Protein 3KL8 (pdb70)

Structure (mmCIF, N/CA/C/O backbone):
data_3KL8
#
_entry.id   3KL8
#
_cell.length_a   72.410
_cell.length_b   83.080
_cell.length_c   145.130
_cell.angle_alpha   90.00
_cell.angle_beta   101.93
_cell.angle_gamma   90.00
#
_symmetry.space_group_name_H-M   'P 1 21 1'
#
loop_
_entity.id
_entity.type
_entity.pdbx_description
1 polymer 'Calcium/calmodulin dependent protein kinase II'
2 polymer 'Calcium/calmodulin-dependent protein kinase II inhibitor 1'
3 water water
#
loop_
_atom_site.group_PDB
_atom_site.id
_atom_site.type_symbol
_atom_site.label_atom_id
_atom_site.label_alt_id
_atom_site.label_comp_id
_atom_site.label_asym_id
_atom_site.label_entity_id
_atom_site.label_seq_id
_atom_site.pdbx_PDB_ins_code
_atom_site.Cartn_x
_atom_site.Cartn_y
_atom_site.Cartn_z
_atom_site.occupancy
_atom_site.B_iso_or_equiv
_atom_site.auth_seq_id
_atom_site.auth_comp_id
_atom_site.auth_asym_id
_atom_site.auth_atom_id
_atom_site.pdbx_PDB_model_num
ATOM 1 N N . ASP A 1 6 ? 12.353 -21.162 49.466 1.00 148.54 11 ASP A N 1
ATOM 2 C CA . ASP A 1 6 ? 12.211 -21.099 50.916 1.00 142.55 11 ASP A CA 1
ATOM 3 C C . ASP A 1 6 ? 13.566 -20.945 51.597 1.00 133.55 11 ASP A C 1
ATOM 4 O O . ASP A 1 6 ? 13.656 -20.935 52.825 1.00 130.52 11 ASP A O 1
ATOM 9 N N . ASN A 1 7 ? 14.617 -20.825 50.793 1.00 129.29 12 ASN A N 1
ATOM 10 C CA . ASN A 1 7 ? 15.970 -20.671 51.317 1.00 129.67 12 ASN A CA 1
ATOM 11 C C . ASN A 1 7 ? 16.438 -19.220 51.349 1.00 129.80 12 ASN A C 1
ATOM 12 O O . ASN A 1 7 ? 17.119 -18.792 52.278 1.00 120.85 12 ASN A O 1
ATOM 17 N N . TYR A 1 8 ? 16.062 -18.463 50.325 1.00 145.58 13 TYR A N 1
ATOM 18 C CA . TYR A 1 8 ? 16.583 -17.107 50.142 1.00 147.56 13 TYR A CA 1
ATOM 19 C C . TYR A 1 8 ? 15.806 -16.043 50.925 1.00 129.34 13 TYR A C 1
ATOM 20 O O . TYR A 1 8 ? 14.583 -16.108 51.064 1.00 128.73 13 TYR A O 1
ATOM 29 N N . ASP A 1 9 ? 16.544 -15.064 51.431 1.00 112.41 14 ASP A N 1
ATOM 30 C CA . ASP A 1 9 ? 15.978 -14.007 52.237 1.00 109.73 14 ASP A CA 1
ATOM 31 C C . ASP A 1 9 ? 16.202 -12.663 51.556 1.00 105.22 14 ASP A C 1
ATOM 32 O O . ASP A 1 9 ? 17.342 -12.251 51.369 1.00 112.20 14 ASP A O 1
ATOM 37 N N . VAL A 1 10 ? 15.116 -11.981 51.194 1.00 100.90 15 VAL A N 1
ATOM 38 C CA . VAL A 1 10 ? 15.197 -10.727 50.426 1.00 114.82 15 VAL A CA 1
ATOM 39 C C . VAL A 1 10 ? 15.774 -9.544 51.218 1.00 116.32 15 VAL A C 1
ATOM 40 O O . VAL A 1 10 ? 15.508 -9.387 52.407 1.00 111.41 15 VAL A O 1
ATOM 50 N N . LYS A 1 11 ? 16.568 -8.717 50.541 1.00 119.12 16 LYS A N 1
ATOM 51 C CA . LYS A 1 11 ? 17.065 -7.470 51.108 1.00 104.94 16 LYS A CA 1
ATOM 52 C C . LYS A 1 11 ? 16.662 -6.308 50.197 1.00 108.20 16 LYS A C 1
ATOM 53 O O . LYS A 1 11 ? 15.603 -6.335 49.578 1.00 107.37 16 LYS A O 1
ATOM 59 N N . GLU A 1 12 ? 17.512 -5.291 50.109 1.00 117.83 17 GLU A N 1
ATOM 60 C CA . GLU A 1 12 ? 17.217 -4.110 49.296 1.00 119.60 17 GLU A CA 1
ATOM 61 C C . GLU A 1 12 ? 17.241 -4.440 47.811 1.00 114.44 17 GLU A C 1
ATOM 62 O O . GLU A 1 12 ? 17.347 -5.601 47.438 1.00 121.70 17 GLU A O 1
ATOM 68 N N . GLU A 1 13 ? 17.167 -3.417 46.964 1.00 112.54 18 GLU A N 1
ATOM 69 C CA . GLU A 1 13 ? 17.113 -3.637 45.520 1.00 123.00 18 GLU A CA 1
ATOM 70 C C . GLU A 1 13 ? 18.150 -2.851 44.731 1.00 114.75 18 GLU A C 1
ATOM 71 O O . GLU A 1 13 ? 18.771 -1.935 45.255 1.00 119.58 18 GLU A O 1
ATOM 77 N N . VAL A 1 22 ? 15.094 -6.275 40.116 1.00 124.11 27 VAL A N 1
ATOM 78 C CA . VAL A 1 22 ? 16.079 -7.119 40.791 1.00 118.93 27 VAL A CA 1
ATOM 79 C C . VAL A 1 22 ? 16.408 -6.607 42.189 1.00 104.85 27 VAL A C 1
ATOM 80 O O . VAL A 1 22 ? 16.156 -5.448 42.518 1.00 106.87 27 VAL A O 1
ATOM 90 N N . ARG A 1 23 ? 16.987 -7.475 43.004 1.00 94.35 28 ARG A N 1
ATOM 91 C CA . ARG A 1 23 ? 17.326 -7.112 44.370 1.00 98.94 28 ARG A CA 1
ATOM 92 C C . ARG A 1 23 ? 18.122 -8.199 45.081 1.00 101.65 28 ARG A C 1
ATOM 93 O O . ARG A 1 23 ? 18.040 -9.375 44.728 1.00 102.09 28 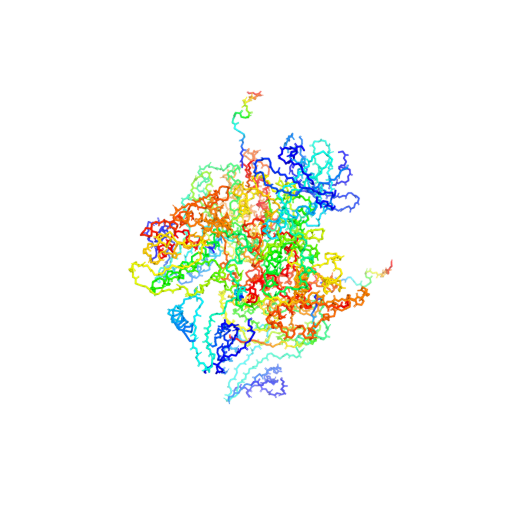ARG A O 1
ATOM 101 N N . ARG A 1 24 ? 18.889 -7.801 46.092 1.00 102.37 29 ARG A N 1
ATOM 102 C CA . ARG A 1 24 ? 19.784 -8.728 46.779 1.00 101.38 29 ARG A CA 1
ATOM 103 C C . ARG A 1 24 ? 19.024 -9.785 47.574 1.00 89.53 29 ARG A C 1
ATOM 104 O O . ARG A 1 24 ? 17.799 -9.782 47.608 1.00 83.14 29 ARG A O 1
ATOM 112 N N . CYS A 1 25 ? 19.776 -10.685 48.197 1.00 80.39 30 CYS A N 1
ATOM 113 C CA . CYS A 1 25 ? 19.226 -11.785 48.959 1.00 93.09 30 CYS A CA 1
ATOM 114 C C . CYS A 1 25 ? 20.361 -12.679 49.422 1.00 105.21 30 CYS A C 1
ATOM 115 O O . CYS A 1 25 ? 21.481 -12.566 48.931 1.00 105.65 30 CYS A O 1
ATOM 118 N N . VAL A 1 26 ? 20.070 -13.573 50.363 1.00 110.67 31 VAL A N 1
ATOM 119 C CA . VAL A 1 26 ? 21.100 -14.427 50.951 1.00 105.83 31 VAL A CA 1
ATOM 120 C C . VAL A 1 26 ? 20.588 -15.828 51.212 1.00 111.34 31 VAL A C 1
ATOM 121 O O . VAL A 1 26 ? 19.505 -16.006 51.777 1.00 118.33 31 VAL A O 1
ATOM 131 N N . HIS A 1 27 ? 21.379 -16.819 50.812 1.00 113.03 32 HIS A N 1
ATOM 132 C CA . HIS A 1 27 ? 21.017 -18.215 51.013 1.00 117.96 32 HIS A CA 1
ATOM 133 C C . HIS A 1 27 ? 20.868 -18.462 52.501 1.00 129.31 32 HIS A C 1
ATOM 134 O O . HIS A 1 27 ? 21.608 -17.886 53.301 1.00 127.99 32 HIS A O 1
ATOM 141 N N . LYS A 1 28 ? 19.905 -19.303 52.874 1.00 137.65 33 LYS A N 1
ATOM 142 C CA . LYS A 1 28 ? 19.668 -19.612 54.284 1.00 136.24 33 LYS A CA 1
ATOM 143 C C . LYS A 1 28 ? 20.752 -20.537 54.846 1.00 128.49 33 LYS A C 1
ATOM 144 O O . LYS A 1 28 ? 21.293 -20.287 55.929 1.00 113.05 33 LYS A O 1
ATOM 150 N N . THR A 1 29 ? 21.068 -21.593 54.096 1.00 127.32 34 THR A N 1
ATOM 151 C CA . THR A 1 29 ? 22.103 -22.558 54.478 1.00 128.81 34 THR A CA 1
ATOM 152 C C . THR A 1 29 ? 23.504 -21.944 54.483 1.00 130.82 34 THR A C 1
ATOM 153 O O . THR A 1 29 ? 24.092 -21.726 55.541 1.00 118.95 34 THR A O 1
ATOM 160 N N . THR A 1 30 ? 24.025 -21.664 53.291 1.00 139.41 35 THR A N 1
ATOM 161 C CA . THR A 1 30 ? 25.409 -21.215 53.121 1.00 131.32 35 THR A CA 1
ATOM 162 C C . THR A 1 30 ? 25.616 -19.704 53.307 1.00 127.93 35 THR A C 1
ATOM 163 O O . THR A 1 30 ? 26.757 -19.239 53.401 1.00 114.87 35 THR A O 1
ATOM 170 N N . GLY A 1 31 ? 24.517 -18.950 53.348 1.00 134.52 36 GLY A N 1
ATOM 171 C CA . GLY A 1 31 ? 24.550 -17.529 53.665 1.00 135.33 36 GLY A CA 1
ATOM 172 C C . GLY A 1 31 ? 25.344 -16.649 52.713 1.00 132.83 36 GLY A C 1
ATOM 173 O O . GLY A 1 31 ? 25.801 -15.570 53.098 1.00 117.27 36 GLY A O 1
ATOM 174 N N . LEU A 1 32 ? 25.502 -17.107 51.472 1.00 134.18 37 LEU A N 1
ATOM 175 C CA . LEU A 1 32 ? 26.246 -16.367 50.451 1.00 114.03 37 LEU A CA 1
ATOM 176 C C . LEU A 1 32 ? 25.362 -15.336 49.760 1.00 112.58 37 LEU A C 1
ATOM 177 O O . LEU A 1 32 ? 24.325 -15.680 49.184 1.00 116.75 37 LEU A O 1
ATOM 182 N N . GLU A 1 33 ? 25.767 -14.073 49.814 1.00 101.92 38 GLU A N 1
ATOM 183 C CA . GLU A 1 33 ? 24.992 -13.017 49.173 1.00 112.31 38 GLU A CA 1
ATOM 184 C C . GLU A 1 33 ? 24.775 -13.321 47.682 1.00 116.85 38 GLU A C 1
ATOM 185 O O . GLU A 1 33 ? 25.665 -13.855 47.014 1.00 114.07 38 GLU A O 1
ATOM 191 N N . PHE A 1 34 ? 23.592 -12.989 47.168 1.00 107.22 39 PHE A N 1
ATOM 192 C CA . PHE A 1 34 ? 23.311 -13.127 45.744 1.00 83.44 39 PHE A CA 1
ATOM 193 C C . PHE A 1 34 ? 22.479 -11.978 45.215 1.00 92.02 39 PHE A C 1
ATOM 194 O O . PHE A 1 34 ? 22.146 -11.050 45.946 1.00 107.20 39 PHE A O 1
ATOM 202 N N . ALA A 1 35 ? 22.151 -12.050 43.931 1.00 93.73 40 ALA A N 1
ATOM 203 C CA . ALA A 1 35 ? 21.269 -11.080 43.301 1.00 94.45 40 ALA A CA 1
ATOM 204 C C . ALA A 1 35 ? 20.134 -11.863 42.680 1.00 93.77 40 ALA A C 1
ATOM 205 O O . ALA A 1 35 ? 20.359 -12.751 41.863 1.00 93.34 40 ALA A O 1
ATOM 207 N N . ALA A 1 36 ? 18.910 -11.548 43.077 1.00 92.73 41 ALA A N 1
ATOM 208 C CA . ALA A 1 36 ? 17.760 -12.265 42.556 1.00 94.88 41 ALA A CA 1
ATOM 209 C C . ALA A 1 36 ? 16.881 -11.399 41.648 1.00 95.45 41 ALA A C 1
ATOM 210 O O . ALA A 1 36 ? 16.192 -10.487 42.113 1.00 88.20 41 ALA A O 1
ATOM 212 N N . LYS A 1 37 ? 16.919 -11.683 40.349 1.00 93.88 42 LYS A N 1
ATOM 213 C CA . LYS A 1 37 ? 16.015 -11.020 39.422 1.00 103.62 42 LYS A CA 1
ATOM 214 C C . LYS A 1 37 ? 14.631 -11.600 39.652 1.00 116.61 42 LYS A C 1
ATOM 215 O O . LYS A 1 37 ? 14.471 -12.823 39.739 1.00 106.02 42 LYS A O 1
ATOM 221 N N . ILE A 1 38 ? 13.639 -10.720 39.778 1.00 126.09 43 ILE A N 1
ATOM 222 C CA . ILE A 1 38 ? 12.272 -11.141 40.059 1.00 120.71 43 ILE A CA 1
ATOM 223 C C . ILE A 1 38 ? 11.289 -10.617 39.015 1.00 123.18 43 ILE A C 1
ATOM 224 O O . ILE A 1 38 ? 10.982 -9.423 38.981 1.00 116.37 43 ILE A O 1
ATOM 234 N N . ILE A 1 39 ? 10.807 -11.520 38.164 1.00 120.68 44 ILE A N 1
ATOM 235 C CA . ILE A 1 39 ? 9.892 -11.142 37.099 1.00 123.36 44 ILE A CA 1
ATOM 236 C C . ILE A 1 39 ? 8.448 -11.449 37.494 1.00 132.58 44 ILE A C 1
ATOM 237 O O . ILE A 1 39 ? 8.193 -12.079 38.529 1.00 110.94 44 ILE A O 1
ATOM 247 N N . ASN A 1 40 ? 7.509 -11.012 36.656 1.00 151.91 45 ASN A N 1
ATOM 248 C CA . ASN A 1 40 ? 6.094 -11.016 37.026 1.00 147.32 45 ASN A CA 1
ATOM 249 C C . ASN A 1 40 ? 5.102 -11.708 36.057 1.00 134.37 45 ASN A C 1
ATOM 250 O O . ASN A 1 40 ? 5.420 -11.993 34.891 1.00 108.08 45 ASN A O 1
ATOM 255 N N . THR A 1 41 ? 3.889 -11.934 36.566 1.00 139.13 46 THR A N 1
ATOM 256 C CA . THR A 1 41 ? 2.781 -12.530 35.826 1.00 127.84 46 THR A CA 1
ATOM 257 C C . THR A 1 41 ? 1.502 -11.676 35.919 1.00 112.89 46 THR A C 1
ATOM 258 O O . THR A 1 41 ? 1.127 -11.277 37.001 1.00 103.22 46 THR A O 1
ATOM 265 N N . LYS A 1 42 ? 0.754 -11.469 34.835 1.00 117.45 47 LYS A N 1
ATOM 266 C CA . LYS A 1 42 ? 1.047 -11.986 33.505 1.00 137.95 47 LYS A CA 1
ATOM 267 C C . LYS A 1 42 ? 1.952 -10.973 32.809 1.00 130.82 47 LYS A C 1
ATOM 268 O O . LYS A 1 42 ? 2.388 -11.193 31.671 1.00 89.64 47 LYS A O 1
ATOM 274 N N . LYS A 1 43 ? 2.156 -9.837 33.486 1.00 138.06 48 LYS A N 1
ATOM 275 C CA . LYS A 1 43 ? 3.215 -8.889 33.167 1.00 132.20 48 LYS A CA 1
ATOM 276 C C . LYS A 1 43 ? 4.409 -9.552 33.798 1.00 131.45 48 LYS A C 1
ATOM 277 O O . LYS A 1 43 ? 4.391 -9.729 35.000 1.00 134.46 48 LYS A O 1
ATOM 283 N N . LEU A 1 44 ? 5.431 -9.922 33.028 1.00 125.10 49 LEU A N 1
ATOM 284 C CA . LEU A 1 44 ? 5.474 -9.649 31.599 1.00 126.75 49 LEU A CA 1
ATOM 285 C C . LEU A 1 44 ? 4.592 -10.597 30.814 1.00 105.48 49 LEU A C 1
ATOM 286 O O . LEU A 1 44 ? 4.401 -11.755 31.175 1.00 94.60 49 LEU A O 1
ATOM 291 N N . SER A 1 45 ? 4.054 -10.084 29.725 1.00 104.18 50 SER A N 1
ATOM 292 C CA . SER A 1 45 ? 3.151 -10.856 28.911 1.00 112.82 50 SER A CA 1
ATOM 293 C C . SER A 1 45 ? 3.722 -12.221 28.544 1.00 112.97 50 SER A C 1
ATOM 294 O O . SER A 1 45 ? 4.867 -12.347 28.120 1.00 122.61 50 SER A O 1
ATOM 297 N N . ALA A 1 46 ? 2.917 -13.243 28.770 1.00 95.97 51 ALA A N 1
ATOM 298 C CA . ALA A 1 46 ? 2.908 -14.407 27.905 1.00 93.50 51 ALA A CA 1
ATOM 299 C C . ALA A 1 46 ? 4.210 -14.657 27.154 1.00 95.33 51 ALA A C 1
ATOM 300 O O . ALA A 1 46 ? 5.156 -15.168 27.716 1.00 94.12 51 ALA A O 1
ATOM 302 N N . ARG A 1 47 ? 4.252 -14.306 25.874 1.00 109.37 52 ARG A N 1
ATOM 303 C CA . ARG A 1 47 ? 5.399 -14.651 25.034 1.00 115.94 52 ARG A CA 1
ATOM 304 C C . ARG A 1 47 ? 6.559 -13.669 25.194 1.00 116.79 52 ARG A C 1
ATOM 305 O O . ARG A 1 47 ? 7.659 -13.919 24.709 1.00 127.09 52 ARG A O 1
ATOM 313 N N . ASP A 1 48 ? 6.308 -12.552 25.869 1.00 115.98 53 ASP A N 1
ATOM 314 C CA . ASP A 1 48 ? 7.387 -11.725 26.402 1.00 121.16 53 ASP A CA 1
ATOM 315 C C . ASP A 1 48 ? 8.171 -12.604 27.368 1.00 119.44 53 ASP A C 1
ATOM 316 O O . ASP A 1 48 ? 9.399 -12.578 27.416 1.00 119.11 53 ASP A O 1
ATOM 321 N N . PHE A 1 49 ? 7.433 -13.387 28.142 1.00 117.96 54 PHE A N 1
ATOM 322 C CA . PHE A 1 49 ? 8.005 -14.366 29.055 1.00 116.62 54 PHE A CA 1
ATOM 323 C C . PHE A 1 49 ? 8.749 -15.457 28.277 1.00 123.66 54 PHE A C 1
ATOM 324 O O . PHE A 1 49 ? 9.794 -15.940 28.717 1.00 117.11 54 PHE A O 1
ATOM 332 N N . GLN A 1 50 ? 8.211 -15.829 27.115 1.00 119.92 55 GLN A N 1
ATOM 333 C CA . GLN A 1 50 ? 8.799 -16.886 26.296 1.00 113.61 55 GLN A CA 1
ATOM 334 C C . GLN A 1 50 ? 10.078 -16.426 25.594 1.00 118.47 55 GLN A C 1
ATOM 335 O O . GLN A 1 50 ? 10.757 -17.219 24.939 1.00 112.11 55 GLN A O 1
ATOM 341 N N . LYS A 1 51 ? 10.392 -15.140 25.726 1.00 121.23 56 LYS A N 1
ATOM 342 C CA . LYS A 1 51 ? 11.660 -14.606 25.246 1.00 121.63 56 LYS A CA 1
ATOM 343 C C . LYS A 1 51 ? 12.705 -14.779 26.340 1.00 118.31 56 LYS A C 1
ATOM 344 O O . LYS A 1 51 ? 13.903 -14.867 26.064 1.00 121.91 56 LYS A O 1
ATOM 350 N N . LEU A 1 52 ? 12.237 -14.836 27.584 1.00 112.47 57 LEU A N 1
ATOM 351 C CA . LEU A 1 52 ? 13.110 -15.055 28.732 1.00 110.22 57 LEU A CA 1
ATOM 352 C C . LEU A 1 52 ? 13.330 -16.542 28.968 1.00 100.11 57 LEU A C 1
ATOM 353 O O . LEU A 1 52 ? 14.328 -16.952 29.549 1.00 82.38 57 LEU A O 1
ATOM 358 N N . GLU A 1 53 ? 12.370 -17.344 28.531 1.00 116.43 58 GLU A N 1
ATOM 359 C CA . GLU A 1 53 ? 12.576 -18.778 28.428 1.00 120.58 58 GLU A CA 1
ATOM 360 C C . GLU A 1 53 ? 13.928 -18.993 27.751 1.00 114.66 58 GLU A C 1
ATOM 361 O O . GLU A 1 53 ? 14.890 -19.432 28.381 1.00 100.53 58 GLU A O 1
ATOM 367 N N . ARG A 1 54 ? 13.993 -18.655 26.466 1.00 118.61 59 ARG A N 1
ATOM 368 C CA . ARG A 1 54 ? 15.200 -18.846 25.681 1.00 112.36 59 ARG A CA 1
ATOM 369 C C . ARG A 1 54 ? 16.379 -18.245 26.426 1.00 101.49 59 ARG A C 1
ATOM 370 O O . ARG A 1 54 ? 17.347 -18.936 26.731 1.00 102.14 59 ARG A O 1
ATOM 378 N N . GLU A 1 55 ? 16.284 -16.964 26.746 1.00 100.54 60 GLU A N 1
ATOM 379 C CA . GLU A 1 55 ? 17.415 -16.254 27.327 1.00 99.66 60 GLU A CA 1
ATOM 380 C C . GLU A 1 55 ? 17.954 -16.922 28.567 1.00 92.11 60 GLU A C 1
ATOM 381 O O . GLU A 1 55 ? 19.159 -17.034 28.734 1.00 100.29 60 GLU A O 1
ATOM 387 N N . ALA A 1 56 ? 17.063 -17.363 29.441 1.00 94.12 61 ALA A N 1
ATOM 388 C CA . ALA A 1 56 ? 17.487 -17.959 30.704 1.00 84.35 61 ALA A CA 1
ATOM 389 C C . ALA A 1 56 ? 18.193 -19.300 30.527 1.00 88.26 61 ALA A C 1
ATOM 390 O O . ALA A 1 56 ? 19.189 -19.557 31.195 1.00 82.08 61 ALA A O 1
ATOM 392 N N . ARG A 1 57 ? 17.665 -20.152 29.646 1.00 88.96 62 ARG A N 1
ATOM 393 C CA . ARG A 1 57 ? 18.310 -21.420 29.314 1.00 94.09 62 ARG A CA 1
ATOM 394 C C . ARG A 1 57 ? 19.802 -21.212 29.056 1.00 98.38 62 ARG A C 1
ATOM 395 O O . ARG A 1 57 ? 20.636 -21.994 29.514 1.00 97.92 62 ARG A O 1
ATOM 403 N N . ILE A 1 58 ? 20.122 -20.149 28.324 1.00 88.73 63 ILE A N 1
ATOM 404 C CA . ILE A 1 58 ? 21.489 -19.840 27.925 1.00 75.97 63 ILE A CA 1
ATOM 405 C C . ILE A 1 58 ? 22.436 -19.642 29.107 1.00 86.09 63 ILE A C 1
ATOM 406 O O . ILE A 1 58 ? 23.446 -20.328 29.214 1.00 95.92 63 ILE A O 1
ATOM 416 N N . CYS A 1 59 ? 22.109 -18.708 29.994 1.00 92.16 64 CYS A N 1
ATOM 417 C CA . CYS A 1 59 ? 22.950 -18.406 31.155 1.00 90.57 64 CYS A CA 1
ATOM 418 C C . CYS A 1 59 ? 23.175 -19.626 32.042 1.00 85.09 64 CYS A C 1
ATOM 419 O O . CYS A 1 59 ? 24.091 -19.658 32.854 1.00 77.44 64 CYS A O 1
ATOM 422 N N . ARG A 1 60 ? 22.317 -20.621 31.883 1.00 85.26 65 ARG A N 1
ATOM 423 C CA . ARG A 1 60 ? 22.388 -21.837 32.665 1.00 87.00 65 ARG A CA 1
ATOM 424 C C . ARG A 1 60 ? 23.387 -22.801 32.028 1.00 80.01 65 ARG A C 1
ATOM 425 O O . ARG A 1 60 ? 23.841 -23.749 32.660 1.00 88.19 65 ARG A O 1
ATOM 433 N N . LYS A 1 61 ? 23.733 -22.553 30.773 1.00 69.67 66 LYS A N 1
ATOM 434 C CA . LYS A 1 61 ? 24.770 -23.329 30.115 1.00 72.42 66 LYS A CA 1
ATOM 435 C C . LYS A 1 61 ? 26.117 -22.715 30.437 1.00 74.08 66 LYS A C 1
ATOM 436 O O . LYS A 1 61 ? 27.154 -23.355 30.320 1.00 76.29 66 LYS A O 1
ATOM 442 N N . LEU A 1 62 ? 26.095 -21.462 30.856 1.00 72.29 67 LEU A N 1
ATOM 443 C CA . LEU A 1 62 ? 27.321 -20.708 31.026 1.00 72.34 67 LEU A CA 1
ATOM 444 C C . LEU A 1 62 ? 27.743 -20.559 32.481 1.00 77.69 67 LEU A C 1
ATOM 445 O O . LEU A 1 62 ? 27.338 -19.628 33.170 1.00 81.22 67 LEU A O 1
ATOM 450 N N . GLN A 1 63 ? 28.577 -21.482 32.939 1.00 76.95 68 GLN A N 1
ATOM 451 C CA . GLN A 1 63 ? 29.098 -21.427 34.293 1.00 84.43 68 GLN A CA 1
ATOM 452 C C . GLN A 1 63 ? 30.609 -21.177 34.270 1.00 76.37 68 GLN A C 1
ATOM 453 O O . GLN A 1 63 ? 31.401 -22.108 34.222 1.00 63.58 68 GLN A O 1
ATOM 459 N N . HIS A 1 64 ? 31.000 -19.911 34.304 1.00 68.01 69 HIS A N 1
ATOM 460 C CA . HIS A 1 64 ? 32.402 -19.562 34.239 1.00 54.27 69 HIS A CA 1
ATOM 461 C C . HIS A 1 64 ? 32.689 -18.345 35.102 1.00 64.13 69 HIS A C 1
ATOM 462 O O . HIS A 1 64 ? 31.888 -17.423 35.169 1.00 68.04 69 HIS A O 1
ATOM 469 N N . PRO A 1 65 ? 33.872 -18.300 35.690 1.00 60.48 70 PRO A N 1
ATOM 470 C CA . PRO A 1 65 ? 34.176 -17.280 36.689 1.00 49.38 70 PRO A CA 1
ATOM 471 C C . PRO A 1 65 ? 33.940 -15.882 36.153 1.00 60.95 70 PRO A C 1
ATOM 472 O O . PRO A 1 65 ? 33.517 -15.017 36.919 1.00 78.34 70 PRO A O 1
ATOM 476 N N . ASN A 1 66 ? 34.211 -15.644 34.878 1.00 56.08 71 ASN A N 1
ATOM 477 C CA . ASN A 1 66 ? 34.030 -14.295 34.359 1.00 56.94 71 ASN A CA 1
ATOM 478 C C . ASN A 1 66 ? 32.679 -14.058 33.712 1.00 59.84 71 ASN A C 1
ATOM 479 O O . ASN A 1 66 ? 32.502 -13.112 32.957 1.00 62.71 71 ASN A O 1
ATOM 484 N N . ILE A 1 67 ? 31.728 -14.927 34.001 1.00 57.98 72 ILE A N 1
ATOM 485 C CA . ILE A 1 67 ? 30.389 -14.762 33.480 1.00 60.37 72 ILE A CA 1
ATOM 486 C C . ILE A 1 67 ? 29.448 -14.719 34.649 1.00 69.75 72 ILE A C 1
ATOM 487 O O . ILE A 1 67 ? 29.414 -15.649 35.452 1.00 84.35 72 ILE A O 1
ATOM 497 N N . VAL A 1 68 ? 28.697 -13.632 34.752 1.00 65.44 73 VAL A N 1
ATOM 498 C CA . VAL A 1 68 ? 27.719 -13.477 35.817 1.00 69.81 73 VAL A CA 1
ATOM 499 C C . VAL A 1 68 ? 26.840 -14.714 35.845 1.00 69.79 73 VAL A C 1
ATOM 500 O O . VAL A 1 68 ? 25.795 -14.748 35.209 1.00 63.73 73 VAL A O 1
ATOM 510 N N . ARG A 1 69 ? 27.282 -15.727 36.588 1.00 73.45 74 ARG A N 1
ATOM 511 C CA . ARG A 1 69 ? 26.680 -17.054 36.551 1.00 76.12 74 ARG A CA 1
ATOM 512 C C . ARG A 1 69 ? 25.248 -17.042 37.075 1.00 79.03 74 ARG A C 1
ATOM 513 O O . ARG A 1 69 ? 24.941 -16.395 38.076 1.00 73.84 74 ARG A O 1
ATOM 521 N N . LEU A 1 70 ? 24.370 -17.764 36.393 1.00 80.85 75 LEU A N 1
ATOM 522 C CA . LEU A 1 70 ? 23.038 -18.009 36.919 1.00 76.00 75 LEU A CA 1
ATOM 523 C C . LEU A 1 70 ? 23.103 -19.289 37.739 1.00 87.72 75 LEU A C 1
ATOM 524 O O . LEU A 1 70 ? 23.577 -20.314 37.258 1.00 93.69 75 LEU A O 1
ATOM 529 N N . HIS A 1 71 ? 22.643 -19.230 38.982 1.00 92.10 76 HIS A N 1
ATOM 530 C CA . HIS A 1 71 ? 22.776 -20.365 39.891 1.00 81.45 76 HIS A CA 1
ATOM 531 C C . HIS A 1 71 ? 21.499 -21.170 40.056 1.00 87.36 76 HIS A C 1
ATOM 532 O O . HIS A 1 71 ? 21.535 -22.397 40.020 1.00 86.92 76 HIS A O 1
ATOM 539 N N . ASP A 1 72 ? 20.373 -20.486 40.245 1.00 95.21 77 ASP A N 1
ATOM 540 C CA . ASP A 1 72 ? 19.090 -21.177 40.297 1.00 100.78 77 ASP A CA 1
ATOM 541 C C . ASP A 1 72 ? 17.927 -20.418 39.646 1.00 103.08 77 ASP A C 1
ATOM 542 O O . ASP A 1 72 ? 17.889 -19.187 39.629 1.00 98.14 77 ASP A O 1
ATOM 547 N N . SER A 1 73 ? 16.986 -21.182 39.100 1.00 106.13 78 SER A N 1
ATOM 548 C CA . SER A 1 73 ? 15.781 -20.636 38.494 1.00 108.70 78 SER A CA 1
ATOM 549 C C . SER A 1 73 ? 14.580 -21.242 39.201 1.00 116.38 78 SER A C 1
ATOM 550 O O . SER A 1 73 ? 14.458 -22.466 39.298 1.00 116.52 78 SER A O 1
ATOM 553 N N . ILE A 1 74 ? 13.700 -20.382 39.700 1.00 120.91 79 ILE A N 1
ATOM 554 C CA . ILE A 1 74 ? 12.567 -20.833 40.498 1.00 118.38 79 ILE A CA 1
ATOM 555 C C . ILE A 1 74 ? 11.253 -20.131 40.151 1.00 124.46 79 ILE A C 1
ATOM 556 O O . ILE A 1 74 ? 11.176 -18.898 40.094 1.00 115.48 79 ILE A O 1
ATOM 566 N N . GLN A 1 75 ? 10.224 -20.944 39.921 1.00 134.76 80 GLN A N 1
ATOM 567 C CA . GLN A 1 75 ? 8.876 -20.450 39.670 1.00 141.59 80 GLN A CA 1
ATOM 568 C C . GLN A 1 75 ? 8.029 -20.529 40.946 1.00 139.85 80 GLN A C 1
ATOM 569 O O . GLN A 1 75 ? 7.838 -21.612 41.520 1.00 117.25 80 GLN A O 1
ATOM 575 N N . GLU A 1 76 ? 7.541 -19.371 41.390 1.00 144.82 81 GLU A N 1
ATOM 576 C CA . GLU A 1 76 ? 6.665 -19.294 42.554 1.00 145.87 81 GLU A CA 1
ATOM 577 C C . GLU A 1 76 ? 5.207 -19.275 42.116 1.00 146.58 81 GLU A C 1
ATOM 578 O O . GLU A 1 76 ? 4.721 -20.220 41.494 1.00 146.55 81 GLU A O 1
ATOM 584 N N . GLU A 1 77 ? 4.508 -18.195 42.441 1.00 142.00 82 GLU A N 1
ATOM 585 C CA . GLU A 1 77 ? 3.112 -18.061 42.058 1.00 131.81 82 GLU A CA 1
ATOM 586 C C . GLU A 1 77 ? 3.012 -17.276 40.762 1.00 128.55 82 GLU A C 1
ATOM 587 O O . GLU A 1 77 ? 2.838 -17.861 39.691 1.00 118.21 82 GLU A O 1
ATOM 593 N N . SER A 1 78 ? 3.135 -15.954 40.863 1.00 139.60 83 SER A N 1
ATOM 594 C CA . SER A 1 78 ? 3.105 -15.072 39.688 1.00 149.39 83 SER A CA 1
ATOM 595 C C . SER A 1 78 ? 4.489 -14.494 39.384 1.00 143.42 83 SER A C 1
ATOM 596 O O . SER A 1 78 ? 4.736 -13.950 38.297 1.00 115.85 83 SER A O 1
ATOM 599 N N . PHE A 1 79 ? 5.387 -14.622 40.357 1.00 148.13 84 PHE A N 1
ATOM 600 C CA . PHE A 1 79 ? 6.745 -14.122 40.217 1.00 139.32 84 PHE A CA 1
ATOM 601 C C . PHE A 1 79 ? 7.721 -15.235 39.861 1.00 137.32 84 PHE A C 1
ATOM 602 O O . PHE A 1 79 ? 7.575 -16.387 40.296 1.00 120.52 84 PHE A O 1
ATOM 610 N N . HIS A 1 80 ? 8.724 -14.871 39.073 1.00 131.59 85 HIS A N 1
ATOM 611 C CA . HIS A 1 80 ? 9.792 -15.793 38.721 1.00 130.74 85 HIS A CA 1
ATOM 612 C C . HIS A 1 80 ? 11.089 -15.287 39.348 1.00 126.66 85 HIS A C 1
ATOM 613 O O . HIS A 1 80 ? 11.340 -14.078 39.372 1.00 120.80 85 HIS A O 1
ATOM 620 N N . TYR A 1 81 ? 11.902 -16.212 39.861 1.00 121.16 86 TYR A N 1
ATOM 621 C CA . TYR A 1 81 ? 13.151 -15.860 40.532 1.00 110.67 86 TYR A CA 1
ATOM 622 C C . TYR A 1 81 ? 14.389 -16.399 39.827 1.00 107.75 86 TYR A C 1
ATOM 623 O O . TYR A 1 81 ? 14.463 -17.575 39.486 1.00 111.14 86 TYR A O 1
ATOM 632 N N . LEU A 1 82 ? 15.368 -15.531 39.619 1.00 98.83 87 LEU A N 1
ATOM 633 C CA . LEU A 1 82 ? 16.604 -15.928 38.967 1.00 92.15 87 LEU A CA 1
ATOM 634 C C . LEU A 1 82 ? 17.767 -15.501 39.843 1.00 89.72 87 LEU A C 1
ATOM 635 O O . LEU A 1 82 ? 18.054 -14.313 39.976 1.00 91.62 87 LEU A O 1
ATOM 640 N N . VAL A 1 83 ? 18.431 -16.474 40.449 1.00 85.99 88 VAL A N 1
ATOM 641 C CA . VAL A 1 83 ? 19.501 -16.187 41.394 1.00 88.10 88 VAL A CA 1
ATOM 642 C C . VAL A 1 83 ? 20.859 -16.076 40.718 1.00 93.75 88 VAL A C 1
ATOM 643 O O . VAL A 1 83 ? 21.418 -17.075 40.268 1.00 95.78 88 VAL A O 1
ATOM 653 N N . PHE A 1 84 ? 21.399 -14.862 40.679 1.00 88.48 89 PHE A N 1
ATOM 654 C CA . PHE A 1 84 ? 22.635 -14.594 39.954 1.00 77.82 89 PHE A CA 1
ATOM 655 C C . PHE A 1 84 ? 23.797 -14.276 40.878 1.00 75.04 89 PHE A C 1
ATOM 656 O O . PHE A 1 84 ? 23.595 -13.863 42.012 1.00 82.79 89 PHE A O 1
ATOM 664 N N . ASP A 1 85 ? 25.013 -14.472 40.383 1.00 74.81 90 ASP A N 1
ATOM 665 C CA . ASP A 1 85 ? 26.186 -13.921 41.035 1.00 76.35 90 ASP A CA 1
ATOM 666 C C . ASP A 1 85 ? 25.897 -12.472 41.392 1.00 83.76 90 ASP A C 1
ATOM 667 O O . ASP A 1 85 ? 25.174 -11.778 40.674 1.00 75.30 90 ASP A O 1
ATOM 672 N N . LEU A 1 86 ? 26.454 -12.021 42.510 1.00 90.70 91 LEU A N 1
ATOM 673 C CA . LEU A 1 86 ? 26.296 -10.640 42.937 1.00 83.11 91 LEU A CA 1
ATOM 674 C C . LEU A 1 86 ? 27.568 -9.868 42.607 1.00 81.47 91 LEU A C 1
ATOM 675 O O . LEU A 1 86 ? 28.660 -10.249 43.029 1.00 87.12 91 LEU A O 1
ATOM 680 N N . VAL A 1 87 ? 27.434 -8.796 41.834 1.00 79.29 92 VAL A N 1
ATOM 681 C CA . VAL A 1 87 ? 28.596 -8.014 41.434 1.00 82.69 92 VAL A CA 1
ATOM 682 C C . VAL A 1 87 ? 28.347 -6.562 41.785 1.00 82.02 92 VAL A C 1
ATOM 683 O O . VAL A 1 87 ? 27.252 -6.058 41.562 1.00 80.79 92 VAL A O 1
ATOM 693 N N . THR A 1 88 ? 29.363 -5.894 42.328 1.00 84.31 93 THR A N 1
ATOM 694 C CA . THR A 1 88 ? 29.176 -4.577 42.934 1.00 81.00 93 THR A CA 1
ATOM 695 C C . THR A 1 88 ? 30.077 -3.477 42.379 1.00 74.59 93 THR A C 1
ATOM 696 O O . THR A 1 88 ? 29.741 -2.303 42.460 1.00 72.30 93 THR A O 1
ATOM 703 N N . GLY A 1 89 ? 31.220 -3.857 41.826 1.00 80.96 94 GLY A N 1
ATOM 704 C CA . GLY A 1 89 ? 32.176 -2.893 41.307 1.00 83.92 94 GLY A CA 1
ATOM 705 C C . GLY A 1 89 ? 31.645 -2.009 40.192 1.00 86.58 94 GLY A C 1
ATOM 706 O O . GLY A 1 89 ? 32.383 -1.193 39.621 1.00 80.03 94 GLY A O 1
ATOM 707 N N . GLY A 1 90 ? 30.361 -2.169 39.878 1.00 86.01 95 GLY A N 1
ATOM 708 C CA . GLY A 1 90 ? 29.726 -1.366 38.849 1.00 82.28 95 GLY A CA 1
ATOM 709 C C . GLY A 1 90 ? 30.181 -1.774 37.465 1.00 76.34 95 GLY A C 1
ATOM 710 O O . GLY A 1 90 ? 30.840 -2.803 37.308 1.00 72.60 95 GLY A O 1
ATOM 711 N N . GLU A 1 91 ? 29.832 -0.967 36.467 1.00 72.52 96 GLU A N 1
ATOM 712 C CA . GLU A 1 91 ? 30.156 -1.269 35.080 1.00 61.71 96 GLU A CA 1
ATOM 713 C C . GLU A 1 91 ? 31.594 -0.936 34.731 1.00 64.99 96 GLU A C 1
ATOM 714 O O . GLU A 1 91 ? 32.209 -0.067 35.348 1.00 64.68 96 GLU A O 1
ATOM 720 N N . LEU A 1 92 ? 32.130 -1.629 33.732 1.00 58.99 97 LEU A N 1
ATOM 721 C CA . LEU A 1 92 ? 33.487 -1.359 33.294 1.00 57.52 97 LEU A CA 1
ATOM 722 C C . LEU A 1 92 ? 33.490 -0.018 32.625 1.00 54.13 97 LEU A C 1
ATOM 723 O O . LEU A 1 92 ? 34.473 0.699 32.672 1.00 57.75 97 LEU A O 1
ATOM 728 N N . PHE A 1 93 ? 32.370 0.322 32.005 1.00 55.78 98 PHE A N 1
ATOM 729 C CA . PHE A 1 93 ? 32.205 1.635 31.384 1.00 60.77 98 PHE A CA 1
ATOM 730 C C . PHE A 1 93 ? 32.588 2.746 32.355 1.00 59.05 98 PHE A C 1
ATOM 731 O O . PHE A 1 93 ? 33.426 3.611 32.046 1.00 43.43 98 PHE A O 1
ATOM 739 N N . GLU A 1 94 ? 31.955 2.706 33.528 1.00 66.36 99 GLU A N 1
ATOM 740 C CA . GLU A 1 94 ? 32.203 3.681 34.584 1.00 61.55 99 GLU A CA 1
ATOM 741 C C . GLU A 1 94 ? 33.668 3.699 34.976 1.00 64.76 99 GLU A C 1
ATOM 742 O O . GLU A 1 94 ? 34.266 4.769 35.074 1.00 66.47 99 GLU A O 1
ATOM 748 N N . ASP A 1 95 ? 34.260 2.525 35.186 1.00 59.93 100 ASP A N 1
ATOM 749 C CA . ASP A 1 95 ? 35.662 2.484 35.587 1.00 64.10 100 ASP A CA 1
ATOM 750 C C . ASP A 1 95 ? 36.575 3.110 34.528 1.00 58.12 100 ASP A C 1
ATOM 751 O O . ASP A 1 95 ? 37.701 3.497 34.827 1.00 60.72 100 ASP A O 1
ATOM 756 N N . ILE A 1 96 ? 36.082 3.230 33.301 1.00 54.56 101 ILE A N 1
ATOM 757 C CA . ILE A 1 96 ? 36.903 3.751 32.217 1.00 55.33 101 ILE A CA 1
ATOM 758 C C . ILE A 1 96 ? 36.798 5.261 32.131 1.00 56.81 101 ILE A C 1
ATOM 759 O O . ILE A 1 96 ? 37.793 5.953 31.862 1.00 51.17 101 ILE A O 1
ATOM 769 N N . VAL A 1 97 ? 35.595 5.781 32.349 1.00 51.07 102 VAL A N 1
ATOM 770 C CA . VAL A 1 97 ? 35.449 7.230 32.409 1.00 59.06 102 VAL A CA 1
ATOM 771 C C . VAL A 1 97 ? 36.147 7.677 33.674 1.00 58.23 102 VAL A C 1
ATOM 772 O O . VAL A 1 97 ? 36.699 8.777 33.754 1.00 59.00 102 VAL A O 1
ATOM 782 N N . ALA A 1 98 ? 36.136 6.789 34.660 1.00 57.15 103 ALA A N 1
ATOM 783 C CA . ALA A 1 98 ? 36.774 7.052 35.940 1.00 54.17 103 ALA A CA 1
ATOM 784 C C . ALA A 1 98 ? 38.255 7.376 35.774 1.00 50.30 103 ALA A C 1
ATOM 785 O O . ALA A 1 98 ? 38.712 8.461 36.136 1.00 43.01 103 ALA A O 1
ATOM 787 N N . ARG A 1 99 ? 38.996 6.424 35.218 1.00 49.22 104 ARG A N 1
ATOM 788 C CA . ARG A 1 99 ? 40.448 6.505 35.167 1.00 51.66 104 ARG A CA 1
ATOM 789 C C . ARG A 1 99 ? 40.949 7.171 33.899 1.00 64.73 104 ARG A C 1
ATOM 790 O O . ARG A 1 99 ? 42.161 7.396 33.760 1.00 63.32 104 ARG A O 1
ATOM 798 N N . GLU A 1 100 ? 40.009 7.479 32.994 1.00 67.03 105 GLU A N 1
ATOM 799 C CA . GLU A 1 100 ? 40.284 8.054 31.662 1.00 62.70 105 GLU A CA 1
ATOM 800 C C . GLU A 1 100 ? 40.730 7.033 30.622 1.00 52.08 105 GLU A C 1
ATOM 801 O O . GLU A 1 100 ? 40.354 7.130 29.469 1.00 53.08 105 GLU A O 1
ATOM 807 N N . PHE A 1 101 ? 41.535 6.065 31.041 1.00 53.58 106 PHE A N 1
ATOM 808 C CA . PHE A 1 101 ? 42.087 5.076 30.132 1.00 47.75 106 PHE A CA 1
ATOM 809 C C . PHE A 1 101 ? 43.102 4.194 30.853 1.00 42.39 106 PHE A C 1
ATOM 810 O O . PHE A 1 101 ? 43.922 4.689 31.604 1.00 45.77 106 PHE A O 1
ATOM 818 N N . TYR A 1 102 ? 43.069 2.897 30.591 1.00 33.87 107 TYR A N 1
ATOM 819 C CA . TYR A 1 102 ? 43.978 1.957 31.224 1.00 32.30 107 TYR A CA 1
ATOM 820 C C . TYR A 1 102 ? 45.442 2.041 30.799 1.00 43.82 107 TYR A C 1
ATOM 821 O O . TYR A 1 102 ? 45.776 2.570 29.719 1.00 44.99 107 TYR A O 1
ATOM 830 N N . SER A 1 103 ? 46.316 1.514 31.657 1.00 36.57 108 SER A N 1
ATOM 831 C CA . SER A 1 103 ? 47.691 1.278 31.254 1.00 41.85 108 SER A CA 1
ATOM 832 C C . SER A 1 103 ? 47.662 0.005 30.455 1.00 47.37 108 SER A C 1
ATOM 833 O O . SER A 1 103 ? 46.702 -0.748 30.522 1.00 47.28 108 SER A O 1
ATOM 836 N N . GLU A 1 104 ? 48.706 -0.254 29.693 1.00 48.65 109 GLU A N 1
ATOM 837 C CA . GLU A 1 104 ? 48.708 -1.454 28.873 1.00 50.74 109 GLU A CA 1
ATOM 838 C C . GLU A 1 104 ? 48.590 -2.691 29.741 1.00 47.17 109 GLU A C 1
ATOM 839 O O . GLU A 1 104 ? 47.926 -3.655 29.390 1.00 46.60 109 GLU A O 1
ATOM 845 N N . ALA A 1 105 ? 49.251 -2.657 30.884 1.00 45.83 110 ALA A N 1
ATOM 846 C CA . ALA A 1 105 ? 49.205 -3.781 31.790 1.00 45.09 110 ALA A CA 1
ATOM 847 C C . ALA A 1 105 ? 47.762 -4.054 32.244 1.00 47.96 110 ALA A C 1
ATOM 848 O O . ALA A 1 105 ? 47.225 -5.152 32.049 1.00 43.31 110 ALA A O 1
ATOM 850 N N . ASP A 1 106 ? 47.132 -3.046 32.838 1.00 47.50 111 ASP A N 1
ATOM 851 C CA . ASP A 1 106 ? 45.773 -3.195 33.341 1.00 52.31 111 ASP A CA 1
ATOM 852 C C . ASP A 1 106 ? 44.845 -3.490 32.175 1.00 48.03 111 ASP A C 1
ATOM 853 O O . ASP A 1 106 ? 43.857 -4.201 32.311 1.00 46.08 111 ASP A O 1
ATOM 858 N N . ALA A 1 107 ? 45.182 -2.935 31.020 1.00 53.86 112 ALA A N 1
ATOM 859 C CA . ALA A 1 107 ? 44.428 -3.180 29.804 1.00 49.61 112 ALA A CA 1
ATOM 860 C C . ALA A 1 107 ? 44.594 -4.635 29.386 1.00 47.32 112 ALA A C 1
ATOM 861 O O . ALA A 1 107 ? 43.608 -5.326 29.133 1.00 47.49 112 ALA A O 1
ATOM 863 N N . SER A 1 108 ? 45.843 -5.092 29.315 1.00 43.62 113 SER A N 1
ATOM 864 C CA . SER A 1 108 ? 46.121 -6.465 28.943 1.00 46.50 113 SER A CA 1
ATOM 865 C C . SER A 1 108 ? 45.332 -7.372 29.847 1.00 52.25 113 SER A C 1
ATOM 866 O O . SER A 1 108 ? 44.716 -8.342 29.401 1.00 48.26 113 SER A O 1
ATOM 869 N N . HIS A 1 109 ? 45.364 -7.058 31.134 1.00 53.84 114 HIS A N 1
ATOM 870 C CA . HIS A 1 109 ? 44.657 -7.881 32.090 1.00 58.90 114 HIS A CA 1
ATOM 871 C C . HIS A 1 109 ? 43.162 -7.827 31.818 1.00 54.21 114 HIS A C 1
ATOM 872 O O . HIS A 1 109 ? 42.480 -8.843 31.802 1.00 56.55 114 HIS A O 1
ATOM 879 N N . CYS A 1 110 ? 42.652 -6.631 31.587 1.00 53.59 115 CYS A N 1
ATOM 880 C CA . CYS A 1 110 ? 41.219 -6.477 31.450 1.00 51.95 115 CYS A CA 1
ATOM 881 C C . CYS A 1 110 ? 40.674 -7.207 30.250 1.00 51.27 115 CYS A C 1
ATOM 882 O O . CYS A 1 110 ? 39.589 -7.771 30.310 1.00 52.05 115 CYS A O 1
ATOM 885 N N . ILE A 1 111 ? 41.424 -7.178 29.153 1.00 54.76 116 ILE A N 1
ATOM 886 C CA . ILE A 1 111 ? 40.963 -7.762 27.895 1.00 57.51 116 ILE A CA 1
ATOM 887 C C . ILE A 1 111 ? 41.118 -9.286 27.934 1.00 55.41 116 ILE A C 1
ATOM 888 O O . ILE A 1 111 ? 40.303 -10.022 27.367 1.00 48.98 116 ILE A O 1
ATOM 898 N N . GLN A 1 112 ? 42.159 -9.750 28.624 1.00 51.92 117 GLN A N 1
ATOM 899 C CA . GLN A 1 112 ? 42.435 -11.174 28.739 1.00 46.73 117 GLN A CA 1
ATOM 900 C C . GLN A 1 112 ? 41.304 -11.848 29.467 1.00 47.96 117 GLN A C 1
ATOM 901 O O . GLN A 1 112 ? 41.031 -13.019 29.250 1.00 50.54 117 GLN A O 1
ATOM 907 N N . GLN A 1 113 ? 40.650 -11.095 30.343 1.00 52.22 118 GLN A N 1
ATOM 908 C CA . GLN A 1 113 ? 39.533 -11.612 31.117 1.00 53.33 118 GLN A CA 1
ATOM 909 C C . GLN A 1 113 ? 38.308 -11.751 30.244 1.00 45.20 118 GLN A C 1
ATOM 910 O O . GLN A 1 113 ? 37.654 -12.788 30.237 1.00 46.06 118 GLN A O 1
ATOM 916 N N . ILE A 1 114 ? 38.001 -10.689 29.517 1.00 37.50 119 ILE A N 1
ATOM 917 C CA . ILE A 1 114 ? 36.919 -10.723 28.565 1.00 41.35 119 ILE A CA 1
ATOM 918 C C . ILE A 1 114 ? 37.142 -11.807 27.506 1.00 49.80 119 ILE A C 1
ATOM 919 O O . ILE A 1 114 ? 36.230 -12.551 27.180 1.00 49.50 119 ILE A O 1
ATOM 929 N N . LEU A 1 115 ? 38.353 -11.900 26.975 1.00 44.94 120 LEU A N 1
ATOM 930 C CA . LEU A 1 115 ? 38.690 -12.966 26.040 1.00 43.52 120 LEU A CA 1
ATOM 931 C C . LEU A 1 115 ? 38.394 -14.376 26.583 1.00 50.88 120 LEU A C 1
ATOM 932 O O . LEU A 1 115 ? 37.736 -15.182 25.938 1.00 55.99 120 LEU A O 1
ATOM 937 N N . GLU A 1 116 ? 38.886 -14.684 27.769 1.00 57.07 121 GLU A N 1
ATOM 938 C CA . GLU A 1 116 ? 38.609 -15.984 28.348 1.00 54.75 121 GLU A CA 1
ATOM 939 C C . GLU A 1 116 ? 37.117 -16.226 28.449 1.00 46.58 121 GLU A C 1
ATOM 940 O O . GLU A 1 116 ? 36.656 -17.326 28.248 1.00 46.33 121 GLU A O 1
ATOM 946 N N . SER A 1 117 ? 36.346 -15.198 28.752 1.00 50.05 122 SER A N 1
ATOM 947 C CA . SER A 1 117 ? 34.912 -15.407 28.906 1.00 55.80 122 SER A CA 1
ATOM 948 C C . SER A 1 117 ? 34.311 -15.676 27.540 1.00 60.24 122 SER A C 1
ATOM 949 O O . SER A 1 117 ? 33.590 -16.658 27.356 1.00 64.28 122 SER A O 1
ATOM 952 N N . ILE A 1 118 ? 34.619 -14.801 26.582 1.00 64.22 123 ILE A N 1
ATOM 953 C CA . ILE A 1 118 ? 34.205 -14.981 25.186 1.00 58.91 123 ILE A CA 1
ATOM 954 C C . ILE A 1 118 ? 34.577 -16.385 24.701 1.00 46.16 123 ILE A C 1
ATOM 955 O O . ILE A 1 118 ? 33.717 -17.153 24.300 1.00 43.87 123 ILE A O 1
ATOM 965 N N . ALA A 1 119 ? 35.861 -16.714 24.768 1.00 41.96 124 ALA A N 1
ATOM 966 C CA . ALA A 1 119 ? 36.338 -18.031 24.397 1.00 43.77 124 ALA A CA 1
ATOM 967 C C . ALA A 1 119 ? 35.400 -19.124 24.898 1.00 52.15 124 ALA A C 1
ATOM 968 O O . ALA A 1 119 ? 34.948 -19.963 24.130 1.00 57.07 124 ALA A O 1
ATOM 970 N N . TYR A 1 120 ? 35.110 -19.104 26.196 1.00 63.32 125 TYR A N 1
ATOM 971 C CA . TYR A 1 120 ? 34.244 -20.099 26.828 1.00 59.02 125 TYR A CA 1
ATOM 972 C C . TYR A 1 120 ? 32.871 -20.073 26.178 1.00 56.14 125 TYR A C 1
ATOM 973 O O . TYR A 1 120 ? 32.320 -21.113 25.825 1.00 60.36 125 TYR A O 1
ATOM 982 N N . CYS A 1 121 ? 32.322 -18.879 26.010 1.00 53.08 126 CYS A N 1
ATOM 983 C CA . CYS A 1 121 ? 31.033 -18.732 25.350 1.00 57.98 126 CYS A CA 1
ATOM 984 C C . CYS A 1 121 ? 31.006 -19.417 23.990 1.00 53.92 126 CYS A C 1
ATOM 985 O O . CYS A 1 121 ? 30.079 -20.153 23.660 1.00 52.39 126 CYS A O 1
ATOM 988 N N . HIS A 1 122 ? 32.032 -19.156 23.197 1.00 49.48 127 HIS A N 1
ATOM 989 C CA . HIS A 1 122 ? 32.096 -19.695 21.859 1.00 43.15 127 HIS A CA 1
ATOM 990 C C . HIS A 1 122 ? 32.294 -21.194 21.869 1.00 51.93 127 HIS A C 1
ATOM 991 O O . HIS A 1 122 ? 31.585 -21.917 21.180 1.00 57.60 127 HIS A O 1
ATOM 998 N N . SER A 1 123 ? 33.250 -21.668 22.655 1.00 54.82 128 SER A N 1
ATOM 999 C CA . SER A 1 123 ? 33.504 -23.099 22.732 1.00 51.20 128 SER A CA 1
ATOM 1000 C C . SER A 1 123 ? 32.275 -23.817 23.269 1.00 45.47 128 SER A C 1
ATOM 1001 O O . SER A 1 123 ? 32.290 -25.024 23.475 1.00 40.43 128 SER A O 1
ATOM 1004 N N . ASN A 1 124 ? 31.208 -23.056 23.485 1.00 53.80 129 ASN A N 1
ATOM 1005 C CA . ASN A 1 124 ? 29.942 -23.598 23.964 1.00 57.49 129 ASN A CA 1
ATOM 1006 C C . ASN A 1 124 ? 28.765 -23.201 23.087 1.00 58.84 129 ASN A C 1
ATOM 1007 O O . ASN A 1 124 ? 27.609 -23.287 23.502 1.00 54.31 129 ASN A O 1
ATOM 1012 N N . GLY A 1 125 ? 29.073 -22.753 21.874 1.00 66.01 130 GLY A N 1
ATOM 1013 C CA . GLY A 1 125 ? 28.061 -22.442 20.879 1.00 63.56 130 GLY A CA 1
ATOM 1014 C C . GLY A 1 125 ? 27.285 -21.157 21.109 1.00 64.95 130 GLY A C 1
ATOM 1015 O O . GLY A 1 125 ? 26.271 -20.940 20.459 1.00 70.67 130 GLY A O 1
ATOM 1016 N N . ILE A 1 126 ? 27.753 -20.300 22.013 1.00 59.98 131 ILE A N 1
ATOM 1017 C CA . ILE A 1 126 ? 27.060 -19.045 22.278 1.00 52.21 131 ILE A CA 1
ATOM 1018 C C . ILE A 1 126 ? 27.786 -17.831 21.736 1.00 48.02 131 ILE A C 1
ATOM 1019 O O . ILE A 1 126 ? 28.979 -17.676 21.934 1.00 46.97 131 ILE A O 1
ATOM 1029 N N . VAL A 1 127 ? 27.042 -16.972 21.056 1.00 52.39 132 VAL A N 1
ATOM 1030 C CA . VAL A 1 127 ? 27.564 -15.719 20.535 1.00 53.46 132 VAL A CA 1
ATOM 1031 C C . VAL A 1 127 ? 26.816 -14.611 21.232 1.00 54.45 132 VAL A C 1
ATOM 1032 O O . VAL A 1 127 ? 25.592 -14.635 21.300 1.00 58.13 132 VAL A O 1
ATOM 1042 N N . HIS A 1 128 ? 27.547 -13.642 21.761 1.00 44.13 133 HIS A N 1
ATOM 1043 C CA . HIS A 1 128 ? 26.932 -12.601 22.576 1.00 52.88 133 HIS A CA 1
ATOM 1044 C C . HIS A 1 128 ? 26.256 -11.516 21.751 1.00 63.00 133 HIS A C 1
ATOM 1045 O O . HIS A 1 128 ? 25.095 -11.187 21.986 1.00 64.86 133 HIS A O 1
ATOM 1052 N N . ARG A 1 129 ? 27.000 -10.958 20.795 1.00 64.77 134 ARG A N 1
ATOM 1053 C CA . ARG A 1 129 ? 26.519 -9.897 19.903 1.00 65.66 134 ARG A CA 1
ATOM 1054 C C . ARG A 1 129 ? 26.530 -8.518 20.566 1.00 68.37 134 ARG A C 1
ATOM 1055 O O . ARG A 1 129 ? 27.150 -7.582 20.061 1.00 71.35 134 ARG A O 1
ATOM 1063 N N . ASN A 1 130 ? 25.855 -8.399 21.701 1.00 66.28 135 ASN A N 1
ATOM 1064 C CA . ASN A 1 130 ? 25.792 -7.123 22.402 1.00 69.59 135 ASN A CA 1
ATOM 1065 C C . ASN A 1 130 ? 26.956 -6.905 23.358 1.00 66.13 135 ASN A C 1
ATOM 1066 O O . ASN A 1 130 ? 26.770 -6.456 24.488 1.00 58.55 135 ASN A O 1
ATOM 1071 N N . LEU A 1 131 ? 28.159 -7.223 22.898 1.00 62.53 136 LEU A N 1
ATOM 1072 C CA . LEU A 1 131 ? 29.343 -7.086 23.730 1.00 54.93 136 LEU A CA 1
ATOM 1073 C C . LEU A 1 131 ? 29.887 -5.651 23.718 1.00 55.55 136 LEU A C 1
ATOM 1074 O O . LEU A 1 131 ? 30.349 -5.158 22.693 1.00 62.81 136 LEU A O 1
ATOM 1079 N N . LYS A 1 132 ? 29.822 -4.991 24.870 1.00 51.20 137 LYS A N 1
ATOM 1080 C CA . LYS A 1 132 ? 30.308 -3.631 25.025 1.00 47.90 137 LYS A CA 1
ATOM 1081 C C . LYS A 1 132 ? 30.767 -3.379 26.465 1.00 58.59 137 LYS A C 1
ATOM 1082 O O . LYS A 1 132 ? 30.517 -4.198 27.356 1.00 61.38 137 LYS A O 1
ATOM 1088 N N . PRO A 1 133 ? 31.454 -2.253 26.709 1.00 55.99 138 PRO A N 1
ATOM 1089 C CA . PRO A 1 133 ? 31.854 -1.915 28.079 1.00 58.18 138 PRO A CA 1
ATOM 1090 C C . PRO A 1 133 ? 30.684 -1.824 29.044 1.00 61.80 138 PRO A C 1
ATOM 1091 O O . PRO A 1 133 ? 30.786 -2.324 30.162 1.00 64.89 138 PRO A O 1
ATOM 1095 N N . GLU A 1 134 ? 29.587 -1.211 28.624 1.00 52.33 139 GLU A N 1
ATOM 1096 C CA . GLU A 1 134 ? 28.437 -1.081 29.505 1.00 52.86 139 GLU A CA 1
ATOM 1097 C C . GLU A 1 134 ? 27.806 -2.427 29.886 1.00 53.10 139 GLU A C 1
ATOM 1098 O O . GLU A 1 134 ? 26.789 -2.459 30.573 1.00 56.09 139 GLU A O 1
ATOM 1104 N N . ASN A 1 135 ? 28.408 -3.529 29.439 1.00 55.84 140 ASN A N 1
ATOM 1105 C CA . ASN A 1 135 ? 27.911 -4.875 29.744 1.00 58.10 140 ASN A CA 1
ATOM 1106 C C . ASN A 1 135 ? 28.955 -5.757 30.430 1.00 64.30 140 ASN A C 1
ATOM 1107 O O . ASN A 1 135 ? 28.764 -6.961 30.611 1.00 58.26 140 ASN A O 1
ATOM 1112 N N . LEU A 1 136 ? 30.067 -5.146 30.803 1.00 60.69 141 LEU A N 1
ATOM 1113 C CA . LEU A 1 136 ? 31.075 -5.833 31.573 1.00 55.24 141 LEU A CA 1
ATOM 1114 C C . LEU A 1 136 ? 31.082 -5.283 32.987 1.00 65.46 141 LEU A C 1
ATOM 1115 O O . LEU A 1 136 ? 31.257 -4.081 33.183 1.00 70.54 141 LEU A O 1
ATOM 1120 N N . LEU A 1 137 ? 30.901 -6.161 33.970 1.00 63.86 142 LEU A N 1
ATOM 1121 C CA . LEU A 1 137 ? 30.851 -5.752 35.372 1.00 61.40 142 LEU A CA 1
ATOM 1122 C C . LEU A 1 137 ? 32.123 -6.111 36.119 1.00 67.49 142 LEU A C 1
ATOM 1123 O O . LEU A 1 137 ? 32.740 -7.132 35.827 1.00 69.50 142 LEU A O 1
ATOM 1128 N N . LEU A 1 138 ? 32.502 -5.278 37.088 1.00 68.01 143 LEU A N 1
ATOM 1129 C CA . LEU A 1 138 ? 33.694 -5.518 37.899 1.00 74.50 143 LEU A CA 1
ATOM 1130 C C . LEU A 1 138 ? 33.336 -6.101 39.265 1.00 82.57 143 LEU A C 1
ATOM 1131 O O . LEU A 1 138 ? 32.332 -5.719 39.857 1.00 87.87 143 LEU A O 1
ATOM 1136 N N . ALA A 1 139 ? 34.157 -7.028 39.758 1.00 85.92 144 ALA A N 1
ATOM 1137 C CA . ALA A 1 139 ? 33.947 -7.642 41.073 1.00 90.84 144 ALA A CA 1
ATOM 1138 C C . ALA A 1 139 ? 33.985 -6.596 42.193 1.00 95.70 144 ALA A C 1
ATOM 1139 O O . ALA A 1 139 ? 33.100 -6.552 43.061 1.00 87.60 144 ALA A O 1
ATOM 1141 N N . SER A 1 140 ? 35.041 -5.785 42.171 1.00 95.34 145 SER A N 1
ATOM 1142 C CA . SER A 1 140 ? 35.136 -4.557 42.954 1.00 98.70 145 SER A CA 1
ATOM 1143 C C . SER A 1 140 ? 35.934 -3.595 42.095 1.00 91.55 145 SER A C 1
ATOM 1144 O O . SER A 1 140 ? 36.252 -3.906 40.952 1.00 86.67 145 SER A O 1
ATOM 1147 N N . LYS A 1 141 ? 36.263 -2.428 42.627 1.00 87.25 146 LYS A N 1
ATOM 1148 C CA . LYS A 1 141 ? 37.118 -1.523 41.882 1.00 91.03 146 LYS A CA 1
ATOM 1149 C C . LYS A 1 141 ? 38.559 -1.735 42.344 1.00 85.14 146 LYS A C 1
ATOM 1150 O O . LYS A 1 141 ? 39.396 -0.833 42.278 1.00 87.56 146 LYS A O 1
ATOM 1156 N N . ALA A 1 142 ? 38.837 -2.951 42.806 1.00 71.63 147 ALA A N 1
ATOM 1157 C CA . ALA A 1 142 ? 40.185 -3.337 43.229 1.00 74.17 147 ALA A CA 1
ATOM 1158 C C . ALA A 1 142 ? 41.186 -3.120 42.111 1.00 82.42 147 ALA A C 1
ATOM 1159 O O . ALA A 1 142 ? 40.802 -2.926 40.964 1.00 97.93 147 ALA A O 1
ATOM 1161 N N . LYS A 1 143 ? 42.471 -3.160 42.438 1.00 81.60 148 LYS A N 1
ATOM 1162 C CA . LYS A 1 143 ? 43.485 -3.123 41.396 1.00 91.62 148 LYS A CA 1
ATOM 1163 C C . LYS A 1 143 ? 43.833 -4.559 41.009 1.00 85.58 148 LYS A C 1
ATOM 1164 O O . LYS A 1 143 ? 44.965 -5.018 41.181 1.00 76.40 148 LYS A O 1
ATOM 1170 N N . GLY A 1 144 ? 42.834 -5.264 40.489 1.00 73.73 149 GLY A N 1
ATOM 1171 C CA . GLY A 1 144 ? 43.010 -6.620 40.018 1.00 64.11 149 GLY A CA 1
ATOM 1172 C C . GLY A 1 144 ? 41.669 -7.315 39.922 1.00 74.22 149 GLY A C 1
ATOM 1173 O O . GLY A 1 144 ? 41.566 -8.425 39.397 1.00 73.83 149 GLY A O 1
ATOM 1174 N N . ALA A 1 145 ? 40.633 -6.657 40.436 1.00 73.68 150 ALA A N 1
ATOM 1175 C CA . ALA A 1 145 ? 39.305 -7.254 40.483 1.00 74.37 150 ALA A CA 1
ATOM 1176 C C . ALA A 1 145 ? 38.954 -7.948 39.168 1.00 77.39 150 ALA A C 1
ATOM 1177 O O . ALA A 1 145 ? 39.401 -7.548 38.092 1.00 73.91 150 ALA A O 1
ATOM 1179 N N . ALA A 1 146 ? 38.161 -9.005 39.265 1.00 76.86 151 ALA A N 1
ATOM 1180 C CA . ALA A 1 146 ? 37.764 -9.761 38.093 1.00 69.30 151 ALA A CA 1
ATOM 1181 C C . ALA A 1 146 ? 36.652 -9.050 37.324 1.00 70.71 151 ALA A C 1
ATOM 1182 O O . ALA A 1 146 ? 35.952 -8.204 37.880 1.00 69.52 151 ALA A O 1
ATOM 1184 N N . VAL A 1 147 ? 36.505 -9.397 36.045 1.00 63.68 152 VAL A N 1
ATOM 1185 C CA . VAL A 1 147 ? 35.479 -8.818 35.188 1.00 49.13 152 VAL A CA 1
ATOM 1186 C C . VAL A 1 147 ? 34.466 -9.866 34.773 1.00 54.63 152 VAL A C 1
ATOM 1187 O O . VAL A 1 147 ? 34.834 -10.988 34.449 1.00 60.87 152 VAL A O 1
ATOM 1197 N N . LYS A 1 148 ? 33.188 -9.498 34.775 1.00 51.29 153 LYS A N 1
ATOM 1198 C CA . LYS A 1 148 ? 32.126 -10.456 34.504 1.00 57.61 153 LYS A CA 1
ATOM 1199 C C . LYS A 1 148 ? 31.268 -10.025 33.319 1.00 66.71 153 LYS A C 1
ATOM 1200 O O . LYS A 1 148 ? 31.010 -8.841 33.121 1.00 70.08 153 LYS A O 1
ATOM 1206 N N . LEU A 1 149 ? 30.825 -11.002 32.537 1.00 66.74 154 LEU A N 1
ATOM 1207 C CA . LEU A 1 149 ? 30.079 -10.764 31.309 1.00 50.88 154 LEU A CA 1
ATOM 1208 C C . LEU A 1 149 ? 28.591 -10.800 31.606 1.00 60.14 154 LEU A C 1
ATOM 1209 O O . LEU A 1 149 ? 28.133 -11.679 32.327 1.00 74.53 154 LEU A O 1
ATOM 1214 N N . ALA A 1 150 ? 27.824 -9.862 31.060 1.00 64.34 155 ALA A N 1
ATOM 1215 C CA . ALA A 1 150 ? 26.388 -9.823 31.354 1.00 66.71 155 ALA A CA 1
ATOM 1216 C C . ALA A 1 150 ? 25.507 -9.386 30.179 1.00 73.31 155 ALA A C 1
ATOM 1217 O O . ALA A 1 150 ? 26.005 -8.964 29.144 1.00 69.74 155 ALA A O 1
ATOM 1219 N N . ASP A 1 151 ? 24.193 -9.501 30.367 1.00 83.26 156 ASP A N 1
ATOM 1220 C CA . ASP A 1 151 ? 23.180 -9.168 29.356 1.00 82.45 156 ASP A CA 1
ATOM 1221 C C . ASP A 1 151 ? 23.221 -10.067 28.118 1.00 78.33 156 ASP A C 1
ATOM 1222 O O . ASP A 1 151 ? 23.864 -9.756 27.120 1.00 73.45 156 ASP A O 1
ATOM 1227 N N . PHE A 1 152 ? 22.510 -11.179 28.176 1.00 70.85 157 PHE A N 1
ATOM 1228 C CA . PHE A 1 152 ? 22.481 -12.078 27.040 1.00 83.44 157 PHE A CA 1
ATOM 1229 C C . PHE A 1 152 ? 21.181 -11.956 26.253 1.00 93.63 157 PHE A C 1
ATOM 1230 O O . PHE A 1 152 ? 20.748 -12.898 25.579 1.00 86.13 157 PHE A O 1
ATOM 1238 N N . GLY A 1 153 ? 20.564 -10.783 26.339 1.00 95.74 158 GLY A N 1
ATOM 1239 C CA . GLY A 1 153 ? 19.326 -10.537 25.628 1.00 95.43 158 GLY A CA 1
ATOM 1240 C C . GLY A 1 153 ? 19.459 -10.890 24.163 1.00 88.94 158 GLY A C 1
ATOM 1241 O O . GLY A 1 153 ? 18.538 -11.438 23.558 1.00 93.50 158 GLY A O 1
ATOM 1242 N N . LEU A 1 154 ? 20.620 -10.583 23.598 1.00 80.63 159 LEU A N 1
ATOM 1243 C CA . LEU A 1 154 ? 20.861 -10.810 22.183 1.00 76.15 159 LEU A CA 1
ATOM 1244 C C . LEU A 1 154 ? 21.673 -12.078 21.927 1.00 76.27 159 LEU A C 1
ATOM 1245 O O . LEU A 1 154 ? 21.953 -12.416 20.783 1.00 78.32 159 LEU A O 1
ATOM 1250 N N . ALA A 1 155 ? 22.049 -12.781 22.986 1.00 73.29 160 ALA A N 1
ATOM 1251 C CA . ALA A 1 155 ? 22.786 -14.024 22.823 1.00 74.02 160 ALA A CA 1
ATOM 1252 C C . ALA A 1 155 ? 22.007 -15.013 21.956 1.00 74.02 160 ALA A C 1
ATOM 1253 O O . ALA A 1 155 ? 20.777 -15.040 21.986 1.00 76.56 160 ALA A O 1
ATOM 1255 N N . ILE A 1 156 ? 22.725 -15.830 21.189 1.00 65.10 161 ILE A N 1
ATOM 1256 C CA . ILE A 1 156 ? 22.095 -16.851 20.370 1.00 59.21 161 ILE A CA 1
ATOM 1257 C C . ILE A 1 156 ? 22.974 -18.076 20.352 1.00 63.81 161 ILE A C 1
ATOM 1258 O O . ILE A 1 156 ? 24.187 -17.965 20.489 1.00 60.73 161 ILE A O 1
ATOM 1268 N N . GLU A 1 157 ? 22.362 -19.245 20.195 1.00 75.03 162 GLU A N 1
ATOM 1269 C CA . GLU A 1 157 ? 23.104 -20.503 20.129 1.00 74.02 162 GLU A CA 1
ATOM 1270 C C . GLU A 1 157 ? 23.326 -20.874 18.669 1.00 72.50 162 GLU A C 1
ATOM 1271 O O . GLU A 1 157 ? 22.408 -20.788 17.860 1.00 84.62 162 GLU A O 1
ATOM 1277 N N . VAL A 1 158 ? 24.548 -21.267 18.327 1.00 69.13 163 VAL A N 1
ATOM 1278 C CA . VAL A 1 158 ? 24.899 -21.497 16.933 1.00 63.49 163 VAL A CA 1
ATOM 1279 C C . VAL A 1 158 ? 25.889 -22.647 16.735 1.00 74.36 163 VAL A C 1
ATOM 1280 O O . VAL A 1 158 ? 26.629 -23.034 17.649 1.00 65.20 163 VAL A O 1
ATOM 1290 N N . ASN A 1 159 ? 25.883 -23.185 15.520 1.00 101.82 164 ASN A N 1
ATOM 1291 C CA . ASN A 1 159 ? 26.910 -24.116 15.059 1.00 100.81 164 ASN A CA 1
ATOM 1292 C C . ASN A 1 159 ? 28.090 -23.365 14.445 1.00 104.48 164 ASN A C 1
ATOM 1293 O O . ASN A 1 159 ? 28.121 -22.128 14.439 1.00 96.23 164 ASN A O 1
ATOM 1298 N N . ASP A 1 160 ? 29.058 -24.111 13.924 1.00 113.58 165 ASP A N 1
ATOM 1299 C CA . ASP A 1 160 ? 30.221 -23.505 13.277 1.00 124.39 165 ASP A CA 1
ATOM 1300 C C . ASP A 1 160 ? 29.870 -22.861 11.930 1.00 112.04 165 ASP A C 1
ATOM 1301 O O . ASP A 1 160 ? 30.715 -22.244 11.287 1.00 96.61 165 ASP A O 1
ATOM 1306 N N . SER A 1 161 ? 28.608 -22.991 11.533 1.00 117.82 166 SER A N 1
ATOM 1307 C CA . SER A 1 161 ? 28.150 -22.587 10.208 1.00 104.06 166 SER A CA 1
ATOM 1308 C C . SER A 1 161 ? 27.588 -21.177 10.195 1.00 104.47 166 SER A C 1
ATOM 1309 O O . SER A 1 161 ? 26.663 -20.867 10.944 1.00 104.17 166 SER A O 1
ATOM 1312 N N . GLU A 1 162 ? 28.136 -20.329 9.332 1.00 93.65 167 GLU A N 1
ATOM 1313 C CA . GLU A 1 162 ? 27.697 -18.940 9.249 1.00 85.52 167 GLU A CA 1
ATOM 1314 C C . GLU A 1 162 ? 26.314 -18.817 8.615 1.00 80.01 167 GLU A C 1
ATOM 1315 O O . GLU A 1 162 ? 26.004 -19.509 7.652 1.00 77.01 167 GLU A O 1
ATOM 1321 N N . ALA A 1 163 ? 25.484 -17.946 9.186 1.00 79.15 168 ALA A N 1
ATOM 1322 C CA . ALA A 1 163 ? 24.137 -17.666 8.682 1.00 65.21 168 ALA A CA 1
ATOM 1323 C C . ALA A 1 163 ? 23.835 -16.183 8.852 1.00 70.05 168 ALA A C 1
ATOM 1324 O O . ALA A 1 163 ? 24.728 -15.398 9.127 1.00 83.57 168 ALA A O 1
ATOM 1326 N N . TRP A 1 164 ? 22.580 -15.792 8.696 1.00 57.38 169 TRP A N 1
ATOM 1327 C CA . TRP A 1 164 ? 22.202 -14.418 8.976 1.00 63.42 169 TRP A CA 1
ATOM 1328 C C . TRP A 1 164 ? 21.264 -14.361 10.178 1.00 76.96 169 TRP A C 1
ATOM 1329 O O . TRP A 1 164 ? 20.051 -14.223 10.031 1.00 74.19 169 TRP A O 1
ATOM 1340 N N . HIS A 1 165 ? 21.836 -14.466 11.373 1.00 81.62 170 HIS A N 1
ATOM 1341 C CA . HIS A 1 165 ? 21.041 -14.592 12.592 1.00 84.21 170 HIS A CA 1
ATOM 1342 C C . HIS A 1 165 ? 20.454 -13.254 13.054 1.00 91.21 170 HIS A C 1
ATOM 1343 O O . HIS A 1 165 ? 20.710 -12.801 14.173 1.00 97.08 170 HIS A O 1
ATOM 1350 N N . GLY A 1 166 ? 19.655 -12.628 12.198 1.00 79.52 171 GLY A N 1
ATOM 1351 C CA . GLY A 1 166 ? 19.030 -11.370 12.554 1.00 78.60 171 GLY A CA 1
ATOM 1352 C C . GLY A 1 166 ? 20.028 -10.231 12.543 1.00 79.64 171 GLY A C 1
ATOM 1353 O O . GLY A 1 166 ? 21.201 -10.415 12.208 1.00 74.33 171 GLY A O 1
ATOM 1354 N N . PHE A 1 167 ? 19.560 -9.044 12.908 1.00 80.64 172 PHE A N 1
ATOM 1355 C CA . PHE A 1 167 ? 20.404 -7.857 12.913 1.00 70.31 172 PHE A CA 1
ATOM 1356 C C . PHE A 1 167 ? 20.181 -7.085 14.206 1.00 76.66 172 PHE A C 1
ATOM 1357 O O . PHE A 1 167 ? 19.144 -6.448 14.400 1.00 72.52 172 PHE A O 1
ATOM 1365 N N . ALA A 1 168 ? 21.164 -7.158 15.094 1.00 78.38 173 ALA A N 1
ATOM 1366 C CA . ALA A 1 168 ? 21.070 -6.511 16.390 1.00 75.83 173 ALA A CA 1
ATOM 1367 C C . ALA A 1 168 ? 22.443 -6.329 17.025 1.00 75.73 173 ALA A C 1
ATOM 1368 O O . ALA A 1 168 ? 23.420 -6.962 16.619 1.00 69.43 173 ALA A O 1
ATOM 1370 N N . GLY A 1 169 ? 22.503 -5.465 18.034 1.00 81.01 174 GLY A N 1
ATOM 1371 C CA . GLY A 1 169 ? 23.747 -5.150 18.707 1.00 77.95 174 GLY A CA 1
ATOM 1372 C C . GLY A 1 169 ? 23.810 -3.655 18.883 1.00 72.33 174 GLY A C 1
ATOM 1373 O O . GLY A 1 169 ? 22.924 -2.940 18.426 1.00 69.84 174 GLY A O 1
ATOM 1374 N N . THR A 1 170 ? 24.851 -3.173 19.543 1.00 72.16 175 THR A N 1
ATOM 1375 C CA . THR A 1 170 ? 24.975 -1.739 19.752 1.00 73.62 175 THR A CA 1
ATOM 1376 C C . THR A 1 170 ? 25.753 -1.055 18.633 1.00 72.14 175 THR A C 1
ATOM 1377 O O . THR A 1 170 ? 26.872 -1.467 18.290 1.00 64.84 175 THR A O 1
ATOM 1384 N N . PRO A 1 171 ? 25.158 0.004 18.065 1.00 73.12 176 PRO A N 1
ATOM 1385 C CA . PRO A 1 171 ? 25.768 0.777 16.983 1.00 63.87 176 PRO A CA 1
ATOM 1386 C C . PRO A 1 171 ? 27.024 1.458 17.497 1.00 71.37 176 PRO A C 1
ATOM 1387 O O . PRO A 1 171 ? 26.930 2.365 18.334 1.00 80.79 176 PRO A O 1
ATOM 1391 N N . GLY A 1 172 ? 28.180 1.020 17.010 1.00 58.19 177 GLY A N 1
ATOM 1392 C CA . GLY A 1 172 ? 29.455 1.523 17.478 1.00 54.69 177 GLY A CA 1
ATOM 1393 C C . GLY A 1 172 ? 30.384 0.356 17.658 1.00 50.30 177 GLY A C 1
ATOM 1394 O O . GLY A 1 172 ? 31.577 0.460 17.419 1.00 45.23 177 GLY A O 1
ATOM 1395 N N . TYR A 1 173 ? 29.815 -0.768 18.072 1.00 49.24 178 TYR A N 1
ATOM 1396 C CA . TYR A 1 173 ? 30.584 -1.979 18.262 1.00 50.64 178 TYR A CA 1
ATOM 1397 C C . TYR A 1 173 ? 30.253 -2.987 17.181 1.00 62.46 178 TYR A C 1
ATOM 1398 O O . TYR A 1 173 ? 30.923 -4.006 17.038 1.00 70.57 178 TYR A O 1
ATOM 1407 N N . LEU A 1 174 ? 29.211 -2.706 16.411 1.00 72.59 179 LEU A N 1
ATOM 1408 C CA . LEU A 1 174 ? 28.760 -3.638 15.373 1.00 66.98 179 LEU A CA 1
ATOM 1409 C C . LEU A 1 174 ? 29.855 -4.017 14.386 1.00 62.99 179 LEU A C 1
ATOM 1410 O O . LEU A 1 174 ? 30.743 -3.212 14.089 1.00 62.11 179 LEU A O 1
ATOM 1415 N N . SER A 1 175 ? 29.782 -5.245 13.881 1.00 56.75 180 SER A N 1
ATOM 1416 C CA . SER A 1 175 ? 30.802 -5.761 12.968 1.00 57.95 180 SER A CA 1
ATOM 1417 C C . SER A 1 175 ? 30.465 -5.455 11.517 1.00 60.89 180 SER A C 1
ATOM 1418 O O . SER A 1 175 ? 29.289 -5.331 11.170 1.00 68.88 180 SER A O 1
ATOM 1421 N N . PRO A 1 176 ? 31.498 -5.326 10.654 1.00 64.84 181 PRO A N 1
ATOM 1422 C CA . PRO A 1 176 ? 31.268 -5.100 9.219 1.00 64.59 181 PRO A CA 1
ATOM 1423 C C . PRO A 1 176 ? 30.327 -6.145 8.621 1.00 61.87 181 PRO A C 1
ATOM 1424 O O . PRO A 1 176 ? 29.339 -5.776 7.994 1.00 59.81 181 PRO A O 1
ATOM 1428 N N . GLU A 1 177 ? 30.617 -7.424 8.839 1.00 57.81 182 GLU A N 1
ATOM 1429 C CA . GLU A 1 177 ? 29.811 -8.502 8.289 1.00 52.58 182 GLU A CA 1
ATOM 1430 C C . GLU A 1 177 ? 28.322 -8.388 8.616 1.00 59.57 182 GLU A C 1
ATOM 1431 O O . GLU A 1 177 ? 27.486 -8.865 7.863 1.00 70.55 182 GLU A O 1
ATOM 1437 N N . VAL A 1 178 ? 27.982 -7.757 9.726 1.00 54.75 183 VAL A N 1
ATOM 1438 C CA . VAL A 1 178 ? 26.581 -7.593 10.081 1.00 58.24 183 VAL A CA 1
ATOM 1439 C C . VAL A 1 178 ? 25.955 -6.371 9.395 1.00 61.75 183 VAL A C 1
ATOM 1440 O O . VAL A 1 178 ? 24.754 -6.346 9.123 1.00 63.91 183 VAL A O 1
ATOM 1450 N N . LEU A 1 179 ? 26.763 -5.357 9.111 1.00 51.01 184 LEU A N 1
ATOM 1451 C CA . LEU A 1 179 ? 26.243 -4.185 8.436 1.00 61.79 184 LEU A CA 1
ATOM 1452 C C . LEU A 1 179 ? 26.087 -4.458 6.942 1.00 63.98 184 LEU A C 1
ATOM 1453 O O . LEU A 1 179 ? 25.288 -3.828 6.257 1.00 68.46 184 LEU A O 1
ATOM 1458 N N . LYS A 1 180 ? 26.865 -5.402 6.442 1.00 58.88 185 LYS A N 1
ATOM 1459 C CA . LYS A 1 180 ? 26.788 -5.786 5.047 1.00 56.58 185 LYS A CA 1
ATOM 1460 C C . LYS A 1 180 ? 25.715 -6.837 4.877 1.00 56.06 185 LYS A C 1
ATOM 1461 O O . LYS A 1 180 ? 25.633 -7.489 3.856 1.00 64.19 185 LYS A O 1
ATOM 1467 N N . LYS A 1 181 ? 24.890 -7.004 5.897 1.00 65.36 186 LYS A N 1
ATOM 1468 C CA . LYS A 1 181 ? 23.872 -8.051 5.890 1.00 71.97 186 LYS A CA 1
ATOM 1469 C C . LYS A 1 181 ? 24.440 -9.391 5.416 1.00 64.78 186 LYS A C 1
ATOM 1470 O O . LYS A 1 181 ? 23.706 -10.203 4.853 1.00 61.85 186 LYS A O 1
ATOM 1476 N N . ASP A 1 182 ? 25.737 -9.614 5.641 1.00 60.63 187 ASP A N 1
ATOM 1477 C CA . ASP A 1 182 ? 26.382 -10.893 5.329 1.00 54.92 187 ASP A CA 1
ATOM 1478 C C . ASP A 1 182 ? 26.058 -11.959 6.349 1.00 64.28 187 ASP A C 1
ATOM 1479 O O . ASP A 1 182 ? 25.449 -11.678 7.376 1.00 71.81 187 ASP A O 1
ATOM 1484 N N . PRO A 1 183 ? 26.449 -13.204 6.071 1.00 66.70 188 PRO A N 1
ATOM 1485 C CA . PRO A 1 183 ? 26.254 -14.191 7.126 1.00 70.11 188 PRO A CA 1
ATOM 1486 C C . PRO A 1 183 ? 27.388 -14.006 8.108 1.00 76.18 188 PRO A C 1
ATOM 1487 O O . PRO A 1 183 ? 28.509 -13.723 7.679 1.00 71.53 188 PRO A O 1
ATOM 1491 N N . TYR A 1 184 ? 27.099 -14.130 9.399 1.00 77.06 189 TYR A N 1
ATOM 1492 C CA . TYR A 1 184 ? 28.124 -13.991 10.418 1.00 76.17 189 TYR A CA 1
ATOM 1493 C C . TYR A 1 184 ? 28.049 -15.123 11.438 1.00 76.72 189 TYR A C 1
ATOM 1494 O O . TYR A 1 184 ? 27.085 -15.896 11.465 1.00 66.21 189 TYR A O 1
ATOM 1503 N N . SER A 1 185 ? 29.084 -15.211 12.268 1.00 80.06 190 SER A N 1
ATOM 1504 C CA . SER A 1 185 ? 29.139 -16.193 13.343 1.00 73.48 190 SER A CA 1
ATOM 1505 C C . SER A 1 185 ? 29.909 -15.618 14.527 1.00 64.06 190 SER A C 1
ATOM 1506 O O . SER A 1 185 ? 29.885 -14.415 14.784 1.00 54.81 190 SER A O 1
ATOM 1509 N N . LYS A 1 186 ? 30.613 -16.495 15.230 1.00 68.36 191 LYS A N 1
ATOM 1510 C CA . LYS A 1 186 ? 31.366 -16.119 16.411 1.00 53.52 191 LYS A CA 1
ATOM 1511 C C . LYS A 1 186 ? 32.178 -14.828 16.279 1.00 51.98 191 LYS A C 1
ATOM 1512 O O . LYS A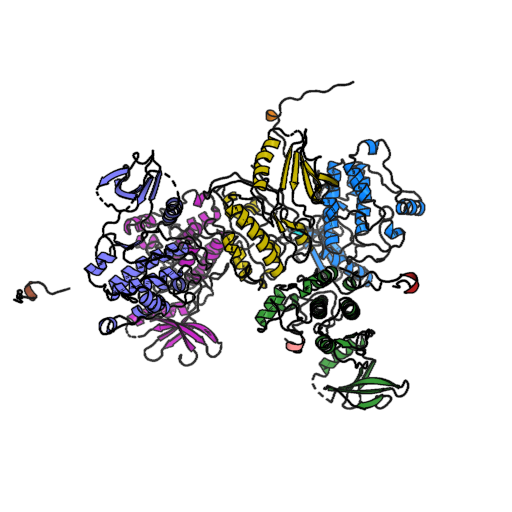 1 186 ? 32.134 -13.992 17.164 1.00 66.07 191 LYS A O 1
ATOM 1518 N N . PRO A 1 187 ? 32.914 -14.644 15.181 1.00 46.97 192 PRO A N 1
ATOM 1519 C CA . PRO A 1 187 ? 33.857 -13.522 15.197 1.00 50.57 192 PRO A CA 1
ATOM 1520 C C . PRO A 1 187 ? 33.246 -12.126 15.333 1.00 45.64 192 PRO A C 1
ATOM 1521 O O . PRO A 1 187 ? 33.996 -11.170 15.492 1.00 41.31 192 PRO A O 1
ATOM 1525 N N . VAL A 1 188 ? 31.929 -11.996 15.294 1.00 46.93 193 VAL A N 1
ATOM 1526 C CA . VAL A 1 188 ? 31.332 -10.690 15.545 1.00 48.12 193 VAL A CA 1
ATOM 1527 C C . VAL A 1 188 ? 31.729 -10.173 16.915 1.00 49.16 193 VAL A C 1
ATOM 1528 O O . VAL A 1 188 ? 31.754 -8.969 17.156 1.00 57.13 193 VAL A O 1
ATOM 1538 N N . ASP A 1 189 ? 32.033 -11.090 17.818 1.00 48.12 194 ASP A N 1
ATOM 1539 C CA . ASP A 1 189 ? 32.387 -10.731 19.183 1.00 49.80 194 ASP A CA 1
ATOM 1540 C C . ASP A 1 189 ? 33.834 -10.272 19.301 1.00 47.84 194 ASP A C 1
ATOM 1541 O O . ASP A 1 189 ? 34.134 -9.269 19.952 1.00 45.52 194 ASP A O 1
ATOM 1546 N N . ILE A 1 190 ? 34.735 -11.004 18.666 1.00 40.79 195 ILE A N 1
ATOM 1547 C CA . ILE A 1 190 ? 36.110 -10.557 18.611 1.00 38.73 195 ILE A CA 1
ATOM 1548 C C . ILE A 1 190 ? 36.184 -9.158 18.025 1.00 43.70 195 ILE A C 1
ATOM 1549 O O . ILE A 1 190 ? 37.080 -8.398 18.357 1.00 47.89 195 ILE A O 1
ATOM 1559 N N . TRP A 1 191 ? 35.246 -8.801 17.155 1.00 44.23 196 TRP A N 1
ATOM 1560 C CA . TRP A 1 191 ? 35.266 -7.445 16.616 1.00 51.47 196 TRP A CA 1
ATOM 1561 C C . TRP A 1 191 ? 35.000 -6.479 17.753 1.00 43.01 196 TRP A C 1
ATOM 1562 O O . TRP A 1 191 ? 35.726 -5.519 17.960 1.00 36.15 196 TRP A O 1
ATOM 1573 N N . ALA A 1 192 ? 33.957 -6.757 18.511 1.00 42.15 197 ALA A N 1
ATOM 1574 C CA . ALA A 1 192 ? 33.643 -5.902 19.631 1.00 48.82 197 ALA A CA 1
ATOM 1575 C C . ALA A 1 192 ? 34.864 -5.760 20.530 1.00 50.10 197 ALA A C 1
ATOM 1576 O O . ALA A 1 192 ? 35.177 -4.664 20.977 1.00 51.47 197 ALA A O 1
ATOM 1578 N N . CYS A 1 193 ? 35.572 -6.850 20.782 1.00 43.69 198 CYS A N 1
ATOM 1579 C CA . CYS A 1 193 ? 36.721 -6.746 21.658 1.00 46.80 198 CYS A CA 1
ATOM 1580 C C . CYS A 1 193 ? 37.627 -5.650 21.165 1.00 43.93 198 CYS A C 1
ATOM 1581 O O . CYS A 1 193 ? 37.944 -4.721 21.891 1.00 45.77 198 CYS A O 1
ATOM 1584 N N . GLY A 1 194 ? 38.037 -5.754 19.919 1.00 37.97 199 GLY A N 1
ATOM 1585 C CA . GLY A 1 194 ? 38.970 -4.787 19.387 1.00 46.13 199 GLY A CA 1
ATOM 1586 C C . GLY A 1 194 ? 38.517 -3.362 19.651 1.00 44.63 199 GLY A C 1
ATOM 1587 O O . GLY A 1 194 ? 39.329 -2.468 19.881 1.00 41.45 199 GLY A O 1
ATOM 1588 N N . VAL A 1 195 ? 37.213 -3.137 19.606 1.00 41.94 200 VAL A N 1
ATOM 1589 C CA . VAL A 1 195 ? 36.690 -1.811 19.868 1.00 41.49 200 VAL A CA 1
ATOM 1590 C C . VAL A 1 195 ? 37.005 -1.461 21.316 1.00 49.34 200 VAL A C 1
ATOM 1591 O O . VAL A 1 195 ? 37.516 -0.379 21.631 1.00 46.04 200 VAL A O 1
ATOM 1601 N N . ILE A 1 196 ? 36.696 -2.404 22.201 1.00 49.59 201 ILE A N 1
ATOM 1602 C CA . ILE A 1 196 ? 36.890 -2.216 23.630 1.00 43.37 201 ILE A CA 1
ATOM 1603 C C . ILE A 1 196 ? 38.359 -2.058 23.943 1.00 35.48 201 ILE A C 1
ATOM 1604 O O . ILE A 1 196 ? 38.781 -1.005 24.384 1.00 35.67 201 ILE A O 1
ATOM 1614 N N . LEU A 1 197 ? 39.138 -3.100 23.697 1.00 31.47 202 LEU A N 1
ATOM 1615 C CA . LEU A 1 197 ? 40.577 -3.007 23.866 1.00 35.64 202 LEU A CA 1
ATOM 1616 C C . LEU A 1 197 ? 41.140 -1.713 23.277 1.00 37.12 202 LEU A C 1
ATOM 1617 O O . LEU A 1 197 ? 42.121 -1.168 23.774 1.00 40.30 202 LEU A O 1
ATOM 1622 N N . TYR A 1 198 ? 40.527 -1.223 22.211 1.00 39.21 203 TYR A N 1
ATOM 1623 C CA . TYR A 1 198 ? 40.966 0.031 21.616 1.00 46.15 203 TYR A CA 1
ATOM 1624 C C . TYR A 1 198 ? 40.657 1.180 22.586 1.00 42.29 203 TYR A C 1
ATOM 1625 O O . TYR A 1 198 ? 41.481 2.060 22.840 1.00 34.73 203 TYR A O 1
ATOM 1634 N N . ILE A 1 199 ? 39.454 1.161 23.132 1.00 39.19 204 ILE A N 1
ATOM 1635 C CA . ILE A 1 199 ? 39.046 2.213 24.035 1.00 42.54 204 ILE A CA 1
ATOM 1636 C C . ILE A 1 199 ? 39.919 2.247 25.290 1.00 43.79 204 ILE A C 1
ATOM 1637 O O . ILE A 1 199 ? 40.413 3.312 25.680 1.00 37.16 204 ILE A O 1
ATOM 1647 N N . LEU A 1 200 ? 40.103 1.079 25.914 1.00 44.48 205 LEU A N 1
ATOM 1648 C CA . LEU A 1 200 ? 40.908 0.957 27.125 1.00 34.20 205 LEU A CA 1
ATOM 1649 C C . LEU A 1 200 ? 42.201 1.716 26.995 1.00 40.36 205 LEU A C 1
ATOM 1650 O O . LEU A 1 200 ? 42.550 2.510 27.858 1.00 51.68 205 LEU A O 1
ATOM 1655 N N . LEU A 1 201 ? 42.929 1.473 25.919 1.00 35.30 206 LEU A N 1
ATOM 1656 C CA . LEU A 1 201 ? 44.221 2.128 25.769 1.00 42.80 206 LEU A CA 1
ATOM 1657 C C . LEU A 1 201 ? 44.172 3.669 25.633 1.00 43.00 206 LEU A C 1
ATOM 1658 O O . LEU A 1 201 ? 45.139 4.336 25.990 1.00 52.66 206 LEU A O 1
ATOM 1663 N N . VAL A 1 202 ? 43.066 4.241 25.155 1.00 37.72 207 VAL A N 1
ATOM 1664 C CA . VAL A 1 202 ? 43.030 5.692 24.924 1.00 43.21 207 VAL A CA 1
ATOM 1665 C C . VAL A 1 202 ? 41.763 6.413 25.344 1.00 42.50 207 VAL A C 1
ATOM 1666 O O . VAL A 1 202 ? 41.724 7.634 25.317 1.00 46.13 207 VAL A O 1
ATOM 1676 N N . GLY A 1 203 ? 40.723 5.671 25.694 1.00 34.44 208 GLY A N 1
ATOM 1677 C CA . GLY A 1 203 ? 39.543 6.276 26.273 1.00 36.75 208 GLY A CA 1
ATOM 1678 C C . GLY A 1 203 ? 38.565 6.947 25.336 1.00 49.31 208 GLY A C 1
ATOM 1679 O O . GLY A 1 203 ? 37.560 7.496 25.811 1.00 36.97 208 GLY A O 1
ATOM 1680 N N . TYR A 1 204 ? 38.878 6.929 24.030 1.00 63.43 209 TYR A N 1
ATOM 1681 C CA . TYR A 1 204 ? 37.918 7.243 22.942 1.00 54.45 209 TYR A CA 1
ATOM 1682 C C . TYR A 1 204 ? 37.703 6.030 22.025 1.00 53.34 209 TYR A C 1
ATOM 1683 O O . TYR A 1 204 ? 38.521 5.101 22.012 1.00 49.71 209 TYR A O 1
ATOM 1692 N N . PRO A 1 205 ? 36.593 6.027 21.261 1.00 61.30 210 PRO A N 1
ATOM 1693 C CA . PRO A 1 205 ? 36.281 4.891 20.375 1.00 52.43 210 PRO A CA 1
ATOM 1694 C C . PRO A 1 205 ? 37.094 4.906 19.076 1.00 54.56 210 PRO A C 1
ATOM 1695 O O . PRO A 1 205 ? 37.638 5.944 18.705 1.00 55.53 210 PRO A O 1
ATOM 1699 N N . PRO A 1 206 ? 37.165 3.760 18.382 1.00 56.33 211 PRO A N 1
ATOM 1700 C CA . PRO A 1 206 ? 37.831 3.678 17.074 1.00 51.95 211 PRO A CA 1
ATOM 1701 C C . PRO A 1 206 ? 36.959 4.216 15.932 1.00 55.93 211 PRO A C 1
ATOM 1702 O O . PRO A 1 206 ? 37.414 5.006 15.102 1.00 53.18 211 PRO A O 1
ATOM 1706 N N . PHE A 1 207 ? 35.703 3.779 15.909 1.00 56.66 212 PHE A N 1
ATOM 1707 C CA . PHE A 1 207 ? 34.717 4.240 14.936 1.00 52.27 212 PHE A CA 1
ATOM 1708 C C . PHE A 1 207 ? 33.665 5.059 15.631 1.00 59.52 212 PHE A C 1
ATOM 1709 O O . PHE A 1 207 ? 33.025 4.589 16.572 1.00 56.86 212 PHE A O 1
ATOM 1717 N N . TRP A 1 208 ? 33.455 6.271 15.141 1.00 61.45 213 TRP A N 1
ATOM 1718 C CA . TRP A 1 208 ? 32.416 7.124 15.699 1.00 70.25 213 TRP A CA 1
ATOM 1719 C C . TRP A 1 208 ? 32.105 8.339 14.819 1.00 70.79 213 TRP A C 1
ATOM 1720 O O . TRP A 1 208 ? 33.010 9.058 14.355 1.00 51.90 213 TRP A O 1
ATOM 1731 N N . ASP A 1 209 ? 30.812 8.542 14.578 1.00 71.69 214 ASP A N 1
ATOM 1732 C CA . ASP A 1 209 ? 30.319 9.818 14.085 1.00 70.17 214 ASP A CA 1
ATOM 1733 C C . ASP A 1 209 ? 28.933 10.177 14.627 1.00 69.75 214 ASP A C 1
ATOM 1734 O O . ASP A 1 209 ? 28.199 9.323 15.141 1.00 54.47 214 ASP A O 1
ATOM 1739 N N . GLU A 1 210 ? 28.605 11.462 14.493 1.00 79.12 215 GLU A N 1
ATOM 1740 C CA . GLU A 1 210 ? 27.330 12.036 14.909 1.00 85.36 215 GLU A CA 1
ATOM 1741 C C . GLU A 1 210 ? 26.148 11.400 14.180 1.00 75.00 215 GLU A C 1
ATOM 1742 O O . GLU A 1 210 ? 25.081 11.148 14.768 1.00 57.18 215 GLU A O 1
ATOM 1748 N N . ASP A 1 211 ? 26.348 11.166 12.887 1.00 72.58 216 ASP A N 1
ATOM 1749 C CA . ASP A 1 211 ? 25.334 10.555 12.034 1.00 78.39 216 ASP A CA 1
ATOM 1750 C C . ASP A 1 211 ? 25.500 9.042 11.978 1.00 71.73 216 ASP A C 1
ATOM 1751 O O . ASP A 1 211 ? 26.546 8.530 11.565 1.00 62.98 216 ASP A O 1
ATOM 1756 N N . GLN A 1 212 ? 24.453 8.337 12.393 1.00 76.81 217 GLN A N 1
ATOM 1757 C CA . GLN A 1 212 ? 24.468 6.879 12.456 1.00 76.93 217 GLN A CA 1
ATOM 1758 C C . GLN A 1 212 ? 25.057 6.257 11.187 1.00 76.18 217 GLN A C 1
ATOM 1759 O O . GLN A 1 212 ? 25.897 5.362 11.260 1.00 71.50 217 GLN A O 1
ATOM 1765 N N . HIS A 1 213 ? 24.628 6.749 10.028 1.00 82.18 218 HIS A N 1
ATOM 1766 C CA . HIS A 1 213 ? 25.046 6.180 8.743 1.00 77.56 218 HIS A CA 1
ATOM 1767 C C . HIS A 1 213 ? 26.480 6.544 8.358 1.00 68.90 218 HIS A C 1
ATOM 1768 O O . HIS A 1 213 ? 27.239 5.724 7.846 1.00 59.57 218 HIS A O 1
ATOM 1775 N N . ARG A 1 214 ? 26.857 7.781 8.620 1.00 74.58 219 ARG A N 1
ATOM 1776 C CA . ARG A 1 214 ? 28.257 8.158 8.533 1.00 76.72 219 ARG A CA 1
ATOM 1777 C C . ARG A 1 214 ? 29.100 7.126 9.285 1.00 75.71 219 ARG A C 1
ATOM 1778 O O . ARG A 1 214 ? 30.205 6.782 8.858 1.00 73.59 219 ARG A O 1
ATOM 1786 N N . LEU A 1 215 ? 28.562 6.644 10.408 1.00 69.56 220 LEU A N 1
ATOM 1787 C CA . LEU A 1 215 ? 29.250 5.670 11.262 1.00 69.16 220 LEU A CA 1
ATOM 1788 C C . LEU A 1 215 ? 29.373 4.287 10.610 1.00 61.06 220 LEU A C 1
ATOM 1789 O O . LEU A 1 215 ? 30.475 3.850 10.267 1.00 48.47 220 LEU A O 1
ATOM 1794 N N . TYR A 1 216 ? 28.243 3.602 10.452 1.00 56.57 221 TYR A N 1
ATOM 1795 C CA . TYR A 1 216 ? 28.239 2.283 9.840 1.00 57.74 221 TYR A CA 1
ATOM 1796 C C . TYR A 1 216 ? 29.148 2.268 8.621 1.00 57.23 221 TYR A C 1
ATOM 1797 O O . TYR A 1 216 ? 29.767 1.263 8.299 1.00 55.77 221 TYR A O 1
ATOM 1806 N N . ALA A 1 217 ? 29.200 3.388 7.923 1.00 57.28 222 ALA A N 1
ATOM 1807 C CA . ALA A 1 217 ? 30.068 3.523 6.761 1.00 61.68 222 ALA A CA 1
ATOM 1808 C C . ALA A 1 217 ? 31.525 3.326 7.156 1.00 62.79 222 ALA A C 1
ATOM 1809 O O . ALA A 1 217 ? 32.258 2.536 6.555 1.00 54.72 222 ALA A O 1
ATOM 1811 N N . GLN A 1 218 ? 31.926 4.089 8.166 1.00 64.19 223 GLN A N 1
ATOM 1812 C CA . GLN A 1 218 ? 33.283 4.093 8.669 1.00 52.83 223 GLN A CA 1
ATOM 1813 C C . GLN A 1 218 ? 33.669 2.689 9.133 1.00 57.24 223 GLN A C 1
ATOM 1814 O O . GLN A 1 218 ? 34.771 2.204 8.834 1.00 47.51 223 GLN A O 1
ATOM 1820 N N . ILE A 1 219 ? 32.746 2.048 9.857 1.00 52.94 224 ILE A N 1
ATOM 1821 C CA . ILE A 1 219 ? 32.896 0.666 10.314 1.00 45.16 224 ILE A CA 1
ATOM 1822 C C . ILE A 1 219 ? 33.106 -0.295 9.150 1.00 58.96 224 ILE A C 1
ATOM 1823 O O . ILE A 1 219 ? 34.169 -0.896 9.041 1.00 55.28 224 ILE A O 1
ATOM 1833 N N . LYS A 1 220 ? 32.081 -0.438 8.297 1.00 65.39 225 LYS A N 1
ATOM 1834 C CA . LYS A 1 220 ? 32.125 -1.288 7.095 1.00 55.44 225 LYS A CA 1
ATOM 1835 C C . LYS A 1 220 ? 33.430 -1.104 6.337 1.00 49.25 225 LYS A C 1
ATOM 1836 O O . LYS A 1 220 ? 34.014 -2.053 5.818 1.00 39.95 225 LYS A O 1
ATOM 1842 N N . ALA A 1 221 ? 33.877 0.142 6.289 1.00 52.41 226 ALA A N 1
ATOM 1843 C CA . ALA A 1 221 ? 35.081 0.508 5.570 1.00 57.64 226 ALA A CA 1
ATOM 1844 C C . ALA A 1 221 ? 36.337 -0.047 6.223 1.00 62.65 226 ALA A C 1
ATOM 1845 O O . ALA A 1 221 ? 37.314 -0.368 5.534 1.00 66.05 226 ALA A O 1
ATOM 1847 N N . GLY A 1 222 ? 36.310 -0.157 7.549 1.00 50.97 227 GLY A N 1
ATOM 1848 C CA . GLY A 1 222 ? 37.483 -0.564 8.301 1.00 45.12 227 GLY A CA 1
ATOM 1849 C C . GLY A 1 222 ? 38.326 0.653 8.627 1.00 51.57 227 GLY A C 1
ATOM 1850 O O . GLY A 1 222 ? 39.544 0.560 8.789 1.00 43.88 227 GLY A O 1
ATOM 1851 N N . ALA A 1 223 ? 37.650 1.797 8.735 1.00 54.35 228 ALA A N 1
ATOM 1852 C CA . ALA A 1 223 ? 38.290 3.112 8.855 1.00 50.55 228 ALA A CA 1
ATOM 1853 C C . ALA A 1 223 ? 38.661 3.535 10.280 1.00 61.18 228 ALA A C 1
ATOM 1854 O O . ALA A 1 223 ? 37.905 4.260 10.940 1.00 59.53 228 ALA A O 1
ATOM 1856 N N . TYR A 1 224 ? 39.827 3.110 10.745 1.00 54.30 229 TYR A N 1
ATOM 1857 C CA . TYR A 1 224 ? 40.311 3.582 12.025 1.00 59.11 229 TYR A CA 1
ATOM 1858 C C . TYR A 1 224 ? 41.799 3.817 11.958 1.00 60.79 229 TYR A C 1
ATOM 1859 O O . TYR A 1 224 ? 42.481 3.264 11.103 1.00 66.18 229 TYR A O 1
ATOM 1868 N N . ASP A 1 225 ? 42.310 4.631 12.871 1.00 59.35 230 ASP A N 1
ATOM 1869 C CA . ASP A 1 225 ? 43.738 4.914 12.881 1.00 61.14 230 ASP A CA 1
ATOM 1870 C C . ASP A 1 225 ? 44.269 5.108 14.301 1.00 64.66 230 ASP A C 1
ATOM 1871 O O . ASP A 1 225 ? 43.518 5.068 15.292 1.00 51.91 230 ASP A O 1
ATOM 1876 N N . TYR A 1 226 ? 45.577 5.322 14.372 1.00 58.47 231 TYR A N 1
ATOM 1877 C CA . TYR A 1 226 ? 46.272 5.520 15.626 1.00 43.88 231 TYR A CA 1
ATOM 1878 C C . TYR A 1 226 ? 46.851 6.937 15.726 1.00 42.79 231 TYR A C 1
ATOM 1879 O O . TYR A 1 226 ? 48.046 7.149 15.535 1.00 42.99 231 TYR A O 1
ATOM 1888 N N . PRO A 1 227 ? 45.986 7.911 16.032 1.00 49.68 232 PRO A N 1
ATOM 1889 C CA . PRO A 1 227 ? 46.335 9.338 16.124 1.00 64.09 232 PRO A CA 1
ATOM 1890 C C . PRO A 1 227 ? 47.502 9.625 17.071 1.00 63.75 232 PRO A C 1
ATOM 1891 O O . PRO A 1 227 ? 47.570 9.081 18.171 1.00 54.24 232 PRO A O 1
ATOM 1895 N N . SER A 1 228 ? 48.416 10.482 16.638 1.00 59.71 233 SER A N 1
ATOM 1896 C CA . SER A 1 228 ? 49.482 10.924 17.508 1.00 55.70 233 SER A CA 1
ATOM 1897 C C . SER A 1 228 ? 48.989 12.101 18.344 1.00 68.87 233 SER A C 1
ATOM 1898 O O . SER A 1 228 ? 48.070 12.819 17.938 1.00 70.88 233 SER A O 1
ATOM 1901 N N . PRO A 1 229 ? 49.604 12.312 19.517 1.00 70.19 234 PRO A N 1
ATOM 1902 C CA . PRO A 1 229 ? 50.755 11.550 20.016 1.00 59.56 234 PRO A CA 1
ATOM 1903 C C . PRO A 1 229 ? 50.368 10.365 20.889 1.00 58.22 234 PRO A C 1
ATOM 1904 O O . PRO A 1 229 ? 51.223 9.522 21.187 1.00 50.77 234 PRO A O 1
ATOM 1908 N N . GLU A 1 230 ? 49.106 10.310 21.308 1.00 61.15 235 GLU A N 1
ATOM 1909 C CA . GLU A 1 230 ? 48.664 9.261 22.226 1.00 56.10 235 GLU A CA 1
ATOM 1910 C C . GLU A 1 230 ? 49.192 7.897 21.805 1.00 51.58 235 GLU A C 1
ATOM 1911 O O . GLU A 1 230 ? 49.854 7.219 22.581 1.00 55.22 235 GLU A O 1
ATOM 1917 N N . TRP A 1 231 ? 48.926 7.502 20.568 1.00 50.15 236 TRP A N 1
ATOM 1918 C CA . TRP A 1 231 ? 49.290 6.160 20.152 1.00 47.98 236 TRP A CA 1
ATOM 1919 C C . TRP A 1 231 ? 50.777 6.002 19.925 1.00 54.07 236 TRP A C 1
ATOM 1920 O O . TRP A 1 231 ? 51.265 4.886 19.774 1.00 54.90 236 TRP A O 1
ATOM 1931 N N . ASP A 1 232 ? 51.498 7.116 19.929 1.00 54.89 237 ASP A N 1
ATOM 1932 C CA . ASP A 1 232 ? 52.920 7.095 19.601 1.00 56.69 237 ASP A CA 1
ATOM 1933 C C . ASP A 1 232 ? 53.685 6.239 20.575 1.00 58.08 237 ASP A C 1
ATOM 1934 O O . ASP A 1 232 ? 54.791 5.787 20.285 1.00 57.08 237 ASP A O 1
ATOM 1939 N N . THR A 1 233 ? 53.084 6.011 21.734 1.00 62.60 238 THR A N 1
ATOM 1940 C CA . THR A 1 233 ? 53.788 5.362 22.833 1.00 68.63 238 THR A CA 1
ATOM 1941 C C . THR A 1 233 ? 53.056 4.135 23.383 1.00 64.26 238 THR A C 1
ATOM 1942 O O . THR A 1 233 ? 53.177 3.803 24.569 1.00 64.78 238 THR A O 1
ATOM 1949 N N . VAL A 1 234 ? 52.297 3.476 22.516 1.00 53.57 239 VAL A N 1
ATOM 1950 C CA . VAL A 1 234 ? 51.668 2.212 22.852 1.00 46.05 239 VAL A CA 1
ATOM 1951 C C . VAL A 1 234 ? 52.431 1.126 22.146 1.00 47.71 239 VAL A C 1
ATOM 1952 O O . VAL A 1 234 ? 52.656 1.207 20.946 1.00 64.17 239 VAL A O 1
ATOM 1962 N N . THR A 1 235 ? 52.827 0.100 22.875 1.00 43.13 240 THR A N 1
ATOM 1963 C CA . THR A 1 235 ? 53.640 -0.948 22.271 1.00 60.61 240 THR A CA 1
ATOM 1964 C C . THR A 1 235 ? 52.949 -1.483 21.028 1.00 64.47 240 THR A C 1
ATOM 1965 O O . THR A 1 235 ? 51.758 -1.777 21.056 1.00 66.48 240 THR A O 1
ATOM 1972 N N . PRO A 1 236 ? 53.694 -1.576 19.918 1.00 65.22 241 PRO A N 1
ATOM 1973 C CA . PRO A 1 236 ? 53.186 -2.124 18.659 1.00 62.06 241 PRO A CA 1
ATOM 1974 C C . PRO A 1 236 ? 52.492 -3.470 18.855 1.00 57.94 241 PRO A C 1
ATOM 1975 O O . PRO A 1 236 ? 51.475 -3.732 18.214 1.00 55.50 241 PRO A O 1
ATOM 1979 N N . GLU A 1 237 ? 53.037 -4.303 19.737 1.00 58.99 242 GLU A N 1
ATOM 1980 C CA . GLU A 1 237 ? 52.462 -5.614 20.040 1.00 56.56 242 GLU A CA 1
ATOM 1981 C C . GLU A 1 237 ? 51.000 -5.476 20.440 1.00 50.96 242 GLU A C 1
ATOM 1982 O O . GLU A 1 237 ? 50.198 -6.387 20.247 1.00 45.07 242 GLU A O 1
ATOM 1988 N N . ALA A 1 238 ? 50.665 -4.326 21.009 1.00 46.27 243 ALA A N 1
ATOM 1989 C CA . ALA A 1 238 ? 49.314 -4.061 21.461 1.00 41.72 243 ALA A CA 1
ATOM 1990 C C . ALA A 1 238 ? 48.442 -3.627 20.307 1.00 51.52 243 ALA A C 1
ATOM 1991 O O . ALA A 1 238 ? 47.294 -4.043 20.199 1.00 59.63 243 ALA A O 1
ATOM 1993 N N . LYS A 1 239 ? 48.988 -2.765 19.455 1.00 58.74 244 LYS A N 1
ATOM 1994 C CA . LYS A 1 239 ? 48.286 -2.334 18.258 1.00 56.50 244 LYS A CA 1
ATOM 1995 C C . LYS A 1 239 ? 48.002 -3.561 17.402 1.00 43.37 244 LYS A C 1
ATOM 1996 O O . LYS A 1 239 ? 46.862 -3.844 17.080 1.00 38.48 244 LYS A O 1
ATOM 2002 N N . SER A 1 240 ? 49.052 -4.304 17.083 1.00 39.83 245 SER A N 1
ATOM 2003 C CA . SER A 1 240 ? 48.932 -5.540 16.325 1.00 47.24 245 SER A CA 1
ATOM 2004 C C . SER A 1 240 ? 47.796 -6.450 16.796 1.00 51.00 245 SER A C 1
ATOM 2005 O O . SER A 1 240 ? 47.091 -7.057 15.990 1.00 53.88 245 SER A O 1
ATOM 2008 N N . LEU A 1 241 ? 47.617 -6.559 18.101 1.00 50.75 246 LEU A N 1
ATOM 2009 C CA . LEU A 1 241 ? 46.534 -7.376 18.616 1.00 48.02 246 LEU A CA 1
ATOM 2010 C C . LEU A 1 241 ? 45.171 -6.746 18.299 1.00 48.87 246 LEU A C 1
ATOM 2011 O O . LEU A 1 241 ? 44.210 -7.453 18.017 1.00 50.32 246 LEU A O 1
ATOM 2016 N N . ILE A 1 242 ? 45.086 -5.419 18.339 1.00 50.66 247 ILE A N 1
ATOM 2017 C CA . ILE A 1 242 ? 43.861 -4.728 17.937 1.00 53.22 247 ILE A CA 1
ATOM 2018 C C . ILE A 1 242 ? 43.637 -4.942 16.439 1.00 58.20 247 ILE A C 1
ATOM 2019 O O . ILE A 1 242 ? 42.568 -5.381 16.004 1.00 49.33 247 ILE A O 1
ATOM 2029 N N . ASP A 1 243 ? 44.672 -4.627 15.661 1.00 57.28 248 ASP A N 1
ATOM 2030 C CA . ASP A 1 243 ? 44.647 -4.772 14.214 1.00 52.94 248 ASP A CA 1
ATOM 2031 C C . ASP A 1 243 ? 44.027 -6.101 13.824 1.00 52.26 248 ASP A C 1
ATOM 2032 O O . ASP A 1 243 ? 43.279 -6.181 12.854 1.00 56.44 248 ASP A O 1
ATOM 2037 N N . SER A 1 244 ? 44.317 -7.138 14.599 1.00 42.19 249 SER A N 1
ATOM 2038 C CA . SER A 1 244 ? 43.891 -8.479 14.244 1.00 43.59 249 SER A CA 1
ATOM 2039 C C . SER A 1 244 ? 42.484 -8.786 14.739 1.00 46.76 249 SER A C 1
ATOM 2040 O O . SER A 1 244 ? 41.880 -9.789 14.347 1.00 47.26 249 SER A O 1
ATOM 2043 N N . MET A 1 245 ? 41.965 -7.931 15.610 1.00 44.04 250 MET A N 1
ATOM 2044 C CA . MET A 1 245 ? 40.582 -8.066 16.043 1.00 50.57 250 MET A CA 1
ATOM 2045 C C . MET A 1 245 ? 39.716 -7.226 15.151 1.00 46.70 250 MET A C 1
ATOM 2046 O O . MET A 1 245 ? 38.574 -7.570 14.887 1.00 43.26 250 MET A O 1
ATOM 2051 N N . LEU A 1 246 ? 40.276 -6.105 14.711 1.00 46.45 251 LEU A N 1
ATOM 2052 C CA . LEU A 1 246 ? 39.587 -5.196 13.817 1.00 45.33 251 LEU A CA 1
ATOM 2053 C C . LEU A 1 246 ? 39.955 -5.526 12.378 1.00 52.52 251 LEU A C 1
ATOM 2054 O O . LEU A 1 246 ? 39.995 -4.652 11.513 1.00 54.97 251 LEU A O 1
ATOM 2059 N N . THR A 1 247 ? 40.245 -6.804 12.147 1.00 54.22 252 THR A N 1
ATOM 2060 C CA . THR A 1 247 ? 40.358 -7.376 10.809 1.00 49.32 252 THR A CA 1
ATOM 2061 C C . THR A 1 247 ? 38.960 -7.425 10.202 1.00 49.84 252 THR A C 1
ATOM 2062 O O . THR A 1 247 ? 38.044 -8.004 10.794 1.00 40.83 252 THR A O 1
ATOM 2069 N N . VAL A 1 248 ? 38.790 -6.804 9.032 1.00 60.41 253 VAL A N 1
ATOM 2070 C CA . VAL A 1 248 ? 37.461 -6.637 8.452 1.00 51.86 253 VAL A CA 1
ATOM 2071 C C . VAL A 1 248 ? 36.926 -7.935 7.873 1.00 45.94 253 VAL A C 1
ATOM 2072 O O . VAL A 1 248 ? 35.730 -8.204 7.928 1.00 45.31 253 VAL A O 1
ATOM 2082 N N . ASN A 1 249 ? 37.821 -8.749 7.340 1.00 39.95 254 ASN A N 1
ATOM 2083 C CA . ASN A 1 249 ? 37.447 -10.054 6.832 1.00 41.89 254 ASN A CA 1
ATOM 2084 C C . ASN A 1 249 ? 37.272 -11.094 7.928 1.00 46.16 254 ASN A C 1
ATOM 2085 O O . ASN A 1 249 ? 38.251 -11.599 8.469 1.00 50.73 254 ASN A O 1
ATOM 2090 N N . PRO A 1 250 ? 36.024 -11.442 8.247 1.00 44.35 255 PRO A N 1
ATOM 2091 C CA . PRO A 1 250 ? 35.736 -12.420 9.306 1.00 54.13 255 PRO A CA 1
ATOM 2092 C C . PRO A 1 250 ? 36.616 -13.681 9.265 1.00 50.98 255 PRO A C 1
ATOM 2093 O O . PRO A 1 250 ? 37.220 -14.076 10.264 1.00 52.11 255 PRO A O 1
ATOM 2097 N N . LYS A 1 251 ? 36.679 -14.314 8.107 1.00 50.41 256 LYS A N 1
ATOM 2098 C CA . LYS A 1 251 ? 37.447 -15.535 7.964 1.00 52.28 256 LYS A CA 1
ATOM 2099 C C . LYS A 1 251 ? 38.868 -15.428 8.521 1.00 50.29 256 LYS A C 1
ATOM 2100 O O . LYS A 1 251 ? 39.447 -16.423 8.913 1.00 61.68 256 LYS A O 1
ATOM 2106 N N . LYS A 1 252 ? 39.448 -14.240 8.560 1.00 48.08 257 LYS A N 1
ATOM 2107 C CA . LYS A 1 252 ? 40.845 -14.144 8.987 1.00 57.06 257 LYS A CA 1
ATOM 2108 C C . LYS A 1 252 ? 41.025 -13.312 10.248 1.00 58.57 257 LYS A C 1
ATOM 2109 O O . LYS A 1 252 ? 42.143 -13.011 10.657 1.00 52.61 257 LYS A O 1
ATOM 2115 N N . ARG A 1 253 ? 39.916 -12.935 10.861 1.00 63.54 258 ARG A N 1
ATOM 2116 C CA . ARG A 1 253 ? 39.974 -12.163 12.088 1.00 56.83 258 ARG A CA 1
ATOM 2117 C C . ARG A 1 253 ? 40.223 -13.132 13.214 1.00 56.91 258 ARG A C 1
ATOM 2118 O O . ARG A 1 253 ? 39.485 -14.105 13.373 1.00 60.67 258 ARG A O 1
ATOM 2126 N N . ILE A 1 254 ? 41.270 -12.855 13.984 1.00 57.87 259 ILE A N 1
ATOM 2127 C CA . ILE A 1 254 ? 41.687 -13.680 15.121 1.00 56.00 259 ILE A CA 1
ATOM 2128 C C . ILE A 1 254 ? 40.538 -14.190 16.010 1.00 56.55 259 ILE A C 1
ATOM 2129 O O . ILE A 1 254 ? 39.559 -13.489 16.265 1.00 56.50 259 ILE A O 1
ATOM 2139 N N . THR A 1 255 ? 40.662 -15.427 16.476 1.00 57.15 260 THR A N 1
ATOM 2140 C CA . THR A 1 255 ? 39.636 -16.013 17.320 1.00 58.63 260 THR A CA 1
ATOM 2141 C C . THR A 1 255 ? 40.011 -15.770 18.768 1.00 62.00 260 THR A C 1
ATOM 2142 O O . THR A 1 255 ? 41.119 -15.302 19.055 1.00 55.50 260 THR A O 1
ATOM 2149 N N . ALA A 1 256 ? 39.095 -16.095 19.678 1.00 62.77 261 ALA A N 1
ATOM 2150 C CA . ALA A 1 256 ? 39.346 -15.913 21.108 1.00 66.81 261 ALA A CA 1
ATOM 2151 C C . ALA A 1 256 ? 40.536 -16.746 21.611 1.00 59.31 261 ALA A C 1
ATOM 2152 O O . ALA A 1 256 ? 41.508 -16.214 22.137 1.00 52.29 261 ALA A O 1
ATOM 2154 N N . ASP A 1 257 ? 40.452 -18.054 21.429 1.00 53.51 262 ASP A N 1
ATOM 2155 C CA . ASP A 1 257 ? 41.489 -18.954 21.882 1.00 54.86 262 ASP A CA 1
ATOM 2156 C C . ASP A 1 257 ? 42.847 -18.627 21.286 1.00 60.82 262 ASP A C 1
ATOM 2157 O O . ASP A 1 257 ? 43.869 -19.132 21.747 1.00 70.70 262 ASP A O 1
ATOM 2162 N N . GLN A 1 258 ? 42.862 -17.794 20.253 1.00 56.38 263 GLN A N 1
ATOM 2163 C CA . GLN A 1 258 ? 44.107 -17.455 19.592 1.00 55.42 263 GLN A CA 1
ATOM 2164 C C . GLN A 1 258 ? 44.645 -16.213 20.237 1.00 58.56 263 GLN A C 1
ATOM 2165 O O . GLN A 1 258 ? 45.846 -16.098 20.466 1.00 66.39 263 GLN A O 1
ATOM 2171 N N . ALA A 1 259 ? 43.745 -15.288 20.550 1.00 53.79 264 ALA A N 1
ATOM 2172 C CA . ALA A 1 259 ? 44.140 -14.030 21.178 1.00 56.11 264 ALA A CA 1
ATOM 2173 C C . ALA A 1 259 ? 44.759 -14.269 22.551 1.00 65.48 264 ALA A C 1
ATOM 2174 O O . ALA A 1 259 ? 45.628 -13.516 22.994 1.00 64.00 264 ALA A O 1
ATOM 2176 N N . LEU A 1 260 ? 44.305 -15.328 23.217 1.00 70.18 265 LEU A N 1
ATOM 2177 C CA . LEU A 1 260 ? 44.758 -15.646 24.568 1.00 54.40 265 LEU A CA 1
ATOM 2178 C C . LEU A 1 260 ? 46.161 -16.185 24.553 1.00 54.04 265 LEU A C 1
ATOM 2179 O O . LEU A 1 260 ? 46.770 -16.327 25.593 1.00 77.24 265 LEU A O 1
ATOM 2184 N N . LYS A 1 261 ? 46.684 -16.486 23.378 1.00 51.01 266 LYS A N 1
ATOM 2185 C CA . LYS A 1 261 ? 48.027 -17.033 23.295 1.00 53.48 266 LYS A CA 1
ATOM 2186 C C . LYS A 1 261 ? 49.068 -16.017 22.831 1.00 59.60 266 LYS A C 1
ATOM 2187 O O . LYS A 1 261 ? 50.194 -16.388 22.504 1.00 71.46 266 LYS A O 1
ATOM 2193 N N . VAL A 1 262 ? 48.703 -14.741 22.801 1.00 57.39 267 VAL A N 1
ATOM 2194 C CA . VAL A 1 262 ? 49.642 -13.713 22.374 1.00 54.48 267 VAL A CA 1
ATOM 2195 C C . VAL A 1 262 ? 50.492 -13.232 23.529 1.00 55.40 267 VAL A C 1
ATOM 2196 O O . VAL A 1 262 ? 49.991 -13.066 24.625 1.00 57.50 267 VAL A O 1
ATOM 2206 N N . PRO A 1 263 ? 51.788 -13.014 23.278 1.00 58.53 268 PRO A N 1
ATOM 2207 C CA . PRO A 1 263 ? 52.736 -12.411 24.218 1.00 67.33 268 PRO A CA 1
ATOM 2208 C C . PRO A 1 263 ? 52.126 -11.302 25.062 1.00 66.40 268 PRO A C 1
ATOM 2209 O O . PRO A 1 263 ? 52.117 -11.389 26.282 1.00 68.10 268 PRO A O 1
ATOM 2213 N N . TRP A 1 264 ? 51.623 -10.265 24.413 1.00 55.17 269 TRP A N 1
ATOM 2214 C CA . TRP A 1 264 ? 51.082 -9.119 25.122 1.00 43.72 269 TRP A CA 1
ATOM 2215 C C . TRP A 1 264 ? 49.922 -9.495 26.047 1.00 44.67 269 TRP A C 1
ATOM 2216 O O . TRP A 1 264 ? 49.388 -8.651 26.743 1.00 55.88 269 TRP A O 1
ATOM 2227 N N . ILE A 1 265 ? 49.522 -10.757 26.056 1.00 46.88 270 ILE A N 1
ATOM 2228 C CA . ILE A 1 265 ? 48.493 -11.218 26.988 1.00 52.83 270 ILE A CA 1
ATOM 2229 C C . ILE A 1 265 ? 49.064 -12.316 27.875 1.00 69.61 270 ILE A C 1
ATOM 2230 O O . ILE A 1 265 ? 48.655 -12.473 29.025 1.00 77.72 270 ILE A O 1
ATOM 2240 N N . CYS A 1 266 ? 50.006 -13.078 27.314 1.00 73.26 271 CYS A N 1
ATOM 2241 C CA . CYS A 1 266 ? 50.664 -14.198 27.989 1.00 67.72 271 CYS A CA 1
ATOM 2242 C C . CYS A 1 266 ? 51.829 -13.738 28.853 1.00 67.04 271 CYS A C 1
ATOM 2243 O O . CYS A 1 266 ? 52.790 -14.489 29.079 1.00 64.07 271 CYS A O 1
ATOM 2246 N N . ASN A 1 267 ? 51.739 -12.485 29.296 1.00 54.29 272 ASN A N 1
ATOM 2247 C CA . ASN A 1 267 ? 52.716 -11.920 30.202 1.00 51.52 272 ASN A CA 1
ATOM 2248 C C . ASN A 1 267 ? 52.139 -11.465 31.552 1.00 72.15 272 ASN A C 1
ATOM 2249 O O . ASN A 1 267 ? 51.827 -10.279 31.821 1.00 25.43 272 ASN A O 1
ATOM 2254 N N . ARG A 1 268 ? 51.928 -12.520 32.342 1.00 104.05 273 ARG A N 1
ATOM 2255 C CA . ARG A 1 268 ? 51.922 -12.517 33.792 1.00 76.51 273 ARG A CA 1
ATOM 2256 C C . ARG A 1 268 ? 53.379 -12.718 34.227 1.00 76.58 273 ARG A C 1
ATOM 2257 O O . ARG A 1 268 ? 54.033 -13.721 33.880 1.00 40.74 273 ARG A O 1
ATOM 2259 N N . GLU A 1 269 ? 53.882 -11.724 34.951 1.00 91.47 274 GLU A N 1
ATOM 2260 C CA . GLU A 1 269 ? 55.235 -11.717 35.482 1.00 85.13 274 GLU A CA 1
ATOM 2261 C C . GLU A 1 269 ? 55.218 -10.815 36.709 1.00 65.44 274 GLU A C 1
ATOM 2262 O O . GLU A 1 269 ? 54.203 -10.741 37.410 1.00 50.55 274 GLU A O 1
ATOM 2264 N N . LYS B 2 1 ? 55.563 -14.099 39.160 1.00 43.79 281 LYS B N 1
ATOM 2265 C CA . LYS B 2 1 ? 56.583 -13.054 39.297 1.00 82.45 281 LYS B CA 1
ATOM 2266 C C . LYS B 2 1 ? 57.507 -13.251 40.512 1.00 106.77 281 LYS B C 1
ATOM 2267 O O . LYS B 2 1 ? 57.211 -14.060 41.406 1.00 91.58 281 LYS B O 1
ATOM 2273 N N . ARG B 2 2 ? 58.639 -12.533 40.503 1.00 94.95 282 ARG B N 1
ATOM 2274 C CA . ARG B 2 2 ? 59.250 -11.995 41.737 1.00 75.05 282 ARG B CA 1
ATOM 2275 C C . ARG B 2 2 ? 60.457 -11.212 41.175 1.00 67.03 282 ARG B C 1
ATOM 2276 O O . ARG B 2 2 ? 60.743 -11.276 39.971 1.00 61.62 282 ARG B O 1
ATOM 2284 N N . PRO B 2 3 ? 61.072 -10.446 42.068 1.00 57.38 283 PRO B N 1
ATOM 2285 C CA . PRO B 2 3 ? 62.251 -9.629 41.794 1.00 47.68 283 PRO B CA 1
ATOM 2286 C C . PRO B 2 3 ? 63.149 -9.793 43.004 1.00 58.90 283 PRO B C 1
ATOM 2287 O O . PRO B 2 3 ? 62.645 -10.112 44.081 1.00 64.69 283 PRO B O 1
ATOM 2291 N N . PRO B 2 4 ? 64.449 -9.598 42.847 1.00 64.80 284 PRO B N 1
ATOM 2292 C CA . PRO B 2 4 ? 65.364 -9.802 43.979 1.00 62.50 284 PRO B CA 1
ATOM 2293 C C . PRO B 2 4 ? 65.163 -8.749 45.068 1.00 66.50 284 PRO B C 1
ATOM 2294 O O . PRO B 2 4 ? 64.771 -7.615 44.762 1.00 66.88 284 PRO B O 1
ATOM 2298 N N . LYS B 2 5 ? 65.437 -9.096 46.321 1.00 63.43 285 LYS B N 1
ATOM 2299 C CA . LYS B 2 5 ? 65.281 -8.114 47.394 1.00 57.28 285 LYS B CA 1
ATOM 2300 C C . LYS B 2 5 ? 66.290 -6.982 47.245 1.00 52.26 285 LYS B C 1
ATOM 2301 O O . LYS B 2 5 ? 67.388 -7.174 46.719 1.00 51.57 285 LYS B O 1
ATOM 2307 N N . LEU B 2 6 ? 65.896 -5.801 47.700 1.00 47.29 286 LEU B N 1
ATOM 2308 C CA . LEU B 2 6 ? 66.661 -4.585 47.457 1.00 48.32 286 LEU B CA 1
ATOM 2309 C C . LEU B 2 6 ? 68.122 -4.703 47.860 1.00 49.38 286 LEU B C 1
ATOM 2310 O O . LEU B 2 6 ? 68.985 -4.027 47.303 1.00 50.29 286 LEU B O 1
ATOM 2315 N N . GLY B 2 7 ? 68.396 -5.561 48.833 1.00 61.05 287 GLY B N 1
ATOM 2316 C CA . GLY B 2 7 ? 69.764 -5.814 49.249 1.00 60.04 287 GLY B CA 1
ATOM 2317 C C . GLY B 2 7 ? 70.543 -6.515 48.149 1.00 57.00 287 GLY B C 1
ATOM 2318 O O . GLY B 2 7 ? 71.647 -6.106 47.781 1.00 56.03 287 GLY B O 1
ATOM 2319 N N . GLN B 2 8 ? 69.955 -7.575 47.613 1.00 50.32 288 GLN B N 1
ATOM 2320 C CA . GLN B 2 8 ? 70.596 -8.330 46.560 1.00 55.73 288 GLN B CA 1
ATOM 2321 C C . GLN B 2 8 ? 70.891 -7.465 45.331 1.00 59.14 288 GLN B C 1
ATOM 2322 O O . GLN B 2 8 ? 71.942 -7.611 44.703 1.00 63.14 288 GLN B O 1
ATOM 2328 N N . ILE B 2 9 ? 69.983 -6.560 44.983 1.00 49.85 289 ILE B N 1
ATOM 2329 C CA . ILE B 2 9 ? 70.091 -5.913 43.684 1.00 47.12 289 ILE B CA 1
ATOM 2330 C C . ILE B 2 9 ? 71.175 -4.845 43.632 1.00 55.90 289 ILE B C 1
ATOM 2331 O O . ILE B 2 9 ? 71.785 -4.636 42.583 1.00 62.00 289 ILE B O 1
ATOM 2341 N N . GLY B 2 10 ? 71.430 -4.184 44.759 1.00 61.30 290 GLY B N 1
ATOM 2342 C CA . GLY B 2 10 ? 72.426 -3.124 44.798 1.00 71.16 290 GLY B CA 1
ATOM 2343 C C . GLY B 2 10 ? 71.807 -1.740 44.809 1.00 73.58 290 GLY B C 1
ATOM 2344 O O . GLY B 2 10 ? 70.617 -1.599 45.097 1.00 71.71 290 GLY B O 1
ATOM 2345 N N . ARG B 2 11 ? 72.596 -0.719 44.472 1.00 74.26 291 ARG B N 1
ATOM 2346 C CA . ARG B 2 11 ? 72.153 0.665 44.669 1.00 81.04 291 ARG B CA 1
ATOM 2347 C C . ARG B 2 11 ? 72.186 1.555 43.427 1.00 83.62 291 ARG B C 1
ATOM 2348 O O . ARG B 2 11 ? 73.228 2.117 43.077 1.00 84.71 291 ARG B O 1
ATOM 2356 N N . SER B 2 12 ? 71.028 1.680 42.782 1.00 90.47 292 SER B N 1
ATOM 2357 C CA . SER B 2 12 ? 70.786 2.675 41.724 1.00 107.50 292 SER B CA 1
ATOM 2358 C C . SER B 2 12 ? 71.918 2.902 40.700 1.00 116.08 292 SER B C 1
ATOM 2359 O O . SER B 2 12 ? 72.803 2.060 40.519 1.00 121.06 292 SER B O 1
ATOM 2362 N N . LYS B 2 13 ? 71.864 4.047 40.027 1.00 100.34 293 LYS B N 1
ATOM 2363 C CA . LYS B 2 13 ? 72.832 4.377 39.000 1.00 100.16 293 LYS B CA 1
ATOM 2364 C C . LYS B 2 13 ? 72.719 5.848 38.621 1.00 94.88 293 LYS B C 1
ATOM 2365 O O . LYS B 2 13 ? 73.680 6.594 38.772 1.00 103.85 293 LYS B O 1
ATOM 2371 N N . ARG B 2 14 ? 71.545 6.249 38.132 1.00 88.20 294 ARG B N 1
ATOM 2372 C CA . ARG B 2 14 ? 71.277 7.631 37.714 1.00 85.36 294 ARG B CA 1
ATOM 2373 C C . ARG B 2 14 ? 71.496 7.693 36.205 1.00 81.58 294 ARG B C 1
ATOM 2374 O O . ARG B 2 14 ? 72.134 6.818 35.634 1.00 85.52 294 ARG B O 1
ATOM 2382 N N . VAL B 2 15 ? 70.960 8.733 35.573 1.00 88.82 295 VAL B N 1
ATOM 2383 C CA . VAL B 2 15 ? 70.872 8.817 34.105 1.00 94.48 295 VAL B CA 1
ATOM 2384 C C . VAL B 2 15 ? 70.719 10.291 33.668 1.00 95.87 295 VAL B C 1
ATOM 2385 O O . VAL B 2 15 ? 69.946 11.029 34.280 1.00 92.42 295 VAL B O 1
ATOM 2395 N N . VAL B 2 16 ? 71.429 10.741 32.625 1.00 98.11 296 VAL B N 1
ATOM 2396 C CA . VAL B 2 16 ? 71.232 12.133 32.152 1.00 106.47 296 VAL B CA 1
ATOM 2397 C C . VAL B 2 16 ? 71.431 12.429 30.628 1.00 101.69 296 VAL B C 1
ATOM 2398 O O . VAL B 2 16 ? 72.213 11.769 29.937 1.00 92.43 296 VAL B O 1
ATOM 2408 N N . ILE B 2 17 ? 70.692 13.423 30.128 1.00 97.96 297 ILE B N 1
ATOM 2409 C CA . ILE B 2 17 ? 70.878 13.982 28.782 1.00 103.54 297 ILE B CA 1
ATOM 2410 C C . ILE B 2 17 ? 70.612 15.504 28.766 1.00 127.45 297 ILE B C 1
ATOM 2411 O O . ILE B 2 17 ? 71.355 16.270 28.134 1.00 111.62 297 ILE B O 1
ATOM 2421 N N . ALA B 2 18 ? 69.552 15.923 29.465 1.00 124.76 298 ALA B N 1
ATOM 2422 C CA . ALA B 2 18 ? 69.207 17.337 29.650 1.00 105.62 298 ALA B CA 1
ATOM 2423 C C . ALA B 2 18 ? 68.264 17.522 30.850 1.00 86.78 298 ALA B C 1
ATOM 2424 O O . ALA B 2 18 ? 68.649 17.339 32.012 1.00 54.54 298 ALA B O 1
ATOM 2426 N N . LYS C 1 3 ? -14.622 -44.928 2.781 1.00 109.54 8 LYS C N 1
ATOM 2427 C CA . LYS C 1 3 ? -14.179 -43.801 1.963 1.00 128.88 8 LYS C CA 1
ATOM 2428 C C . LYS C 1 3 ? -12.935 -44.155 1.135 1.00 132.04 8 LYS C C 1
ATOM 2429 O O . LYS C 1 3 ? -12.345 -43.302 0.461 1.00 120.99 8 LYS C O 1
ATOM 2435 N N . PHE C 1 4 ? -12.551 -45.426 1.179 1.00 129.57 9 PHE C N 1
ATOM 2436 C CA . PHE C 1 4 ? -11.363 -45.902 0.473 1.00 138.35 9 PHE C CA 1
ATOM 2437 C C . PHE C 1 4 ? -11.740 -46.601 -0.807 1.00 140.61 9 PHE C C 1
ATOM 2438 O O . PHE C 1 4 ? -11.264 -46.277 -1.902 1.00 131.78 9 PHE C O 1
ATOM 2446 N N . SER C 1 5 ? -12.538 -47.646 -0.619 1.00 140.16 10 SER C N 1
ATOM 2447 C CA . SER C 1 5 ? -13.188 -48.321 -1.710 1.00 130.29 10 SER C CA 1
ATOM 2448 C C . SER C 1 5 ? -13.612 -47.194 -2.618 1.00 133.96 10 SER C C 1
ATOM 2449 O O . SER C 1 5 ? -13.834 -47.390 -3.807 1.00 132.32 10 SER C O 1
ATOM 2452 N N . ASP C 1 6 ? -13.706 -45.998 -2.037 1.00 147.91 11 ASP C N 1
ATOM 2453 C CA . ASP C 1 6 ? -14.083 -44.820 -2.807 1.00 143.07 11 ASP C CA 1
ATOM 2454 C C . ASP C 1 6 ? -13.138 -44.467 -3.958 1.00 132.18 11 ASP C C 1
ATOM 2455 O O . ASP C 1 6 ? -13.571 -44.417 -5.108 1.00 128.90 11 ASP C O 1
ATOM 2460 N N . ASN C 1 7 ? -11.863 -44.219 -3.669 1.00 128.20 12 ASN C N 1
ATOM 2461 C CA . ASN C 1 7 ? -10.943 -43.784 -4.722 1.00 130.90 12 ASN C CA 1
ATOM 2462 C C . ASN C 1 7 ? -9.896 -44.819 -5.132 1.00 134.90 12 ASN C C 1
ATOM 2463 O O . ASN C 1 7 ? -9.577 -44.959 -6.318 1.00 129.79 12 ASN C O 1
ATOM 2468 N N . TYR C 1 8 ? -9.364 -45.542 -4.150 1.00 138.33 13 TYR C N 1
ATOM 2469 C CA . TYR C 1 8 ? -8.227 -46.431 -4.390 1.00 139.09 13 TYR C CA 1
ATOM 2470 C C . TYR C 1 8 ? -8.630 -47.829 -4.846 1.00 126.49 13 TYR C C 1
ATOM 2471 O O . TYR C 1 8 ? -9.626 -48.394 -4.386 1.00 123.15 13 TYR C O 1
ATOM 2480 N N . ASP C 1 9 ? -7.828 -48.377 -5.752 1.00 116.47 14 ASP C N 1
ATOM 2481 C CA . ASP C 1 9 ? -8.099 -49.663 -6.370 1.00 115.45 14 ASP C CA 1
ATOM 2482 C C . ASP C 1 9 ? -6.973 -50.621 -6.016 1.00 105.85 14 ASP C C 1
ATOM 2483 O O . ASP C 1 9 ? -5.826 -50.387 -6.382 1.00 110.51 14 ASP C O 1
ATOM 2488 N N . VAL C 1 10 ? -7.299 -51.692 -5.300 1.00 99.32 15 VAL C N 1
ATOM 2489 C CA . VAL C 1 10 ? -6.285 -52.620 -4.801 1.00 108.71 15 VAL C CA 1
ATOM 2490 C C . VAL C 1 10 ? -5.638 -53.466 -5.897 1.00 120.36 15 VAL C C 1
ATOM 2491 O O . VAL C 1 10 ? -6.305 -53.881 -6.846 1.00 123.96 15 VAL C O 1
ATOM 2501 N N . LYS C 1 11 ? -4.337 -53.718 -5.756 1.00 121.30 16 LYS C N 1
ATOM 2502 C CA . LYS C 1 11 ? -3.610 -54.627 -6.649 1.00 114.51 16 LYS C CA 1
ATOM 2503 C C . LYS C 1 11 ? -2.956 -55.731 -5.815 1.00 114.88 16 LYS C C 1
ATOM 2504 O O . LYS C 1 11 ? -3.507 -56.153 -4.796 1.00 112.16 16 LYS C O 1
ATOM 2510 N N . GLU C 1 12 ? -1.780 -56.186 -6.245 1.00 122.46 17 GLU C N 1
ATOM 2511 C CA . GLU C 1 12 ? -1.043 -57.234 -5.534 1.00 125.65 17 GLU C CA 1
ATOM 2512 C C . GLU C 1 12 ? -0.526 -56.756 -4.176 1.00 120.41 17 GLU C C 1
ATOM 2513 O O . GLU C 1 12 ? -0.857 -55.659 -3.734 1.00 120.87 17 GLU C O 1
ATOM 2519 N N . GLU C 1 13 ? 0.303 -57.570 -3.527 1.00 115.58 18 GLU C N 1
ATOM 2520 C CA . GLU C 1 13 ? 0.786 -57.249 -2.186 1.00 123.72 18 GLU C CA 1
ATOM 2521 C C . GLU C 1 13 ? 2.287 -57.444 -2.011 1.00 115.26 18 GLU C C 1
ATOM 2522 O O . GLU C 1 13 ? 2.978 -57.825 -2.945 1.00 115.01 18 GLU C O 1
ATOM 2528 N N . LEU C 1 14 ? 2.764 -57.244 -0.780 1.00 111.40 19 LEU C N 1
ATOM 2529 C CA . LEU C 1 14 ? 4.138 -57.579 -0.377 1.00 98.23 19 LEU C CA 1
ATOM 2530 C C . LEU C 1 14 ? 4.460 -57.071 1.041 1.00 93.66 19 LEU C C 1
ATOM 2531 O O . LEU C 1 14 ? 5.535 -57.331 1.604 1.00 56.51 19 LEU C O 1
ATOM 2536 N N . SER C 1 20 ? -2.091 -55.858 9.489 1.00 124.00 25 SER C N 1
ATOM 2537 C CA . SER C 1 20 ? -0.644 -55.661 9.487 1.00 111.60 25 SER C CA 1
ATOM 2538 C C . SER C 1 20 ? -0.024 -55.817 8.088 1.00 112.81 25 SER C C 1
ATOM 2539 O O . SER C 1 20 ? 1.134 -55.469 7.876 1.00 109.78 25 SER C O 1
ATOM 2542 N N . VAL C 1 21 ? -0.807 -56.332 7.141 1.00 123.70 26 VAL C N 1
ATOM 2543 C CA . VAL C 1 21 ? -0.359 -56.565 5.763 1.00 116.84 26 VAL C CA 1
ATOM 2544 C C . VAL C 1 21 ? -0.423 -55.314 4.877 1.00 120.27 26 VAL C C 1
ATOM 2545 O O . VAL C 1 21 ? -1.215 -54.401 5.126 1.00 118.08 26 VAL C O 1
ATOM 2555 N N . VAL C 1 22 ? 0.407 -55.285 3.835 1.00 120.74 27 VAL C N 1
ATOM 2556 C CA . VAL C 1 22 ? 0.426 -54.167 2.894 1.00 117.67 27 VAL C CA 1
ATOM 2557 C C . VAL C 1 22 ? 0.304 -54.629 1.438 1.00 102.05 27 VAL C C 1
ATOM 2558 O O . VAL C 1 22 ? 0.514 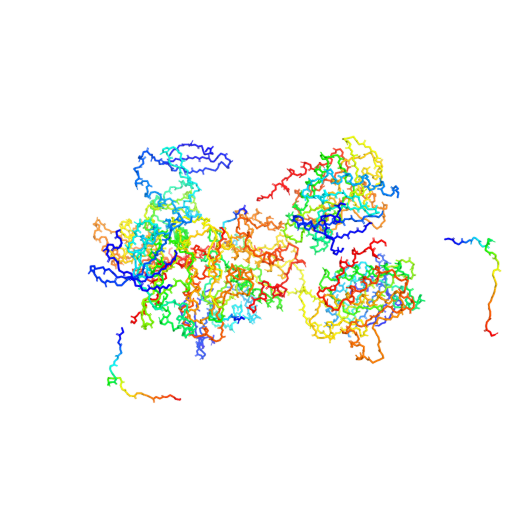-55.799 1.128 1.00 100.84 27 VAL C O 1
ATOM 2568 N N . ARG C 1 23 ? -0.028 -53.697 0.552 1.00 91.80 28 ARG C N 1
ATOM 2569 C CA . ARG C 1 23 ? -0.216 -54.016 -0.856 1.00 99.49 28 ARG C CA 1
ATOM 2570 C C . ARG C 1 23 ? -0.435 -52.764 -1.698 1.00 96.04 28 ARG C C 1
ATOM 2571 O O . ARG C 1 23 ? -0.874 -51.740 -1.189 1.00 100.40 28 ARG C O 1
ATOM 2579 N N . ARG C 1 24 ? -0.127 -52.849 -2.986 1.00 88.57 29 ARG C N 1
ATOM 2580 C CA . ARG C 1 24 ? -0.214 -51.687 -3.859 1.00 90.80 29 ARG C CA 1
ATOM 2581 C C . ARG C 1 24 ? -1.657 -51.246 -4.106 1.00 96.83 29 ARG C C 1
ATOM 2582 O O . ARG C 1 24 ? -2.607 -51.879 -3.639 1.00 95.03 29 ARG C O 1
ATOM 2590 N N . CYS C 1 25 ? -1.805 -50.149 -4.843 1.00 95.83 30 CYS C N 1
ATOM 2591 C CA . CYS C 1 25 ? -3.105 -49.583 -5.177 1.00 104.34 30 CYS C CA 1
ATOM 2592 C C . CYS C 1 25 ? -2.905 -48.322 -6.011 1.00 109.50 30 CYS C C 1
ATOM 2593 O O . CYS C 1 25 ? -1.789 -47.802 -6.108 1.00 103.89 30 CYS C O 1
ATOM 2596 N N . VAL C 1 26 ? -3.985 -47.831 -6.610 1.00 112.94 31 VAL C N 1
ATOM 2597 C CA . VAL C 1 26 ? -3.901 -46.662 -7.472 1.00 110.34 31 VAL C CA 1
ATOM 2598 C C . VAL C 1 26 ? -5.081 -45.725 -7.284 1.00 113.18 31 VAL C C 1
ATOM 2599 O O . VAL C 1 26 ? -6.231 -46.153 -7.280 1.00 114.34 31 VAL C O 1
ATOM 2609 N N . HIS C 1 27 ? -4.786 -44.440 -7.133 1.00 120.84 32 HIS C N 1
ATOM 2610 C CA . HIS C 1 27 ? -5.828 -43.431 -7.009 1.00 126.42 32 HIS C CA 1
ATOM 2611 C C . HIS C 1 27 ? -6.717 -43.481 -8.251 1.00 126.66 32 HIS C C 1
ATOM 2612 O O . HIS C 1 27 ? -6.238 -43.720 -9.359 1.00 119.31 32 HIS C O 1
ATOM 2619 N N . LYS C 1 28 ? -8.014 -43.272 -8.060 1.00 131.82 33 LYS C N 1
ATOM 2620 C CA . LYS C 1 28 ? -8.955 -43.286 -9.173 1.00 127.66 33 LYS C CA 1
ATOM 2621 C C . LYS C 1 28 ? -8.838 -42.022 -10.028 1.00 124.48 33 LYS C C 1
ATOM 2622 O O . LYS C 1 28 ? -8.778 -42.094 -11.254 1.00 109.77 33 LYS C O 1
ATOM 2628 N N . THR C 1 29 ? -8.799 -40.867 -9.370 1.00 131.95 34 THR C N 1
ATOM 2629 C CA . THR C 1 29 ? -8.653 -39.573 -10.046 1.00 136.90 34 THR C CA 1
ATOM 2630 C C . THR C 1 29 ? -7.290 -39.440 -10.749 1.00 137.90 34 THR C C 1
ATOM 2631 O O . THR C 1 29 ? -7.200 -39.497 -11.984 1.00 121.18 34 THR C O 1
ATOM 2638 N N . THR C 1 30 ? -6.236 -39.279 -9.950 1.00 141.96 35 THR C N 1
ATOM 2639 C CA . THR C 1 30 ? -4.905 -38.963 -10.460 1.00 132.80 35 THR C CA 1
ATOM 2640 C C . THR C 1 30 ? -4.110 -40.194 -10.910 1.00 127.37 35 THR C C 1
ATOM 2641 O O . THR C 1 30 ? -3.083 -40.062 -11.575 1.00 121.38 35 THR C O 1
ATOM 2648 N N . GLY C 1 31 ? -4.584 -41.381 -10.540 1.00 127.32 36 GLY C N 1
ATOM 2649 C CA . GLY C 1 31 ? -3.999 -42.627 -11.010 1.00 129.48 36 GLY C CA 1
ATOM 2650 C C . GLY C 1 31 ? -2.555 -42.879 -10.612 1.00 126.65 36 GLY C C 1
ATOM 2651 O O . GLY C 1 31 ? -1.834 -43.624 -11.283 1.00 114.76 36 GLY C O 1
ATOM 2652 N N . LEU C 1 32 ? -2.135 -42.265 -9.511 1.00 125.86 37 LEU C N 1
ATOM 2653 C CA . LEU C 1 32 ? -0.771 -42.413 -9.021 1.00 114.62 37 LEU C CA 1
ATOM 2654 C C . LEU C 1 32 ? -0.646 -43.658 -8.153 1.00 105.61 37 LEU C C 1
ATOM 2655 O O . LEU C 1 32 ? -1.356 -43.797 -7.160 1.00 101.70 37 LEU C O 1
ATOM 2660 N N . GLU C 1 33 ? 0.254 -44.562 -8.533 1.00 102.73 38 GLU C N 1
ATOM 2661 C CA . GLU C 1 33 ? 0.503 -45.772 -7.751 1.00 107.61 38 GLU C CA 1
ATOM 2662 C C . GLU C 1 33 ? 0.863 -45.431 -6.306 1.00 113.64 38 GLU C C 1
ATOM 2663 O O . GLU C 1 33 ? 1.591 -44.467 -6.052 1.00 117.66 38 GLU C O 1
ATOM 2669 N N . PHE C 1 34 ? 0.352 -46.220 -5.363 1.00 101.91 39 PHE C N 1
ATOM 2670 C CA . PHE C 1 34 ? 0.720 -46.065 -3.957 1.00 80.91 39 PHE C CA 1
ATOM 2671 C C . PHE C 1 34 ? 0.901 -47.404 -3.275 1.00 89.96 39 PHE C C 1
ATOM 2672 O O . PHE C 1 34 ? 0.768 -48.458 -3.892 1.00 100.34 39 PHE C O 1
ATOM 2680 N N . ALA C 1 35 ? 1.212 -47.345 -1.988 1.00 98.75 40 ALA C N 1
ATOM 2681 C CA . ALA C 1 35 ? 1.300 -48.528 -1.140 1.00 97.25 40 ALA C CA 1
ATOM 2682 C C . ALA C 1 35 ? 0.355 -48.338 0.034 1.00 96.38 40 ALA C C 1
ATOM 2683 O O . ALA C 1 35 ? 0.471 -47.365 0.784 1.00 96.97 40 ALA C O 1
ATOM 2685 N N . ALA C 1 36 ? -0.586 -49.257 0.193 1.00 95.09 41 ALA C N 1
ATOM 2686 C CA . ALA C 1 36 ? -1.579 -49.113 1.243 1.00 95.55 41 ALA C CA 1
ATOM 2687 C C . ALA C 1 36 ? -1.411 -50.181 2.309 1.00 89.43 41 ALA C C 1
ATOM 2688 O O . ALA C 1 36 ? -1.676 -51.353 2.074 1.00 84.14 41 ALA C O 1
ATOM 2690 N N . LYS C 1 37 ? -0.955 -49.767 3.483 1.00 89.63 42 LYS C N 1
ATOM 2691 C CA . LYS C 1 37 ? -0.933 -50.661 4.621 1.00 95.70 42 LYS C CA 1
ATOM 2692 C C . LYS C 1 37 ? -2.356 -50.854 5.140 1.00 111.53 42 LYS C C 1
ATOM 2693 O O . LYS C 1 37 ? -3.092 -49.884 5.354 1.00 105.77 42 LYS C O 1
ATOM 2699 N N . ILE C 1 38 ? -2.740 -52.112 5.338 1.00 117.96 43 ILE C N 1
ATOM 2700 C CA . ILE C 1 38 ? -4.107 -52.448 5.734 1.00 121.02 43 ILE C CA 1
ATOM 2701 C C . ILE C 1 38 ? -4.132 -53.256 7.033 1.00 121.06 43 ILE C C 1
ATOM 2702 O O . ILE C 1 38 ? -3.786 -54.431 7.047 1.00 119.31 43 ILE C O 1
ATOM 2712 N N . ILE C 1 39 ? -4.546 -52.617 8.123 1.00 125.35 44 ILE C N 1
ATOM 2713 C CA . ILE C 1 39 ? -4.579 -53.273 9.428 1.00 120.71 44 ILE C CA 1
ATOM 2714 C C . ILE C 1 39 ? -5.986 -53.756 9.769 1.00 134.26 44 ILE C C 1
ATOM 2715 O O . ILE C 1 39 ? -6.950 -53.455 9.057 1.00 128.25 44 ILE C O 1
ATOM 2725 N N . ASN C 1 40 ? -6.104 -54.491 10.871 1.00 141.68 45 ASN C N 1
ATOM 2726 C CA . ASN C 1 40 ? -7.335 -55.220 11.152 1.00 139.43 45 ASN C CA 1
ATOM 2727 C C . ASN C 1 40 ? -7.991 -54.985 12.522 1.00 130.99 45 ASN C C 1
ATOM 2728 O O . ASN C 1 40 ? -7.375 -54.457 13.454 1.00 105.67 45 ASN C O 1
ATOM 2733 N N . THR C 1 41 ? -9.254 -55.400 12.612 1.00 143.37 46 THR C N 1
ATOM 2734 C CA . THR C 1 41 ? -10.052 -55.333 13.833 1.00 133.13 46 THR C CA 1
ATOM 2735 C C . THR C 1 41 ? -10.517 -56.730 14.248 1.00 117.49 46 THR C C 1
ATOM 2736 O O . THR C 1 41 ? -11.267 -57.389 13.525 1.00 112.93 46 THR C O 1
ATOM 2743 N N . ASP C 1 48 ? -2.859 -52.386 21.250 1.00 121.85 53 ASP C N 1
ATOM 2744 C CA . ASP C 1 48 ? -2.022 -52.660 20.094 1.00 122.88 53 ASP C CA 1
ATOM 2745 C C . ASP C 1 48 ? -2.309 -51.614 19.030 1.00 128.41 53 ASP C C 1
ATOM 2746 O O . ASP C 1 48 ? -1.390 -51.018 18.460 1.00 125.19 53 ASP C O 1
ATOM 2751 N N . PHE C 1 49 ? -3.599 -51.396 18.782 1.00 128.59 54 PHE C N 1
ATOM 2752 C CA . PHE C 1 49 ? -4.072 -50.390 17.836 1.00 130.42 54 PHE C CA 1
ATOM 2753 C C . PHE C 1 49 ? -3.687 -48.989 18.321 1.00 127.64 54 PHE C C 1
ATOM 2754 O O . PHE C 1 49 ? -3.339 -48.108 17.524 1.00 126.11 54 PHE C O 1
ATOM 2762 N N . GLN C 1 50 ? -3.731 -48.796 19.637 1.00 115.28 55 GLN C N 1
ATOM 2763 C CA . GLN C 1 50 ? -3.433 -47.493 20.222 1.00 117.80 55 GLN C CA 1
ATOM 2764 C C . GLN C 1 50 ? -1.935 -47.173 20.227 1.00 121.08 55 GLN C C 1
ATOM 2765 O O . GLN C 1 50 ? -1.528 -46.068 20.593 1.00 104.29 55 GLN C O 1
ATOM 2771 N N . LYS C 1 51 ? -1.123 -48.150 19.832 1.00 124.13 56 LYS C N 1
ATOM 2772 C CA . LYS C 1 51 ? 0.300 -47.924 19.617 1.00 117.61 56 LYS C CA 1
ATOM 2773 C C . LYS C 1 51 ? 0.514 -47.388 18.203 1.00 117.30 56 LYS C C 1
ATOM 2774 O O . LYS C 1 51 ? 1.488 -46.679 17.936 1.00 108.48 56 LYS C O 1
ATOM 2780 N N . LEU C 1 52 ? -0.415 -47.731 17.310 1.00 121.48 57 LEU C N 1
ATOM 2781 C CA . LEU C 1 52 ? -0.397 -47.277 15.921 1.00 112.13 57 LEU C CA 1
ATOM 2782 C C . LEU C 1 52 ? -1.056 -45.913 15.806 1.00 102.07 57 LEU C C 1
ATOM 2783 O O . LEU C 1 52 ? -0.769 -45.151 14.889 1.00 87.51 57 LEU C O 1
ATOM 2788 N N . GLU C 1 53 ? -1.962 -45.625 16.734 1.00 116.21 58 GLU C N 1
ATOM 2789 C CA . GLU C 1 53 ? -2.468 -44.276 16.908 1.00 115.68 58 GLU C CA 1
ATOM 2790 C C . GLU C 1 53 ? -1.269 -43.335 16.944 1.00 114.55 58 GLU C C 1
ATOM 2791 O O . GLU C 1 53 ? -1.047 -42.557 16.016 1.00 106.83 58 GLU C O 1
ATOM 2797 N N . ARG C 1 54 ? -0.481 -43.427 18.011 1.00 117.25 59 ARG C N 1
ATOM 2798 C CA . ARG C 1 54 ? 0.693 -42.573 18.175 1.00 113.42 59 ARG C CA 1
ATOM 2799 C C . ARG C 1 54 ? 1.576 -42.595 16.925 1.00 107.43 59 ARG C C 1
ATOM 2800 O O . ARG C 1 54 ? 1.840 -41.552 16.318 1.00 94.49 59 ARG C O 1
ATOM 2808 N N . GLU C 1 55 ? 2.018 -43.789 16.540 1.00 110.81 60 GLU C N 1
ATOM 2809 C CA . GLU C 1 55 ? 2.933 -43.936 15.412 1.00 105.93 60 GLU C CA 1
ATOM 2810 C C . GLU C 1 55 ? 2.445 -43.229 14.145 1.00 96.50 60 GLU C C 1
ATOM 2811 O O . GLU C 1 55 ? 3.211 -42.533 13.486 1.00 93.98 60 GLU C O 1
ATOM 2817 N N . ALA C 1 56 ? 1.175 -43.411 13.806 1.00 93.47 61 ALA C N 1
ATOM 2818 C CA . ALA C 1 56 ? 0.633 -42.841 12.579 1.00 84.20 61 ALA C CA 1
ATOM 2819 C C . ALA C 1 56 ? 0.602 -41.311 12.610 1.00 92.57 61 ALA C C 1
ATOM 2820 O O . ALA C 1 56 ? 0.942 -40.655 11.620 1.00 88.65 61 ALA C O 1
ATOM 2822 N N . ARG C 1 57 ? 0.186 -40.745 13.739 1.00 89.76 62 ARG C N 1
ATOM 2823 C CA . ARG C 1 57 ? 0.188 -39.299 13.896 1.00 93.94 62 ARG C CA 1
ATOM 2824 C C . ARG C 1 57 ? 1.522 -38.728 13.423 1.00 99.98 62 ARG C C 1
ATOM 2825 O O . ARG C 1 57 ? 1.572 -37.718 12.721 1.00 97.24 62 ARG C O 1
ATOM 2833 N N . ILE C 1 58 ? 2.603 -39.397 13.808 1.00 93.80 63 ILE C N 1
ATOM 2834 C CA . ILE C 1 58 ? 3.952 -38.931 13.519 1.00 78.60 63 ILE C CA 1
ATOM 2835 C C . ILE C 1 58 ? 4.233 -38.786 12.022 1.00 90.64 63 ILE C C 1
ATOM 2836 O O . ILE C 1 58 ? 4.643 -37.723 11.568 1.00 91.99 63 ILE C O 1
ATOM 2846 N N . CYS C 1 59 ? 4.019 -39.858 11.260 1.00 99.60 64 CYS C N 1
ATOM 2847 C CA . CYS C 1 59 ? 4.328 -39.870 9.824 1.00 96.34 64 CYS C CA 1
ATOM 2848 C C . CYS C 1 59 ? 3.519 -38.815 9.087 1.00 90.13 64 CYS C C 1
ATOM 2849 O O . CYS C 1 59 ? 3.853 -38.426 7.961 1.00 80.38 64 CYS C O 1
ATOM 2852 N N . ARG C 1 60 ? 2.446 -38.370 9.733 1.00 87.22 65 ARG C N 1
ATOM 2853 C CA . ARG C 1 60 ? 1.558 -37.375 9.159 1.00 96.22 65 ARG C CA 1
ATOM 2854 C C . ARG C 1 60 ? 2.111 -35.961 9.393 1.00 88.18 65 ARG C C 1
ATOM 2855 O O . ARG C 1 60 ? 1.697 -35.000 8.740 1.00 88.09 65 ARG C O 1
ATOM 2863 N N . LYS C 1 61 ? 3.054 -35.841 10.320 1.00 75.28 66 LYS C N 1
ATOM 2864 C CA . LYS C 1 61 ? 3.739 -34.578 10.532 1.00 72.07 66 LYS C CA 1
ATOM 2865 C C . LYS C 1 61 ? 4.906 -34.483 9.573 1.00 73.19 66 LYS C C 1
ATOM 2866 O O . LYS C 1 61 ? 5.398 -33.396 9.282 1.00 68.29 66 LYS C O 1
ATOM 2872 N N . LEU C 1 62 ? 5.341 -35.638 9.084 1.00 78.10 67 LEU C N 1
ATOM 2873 C CA . LEU C 1 62 ? 6.551 -35.733 8.276 1.00 80.52 67 LEU C CA 1
ATOM 2874 C C . LEU C 1 62 ? 6.281 -35.836 6.768 1.00 82.40 67 LEU C C 1
ATOM 2875 O O . LEU C 1 62 ? 6.094 -36.930 6.226 1.00 82.35 67 LEU C O 1
ATOM 2880 N N . GLN C 1 63 ? 6.268 -34.686 6.101 1.00 73.47 68 GLN C N 1
ATOM 2881 C CA . GLN C 1 63 ? 6.089 -34.624 4.655 1.00 80.03 68 GLN C CA 1
ATOM 2882 C C . GLN C 1 63 ? 7.345 -34.082 3.963 1.00 80.49 68 GLN C C 1
ATOM 2883 O O . GLN C 1 63 ? 7.512 -32.871 3.794 1.00 69.03 68 GLN C O 1
ATOM 2889 N N . HIS C 1 64 ? 8.225 -34.991 3.562 1.00 78.87 69 HIS C N 1
ATOM 2890 C CA . HIS C 1 64 ? 9.511 -34.610 3.002 1.00 63.27 69 HIS C CA 1
ATOM 2891 C C . HIS C 1 64 ? 9.946 -35.640 1.978 1.00 69.18 69 HIS C C 1
ATOM 2892 O O . HIS C 1 64 ? 9.791 -36.845 2.192 1.00 72.09 69 HIS C O 1
ATOM 2899 N N . PRO C 1 65 ? 10.581 -35.189 0.913 1.00 64.22 70 PRO C N 1
ATOM 2900 C CA . PRO C 1 65 ? 10.869 -36.070 -0.214 1.00 54.73 70 PRO C CA 1
ATOM 2901 C C . PRO C 1 65 ? 11.626 -37.315 0.210 1.00 68.41 70 PRO C C 1
ATOM 2902 O O . PRO C 1 65 ? 11.448 -38.354 -0.425 1.00 80.78 70 PRO C O 1
ATOM 2906 N N . ASN C 1 66 ? 12.463 -37.231 1.234 1.00 57.21 71 ASN C N 1
ATOM 2907 C CA . ASN C 1 66 ? 13.249 -38.400 1.589 1.00 57.06 71 ASN C CA 1
ATOM 2908 C C . ASN C 1 66 ? 12.638 -39.163 2.719 1.00 58.91 71 ASN C C 1
ATOM 2909 O O . ASN C 1 66 ? 13.298 -39.965 3.371 1.00 68.25 71 ASN C O 1
ATOM 2914 N N . ILE C 1 67 ? 11.368 -38.904 2.962 1.00 58.72 72 ILE C N 1
ATOM 2915 C CA . ILE C 1 67 ? 10.647 -39.651 3.976 1.00 70.01 72 ILE C CA 1
ATOM 2916 C C . ILE C 1 67 ? 9.446 -40.308 3.333 1.00 76.28 72 ILE C C 1
ATOM 2917 O O . ILE C 1 67 ? 8.594 -39.618 2.781 1.00 81.32 72 ILE C O 1
ATOM 2927 N N . VAL C 1 68 ? 9.392 -41.636 3.388 1.00 73.76 73 VAL C N 1
ATOM 2928 C CA . VAL C 1 68 ? 8.244 -42.380 2.894 1.00 68.79 73 VAL C CA 1
ATOM 2929 C C . VAL C 1 68 ? 6.965 -41.745 3.435 1.00 72.09 73 VAL C C 1
ATOM 2930 O O . VAL C 1 68 ? 6.433 -42.150 4.471 1.00 69.23 73 VAL C O 1
ATOM 2940 N N . ARG C 1 69 ? 6.486 -40.736 2.716 1.00 76.08 74 ARG C N 1
ATOM 2941 C CA . ARG C 1 69 ? 5.408 -39.878 3.188 1.00 80.12 74 ARG C CA 1
ATOM 2942 C C . ARG C 1 69 ? 4.116 -40.661 3.365 1.00 83.00 74 ARG C C 1
ATOM 2943 O O . ARG C 1 69 ? 3.772 -41.498 2.537 1.00 81.28 74 ARG C O 1
ATOM 2951 N N . LEU C 1 70 ? 3.405 -40.390 4.452 1.00 84.74 75 LEU C N 1
ATOM 2952 C CA . LEU C 1 70 ? 2.048 -40.887 4.599 1.00 78.66 75 LEU C CA 1
ATOM 2953 C C . LEU C 1 70 ? 1.102 -39.851 3.999 1.00 90.46 75 LEU C C 1
ATOM 2954 O O . LEU C 1 70 ? 1.168 -38.668 4.340 1.00 95.64 75 LEU C O 1
ATOM 2959 N N . HIS C 1 71 ? 0.233 -40.292 3.096 1.00 89.51 76 HIS C N 1
ATOM 2960 C CA . HIS C 1 71 ? -0.624 -39.368 2.360 1.00 85.37 76 HIS C CA 1
ATOM 2961 C C . HIS C 1 71 ? -2.045 -39.313 2.879 1.00 90.92 76 HIS C C 1
ATOM 2962 O O . HIS C 1 71 ? -2.594 -38.227 3.052 1.00 98.39 76 HIS C O 1
ATOM 2969 N N . ASP C 1 72 ? -2.648 -40.473 3.118 1.00 91.84 77 ASP C N 1
ATOM 2970 C CA . ASP C 1 72 ? -3.977 -40.493 3.722 1.00 103.30 77 ASP C CA 1
ATOM 2971 C C . ASP C 1 72 ? -4.191 -41.625 4.727 1.00 105.25 77 ASP C C 1
ATOM 2972 O O . ASP C 1 72 ? -3.597 -42.695 4.616 1.00 100.93 77 ASP C O 1
ATOM 2977 N N . SER C 1 73 ? -5.035 -41.358 5.720 1.00 109.81 78 SER C N 1
ATOM 2978 C CA . SER C 1 73 ? -5.408 -42.342 6.730 1.00 113.40 78 SER C CA 1
ATOM 2979 C C . SER C 1 73 ? -6.922 -42.499 6.695 1.00 120.43 78 SER C C 1
ATOM 2980 O O . SER C 1 73 ? -7.661 -41.513 6.801 1.00 120.09 78 SER C O 1
ATOM 2983 N N . ILE C 1 74 ? -7.382 -43.737 6.544 1.00 119.90 79 ILE C N 1
ATOM 2984 C CA . ILE C 1 74 ? -8.806 -43.998 6.396 1.00 115.06 79 ILE C CA 1
ATOM 2985 C C . ILE C 1 74 ? -9.298 -45.198 7.204 1.00 113.19 79 ILE C C 1
ATOM 2986 O O . ILE C 1 74 ? -8.725 -46.285 7.151 1.00 99.71 79 ILE C O 1
ATOM 2996 N N . GLN C 1 75 ? -10.370 -44.974 7.956 1.00 125.31 80 GLN C N 1
ATOM 2997 C CA . GLN C 1 75 ? -11.031 -46.029 8.715 1.00 134.04 80 GLN C CA 1
ATOM 2998 C C . GLN C 1 75 ? -12.276 -46.529 7.972 1.00 141.54 80 GLN C C 1
ATOM 2999 O O . GLN C 1 75 ? -13.212 -45.764 7.702 1.00 134.50 80 GLN C O 1
ATOM 3005 N N . GLU C 1 76 ? -12.276 -47.815 7.631 1.00 142.21 81 GLU C N 1
ATOM 3006 C CA . GLU C 1 76 ? -13.417 -48.431 6.965 1.00 141.79 81 GLU C CA 1
ATOM 3007 C C . GLU C 1 76 ? -14.311 -49.104 7.998 1.00 142.99 81 GLU C C 1
ATOM 3008 O O . GLU C 1 76 ? -14.844 -48.447 8.889 1.00 144.09 81 GLU C O 1
ATOM 3014 N N . GLU C 1 77 ? -14.467 -50.417 7.877 1.00 144.48 82 GLU C N 1
ATOM 3015 C CA . GLU C 1 77 ? -15.268 -51.180 8.826 1.00 139.50 82 GLU C CA 1
ATOM 3016 C C . GLU C 1 77 ? -14.380 -51.746 9.931 1.00 130.70 82 GLU C C 1
ATOM 3017 O O . GLU C 1 77 ? -14.297 -51.183 11.023 1.00 113.70 82 GLU C O 1
ATOM 3023 N N . SER C 1 78 ? -13.707 -52.853 9.633 1.00 133.71 83 SER C N 1
ATOM 3024 C CA . SER C 1 78 ? -12.788 -53.470 10.581 1.00 138.87 83 SER C CA 1
ATOM 3025 C C . SER C 1 78 ? -11.337 -53.246 10.163 1.00 138.55 83 SER C C 1
ATOM 3026 O O . SER C 1 78 ? -10.408 -53.446 10.947 1.00 121.74 83 SER C O 1
ATOM 3029 N N . PHE C 1 79 ? -11.152 -52.825 8.918 1.00 145.71 84 PHE C N 1
ATOM 3030 C CA . PHE C 1 79 ? -9.819 -52.586 8.383 1.00 139.34 84 PHE C CA 1
ATOM 3031 C C . PHE C 1 79 ? -9.448 -51.107 8.425 1.00 135.72 84 PHE C C 1
ATOM 3032 O O . PHE C 1 79 ? -10.301 -50.233 8.253 1.00 127.86 84 PHE C O 1
ATOM 3040 N N . HIS C 1 80 ? -8.165 -50.840 8.649 1.00 127.96 85 HIS C N 1
ATOM 3041 C CA . HIS C 1 80 ? -7.636 -49.484 8.597 1.00 127.83 85 HIS C CA 1
ATOM 3042 C C . HIS C 1 80 ? -6.688 -49.341 7.406 1.00 122.10 85 HIS C C 1
ATOM 3043 O O . HIS C 1 80 ? -5.896 -50.234 7.122 1.00 115.80 85 HIS C O 1
ATOM 3050 N N . TYR C 1 81 ? -6.773 -48.217 6.707 1.00 119.13 86 TYR C N 1
ATOM 3051 C CA . TYR C 1 81 ? -5.958 -48.014 5.516 1.00 116.44 86 TYR C CA 1
ATOM 3052 C C . TYR C 1 81 ? -4.966 -46.862 5.686 1.00 116.38 86 TYR C C 1
ATOM 3053 O O . TYR C 1 81 ? -5.333 -45.770 6.126 1.00 118.40 86 TYR C O 1
ATOM 3062 N N . LEU C 1 82 ? -3.708 -47.115 5.332 1.00 103.31 87 LEU C N 1
ATOM 3063 C CA . LEU C 1 82 ? -2.668 -46.093 5.381 1.00 94.86 87 LEU C CA 1
ATOM 3064 C C . LEU C 1 82 ? -1.965 -45.989 4.031 1.00 91.08 87 LEU C C 1
ATOM 3065 O O . LEU C 1 82 ? -1.200 -46.871 3.656 1.00 89.43 87 LEU C O 1
ATOM 3070 N N . VAL C 1 83 ? -2.221 -44.908 3.306 1.00 86.83 88 VAL C N 1
ATOM 3071 C CA . VAL C 1 83 ? -1.694 -44.763 1.962 1.00 82.83 88 VAL C CA 1
ATOM 3072 C C . VAL C 1 83 ? -0.327 -44.114 1.974 1.00 89.98 88 VAL C C 1
ATOM 3073 O O . VAL C 1 83 ? -0.196 -42.932 2.291 1.00 96.33 88 VAL C O 1
ATOM 3083 N N . PHE C 1 84 ? 0.685 -44.891 1.607 1.00 81.97 89 PHE C N 1
ATOM 3084 C CA . PHE C 1 84 ? 2.067 -44.436 1.663 1.00 76.31 89 PHE C CA 1
ATOM 3085 C C . PHE C 1 84 ? 2.693 -44.259 0.295 1.00 77.61 89 PHE C C 1
ATOM 3086 O O . PHE C 1 84 ? 2.238 -44.852 -0.674 1.00 85.66 89 PHE C O 1
ATOM 3094 N N . ASP C 1 85 ? 3.740 -43.439 0.224 1.00 80.82 90 ASP C N 1
ATOM 3095 C CA . ASP C 1 85 ? 4.588 -43.385 -0.959 1.00 78.29 90 ASP C CA 1
ATOM 3096 C C . ASP C 1 85 ? 4.919 -44.813 -1.335 1.00 88.60 90 ASP C C 1
ATOM 3097 O O . ASP C 1 85 ? 5.042 -45.678 -0.464 1.00 90.51 90 ASP C O 1
ATOM 3102 N N . LEU C 1 86 ? 5.056 -45.071 -2.628 1.00 90.09 91 LEU C N 1
ATOM 3103 C CA . LEU C 1 86 ? 5.423 -46.403 -3.082 1.00 86.37 91 LEU C CA 1
ATOM 3104 C C . LEU C 1 86 ? 6.898 -46.403 -3.443 1.00 83.77 91 LEU C C 1
ATOM 3105 O O . LEU C 1 86 ? 7.344 -45.601 -4.259 1.00 86.27 91 LEU C O 1
ATOM 3110 N N . VAL C 1 87 ? 7.664 -47.286 -2.820 1.00 81.03 92 VAL C N 1
ATOM 3111 C CA . VAL C 1 87 ? 9.090 -47.344 -3.101 1.00 81.42 92 VAL C CA 1
ATOM 3112 C C . VAL C 1 87 ? 9.466 -48.769 -3.486 1.00 85.27 92 VAL C C 1
ATOM 3113 O O . VAL C 1 87 ? 9.008 -49.725 -2.852 1.00 85.21 92 VAL C O 1
ATOM 3123 N N . THR C 1 88 ? 10.306 -48.909 -4.510 1.00 80.52 93 THR C N 1
ATOM 3124 C CA . THR C 1 88 ? 10.551 -50.214 -5.124 1.00 82.37 93 THR C CA 1
ATOM 3125 C C . THR C 1 88 ? 12.014 -50.678 -5.155 1.00 81.48 93 THR C C 1
ATOM 3126 O O . THR C 1 88 ? 12.287 -51.883 -5.196 1.00 73.98 93 THR C O 1
ATOM 3133 N N . GLY C 1 89 ? 12.945 -49.727 -5.142 1.00 85.15 94 GLY C N 1
ATOM 3134 C CA . GLY C 1 89 ? 14.366 -50.032 -5.202 1.00 82.69 94 GLY C CA 1
ATOM 3135 C C . GLY C 1 89 ? 14.878 -50.914 -4.071 1.00 87.77 94 GLY C C 1
ATOM 3136 O O . GLY C 1 89 ? 16.081 -51.165 -3.957 1.00 80.35 94 GLY C O 1
ATOM 3137 N N . GLY C 1 90 ? 13.966 -51.393 -3.231 1.00 85.97 95 GLY C N 1
ATOM 3138 C CA . GLY C 1 90 ? 14.339 -52.260 -2.134 1.00 77.95 95 GLY C CA 1
ATOM 3139 C C . GLY C 1 90 ? 15.097 -51.499 -1.072 1.00 73.14 95 GLY C C 1
ATOM 3140 O O . GLY C 1 90 ? 15.185 -50.271 -1.105 1.00 64.15 95 GLY C O 1
ATOM 3141 N N . GLU C 1 91 ? 15.648 -52.242 -0.123 1.00 75.93 96 GLU C N 1
ATOM 3142 C CA . GLU C 1 91 ? 16.369 -51.644 0.988 1.00 72.71 96 GLU C CA 1
ATOM 3143 C C . GLU C 1 91 ? 17.766 -51.160 0.570 1.00 74.84 96 GLU C C 1
ATOM 3144 O O . GLU C 1 91 ? 18.368 -51.667 -0.392 1.00 58.57 96 GLU C O 1
ATOM 3150 N N . LEU C 1 92 ? 18.274 -50.170 1.301 1.00 73.05 97 LEU C N 1
ATOM 3151 C CA . LEU C 1 92 ? 19.642 -49.721 1.108 1.00 61.35 97 LEU C CA 1
ATOM 3152 C C . LEU C 1 92 ? 20.584 -50.821 1.571 1.00 55.54 97 LEU C C 1
ATOM 3153 O O . LEU C 1 92 ? 21.648 -50.999 1.003 1.00 55.71 97 LEU C O 1
ATOM 3158 N N . PHE C 1 93 ? 20.174 -51.566 2.596 1.00 53.55 98 PHE C N 1
ATOM 3159 C CA . PHE C 1 93 ? 20.940 -52.721 3.048 1.00 55.08 98 PHE C CA 1
ATOM 3160 C C . PHE C 1 93 ? 21.325 -53.609 1.866 1.00 59.90 98 PHE C C 1
ATOM 3161 O O . PHE C 1 93 ? 22.499 -53.921 1.648 1.00 52.35 98 PHE C O 1
ATOM 3169 N N . GLU C 1 94 ? 20.318 -54.015 1.103 1.00 69.22 99 GLU C N 1
ATOM 3170 C CA . GLU C 1 94 ? 20.528 -54.870 -0.056 1.00 64.72 99 GLU C CA 1
ATOM 3171 C C . GLU C 1 94 ? 21.478 -54.230 -1.058 1.00 61.95 99 GLU C C 1
ATOM 3172 O O . GLU C 1 94 ? 22.392 -54.891 -1.559 1.00 59.07 99 GLU C O 1
ATOM 3178 N N . ASP C 1 95 ? 21.280 -52.948 -1.343 1.00 54.10 100 ASP C N 1
ATOM 3179 C CA . ASP C 1 95 ? 22.131 -52.301 -2.329 1.00 57.72 100 ASP C CA 1
ATOM 3180 C C . ASP C 1 95 ? 23.575 -52.258 -1.874 1.00 51.33 100 ASP C C 1
ATOM 3181 O O . ASP C 1 95 ? 24.469 -52.098 -2.683 1.00 52.39 100 ASP C O 1
ATOM 3186 N N . ILE C 1 96 ? 23.803 -52.412 -0.579 1.00 53.01 101 ILE C N 1
ATOM 3187 C CA . ILE C 1 96 ? 25.156 -52.356 -0.048 1.00 50.60 101 ILE C CA 1
ATOM 3188 C C . ILE C 1 96 ? 25.852 -53.714 -0.061 1.00 53.22 101 ILE C C 1
ATOM 3189 O O . ILE C 1 96 ? 27.045 -53.802 -0.343 1.00 50.57 101 ILE C O 1
ATOM 3199 N N . VAL C 1 97 ? 25.124 -54.776 0.253 1.00 50.27 102 VAL C N 1
ATOM 3200 C CA . VAL C 1 97 ? 25.680 -56.111 0.041 1.00 57.35 102 VAL C CA 1
ATOM 3201 C C . VAL C 1 97 ? 25.835 -56.330 -1.460 1.00 53.27 102 VAL C C 1
ATOM 3202 O O . VAL C 1 97 ? 26.738 -57.032 -1.908 1.00 49.06 102 VAL C O 1
ATOM 3212 N N . ALA C 1 98 ? 24.942 -55.705 -2.222 1.00 52.12 103 ALA C N 1
ATOM 3213 C CA . ALA C 1 98 ? 24.982 -55.739 -3.676 1.00 50.19 103 ALA C CA 1
ATOM 3214 C C . ALA C 1 98 ? 26.301 -55.250 -4.257 1.00 50.83 103 ALA C C 1
ATOM 3215 O O . ALA C 1 98 ? 26.945 -55.966 -5.007 1.00 46.19 103 ALA C O 1
ATOM 3217 N N . ARG C 1 99 ? 26.682 -54.018 -3.927 1.00 52.35 104 ARG C N 1
ATOM 3218 C CA . ARG C 1 99 ? 27.853 -53.383 -4.519 1.00 52.07 104 ARG C CA 1
ATOM 3219 C C . ARG C 1 99 ? 29.118 -53.571 -3.687 1.00 55.10 104 ARG C C 1
ATOM 3220 O O . ARG C 1 99 ? 30.202 -53.180 -4.102 1.00 54.65 104 ARG C O 1
ATOM 3228 N N . GLU C 1 100 ? 28.961 -54.194 -2.523 1.00 57.49 105 GLU C N 1
ATOM 3229 C CA . GLU C 1 100 ? 30.036 -54.387 -1.547 1.00 60.33 105 GLU C CA 1
ATOM 3230 C C . GLU C 1 100 ? 30.334 -53.140 -0.708 1.00 52.40 105 GLU C C 1
ATOM 3231 O O . GLU C 1 100 ? 30.565 -53.243 0.488 1.00 50.82 105 GLU C O 1
ATOM 3237 N N . PHE C 1 101 ? 30.320 -51.972 -1.338 1.00 45.79 106 PHE C N 1
ATOM 3238 C CA . PHE C 1 101 ? 30.633 -50.746 -0.650 1.00 37.70 106 PHE C CA 1
ATOM 3239 C C . PHE C 1 101 ? 30.683 -49.586 -1.628 1.00 39.81 106 PHE C C 1
ATOM 3240 O O . PHE C 1 101 ? 31.221 -49.725 -2.708 1.00 35.19 106 PHE C O 1
ATOM 3248 N N . TYR C 1 102 ? 30.169 -48.430 -1.214 1.00 39.71 107 TYR C N 1
ATOM 3249 C CA . TYR C 1 102 ? 30.080 -47.243 -2.053 1.00 32.04 107 TYR C CA 1
ATOM 3250 C C . TYR C 1 102 ? 31.396 -46.546 -2.332 1.00 38.57 107 TYR C C 1
ATOM 3251 O O . TYR C 1 102 ? 32.376 -46.709 -1.615 1.00 40.83 107 TYR C O 1
ATOM 3260 N N . SER C 1 103 ? 31.416 -45.771 -3.407 1.00 38.24 108 SER C N 1
ATOM 3261 C CA . SER C 1 103 ? 32.523 -44.864 -3.643 1.00 44.02 108 SER C CA 1
ATOM 3262 C C . SER C 1 103 ? 32.232 -43.677 -2.765 1.00 52.74 108 SER C C 1
ATOM 3263 O O . SER C 1 103 ? 31.102 -43.529 -2.291 1.00 48.33 108 SER C O 1
ATOM 3266 N N . GLU C 1 104 ? 33.229 -42.828 -2.535 1.00 54.04 109 GLU C N 1
ATOM 3267 C CA . GLU C 1 104 ? 33.016 -41.703 -1.636 1.00 51.96 109 GLU C CA 1
ATOM 3268 C C . GLU C 1 104 ? 31.949 -40.790 -2.213 1.00 54.00 109 GLU C C 1
ATOM 3269 O O . GLU C 1 104 ? 31.141 -40.233 -1.469 1.00 56.47 109 GLU C O 1
ATOM 3275 N N . ALA C 1 105 ? 31.943 -40.645 -3.537 1.00 43.17 110 ALA C N 1
ATOM 3276 C CA . ALA C 1 105 ? 30.952 -39.807 -4.188 1.00 38.61 110 ALA C CA 1
ATOM 3277 C C . ALA C 1 105 ? 29.539 -40.309 -3.909 1.00 47.72 110 ALA C C 1
ATOM 3278 O O . ALA C 1 105 ? 28.706 -39.596 -3.341 1.00 46.61 110 ALA C O 1
ATOM 3280 N N . ASP C 1 106 ? 29.273 -41.543 -4.312 1.00 51.49 111 ASP C N 1
ATOM 3281 C CA . ASP C 1 106 ? 27.973 -42.158 -4.084 1.00 54.93 111 ASP C CA 1
ATOM 3282 C C . ASP C 1 106 ? 27.660 -42.189 -2.592 1.00 47.43 111 ASP C C 1
ATOM 3283 O O . ASP C 1 106 ? 26.511 -42.018 -2.191 1.00 46.58 111 ASP C O 1
ATOM 3288 N N . ALA C 1 107 ? 28.693 -42.391 -1.777 1.00 49.06 112 ALA C N 1
ATOM 3289 C CA . ALA C 1 107 ? 28.550 -42.371 -0.317 1.00 50.08 112 ALA C CA 1
ATOM 3290 C C . ALA C 1 107 ? 28.171 -40.986 0.182 1.00 48.67 112 ALA C C 1
ATOM 3291 O O . ALA C 1 107 ? 27.215 -40.831 0.945 1.00 53.10 112 ALA C O 1
ATOM 3293 N N . SER C 1 108 ? 28.930 -39.980 -0.240 1.00 47.63 113 SER C N 1
ATOM 3294 C CA . SER C 1 108 ? 28.591 -38.592 0.062 1.00 50.69 113 SER C CA 1
ATOM 3295 C C . SER C 1 108 ? 27.146 -38.318 -0.279 1.00 56.01 113 SER C C 1
ATOM 3296 O O . SER C 1 108 ? 26.401 -37.745 0.521 1.00 53.19 113 SER C O 1
ATOM 3299 N N . HIS C 1 109 ? 26.754 -38.718 -1.481 1.00 54.12 114 HIS C N 1
ATOM 3300 C CA . HIS C 1 109 ? 25.393 -38.495 -1.901 1.00 55.31 114 HIS C CA 1
ATOM 3301 C C . HIS C 1 109 ? 24.421 -39.242 -1.007 1.00 54.11 114 HIS C C 1
ATOM 3302 O O . HIS C 1 109 ? 23.410 -38.691 -0.584 1.00 56.97 114 HIS C O 1
ATOM 3309 N N . CYS C 1 110 ? 24.733 -40.497 -0.717 1.00 49.02 115 CYS C N 1
ATOM 3310 C CA . CYS C 1 110 ? 23.807 -41.344 0.017 1.00 49.35 115 CYS C CA 1
ATOM 3311 C C . CYS C 1 110 ? 23.567 -40.855 1.418 1.00 51.51 115 CYS C C 1
ATOM 3312 O O . CYS C 1 110 ? 22.447 -40.940 1.916 1.00 55.69 115 CYS C O 1
ATOM 3315 N N . ILE C 1 111 ? 24.625 -40.360 2.057 1.00 56.31 116 ILE C N 1
ATOM 3316 C CA . ILE C 1 111 ? 24.550 -39.905 3.450 1.00 60.35 116 ILE C CA 1
ATOM 3317 C C . ILE C 1 111 ? 23.880 -38.521 3.547 1.00 57.06 116 ILE C C 1
ATOM 3318 O O . ILE C 1 111 ? 23.123 -38.254 4.494 1.00 43.61 116 ILE C O 1
ATOM 3328 N N . GLN C 1 112 ? 24.142 -37.677 2.541 1.00 51.90 117 GLN C N 1
ATOM 3329 C CA . GLN C 1 112 ? 23.573 -36.343 2.453 1.00 43.86 117 GLN C CA 1
ATOM 3330 C C . GLN C 1 112 ? 22.065 -36.409 2.388 1.00 44.03 117 GLN C C 1
ATOM 3331 O O . GLN C 1 112 ? 21.368 -35.544 2.885 1.00 52.99 117 GLN C O 1
ATOM 3337 N N . GLN C 1 113 ? 21.558 -37.448 1.762 1.00 47.07 118 GLN C N 1
ATOM 3338 C CA . GLN C 1 113 ? 20.128 -37.635 1.666 1.00 49.24 118 GLN C CA 1
ATOM 3339 C C . GLN C 1 113 ? 19.564 -37.976 3.030 1.00 48.50 118 GLN C C 1
ATOM 3340 O O . GLN C 1 113 ? 18.570 -37.401 3.470 1.00 50.46 118 GLN C O 1
ATOM 3346 N N . ILE C 1 114 ? 20.204 -38.932 3.693 1.00 45.86 119 ILE C N 1
ATOM 3347 C CA . ILE C 1 114 ? 19.769 -39.364 5.005 1.00 48.42 119 ILE C CA 1
ATOM 3348 C C . ILE C 1 114 ? 19.854 -38.191 5.972 1.00 59.20 119 ILE C C 1
ATOM 3349 O O . ILE C 1 114 ? 18.933 -37.960 6.766 1.00 60.69 119 ILE C O 1
ATOM 3359 N N . LEU C 1 115 ? 20.951 -37.438 5.893 1.00 56.72 120 LEU C N 1
ATOM 3360 C CA . LEU C 1 115 ? 21.122 -36.243 6.727 1.00 48.21 120 LEU C CA 1
ATOM 3361 C C . LEU C 1 115 ? 19.983 -35.246 6.565 1.00 54.39 120 LEU C C 1
ATOM 3362 O O . LEU C 1 115 ? 19.376 -34.839 7.556 1.00 63.70 120 LEU C O 1
ATOM 3367 N N . GLU C 1 116 ? 19.691 -34.852 5.329 1.00 52.98 121 GLU C N 1
ATOM 3368 C CA . GLU C 1 116 ? 18.550 -33.978 5.085 1.00 57.35 121 GLU C CA 1
ATOM 3369 C C . GLU C 1 116 ? 17.240 -34.520 5.676 1.00 54.57 121 GLU C C 1
ATOM 3370 O O . GLU C 1 116 ? 16.439 -33.759 6.225 1.00 53.12 121 GLU C O 1
ATOM 3376 N N . SER C 1 117 ? 17.019 -35.825 5.587 1.00 50.26 122 SER C N 1
ATOM 3377 C CA . SER C 1 117 ? 15.798 -36.385 6.148 1.00 59.58 122 SER C CA 1
ATOM 3378 C C . SER C 1 117 ? 15.827 -36.276 7.675 1.00 60.52 122 SER C C 1
ATOM 3379 O O . SER C 1 117 ? 14.885 -35.767 8.282 1.00 65.75 122 SER C O 1
ATOM 3382 N N . ILE C 1 118 ? 16.913 -36.749 8.285 1.00 56.78 123 ILE C N 1
ATOM 3383 C CA . ILE C 1 118 ? 17.116 -36.628 9.722 1.00 53.53 123 ILE C CA 1
ATOM 3384 C C . ILE C 1 118 ? 16.932 -35.187 10.172 1.00 50.84 123 ILE C C 1
ATOM 3385 O O . ILE C 1 118 ? 16.104 -34.912 11.034 1.00 50.29 123 ILE C O 1
ATOM 3395 N N . ALA C 1 119 ? 17.703 -34.275 9.583 1.00 48.65 124 ALA C N 1
ATOM 3396 C CA . ALA C 1 119 ? 17.577 -32.844 9.857 1.00 49.14 124 ALA C CA 1
ATOM 3397 C C . ALA C 1 119 ? 16.112 -32.406 9.940 1.00 53.55 124 ALA C C 1
ATOM 3398 O O . ALA C 1 119 ? 15.677 -31.835 10.936 1.00 57.38 124 ALA C O 1
ATOM 3400 N N . TYR C 1 120 ? 15.354 -32.674 8.884 1.00 58.78 125 TYR C N 1
ATOM 3401 C CA . TYR C 1 120 ? 13.930 -32.361 8.864 1.00 60.01 125 TYR C CA 1
ATOM 3402 C C . TYR C 1 120 ? 13.192 -32.973 10.054 1.00 57.17 125 TYR C C 1
ATOM 3403 O O . TYR C 1 120 ? 12.444 -32.291 10.741 1.00 60.00 125 TYR C O 1
ATOM 3412 N N . CYS C 1 121 ? 13.402 -34.263 10.287 1.00 59.99 126 CYS C N 1
ATOM 3413 C CA . CYS C 1 121 ? 12.804 -34.950 11.431 1.00 61.74 126 CYS C CA 1
ATOM 3414 C C . CYS C 1 121 ? 13.051 -34.206 12.745 1.00 56.59 126 CYS C C 1
ATOM 3415 O O . CYS C 1 121 ? 12.132 -33.987 13.541 1.00 53.90 126 CYS C O 1
ATOM 3418 N N . HIS C 1 122 ? 14.303 -33.821 12.962 1.00 52.58 127 HIS C N 1
ATOM 3419 C CA . HIS C 1 122 ? 14.699 -33.176 14.201 1.00 45.93 127 HIS C CA 1
ATOM 3420 C C . HIS C 1 122 ? 14.131 -31.777 14.290 1.00 55.92 127 HIS C C 1
ATOM 3421 O O . HIS C 1 122 ? 13.558 -31.407 15.307 1.00 65.38 127 HIS C O 1
ATOM 3428 N N . SER C 1 123 ? 14.283 -30.998 13.226 1.00 56.76 128 SER C N 1
ATOM 3429 C CA . SER C 1 123 ? 13.724 -29.655 13.207 1.00 56.45 128 SER C CA 1
ATOM 3430 C C . SER C 1 123 ? 12.199 -29.703 13.364 1.00 51.65 128 SER C C 1
ATOM 3431 O O . SER C 1 123 ? 11.523 -28.680 13.313 1.00 48.87 128 SER C O 1
ATOM 3434 N N . ASN C 1 124 ? 11.664 -30.901 13.562 1.00 55.44 129 ASN C N 1
ATOM 3435 C CA . ASN C 1 124 ? 10.237 -31.077 13.780 1.00 56.87 129 ASN C CA 1
ATOM 3436 C C . ASN C 1 124 ? 9.942 -31.870 15.040 1.00 56.16 129 ASN C C 1
ATOM 3437 O O . ASN C 1 124 ? 8.847 -32.382 15.215 1.00 61.51 129 ASN C O 1
ATOM 3442 N N . GLY C 1 125 ? 10.934 -31.981 15.911 1.00 59.56 130 GLY C N 1
ATOM 3443 C CA . GLY C 1 125 ? 10.763 -32.649 17.191 1.00 65.11 130 GLY C CA 1
ATOM 3444 C C . GLY C 1 125 ? 10.726 -34.172 17.176 1.00 66.35 130 GLY C C 1
ATOM 3445 O O . GLY C 1 125 ? 10.375 -34.795 18.181 1.00 69.22 130 GLY C O 1
ATOM 3446 N N . ILE C 1 126 ? 11.084 -34.783 16.049 1.00 60.62 131 ILE C N 1
ATOM 3447 C CA . ILE C 1 126 ? 11.048 -36.235 15.956 1.00 57.61 131 ILE C CA 1
ATOM 3448 C C . ILE C 1 126 ? 12.430 -36.860 15.999 1.00 51.22 131 ILE C C 1
ATOM 3449 O O . ILE C 1 126 ? 13.338 -36.443 15.301 1.00 49.11 131 ILE C O 1
ATOM 3459 N N . VAL C 1 127 ? 12.570 -37.869 16.839 1.00 54.68 132 VAL C N 1
ATOM 3460 C CA . VAL C 1 127 ? 13.792 -38.651 16.907 1.00 60.86 132 VAL C CA 1
ATOM 3461 C C . VAL C 1 127 ? 13.479 -40.074 16.449 1.00 66.19 132 VAL C C 1
ATOM 3462 O O . VAL C 1 127 ? 12.503 -40.679 16.903 1.00 70.41 132 VAL C O 1
ATOM 3472 N N . HIS C 1 128 ? 14.291 -40.610 15.545 1.00 50.73 133 HIS C N 1
ATOM 3473 C CA . HIS C 1 128 ? 13.957 -41.889 14.957 1.00 58.34 133 HIS C CA 1
ATOM 3474 C C . HIS C 1 128 ? 14.323 -43.050 15.876 1.00 62.45 133 HIS C C 1
ATOM 3475 O O . HIS C 1 128 ? 13.491 -43.907 16.172 1.00 64.33 133 HIS C O 1
ATOM 3482 N N . ARG C 1 129 ? 15.576 -43.065 16.313 1.00 58.29 134 ARG C N 1
ATOM 3483 C CA . ARG C 1 129 ? 16.108 -44.109 17.183 1.00 61.76 134 ARG C CA 1
ATOM 3484 C C . ARG C 1 129 ? 16.474 -45.372 16.418 1.00 65.03 134 ARG C C 1
ATOM 3485 O O . ARG C 1 129 ? 17.608 -45.830 16.489 1.00 76.32 134 ARG C O 1
ATOM 3493 N N . ASN C 1 130 ? 15.524 -45.930 15.679 1.00 64.79 135 ASN C N 1
ATOM 3494 C CA . ASN C 1 130 ? 15.792 -47.155 14.927 1.00 73.57 135 ASN C CA 1
ATOM 3495 C C . ASN C 1 130 ? 16.369 -46.891 13.535 1.00 68.77 135 ASN C C 1
ATOM 3496 O O . ASN C 1 130 ? 15.956 -47.507 12.554 1.00 64.30 135 ASN C O 1
ATOM 3501 N N . LEU C 1 131 ? 17.331 -45.980 13.454 1.00 61.42 136 LEU C N 1
ATOM 3502 C CA . LEU C 1 131 ? 17.935 -45.626 12.174 1.00 56.74 136 LEU C CA 1
ATOM 3503 C C . LEU C 1 131 ? 19.075 -46.565 11.752 1.00 58.03 136 LEU C C 1
ATOM 3504 O O . LEU C 1 131 ? 20.133 -46.602 12.384 1.00 63.25 136 LEU C O 1
ATOM 3509 N N . LYS C 1 132 ? 18.848 -47.306 10.670 1.00 53.83 137 LYS C N 1
ATOM 3510 C CA . LYS C 1 132 ? 19.798 -48.301 10.171 1.00 54.51 137 LYS C CA 1
ATOM 3511 C C . LYS C 1 132 ? 19.611 -48.485 8.669 1.00 63.24 137 LYS C C 1
ATOM 3512 O O . LYS C 1 132 ? 18.636 -47.996 8.105 1.00 68.87 137 LYS C O 1
ATOM 3518 N N . PRO C 1 133 ? 20.554 -49.172 8.005 1.00 58.54 138 PRO C N 1
ATOM 3519 C CA . PRO C 1 133 ? 20.409 -49.395 6.564 1.00 48.94 138 PRO C CA 1
ATOM 3520 C C . PRO C 1 133 ? 19.149 -50.188 6.201 1.00 57.39 138 PRO C C 1
ATOM 3521 O O . PRO C 1 133 ? 18.505 -49.907 5.194 1.00 57.34 138 PRO C O 1
ATOM 3525 N N . GLU C 1 134 ? 18.786 -51.165 7.017 1.00 53.15 139 GLU C N 1
ATOM 3526 C CA . GLU C 1 134 ? 17.620 -51.979 6.706 1.00 57.21 139 GLU C CA 1
ATOM 3527 C C . GLU C 1 134 ? 16.321 -51.181 6.810 1.00 55.98 139 GLU C C 1
ATOM 3528 O O . GLU C 1 134 ? 15.242 -51.736 6.649 1.00 61.04 139 GLU C O 1
ATOM 3534 N N . ASN C 1 135 ? 16.428 -49.883 7.083 1.00 56.72 140 ASN C N 1
ATOM 3535 C CA . ASN C 1 135 ? 15.256 -49.000 7.210 1.00 60.33 140 ASN C CA 1
ATOM 3536 C C . ASN C 1 135 ? 15.300 -47.820 6.253 1.00 68.72 140 ASN C C 1
ATOM 3537 O O . ASN C 1 135 ? 14.491 -46.887 6.355 1.00 64.54 140 ASN C O 1
ATOM 3542 N N . LEU C 1 136 ? 16.269 -47.852 5.344 1.00 67.35 141 LEU C N 1
ATOM 3543 C CA . LEU C 1 136 ? 16.371 -46.845 4.302 1.00 64.03 141 LEU C CA 1
ATOM 3544 C C . LEU C 1 136 ? 16.023 -47.480 2.959 1.00 73.19 141 LEU C C 1
ATOM 3545 O O . LEU C 1 136 ? 16.631 -48.479 2.554 1.00 77.01 141 LEU C O 1
ATOM 3550 N N . LEU C 1 137 ? 15.043 -46.902 2.274 1.00 65.01 142 LEU C N 1
ATOM 3551 C CA . LEU C 1 137 ? 14.590 -47.457 1.016 1.00 64.79 142 LEU C CA 1
ATOM 3552 C C . LEU C 1 137 ? 15.072 -46.622 -0.165 1.00 66.27 142 LEU C C 1
ATOM 3553 O O . LEU C 1 137 ? 15.219 -45.412 -0.054 1.00 62.78 142 LEU C O 1
ATOM 3558 N N . LEU C 1 138 ? 15.317 -47.275 -1.293 1.00 67.34 143 LEU C N 1
ATOM 3559 C CA . LEU C 1 138 ? 15.726 -46.573 -2.504 1.00 75.36 143 LEU C CA 1
ATOM 3560 C C . LEU C 1 138 ? 14.567 -46.425 -3.498 1.00 87.69 143 LEU C C 1
ATOM 3561 O O . LEU C 1 138 ? 13.731 -47.327 -3.627 1.00 90.48 143 LEU C O 1
ATOM 3566 N N . ALA C 1 139 ? 14.528 -45.295 -4.207 1.00 86.11 144 ALA C N 1
ATOM 3567 C CA . ALA C 1 139 ? 13.482 -45.031 -5.204 1.00 92.70 144 ALA C CA 1
ATOM 3568 C C . ALA C 1 139 ? 13.521 -46.049 -6.332 1.00 91.09 144 ALA C C 1
ATOM 3569 O O . ALA C 1 139 ? 12.499 -46.631 -6.716 1.00 85.83 144 ALA C O 1
ATOM 3571 N N . SER C 1 140 ? 14.719 -46.221 -6.873 1.00 91.84 145 SER C N 1
ATOM 3572 C CA . SER C 1 140 ? 15.040 -47.326 -7.764 1.00 103.60 145 SER C CA 1
ATOM 3573 C C . SER C 1 140 ? 16.489 -47.682 -7.462 1.00 98.53 145 SER C C 1
ATOM 3574 O O . SER C 1 140 ? 17.085 -47.097 -6.560 1.00 96.50 145 SER C O 1
ATOM 3577 N N . LYS C 1 141 ? 17.067 -48.625 -8.198 1.00 94.41 146 LYS C N 1
ATOM 3578 C CA . LYS C 1 141 ? 18.492 -48.887 -8.045 1.00 94.74 146 LYS C CA 1
ATOM 3579 C C . LYS C 1 141 ? 19.270 -48.054 -9.064 1.00 79.66 146 LYS C C 1
ATOM 3580 O O . LYS C 1 141 ? 20.363 -48.418 -9.487 1.00 79.03 146 LYS C O 1
ATOM 3586 N N . ALA C 1 142 ? 18.689 -46.916 -9.431 1.00 63.39 147 ALA C N 1
ATOM 3587 C CA . ALA C 1 142 ? 19.317 -45.981 -10.356 1.00 71.10 147 ALA C CA 1
ATOM 3588 C C . ALA C 1 142 ? 20.668 -45.550 -9.837 1.00 78.25 147 ALA C C 1
ATOM 3589 O O . ALA C 1 142 ? 20.996 -45.797 -8.683 1.00 92.96 147 ALA C O 1
ATOM 3591 N N . LYS C 1 143 ? 21.455 -44.897 -10.682 1.00 76.08 148 LYS C N 1
ATOM 3592 C CA . LYS C 1 143 ? 22.708 -44.330 -10.211 1.00 90.97 148 LYS C CA 1
ATOM 3593 C C . LYS C 1 143 ? 22.467 -42.872 -9.847 1.00 81.49 148 LYS C C 1
ATOM 3594 O O . LYS C 1 143 ? 23.039 -41.955 -10.433 1.00 73.11 148 LYS C O 1
ATOM 3600 N N . GLY C 1 144 ? 21.598 -42.679 -8.864 1.00 78.04 149 GLY C N 1
ATOM 3601 C CA . GLY C 1 144 ? 21.290 -41.366 -8.337 1.00 67.51 149 GLY C CA 1
ATOM 3602 C C . GLY C 1 144 ? 19.965 -41.398 -7.608 1.00 70.80 149 GLY C C 1
ATOM 3603 O O . GLY C 1 144 ? 19.574 -40.423 -6.977 1.00 67.50 149 GLY C O 1
ATOM 3604 N N . ALA C 1 145 ? 19.270 -42.529 -7.701 1.00 78.08 150 ALA C N 1
ATOM 3605 C CA . ALA C 1 145 ? 17.948 -42.677 -7.088 1.00 81.24 150 ALA C CA 1
ATOM 3606 C C . ALA C 1 145 ? 17.922 -42.080 -5.686 1.00 82.98 150 ALA C C 1
ATOM 3607 O O . ALA C 1 145 ? 18.933 -42.083 -4.979 1.00 86.40 150 ALA C O 1
ATOM 3609 N N . ALA C 1 146 ? 16.768 -41.556 -5.291 1.00 77.25 151 ALA C N 1
ATOM 3610 C CA . ALA C 1 146 ? 16.623 -40.968 -3.968 1.00 72.40 151 ALA C CA 1
ATOM 3611 C C . ALA C 1 146 ? 16.491 -42.035 -2.870 1.00 77.65 151 ALA C C 1
ATOM 3612 O O . ALA C 1 146 ? 16.148 -43.200 -3.147 1.00 77.79 151 ALA C O 1
ATOM 3614 N N . VAL C 1 147 ? 16.770 -41.627 -1.629 1.00 71.79 152 VAL C N 1
ATOM 3615 C CA . VAL C 1 147 ? 16.654 -42.512 -0.464 1.00 66.55 152 VAL C CA 1
ATOM 3616 C C . VAL C 1 147 ? 15.553 -42.054 0.489 1.00 57.66 152 VAL C C 1
ATOM 3617 O O . VAL C 1 147 ? 15.405 -40.866 0.744 1.00 53.04 152 VAL C O 1
ATOM 3627 N N . LYS C 1 148 ? 14.789 -43.005 1.011 1.00 52.27 153 LYS C N 1
ATOM 3628 C CA . LYS C 1 148 ? 13.626 -42.671 1.813 1.00 63.18 153 LYS C CA 1
ATOM 3629 C C . LYS C 1 148 ? 13.724 -43.320 3.188 1.00 71.85 153 LYS C C 1
ATOM 3630 O O . LYS C 1 148 ? 14.238 -44.435 3.326 1.00 70.96 153 LYS C O 1
ATOM 3636 N N . LEU C 1 149 ? 13.221 -42.604 4.193 1.00 66.78 154 LEU C N 1
ATOM 3637 C CA . LEU C 1 149 ? 13.302 -43.008 5.587 1.00 53.73 154 LEU C CA 1
ATOM 3638 C C . LEU C 1 149 ? 12.023 -43.736 5.998 1.00 59.77 154 LEU C C 1
ATOM 3639 O O . LEU C 1 149 ? 10.928 -43.305 5.669 1.00 65.21 154 LEU C O 1
ATOM 3644 N N . ALA C 1 150 ? 12.147 -44.842 6.716 1.00 63.77 155 ALA C N 1
ATOM 3645 C CA . ALA C 1 150 ? 10.956 -45.610 7.063 1.00 68.82 155 ALA C CA 1
ATOM 3646 C C . ALA C 1 150 ? 11.039 -46.284 8.436 1.00 80.86 155 ALA C C 1
ATOM 3647 O O . ALA C 1 150 ? 12.098 -46.295 9.065 1.00 81.37 155 ALA C O 1
ATOM 3649 N N . ASP C 1 151 ? 9.909 -46.843 8.880 1.00 83.05 156 ASP C N 1
ATOM 3650 C CA . ASP C 1 151 ? 9.767 -47.521 10.180 1.00 80.22 156 ASP C CA 1
ATOM 3651 C C . ASP C 1 151 ? 9.933 -46.595 11.376 1.00 78.87 156 ASP C C 1
ATOM 3652 O O . ASP C 1 151 ? 11.015 -46.470 11.955 1.00 70.83 156 ASP C O 1
ATOM 3657 N N . PHE C 1 152 ? 8.839 -45.966 11.764 1.00 80.00 157 PHE C N 1
ATOM 3658 C CA . PHE C 1 152 ? 8.866 -45.070 12.902 1.00 86.07 157 PHE C CA 1
ATOM 3659 C C . PHE C 1 152 ? 8.262 -45.724 14.140 1.00 91.16 157 PHE C C 1
ATOM 3660 O O . PHE C 1 152 ? 7.736 -45.046 15.024 1.00 89.97 157 PHE C O 1
ATOM 3668 N N . GLY C 1 153 ? 8.346 -47.046 14.199 1.00 91.85 158 GLY C N 1
ATOM 3669 C CA . GLY C 1 153 ? 7.866 -47.775 15.356 1.00 97.06 158 GLY C CA 1
ATOM 3670 C C . GLY C 1 153 ? 8.451 -47.230 16.642 1.00 89.57 158 GLY C C 1
ATOM 3671 O O . GLY C 1 153 ? 7.766 -47.135 17.664 1.00 96.50 158 GLY C O 1
ATOM 3672 N N . LEU C 1 154 ? 9.722 -46.854 16.585 1.00 72.71 159 LEU C N 1
ATOM 3673 C CA . LEU C 1 154 ? 10.407 -46.362 17.763 1.00 72.63 159 LEU C CA 1
ATOM 3674 C C . LEU C 1 154 ? 10.511 -44.837 17.803 1.00 75.61 159 LEU C C 1
ATOM 3675 O O . LEU C 1 154 ? 11.025 -44.271 18.766 1.00 78.69 159 LEU C O 1
ATOM 3680 N N . ALA C 1 155 ? 10.018 -44.171 16.766 1.00 73.05 160 ALA C N 1
ATOM 3681 C CA . ALA C 1 155 ? 10.007 -42.714 16.745 1.00 71.83 160 ALA C CA 1
ATOM 3682 C C . ALA C 1 155 ? 9.315 -42.159 17.986 1.00 77.76 160 ALA C C 1
ATOM 3683 O O . ALA C 1 155 ? 8.388 -42.771 18.533 1.00 75.18 160 ALA C O 1
ATOM 3685 N N . ILE C 1 156 ? 9.779 -40.993 18.428 1.00 77.73 161 ILE C N 1
ATOM 3686 C CA . ILE C 1 156 ? 9.207 -40.304 19.579 1.00 69.81 161 ILE C CA 1
ATOM 3687 C C . ILE C 1 156 ? 9.293 -38.800 19.363 1.00 69.60 161 ILE C C 1
ATOM 3688 O O . ILE C 1 156 ? 10.219 -38.312 18.719 1.00 63.64 161 ILE C O 1
ATOM 3698 N N . GLU C 1 157 ? 8.317 -38.073 19.896 1.00 77.67 162 GLU C N 1
ATOM 3699 C CA . GLU C 1 157 ? 8.285 -36.620 19.773 1.00 75.65 162 GLU C CA 1
ATOM 3700 C C . GLU C 1 157 ? 8.895 -36.000 21.028 1.00 77.78 162 GLU C C 1
ATOM 3701 O O . GLU C 1 157 ? 8.572 -36.412 22.143 1.00 87.52 162 GLU C O 1
ATOM 3707 N N . VAL C 1 158 ? 9.784 -35.023 20.850 1.00 71.35 163 VAL C N 1
ATOM 3708 C CA . VAL C 1 158 ? 10.549 -34.488 21.971 1.00 63.30 163 VAL C CA 1
ATOM 3709 C C . VAL C 1 158 ? 10.841 -33.003 21.858 1.00 70.09 163 VAL C C 1
ATOM 3710 O O . VAL C 1 158 ? 10.844 -32.431 20.773 1.00 60.78 163 VAL C O 1
ATOM 3720 N N . ASN C 1 159 ? 11.098 -32.392 23.007 1.00 96.38 164 ASN C N 1
ATOM 3721 C CA . ASN C 1 159 ? 11.614 -31.033 23.072 1.00 101.43 164 ASN C CA 1
ATOM 3722 C C . ASN C 1 159 ? 13.135 -31.035 23.041 1.00 103.32 164 ASN C C 1
ATOM 3723 O O . ASN C 1 159 ? 13.764 -32.086 22.908 1.00 97.01 164 ASN C O 1
ATOM 3728 N N . ASP C 1 160 ? 13.727 -29.854 23.169 1.00 112.43 165 ASP C N 1
ATOM 3729 C CA . ASP C 1 160 ? 15.183 -29.734 23.143 1.00 130.82 165 ASP C CA 1
ATOM 3730 C C . ASP C 1 160 ? 15.815 -30.278 24.424 1.00 118.27 165 ASP C C 1
ATOM 3731 O O . ASP C 1 160 ? 17.040 -30.291 24.570 1.00 111.82 165 ASP C O 1
ATOM 3736 N N . SER C 1 161 ? 14.967 -30.746 25.335 1.00 115.55 166 SER C N 1
ATOM 3737 C CA . SER C 1 161 ? 15.409 -31.184 26.657 1.00 113.58 166 SER C CA 1
ATOM 3738 C C . SER C 1 161 ? 15.685 -32.688 26.731 1.00 113.73 166 SER C C 1
ATOM 3739 O O . SER C 1 161 ? 14.814 -33.511 26.422 1.00 104.81 166 SER C O 1
ATOM 3742 N N . GLU C 1 162 ? 16.899 -33.039 27.152 1.00 106.14 167 GLU C N 1
ATOM 3743 C CA . GLU C 1 162 ? 17.294 -34.439 27.260 1.00 92.77 167 GLU C CA 1
ATOM 3744 C C . GLU C 1 162 ? 16.580 -35.123 28.433 1.00 88.22 167 GLU C C 1
ATOM 3745 O O . GLU C 1 162 ? 16.421 -34.541 29.510 1.00 81.27 167 GLU C O 1
ATOM 3751 N N . ALA C 1 163 ? 16.131 -36.354 28.198 1.00 86.73 168 ALA C N 1
ATOM 3752 C CA . ALA C 1 163 ? 15.491 -37.185 29.217 1.00 68.49 168 ALA C CA 1
ATOM 3753 C C . ALA C 1 163 ? 15.900 -38.636 28.996 1.00 74.91 168 ALA C C 1
ATOM 3754 O O . ALA C 1 163 ? 16.839 -38.919 28.253 1.00 84.37 168 ALA C O 1
ATOM 3756 N N . TRP C 1 164 ? 15.194 -39.563 29.630 1.00 67.17 169 TRP C N 1
ATOM 3757 C CA . TRP C 1 164 ? 15.454 -40.974 29.380 1.00 75.23 169 TRP C CA 1
ATOM 3758 C C . TRP C 1 164 ? 14.256 -41.629 28.708 1.00 82.03 169 TRP C C 1
ATOM 3759 O O . TRP C 1 164 ? 13.490 -42.341 29.358 1.00 80.49 169 TRP C O 1
ATOM 3770 N N . HIS C 1 165 ? 14.102 -41.391 27.405 1.00 79.68 170 HIS C N 1
ATOM 3771 C CA . HIS C 1 165 ? 12.910 -41.830 26.676 1.00 78.88 170 HIS C CA 1
ATOM 3772 C C . HIS C 1 165 ? 12.945 -43.321 26.358 1.00 88.80 170 HIS C C 1
ATOM 3773 O O . HIS C 1 165 ? 12.884 -43.710 25.190 1.00 92.95 170 HIS C O 1
ATOM 3780 N N . GLY C 1 166 ? 13.039 -44.149 27.401 1.00 84.13 171 GLY C N 1
ATOM 3781 C CA . GLY C 1 166 ? 13.029 -45.595 27.247 1.00 81.35 171 GLY C CA 1
ATOM 3782 C C . GLY C 1 166 ? 14.333 -46.107 26.678 1.00 77.59 171 GLY C C 1
ATOM 3783 O O . GLY C 1 166 ? 15.272 -45.342 26.479 1.00 72.81 171 GLY C O 1
ATOM 3784 N N . PHE C 1 167 ? 14.388 -47.406 26.416 1.00 77.59 172 PHE C N 1
ATOM 3785 C CA . PHE C 1 167 ? 15.584 -48.017 25.858 1.00 68.08 172 PHE C CA 1
ATOM 3786 C C . PHE C 1 167 ? 15.227 -48.948 24.707 1.00 79.17 172 PHE C C 1
ATOM 3787 O O . PHE C 1 167 ? 14.710 -50.048 24.915 1.00 73.63 172 PHE C O 1
ATOM 3795 N N . ALA C 1 168 ? 15.509 -48.499 23.489 1.00 81.44 173 ALA C N 1
ATOM 3796 C CA . ALA C 1 168 ? 15.181 -49.271 22.302 1.00 72.33 173 ALA C CA 1
ATOM 3797 C C . ALA C 1 168 ? 16.012 -48.834 21.102 1.00 68.19 173 ALA C C 1
ATOM 3798 O O . ALA C 1 168 ? 16.606 -47.763 21.109 1.00 72.71 173 ALA C O 1
ATOM 3800 N N . GLY C 1 169 ? 16.040 -49.665 20.067 1.00 74.14 174 GLY C N 1
ATOM 3801 C CA . GLY C 1 169 ? 16.865 -49.415 18.896 1.00 78.87 174 GLY C CA 1
ATOM 3802 C C . GLY C 1 169 ? 17.597 -50.690 18.521 1.00 79.38 174 GLY C C 1
ATOM 3803 O O . GLY C 1 169 ? 17.491 -51.693 19.233 1.00 81.52 174 GLY C O 1
ATOM 3804 N N . THR C 1 170 ? 18.340 -50.673 17.419 1.00 72.89 175 THR C N 1
ATOM 3805 C CA . THR C 1 170 ? 19.019 -51.888 16.993 1.00 71.29 175 THR C CA 1
ATOM 3806 C C . THR C 1 170 ? 20.428 -51.984 17.549 1.00 63.47 175 THR C C 1
ATOM 3807 O O . THR C 1 170 ? 21.219 -51.058 17.405 1.00 54.33 175 THR C O 1
ATOM 3814 N N . PRO C 1 171 ? 20.737 -53.121 18.187 1.00 71.32 176 PRO C N 1
ATOM 3815 C CA . PRO C 1 171 ? 22.047 -53.356 18.793 1.00 65.01 176 PRO C CA 1
ATOM 3816 C C . PRO C 1 171 ? 23.087 -53.412 17.696 1.00 73.05 176 PRO C C 1
ATOM 3817 O O . PRO C 1 171 ? 23.089 -54.350 16.890 1.00 80.69 176 PRO C O 1
ATOM 3821 N N . GLY C 1 172 ? 23.957 -52.410 17.667 1.00 65.33 177 GLY C N 1
ATOM 3822 C CA . GLY C 1 172 ? 24.959 -52.282 16.624 1.00 61.05 177 GLY C CA 1
ATOM 3823 C C . GLY C 1 172 ? 25.010 -50.842 16.166 1.00 58.16 177 GLY C C 1
ATOM 3824 O O . GLY C 1 172 ? 26.071 -50.321 15.818 1.00 55.49 177 GLY C O 1
ATOM 3825 N N . TYR C 1 173 ? 23.848 -50.197 16.183 1.00 52.78 178 TYR C N 1
ATOM 3826 C CA . TYR C 1 173 ? 23.751 -48.787 15.855 1.00 52.40 178 TYR C CA 1
ATOM 3827 C C . TYR C 1 173 ? 23.479 -47.943 17.106 1.00 67.13 178 TYR C C 1
ATOM 3828 O O . TYR C 1 173 ? 23.532 -46.712 17.057 1.00 71.23 178 TYR C O 1
ATOM 3837 N N . LEU C 1 174 ? 23.188 -48.604 18.224 1.00 73.78 179 LEU C N 1
ATOM 3838 C CA . LEU C 1 174 ? 22.849 -47.906 19.462 1.00 62.22 179 LEU C CA 1
ATOM 3839 C C . LEU C 1 174 ? 23.932 -46.954 19.917 1.00 60.54 179 LEU C C 1
ATOM 3840 O O . LEU C 1 174 ? 25.120 -47.210 19.717 1.00 62.67 179 LEU C O 1
ATOM 3845 N N . SER C 1 175 ? 23.506 -45.859 20.539 1.00 59.48 180 SER C N 1
ATOM 3846 C CA . SER C 1 175 ? 24.412 -44.793 20.966 1.00 61.19 180 SER C CA 1
ATOM 3847 C C . SER C 1 175 ? 24.948 -45.042 22.362 1.00 58.38 180 SER C C 1
ATOM 3848 O O . SER C 1 175 ? 24.276 -45.660 23.178 1.00 68.59 180 SER C O 1
ATOM 3851 N N . PRO C 1 176 ? 26.170 -44.568 22.642 1.00 59.08 181 PRO C N 1
ATOM 3852 C CA . PRO C 1 176 ? 26.737 -44.703 23.986 1.00 61.19 181 PRO C CA 1
ATOM 3853 C C . PRO C 1 176 ? 25.783 -44.169 25.050 1.00 60.01 181 PRO C C 1
ATOM 3854 O O . PRO C 1 176 ? 25.519 -44.864 26.026 1.00 58.63 181 PRO C O 1
ATOM 3858 N N . GLU C 1 177 ? 25.264 -42.962 24.857 1.00 57.57 182 GLU C N 1
ATOM 3859 C CA . GLU C 1 177 ? 24.395 -42.344 25.856 1.00 63.10 182 GLU C CA 1
ATOM 3860 C C . GLU C 1 177 ? 23.194 -43.215 26.237 1.00 62.57 182 GLU C C 1
ATOM 3861 O O . GLU C 1 177 ? 22.685 -43.121 27.348 1.00 70.16 182 GLU C O 1
ATOM 3867 N N . VAL C 1 178 ? 22.753 -44.069 25.326 1.00 56.68 183 VAL C N 1
ATOM 3868 C CA . VAL C 1 178 ? 21.610 -44.930 25.600 1.00 57.08 183 VAL C CA 1
ATOM 3869 C C . VAL C 1 178 ? 22.016 -46.218 26.332 1.00 59.90 183 VAL C C 1
ATOM 3870 O O . VAL C 1 178 ? 21.241 -46.793 27.092 1.00 56.99 183 VAL C O 1
ATOM 3880 N N . LEU C 1 179 ? 23.238 -46.672 26.109 1.00 58.37 184 LEU C N 1
ATOM 3881 C CA . LEU C 1 179 ? 23.724 -47.849 26.815 1.00 64.77 184 LEU C CA 1
ATOM 3882 C C . LEU C 1 179 ? 24.132 -47.487 28.238 1.00 66.67 184 LEU C C 1
ATOM 3883 O O . LEU C 1 179 ? 24.172 -48.340 29.126 1.00 70.19 184 LEU C O 1
ATOM 3888 N N . LYS C 1 180 ? 24.445 -46.215 28.447 1.00 59.50 185 LYS C N 1
ATOM 3889 C CA . LYS C 1 180 ? 24.853 -45.744 29.757 1.00 60.42 185 LYS C CA 1
ATOM 3890 C C . LYS C 1 180 ? 23.619 -45.350 30.526 1.00 59.45 185 LYS C C 1
ATOM 3891 O O . LYS C 1 180 ? 23.694 -44.723 31.582 1.00 72.77 185 LYS C O 1
ATOM 3897 N N . LYS C 1 181 ? 22.475 -45.719 29.980 1.00 60.86 186 LYS C N 1
ATOM 3898 C CA . LYS C 1 181 ? 21.198 -45.322 30.549 1.00 67.06 186 LYS C CA 1
ATOM 3899 C C . LYS C 1 181 ? 21.159 -43.835 30.863 1.00 56.31 186 LYS C C 1
ATOM 3900 O O . LYS C 1 181 ? 20.430 -43.428 31.737 1.00 59.50 186 LYS C O 1
ATOM 3906 N N . ASP C 1 182 ? 21.946 -43.033 30.150 1.00 58.04 187 ASP C N 1
ATOM 3907 C CA . ASP C 1 182 ? 21.948 -41.577 30.320 1.00 57.01 187 ASP C CA 1
ATOM 3908 C C . ASP C 1 182 ? 20.714 -40.929 29.702 1.00 62.63 187 ASP C C 1
ATOM 3909 O O . ASP C 1 182 ? 19.919 -41.588 29.042 1.00 62.95 187 ASP C O 1
ATOM 3914 N N . PRO C 1 183 ? 20.538 -39.626 29.923 1.00 65.15 188 PRO C N 1
ATOM 3915 C CA . PRO C 1 183 ? 19.439 -39.009 29.194 1.00 67.40 188 PRO C CA 1
ATOM 3916 C C . PRO C 1 183 ? 19.950 -38.729 27.801 1.00 75.03 188 PRO C C 1
ATOM 3917 O O . PRO C 1 183 ? 21.111 -38.346 27.660 1.00 77.92 188 PRO C O 1
ATOM 3921 N N . TYR C 1 184 ? 19.116 -38.934 26.790 1.00 75.31 189 TYR C N 1
ATOM 3922 C CA . TYR C 1 184 ? 19.514 -38.660 25.413 1.00 78.23 189 TYR C CA 1
ATOM 3923 C C . TYR C 1 184 ? 18.464 -37.845 24.656 1.00 75.99 189 TYR C C 1
ATOM 3924 O O . TYR C 1 184 ? 17.345 -37.656 25.126 1.00 72.32 189 TYR C O 1
ATOM 3933 N N . SER C 1 185 ? 18.841 -37.364 23.479 1.00 75.15 190 SER C N 1
ATOM 3934 C CA . SER C 1 185 ? 17.935 -36.589 22.645 1.00 75.85 190 SER C CA 1
ATOM 3935 C C . SER C 1 185 ? 18.249 -36.862 21.182 1.00 65.17 190 SER C C 1
ATOM 3936 O O . SER C 1 185 ? 18.689 -37.950 20.829 1.00 62.14 190 SER C O 1
ATOM 3939 N N . LYS C 1 186 ? 18.036 -35.856 20.341 1.00 70.02 191 LYS C N 1
ATOM 3940 C CA . LYS C 1 186 ? 18.284 -35.949 18.899 1.00 59.40 191 LYS C CA 1
ATOM 3941 C C . LYS C 1 186 ? 19.580 -36.657 18.489 1.00 58.31 191 LYS C C 1
ATOM 3942 O O . LYS C 1 186 ? 19.547 -37.524 17.621 1.00 66.18 191 LYS C O 1
ATOM 3948 N N . PRO C 1 187 ? 20.726 -36.295 19.097 1.00 55.34 192 PRO C N 1
ATOM 3949 C CA . PRO C 1 187 ? 21.982 -36.825 18.556 1.00 50.57 192 PRO C CA 1
ATOM 3950 C C . PRO C 1 187 ? 22.126 -38.345 18.544 1.00 49.30 192 PRO C C 1
ATOM 3951 O O . PRO C 1 187 ? 23.092 -38.798 17.940 1.00 52.31 192 PRO C O 1
ATOM 3955 N N . VAL C 1 188 ? 21.219 -39.115 19.149 1.00 54.32 193 VAL C N 1
ATOM 3956 C CA . VAL C 1 188 ? 21.288 -40.586 19.025 1.00 54.49 193 VAL C CA 1
ATOM 3957 C C . VAL C 1 188 ? 21.224 -41.021 17.575 1.00 52.69 193 VAL C C 1
ATOM 3958 O O . VAL C 1 188 ? 21.725 -42.077 17.220 1.00 59.78 193 VAL C O 1
ATOM 3968 N N . ASP C 1 189 ? 20.598 -40.196 16.745 1.00 48.78 194 ASP C N 1
ATOM 3969 C CA . ASP C 1 189 ? 20.433 -40.491 15.336 1.00 46.31 194 ASP C CA 1
ATOM 3970 C C . ASP C 1 189 ? 21.703 -40.197 14.565 1.00 45.20 194 ASP C C 1
ATOM 3971 O O . ASP C 1 189 ? 22.137 -40.998 13.756 1.00 45.36 194 ASP C O 1
ATOM 3976 N N . ILE C 1 190 ? 22.307 -39.048 14.824 1.00 39.28 195 ILE C N 1
ATOM 3977 C CA . ILE C 1 190 ? 23.584 -38.735 14.216 1.00 41.81 195 ILE C CA 1
ATOM 3978 C C . ILE C 1 190 ? 24.587 -39.845 14.532 1.00 43.92 195 ILE C C 1
ATOM 3979 O O . ILE C 1 190 ? 25.485 -40.136 13.742 1.00 46.50 195 ILE C O 1
ATOM 3989 N N . TRP C 1 191 ? 24.442 -40.479 15.685 1.00 42.21 196 TRP C N 1
ATOM 3990 C CA . TRP C 1 191 ? 25.344 -41.581 15.990 1.00 53.32 196 TRP C CA 1
ATOM 3991 C C . TRP C 1 191 ? 25.124 -42.689 14.954 1.00 49.24 196 TRP C C 1
ATOM 3992 O O . TRP C 1 191 ? 26.066 -43.185 14.321 1.00 41.61 196 TRP C O 1
ATOM 4003 N N . ALA C 1 192 ? 23.863 -43.058 14.769 1.00 48.99 197 ALA C N 1
ATOM 4004 C CA . ALA C 1 192 ? 23.514 -44.068 13.782 1.00 54.70 197 ALA C CA 1
ATOM 4005 C C . ALA C 1 192 ? 24.100 -43.732 12.394 1.00 53.61 197 ALA C C 1
ATOM 4006 O O . ALA C 1 192 ? 24.655 -44.610 11.732 1.00 49.05 197 ALA C O 1
ATOM 4008 N N . CYS C 1 193 ? 24.006 -42.472 11.968 1.00 44.11 198 CYS C N 1
ATOM 4009 C CA . CYS C 1 193 ? 24.575 -42.080 10.679 1.00 46.26 198 CYS C CA 1
ATOM 4010 C C . CYS C 1 193 ? 26.027 -42.487 10.582 1.00 51.73 198 CYS C C 1
ATOM 4011 O O . CYS C 1 193 ? 26.420 -43.187 9.653 1.00 50.70 198 CYS C O 1
ATOM 4014 N N . GLY C 1 194 ? 26.833 -42.038 11.538 1.00 50.65 199 GLY C N 1
ATOM 4015 C CA . GLY C 1 194 ? 28.240 -42.387 11.545 1.00 49.96 199 GLY C CA 1
ATOM 4016 C C . GLY C 1 194 ? 28.444 -43.876 11.316 1.00 45.71 199 GLY C C 1
ATOM 4017 O O . GLY C 1 194 ? 29.368 -44.274 10.612 1.00 44.25 199 GLY C O 1
ATOM 4018 N N . VAL C 1 195 ? 27.585 -44.700 11.909 1.00 39.61 200 VAL C N 1
ATOM 4019 C CA . VAL C 1 195 ? 27.696 -46.137 11.728 1.00 42.78 200 VAL C CA 1
ATOM 4020 C C . VAL C 1 195 ? 27.499 -46.434 10.256 1.00 45.99 200 VAL C C 1
ATOM 4021 O O . VAL C 1 195 ? 28.310 -47.107 9.619 1.00 48.09 200 VAL C O 1
ATOM 4031 N N . ILE C 1 196 ? 26.412 -45.902 9.717 1.00 46.60 201 ILE C N 1
ATOM 4032 C CA . ILE C 1 196 ? 26.033 -46.150 8.334 1.00 40.74 201 ILE C CA 1
ATOM 4033 C C . ILE C 1 196 ? 27.086 -45.609 7.394 1.00 33.84 201 ILE C C 1
ATOM 4034 O O . ILE C 1 196 ? 27.708 -46.357 6.661 1.00 35.45 201 ILE C O 1
ATOM 4044 N N . LEU C 1 197 ? 27.303 -44.307 7.425 1.00 32.46 202 LEU C N 1
ATOM 4045 C CA . LEU C 1 197 ? 28.334 -43.715 6.596 1.00 35.38 202 LEU C CA 1
ATOM 4046 C C . LEU C 1 197 ? 29.637 -44.491 6.709 1.00 36.42 202 LEU C C 1
ATOM 4047 O O . LEU C 1 197 ? 30.413 -44.542 5.768 1.00 37.14 202 LEU C O 1
ATOM 4052 N N . TYR C 1 198 ? 29.881 -45.092 7.867 1.00 40.47 203 TYR C N 1
ATOM 4053 C CA . TYR C 1 198 ? 31.097 -45.872 8.059 1.00 43.15 203 TYR C CA 1
ATOM 4054 C C . TYR C 1 198 ? 31.001 -47.121 7.194 1.00 48.43 203 TYR C C 1
ATOM 4055 O O . TYR C 1 198 ? 31.946 -47.476 6.475 1.00 48.11 203 TYR C O 1
ATOM 4064 N N . ILE C 1 199 ? 29.847 -47.780 7.255 1.00 46.13 204 ILE C N 1
ATOM 4065 C CA . ILE C 1 199 ? 29.613 -48.991 6.471 1.00 44.33 204 ILE C CA 1
ATOM 4066 C C . ILE C 1 199 ? 29.739 -48.724 4.982 1.00 41.06 204 ILE C C 1
ATOM 4067 O O . ILE C 1 199 ? 30.500 -49.400 4.297 1.00 38.54 204 ILE C O 1
ATOM 4077 N N . LEU C 1 200 ? 29.013 -47.724 4.490 1.00 39.07 205 LEU C N 1
ATOM 4078 C CA . LEU C 1 200 ? 29.063 -47.372 3.076 1.00 34.46 205 LEU C CA 1
ATOM 4079 C C . LEU C 1 200 ? 30.472 -47.402 2.536 1.00 37.69 205 LEU C C 1
ATOM 4080 O O . LEU C 1 200 ? 30.741 -47.984 1.508 1.00 44.88 205 LEU C O 1
ATOM 4085 N N . LEU C 1 201 ? 31.384 -46.758 3.230 1.00 37.27 206 LEU C N 1
ATOM 4086 C CA . LEU C 1 201 ? 32.724 -46.635 2.696 1.00 41.50 206 LEU C CA 1
ATOM 4087 C C . LEU C 1 201 ? 33.481 -47.961 2.648 1.00 41.31 206 LEU C C 1
ATOM 4088 O O . LEU C 1 201 ? 34.378 -48.112 1.827 1.00 52.17 206 LEU C O 1
ATOM 4093 N N . VAL C 1 202 ? 33.138 -48.925 3.501 1.00 36.43 207 VAL C N 1
ATOM 4094 C CA . VAL C 1 202 ? 33.936 -50.165 3.551 1.00 45.64 207 VAL C CA 1
ATOM 4095 C C . VAL C 1 202 ? 33.155 -51.486 3.587 1.00 47.18 207 VAL C C 1
ATOM 4096 O O . VAL C 1 202 ? 33.733 -52.568 3.397 1.00 45.77 207 VAL C O 1
ATOM 4106 N N . GLY C 1 203 ? 31.856 -51.404 3.856 1.00 40.77 208 GLY C N 1
ATOM 4107 C CA . GLY C 1 203 ? 30.995 -52.572 3.782 1.00 38.37 208 GLY C CA 1
ATOM 4108 C C . GLY C 1 203 ? 30.992 -53.498 4.978 1.00 50.21 208 GLY C C 1
ATOM 4109 O O . GLY C 1 203 ? 30.272 -54.497 4.941 1.00 41.57 208 GLY C O 1
ATOM 4110 N N . TYR C 1 204 ? 31.813 -53.188 5.998 1.00 61.85 209 TYR C N 1
ATOM 4111 C CA . TYR C 1 204 ? 31.727 -53.789 7.351 1.00 49.52 209 TYR C CA 1
ATOM 4112 C C . TYR C 1 204 ? 31.373 -52.724 8.402 1.00 54.10 209 TYR C C 1
ATOM 4113 O O . TYR C 1 204 ? 31.535 -51.519 8.158 1.00 52.29 209 TYR C O 1
ATOM 4122 N N . PRO C 1 205 ? 30.865 -53.160 9.570 1.00 59.61 210 PRO C N 1
ATOM 4123 C CA . PRO C 1 205 ? 30.455 -52.217 10.623 1.00 48.85 210 PRO C CA 1
ATOM 4124 C C . PRO C 1 205 ? 31.645 -51.676 11.425 1.00 56.32 210 PRO C C 1
ATOM 4125 O O . PRO C 1 205 ? 32.721 -52.285 11.381 1.00 61.08 210 PRO C O 1
ATOM 4129 N N . PRO C 1 206 ? 31.455 -50.557 12.159 1.00 58.60 211 PRO C N 1
ATOM 4130 C CA . PRO C 1 206 ? 32.494 -49.995 13.033 1.00 52.16 211 PRO C CA 1
ATOM 4131 C C . PRO C 1 206 ? 32.618 -50.797 14.326 1.00 56.71 211 PRO C C 1
ATOM 4132 O O . PRO C 1 206 ? 33.714 -51.245 14.703 1.00 50.01 211 PRO C O 1
ATOM 4136 N N . PHE C 1 207 ? 31.476 -50.963 14.993 1.00 57.83 212 PHE C N 1
ATOM 4137 C CA . PHE C 1 207 ? 31.383 -51.745 16.221 1.00 59.88 212 PHE C CA 1
ATOM 4138 C C . PHE C 1 207 ? 30.689 -53.060 15.940 1.00 63.45 212 PHE C C 1
ATOM 4139 O O . PHE C 1 207 ? 29.578 -53.073 15.411 1.00 57.69 212 PHE C O 1
ATOM 4147 N N . TRP C 1 208 ? 31.324 -54.160 16.329 1.00 59.95 213 TRP C N 1
ATOM 4148 C CA . TRP C 1 208 ? 30.690 -55.453 16.210 1.00 63.66 213 TRP C CA 1
ATOM 4149 C C . TRP C 1 208 ? 31.411 -56.542 16.993 1.00 68.76 213 TRP C C 1
ATOM 4150 O O . TRP C 1 208 ? 32.633 -56.679 16.905 1.00 62.52 213 TRP C O 1
ATOM 4161 N N . ASP C 1 209 ? 30.647 -57.309 17.767 1.00 68.04 214 ASP C N 1
ATOM 4162 C CA . ASP C 1 209 ? 31.133 -58.594 18.257 1.00 73.41 214 ASP C CA 1
ATOM 4163 C C . ASP C 1 209 ? 30.038 -59.656 18.322 1.00 72.06 214 ASP C C 1
ATOM 4164 O O . ASP C 1 209 ? 28.848 -59.337 18.284 1.00 58.39 214 ASP C O 1
ATOM 4169 N N . GLU C 1 210 ? 30.477 -60.914 18.412 1.00 78.47 215 GLU C N 1
ATOM 4170 C CA . GLU C 1 210 ? 29.616 -62.080 18.539 1.00 76.34 215 GLU C CA 1
ATOM 4171 C C . GLU C 1 210 ? 28.739 -62.007 19.781 1.00 70.41 215 GLU C C 1
ATOM 4172 O O . GLU C 1 210 ? 27.555 -62.373 19.740 1.00 56.74 215 GLU C O 1
ATOM 4178 N N . ASP C 1 211 ? 29.338 -61.549 20.881 1.00 66.25 216 ASP C N 1
ATOM 4179 C CA . ASP C 1 211 ? 28.653 -61.427 22.168 1.00 75.21 216 ASP C CA 1
ATOM 4180 C C . ASP C 1 211 ? 28.065 -60.031 22.356 1.00 69.43 216 ASP C C 1
ATOM 4181 O O . ASP C 1 211 ? 28.779 -59.040 22.332 1.00 66.25 216 ASP C O 1
ATOM 4186 N N . GLN C 1 212 ? 26.754 -59.973 22.554 1.00 72.28 217 GLN C N 1
ATOM 4187 C CA . GLN C 1 212 ? 26.030 -58.715 22.639 1.00 66.30 217 GLN C CA 1
ATOM 4188 C C . GLN C 1 212 ? 26.711 -57.748 23.585 1.00 71.31 217 GLN C C 1
ATOM 4189 O O . GLN C 1 21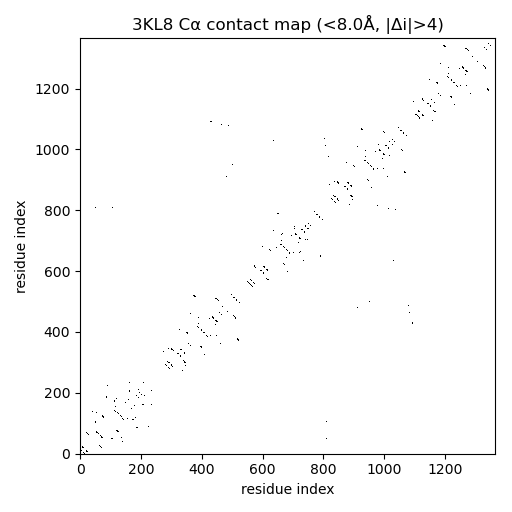2 ? 26.868 -56.573 23.278 1.00 73.46 217 GLN C O 1
ATOM 4195 N N . HIS C 1 213 ? 27.135 -58.250 24.734 1.00 76.72 218 HIS C N 1
ATOM 4196 C CA . HIS C 1 213 ? 27.735 -57.393 25.744 1.00 75.28 218 HIS C CA 1
ATOM 4197 C C . HIS C 1 213 ? 29.149 -56.961 25.376 1.00 67.05 218 HIS C C 1
ATOM 4198 O O . HIS C 1 213 ? 29.513 -55.801 25.535 1.00 66.26 218 HIS C O 1
ATOM 4205 N N . ARG C 1 214 ? 29.942 -57.884 24.862 1.00 61.94 219 ARG C N 1
ATOM 4206 C CA . ARG C 1 214 ? 31.225 -57.505 24.306 1.00 69.53 219 ARG C CA 1
ATOM 4207 C C . ARG C 1 214 ? 31.035 -56.284 23.394 1.00 76.10 219 ARG C C 1
ATOM 4208 O O . ARG C 1 214 ? 31.902 -55.403 23.314 1.00 76.57 219 ARG C O 1
ATOM 4216 N N . LEU C 1 215 ? 29.886 -56.247 22.717 1.00 73.34 220 LEU C N 1
ATOM 4217 C CA . LEU C 1 215 ? 29.559 -55.205 21.742 1.00 65.17 220 LEU C CA 1
ATOM 4218 C C . LEU C 1 215 ? 29.259 -53.885 22.415 1.00 59.78 220 LEU C C 1
ATOM 4219 O O . LEU C 1 215 ? 30.018 -52.932 22.261 1.00 58.65 220 LEU C O 1
ATOM 4224 N N . TYR C 1 216 ? 28.151 -53.824 23.150 1.00 53.63 221 TYR C N 1
ATOM 4225 C CA . TYR C 1 216 ? 27.794 -52.606 23.868 1.00 55.00 221 TYR C CA 1
ATOM 4226 C C . TYR C 1 216 ? 29.020 -51.995 24.532 1.00 56.89 221 TYR C C 1
ATOM 4227 O O . TYR C 1 216 ? 29.156 -50.780 24.589 1.00 52.31 221 TYR C O 1
ATOM 4236 N N . ALA C 1 217 ? 29.901 -52.849 25.046 1.00 51.55 222 ALA C N 1
ATOM 4237 C CA . ALA C 1 217 ? 31.150 -52.415 25.655 1.00 49.14 222 ALA C CA 1
ATOM 4238 C C . ALA C 1 217 ? 31.950 -51.586 24.681 1.00 61.89 222 ALA C C 1
ATOM 4239 O O . ALA C 1 217 ? 32.341 -50.452 24.969 1.00 64.98 222 ALA C O 1
ATOM 4241 N N . GLN C 1 218 ? 32.207 -52.187 23.528 1.00 63.49 223 GLN C N 1
ATOM 4242 C CA . GLN C 1 218 ? 32.976 -51.567 22.467 1.00 51.88 223 GLN C CA 1
ATOM 4243 C C . GLN C 1 218 ? 32.359 -50.232 22.066 1.00 48.62 223 GLN C C 1
ATOM 4244 O O . GLN C 1 218 ? 33.060 -49.246 21.849 1.00 42.87 223 GLN C O 1
ATOM 4250 N N . ILE C 1 219 ? 31.036 -50.213 21.979 1.00 44.03 224 ILE C N 1
ATOM 4251 C CA . ILE C 1 219 ? 30.307 -49.004 21.643 1.00 47.20 224 ILE C CA 1
ATOM 4252 C C . ILE C 1 219 ? 30.525 -47.919 22.683 1.00 60.51 224 ILE C C 1
ATOM 4253 O O . ILE C 1 219 ? 31.058 -46.846 22.373 1.00 54.15 224 ILE C O 1
ATOM 4263 N N . LYS C 1 220 ? 30.094 -48.212 23.913 1.00 65.61 225 LYS C N 1
ATOM 4264 C CA . LYS C 1 220 ? 30.201 -47.289 25.041 1.00 51.59 225 LYS C CA 1
ATOM 4265 C C . LYS C 1 220 ? 31.598 -46.746 25.116 1.00 46.38 225 LYS C C 1
ATOM 4266 O O . LYS C 1 220 ? 31.788 -45.583 25.430 1.00 48.53 225 LYS C O 1
ATOM 4272 N N . ALA C 1 221 ? 32.578 -47.590 24.821 1.00 45.71 226 ALA C N 1
ATOM 4273 C CA . ALA C 1 221 ? 33.980 -47.191 24.907 1.00 52.41 226 ALA C CA 1
ATOM 4274 C C . ALA C 1 221 ? 34.376 -46.203 23.818 1.00 57.43 226 ALA C C 1
ATOM 4275 O O . ALA C 1 221 ? 35.291 -45.407 24.010 1.00 58.54 226 ALA C O 1
ATOM 4277 N N . GLY C 1 222 ? 33.674 -46.252 22.686 1.00 51.75 227 GLY C N 1
ATOM 4278 C CA . GLY C 1 222 ? 34.028 -45.457 21.522 1.00 48.72 227 GLY C CA 1
ATOM 4279 C C . GLY C 1 222 ? 35.094 -46.160 20.679 1.00 57.04 227 GLY C C 1
ATOM 4280 O O . GLY C 1 222 ? 35.895 -45.509 19.994 1.00 56.90 227 GLY C O 1
ATOM 4281 N N . ALA C 1 223 ? 35.079 -47.493 20.706 1.00 47.33 228 ALA C N 1
ATOM 4282 C CA . ALA C 1 223 ? 36.172 -48.291 20.181 1.00 42.72 228 ALA C CA 1
ATOM 4283 C C . ALA C 1 223 ? 35.986 -48.625 18.725 1.00 56.23 228 ALA C C 1
ATOM 4284 O O . ALA C 1 223 ? 35.428 -49.660 18.399 1.00 66.82 228 ALA C O 1
ATOM 4286 N N . TYR C 1 224 ? 36.461 -47.759 17.843 1.00 60.85 229 TYR C N 1
ATOM 4287 C CA . TYR C 1 224 ? 36.524 -48.090 16.419 1.00 62.59 229 TYR C CA 1
ATOM 4288 C C . TYR C 1 224 ? 37.823 -47.560 15.807 1.00 60.97 229 TYR C C 1
ATOM 4289 O O . TYR C 1 224 ? 38.464 -46.659 16.347 1.00 64.93 229 TYR C O 1
ATOM 4298 N N . ASP C 1 225 ? 38.211 -48.123 14.676 1.00 60.11 230 ASP C N 1
ATOM 4299 C CA . ASP C 1 225 ? 39.424 -47.680 14.003 1.00 58.12 230 ASP C CA 1
ATOM 4300 C C . ASP C 1 225 ? 39.296 -47.790 12.485 1.00 62.15 230 ASP C C 1
ATOM 4301 O O . ASP C 1 225 ? 38.279 -48.243 11.947 1.00 50.22 230 ASP C O 1
ATOM 4306 N N . TYR C 1 226 ? 40.355 -47.372 11.808 1.00 56.79 231 TYR C N 1
ATOM 4307 C CA . TYR C 1 226 ? 40.391 -47.326 10.367 1.00 38.73 231 TYR C CA 1
ATOM 4308 C C . TYR C 1 226 ? 41.474 -48.266 9.848 1.00 42.94 231 TYR C C 1
ATOM 4309 O O . TYR C 1 226 ? 42.555 -47.824 9.461 1.00 45.50 231 TYR C O 1
ATOM 4318 N N . PRO C 1 227 ? 41.180 -49.561 9.872 1.00 49.43 232 PRO C N 1
ATOM 4319 C CA . PRO C 1 227 ? 42.165 -50.587 9.519 1.00 58.20 232 PRO C CA 1
ATOM 4320 C C . PRO C 1 227 ? 42.681 -50.498 8.092 1.00 61.53 232 PRO C C 1
ATOM 4321 O O . PRO C 1 227 ? 41.925 -50.247 7.153 1.00 52.61 232 PRO C O 1
ATOM 4325 N N . SER C 1 228 ? 43.984 -50.712 7.950 1.00 59.44 233 SER C N 1
ATOM 4326 C CA . SER C 1 228 ? 44.640 -50.690 6.655 1.00 55.36 233 SER C CA 1
ATOM 4327 C C . SER C 1 228 ? 44.456 -52.028 5.959 1.00 61.85 233 SER C C 1
ATOM 4328 O O . SER C 1 228 ? 44.292 -53.049 6.619 1.00 63.44 233 SER C O 1
ATOM 4331 N N . PRO C 1 229 ? 44.493 -52.030 4.616 1.00 67.81 234 PRO C N 1
ATOM 4332 C CA . PRO C 1 229 ? 44.774 -50.869 3.770 1.00 57.66 234 PRO C CA 1
ATOM 4333 C C . PRO C 1 229 ? 43.513 -50.173 3.308 1.00 55.44 234 PRO C C 1
ATOM 4334 O O . PRO C 1 229 ? 43.606 -49.063 2.794 1.00 52.60 234 PRO C O 1
ATOM 4338 N N . GLU C 1 230 ? 42.358 -50.808 3.487 1.00 52.02 235 GLU C N 1
ATOM 4339 C CA . GLU C 1 230 ? 41.117 -50.221 3.013 1.00 48.20 235 GLU C CA 1
ATOM 4340 C C . GLU C 1 230 ? 41.024 -48.732 3.307 1.00 49.01 235 GLU C C 1
ATOM 4341 O O . GLU C 1 230 ? 40.840 -47.938 2.394 1.00 57.00 235 GLU C O 1
ATOM 4347 N N . TRP C 1 231 ? 41.175 -48.340 4.564 1.00 48.92 236 TRP C N 1
ATOM 4348 C CA . TRP C 1 231 ? 40.972 -46.939 4.926 1.00 46.75 236 TRP C CA 1
ATOM 4349 C C . TRP C 1 231 ? 42.126 -46.050 4.519 1.00 51.52 236 TRP C C 1
ATOM 4350 O O . TRP C 1 231 ? 42.001 -44.831 4.542 1.00 47.99 236 TRP C O 1
ATOM 4361 N N . ASP C 1 232 ? 43.239 -46.662 4.126 1.00 50.84 237 ASP C N 1
ATOM 4362 C CA . ASP C 1 232 ? 44.429 -45.912 3.748 1.00 53.09 237 ASP C CA 1
ATOM 4363 C C . ASP C 1 232 ? 44.173 -44.918 2.630 1.00 51.88 237 ASP C C 1
ATOM 4364 O O . ASP C 1 232 ? 44.924 -43.970 2.452 1.00 46.21 237 ASP C O 1
ATOM 4369 N N . THR C 1 233 ? 43.108 -45.146 1.873 1.00 66.83 238 THR C N 1
ATOM 4370 C CA . THR C 1 233 ? 42.831 -44.364 0.672 1.00 65.59 238 THR C CA 1
ATOM 4371 C C . THR C 1 233 ? 41.425 -43.774 0.669 1.00 57.13 238 THR C C 1
ATOM 4372 O O . THR C 1 233 ? 40.821 -43.617 -0.379 1.00 56.24 238 THR C O 1
ATOM 4379 N N . VAL C 1 234 ? 40.915 -43.468 1.857 1.00 52.83 239 VAL C N 1
ATOM 4380 C CA . VAL C 1 234 ? 39.684 -42.715 2.014 1.00 46.88 239 VAL C CA 1
ATOM 4381 C C . VAL C 1 234 ? 40.048 -41.300 2.426 1.00 51.58 239 VAL C C 1
ATOM 4382 O O . VAL C 1 234 ? 40.820 -41.091 3.353 1.00 58.93 239 VAL C O 1
ATOM 4392 N N . THR C 1 235 ? 39.496 -40.313 1.740 1.00 52.35 240 THR C N 1
ATOM 4393 C CA . THR C 1 235 ? 39.872 -38.939 2.027 1.00 60.62 240 THR C CA 1
ATOM 4394 C C . THR C 1 235 ? 39.649 -38.670 3.499 1.00 60.21 240 THR C C 1
ATOM 4395 O O . THR C 1 235 ? 38.601 -39.011 4.047 1.00 57.51 240 THR C O 1
ATOM 4402 N N . PRO C 1 236 ? 40.658 -38.092 4.152 1.00 61.56 241 PRO C N 1
ATOM 4403 C CA . PRO C 1 236 ? 40.567 -37.710 5.559 1.00 61.55 241 PRO C CA 1
ATOM 4404 C C . PRO C 1 236 ? 39.301 -36.908 5.836 1.00 61.53 241 PRO C C 1
ATOM 4405 O O . PRO C 1 236 ? 38.665 -37.123 6.872 1.00 67.31 241 PRO C O 1
ATOM 4409 N N . GLU C 1 237 ? 38.937 -36.011 4.925 1.00 52.80 242 GLU C N 1
ATOM 4410 C CA . GLU C 1 237 ? 37.723 -35.212 5.077 1.00 55.10 242 GLU C CA 1
ATOM 4411 C C . GLU C 1 237 ? 36.520 -36.096 5.403 1.00 48.44 242 GLU C C 1
ATOM 4412 O O . GLU C 1 237 ? 35.560 -35.664 6.047 1.00 41.31 242 GLU C O 1
ATOM 4418 N N . ALA C 1 238 ? 36.589 -37.340 4.944 1.00 45.64 243 ALA C N 1
ATOM 4419 C CA . ALA C 1 238 ? 35.477 -38.259 5.063 1.00 45.36 243 ALA C CA 1
ATOM 4420 C C . ALA C 1 238 ? 35.530 -38.913 6.417 1.00 50.01 243 ALA C C 1
ATOM 4421 O O . ALA C 1 238 ? 34.513 -39.085 7.082 1.00 53.93 243 ALA C O 1
ATOM 4423 N N . LYS C 1 239 ? 36.734 -39.290 6.818 1.00 55.48 244 LYS C N 1
ATOM 4424 C CA . LYS C 1 239 ? 36.939 -39.865 8.131 1.00 54.89 244 LYS C CA 1
ATOM 4425 C C . LYS C 1 239 ? 36.516 -38.838 9.179 1.00 48.85 244 LYS C C 1
ATOM 4426 O O . LYS C 1 239 ? 35.665 -39.115 10.020 1.00 45.12 244 LYS C O 1
ATOM 4432 N N . SER C 1 240 ? 37.101 -37.646 9.108 1.00 44.14 245 SER C N 1
ATOM 4433 C CA . SER C 1 240 ? 36.738 -36.547 9.993 1.00 44.96 245 SER C CA 1
ATOM 4434 C C . SER C 1 240 ? 35.224 -36.384 10.172 1.00 52.21 245 SER C C 1
ATOM 4435 O O . SER C 1 240 ? 34.753 -36.115 11.271 1.00 55.00 245 SER C O 1
ATOM 4438 N N . LEU C 1 241 ? 34.457 -36.538 9.100 1.00 56.80 246 LEU C N 1
ATOM 4439 C CA . LEU C 1 241 ? 33.006 -36.411 9.205 1.00 53.32 246 LEU C CA 1
ATOM 4440 C C . LEU C 1 241 ? 32.407 -37.573 10.002 1.00 47.09 246 LEU C C 1
ATOM 4441 O O . LEU C 1 241 ? 31.439 -37.396 10.731 1.00 47.95 246 LEU C O 1
ATOM 4446 N N . ILE C 1 242 ? 32.981 -38.762 9.858 1.00 48.66 247 ILE C N 1
ATOM 4447 C CA . ILE C 1 242 ? 32.574 -39.903 10.679 1.00 57.10 247 ILE C CA 1
ATOM 4448 C C . ILE C 1 242 ? 32.988 -39.644 12.122 1.00 58.64 247 ILE C C 1
ATOM 4449 O O . ILE C 1 242 ? 32.174 -39.724 13.045 1.00 53.52 247 ILE C O 1
ATOM 4459 N N . ASP C 1 243 ? 34.269 -39.332 12.303 1.00 53.05 248 ASP C N 1
ATOM 4460 C CA . ASP C 1 243 ? 34.811 -39.032 13.615 1.00 55.02 248 ASP C CA 1
ATOM 4461 C C . ASP C 1 243 ? 33.870 -38.137 14.408 1.00 54.75 248 ASP C C 1
ATOM 4462 O O . ASP C 1 243 ? 33.713 -38.312 15.621 1.00 60.81 248 ASP C O 1
ATOM 4467 N N . SER C 1 244 ? 33.233 -37.199 13.716 1.00 37.54 249 SER C N 1
ATOM 4468 C CA . SER C 1 244 ? 32.407 -36.211 14.371 1.00 40.64 249 SER C CA 1
ATOM 4469 C C . SER C 1 244 ? 30.986 -36.711 14.615 1.00 46.89 249 SER C C 1
ATOM 4470 O O . SER C 1 244 ? 30.224 -36.107 15.381 1.00 53.06 249 SER C O 1
ATOM 4473 N N . MET C 1 245 ? 30.623 -37.805 13.961 1.00 42.08 250 MET C N 1
ATOM 4474 C CA . MET C 1 245 ? 29.321 -38.417 14.204 1.00 52.33 250 MET C CA 1
ATOM 4475 C C . MET C 1 245 ? 29.486 -39.464 15.298 1.00 53.39 250 MET C C 1
ATOM 4476 O O . MET C 1 245 ? 28.589 -39.699 16.121 1.00 45.24 250 MET C O 1
ATOM 4481 N N . LEU C 1 246 ? 30.649 -40.104 15.286 1.00 48.93 251 LEU C N 1
ATOM 4482 C CA . LEU C 1 246 ? 30.973 -41.107 16.277 1.00 44.51 251 LEU C CA 1
ATOM 4483 C C . LEU C 1 246 ? 31.708 -40.449 17.427 1.00 56.27 251 LEU C C 1
ATOM 4484 O O . LEU C 1 246 ? 32.522 -41.074 18.101 1.00 55.52 251 LEU C O 1
ATOM 4489 N N . THR C 1 247 ? 31.413 -39.168 17.628 1.00 53.54 252 THR C N 1
ATOM 4490 C CA . THR C 1 247 ? 31.800 -38.453 18.823 1.00 47.15 252 THR C CA 1
ATOM 4491 C C . THR C 1 247 ? 30.985 -39.026 19.980 1.00 52.58 252 THR C C 1
ATOM 4492 O O . THR C 1 247 ? 29.744 -38.994 19.937 1.00 43.26 252 THR C O 1
ATOM 4499 N N . VAL C 1 248 ? 31.670 -39.545 21.009 1.00 61.32 253 VAL C N 1
ATOM 4500 C CA . VAL C 1 248 ? 30.981 -40.240 22.111 1.00 56.07 253 VAL C CA 1
ATOM 4501 C C . VAL C 1 248 ? 30.218 -39.315 23.068 1.00 51.47 253 VAL C C 1
ATOM 4502 O O . VAL C 1 248 ? 29.175 -39.707 23.594 1.00 44.52 253 VAL C O 1
ATOM 4512 N N . ASN C 1 249 ? 30.745 -38.110 23.291 1.00 41.60 254 ASN C N 1
ATOM 4513 C CA . ASN C 1 249 ? 30.038 -37.082 24.037 1.00 41.45 254 ASN C CA 1
ATOM 4514 C C . ASN C 1 249 ? 28.915 -36.386 23.240 1.00 47.86 254 ASN C C 1
ATOM 4515 O O . ASN C 1 249 ? 29.185 -35.532 22.396 1.00 52.27 254 ASN C O 1
ATOM 4520 N N . PRO C 1 250 ? 27.650 -36.723 23.528 1.00 40.80 255 PRO C N 1
ATOM 4521 C CA . PRO C 1 250 ? 26.496 -36.155 22.824 1.00 44.15 255 PRO C CA 1
ATOM 4522 C C . PRO C 1 250 ? 26.566 -34.652 22.676 1.00 48.80 255 PRO C C 1
ATOM 4523 O O . PRO C 1 250 ? 26.352 -34.145 21.585 1.00 57.58 255 PRO C O 1
ATOM 4527 N N . LYS C 1 251 ? 26.871 -33.943 23.752 1.00 51.05 256 LYS C N 1
ATOM 4528 C CA . LYS C 1 251 ? 26.903 -32.489 23.701 1.00 53.83 256 LYS C CA 1
ATOM 4529 C C . LYS C 1 251 ? 27.761 -31.967 22.554 1.00 52.45 256 LYS C C 1
ATOM 453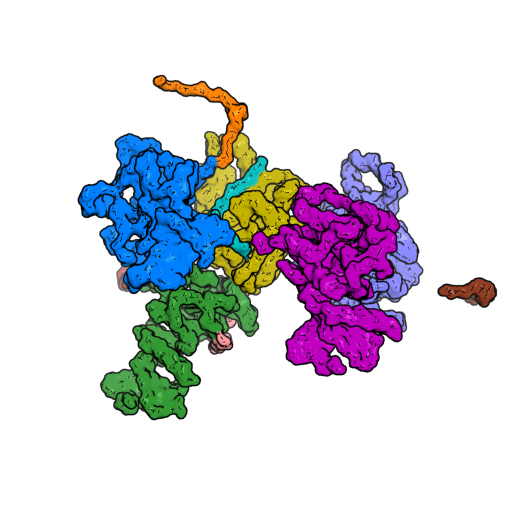0 O O . LYS C 1 251 ? 27.478 -30.907 22.018 1.00 66.41 256 LYS C O 1
ATOM 4536 N N . LYS C 1 252 ? 28.793 -32.706 22.163 1.00 45.24 257 LYS C N 1
ATOM 4537 C CA . LYS C 1 252 ? 29.709 -32.197 21.144 1.00 57.40 257 LYS C CA 1
ATOM 4538 C C . LYS C 1 252 ? 29.675 -32.958 19.813 1.00 61.61 257 LYS C C 1
ATOM 4539 O O . LYS C 1 252 ? 30.487 -32.726 18.913 1.00 56.93 257 LYS C O 1
ATOM 4545 N N . ARG C 1 253 ? 28.721 -33.864 19.685 1.00 65.77 258 ARG C N 1
ATOM 4546 C CA . ARG C 1 253 ? 28.587 -34.650 18.467 1.00 55.78 258 ARG C CA 1
ATOM 4547 C C . ARG C 1 253 ? 27.796 -33.863 17.473 1.00 53.43 258 ARG C C 1
ATOM 4548 O O . ARG C 1 253 ? 26.665 -33.457 17.758 1.00 55.79 258 ARG C O 1
ATOM 4556 N N . ILE C 1 254 ? 28.398 -33.671 16.302 1.00 57.43 259 ILE C N 1
ATOM 4557 C CA . ILE C 1 254 ? 27.815 -32.885 15.205 1.00 56.66 259 ILE C CA 1
ATOM 4558 C C . ILE C 1 254 ? 26.316 -33.103 14.990 1.00 58.74 259 ILE C C 1
ATOM 4559 O O . ILE C 1 254 ? 25.806 -34.217 15.124 1.00 63.33 259 ILE C O 1
ATOM 4569 N N . THR C 1 255 ? 25.612 -32.026 14.661 1.00 56.90 260 THR C N 1
ATOM 4570 C CA . THR C 1 255 ? 24.175 -32.109 14.428 1.00 63.21 260 THR C CA 1
ATOM 4571 C C . THR C 1 255 ? 23.923 -32.319 12.943 1.00 68.29 260 THR C C 1
ATOM 4572 O O . THR C 1 255 ? 24.859 -32.242 12.139 1.00 67.90 260 THR C O 1
ATOM 4579 N N . ALA C 1 256 ? 22.668 -32.581 12.576 1.00 66.06 261 ALA C N 1
ATOM 4580 C CA . ALA C 1 256 ? 22.319 -32.819 11.178 1.00 62.22 261 ALA C CA 1
ATOM 4581 C C . ALA C 1 256 ? 22.607 -31.592 10.329 1.00 54.42 261 ALA C C 1
ATOM 4582 O O . ALA C 1 256 ? 23.380 -31.642 9.385 1.00 48.24 261 ALA C O 1
ATOM 4584 N N . ASP C 1 257 ? 21.990 -30.479 10.691 1.00 56.88 262 ASP C N 1
ATOM 4585 C CA . ASP C 1 257 ? 22.140 -29.233 9.944 1.00 65.58 262 ASP C CA 1
ATOM 4586 C C . ASP C 1 257 ? 23.594 -28.743 9.842 1.00 61.33 262 ASP C C 1
ATOM 4587 O O . ASP C 1 257 ? 23.911 -27.843 9.064 1.00 64.03 262 ASP C O 1
ATOM 4592 N N . GLN C 1 258 ? 24.477 -29.329 10.634 1.00 57.18 263 GLN C N 1
ATOM 4593 C CA . GLN C 1 258 ? 25.874 -28.930 10.608 1.00 57.83 263 GLN C CA 1
ATOM 4594 C C . GLN C 1 258 ? 26.600 -29.847 9.656 1.00 63.57 263 GLN C C 1
ATOM 4595 O O . GLN C 1 258 ? 27.454 -29.417 8.897 1.00 70.76 263 GLN C O 1
ATOM 4601 N N . ALA C 1 259 ? 26.252 -31.124 9.697 1.00 57.21 264 ALA C N 1
ATOM 4602 C CA . ALA C 1 259 ? 26.866 -32.090 8.816 1.00 56.02 264 ALA C CA 1
ATOM 4603 C C . ALA C 1 259 ? 26.590 -31.729 7.350 1.00 66.55 264 ALA C C 1
ATOM 4604 O O . ALA C 1 259 ? 27.427 -31.946 6.472 1.00 65.96 264 ALA C O 1
ATOM 4606 N N . LEU C 1 260 ? 25.413 -31.166 7.095 1.00 65.55 265 LEU C N 1
ATOM 4607 C CA . LEU C 1 260 ? 25.002 -30.841 5.739 1.00 54.93 265 LEU C CA 1
ATOM 4608 C C . LEU C 1 260 ? 25.817 -29.696 5.177 1.00 57.89 265 LEU C C 1
ATOM 4609 O O . LEU C 1 260 ? 25.725 -29.397 3.989 1.00 70.92 265 LEU C O 1
ATOM 4614 N N . LYS C 1 261 ? 26.611 -29.051 6.024 1.00 53.11 266 LYS C N 1
ATOM 4615 C CA . LYS C 1 261 ? 27.375 -27.894 5.573 1.00 52.95 266 LYS C CA 1
ATOM 4616 C C . LYS C 1 261 ? 28.853 -28.189 5.432 1.00 54.64 266 LYS C C 1
ATOM 4617 O O . LYS C 1 261 ? 29.655 -27.271 5.287 1.00 60.34 266 LYS C O 1
ATOM 4623 N N . VAL C 1 262 ? 29.213 -29.467 5.467 1.00 55.21 267 VAL C N 1
ATOM 4624 C CA . VAL C 1 262 ? 30.607 -29.850 5.271 1.00 53.94 267 VAL C CA 1
ATOM 4625 C C . VAL C 1 262 ? 30.973 -30.002 3.805 1.00 60.61 267 VAL C C 1
ATOM 4626 O O . VAL C 1 262 ? 30.201 -30.556 3.019 1.00 62.34 267 VAL C O 1
ATOM 4636 N N . PRO C 1 263 ? 32.162 -29.513 3.435 1.00 60.56 268 PRO C N 1
ATOM 4637 C CA . PRO C 1 263 ? 32.750 -29.699 2.109 1.00 70.08 268 PRO C CA 1
ATOM 4638 C C . PRO C 1 263 ? 32.439 -31.069 1.501 1.00 65.81 268 PRO C C 1
ATOM 4639 O O . PRO C 1 263 ? 31.808 -31.168 0.454 1.00 63.74 268 PRO C O 1
ATOM 4643 N N . TRP C 1 264 ? 32.880 -32.121 2.167 1.00 53.62 269 TRP C N 1
ATOM 4644 C CA . TRP C 1 264 ? 32.709 -33.455 1.644 1.00 43.89 269 TRP C CA 1
ATOM 4645 C C . TRP C 1 264 ? 31.243 -33.794 1.401 1.00 44.99 269 TRP C C 1
ATOM 4646 O O . TRP C 1 264 ? 30.939 -34.891 0.963 1.00 59.62 269 TRP C O 1
ATOM 4657 N N . ILE C 1 265 ? 30.329 -32.874 1.683 1.00 41.42 270 ILE C N 1
ATOM 4658 C CA . ILE C 1 265 ? 28.922 -33.108 1.374 1.00 48.99 270 ILE C CA 1
ATOM 4659 C C . ILE C 1 265 ? 28.431 -32.008 0.456 1.00 69.95 270 ILE C C 1
ATOM 4660 O O . ILE C 1 265 ? 27.529 -32.219 -0.360 1.00 80.79 270 ILE C O 1
ATOM 4670 N N . CYS C 1 266 ? 29.037 -30.831 0.605 1.00 71.57 271 CYS C N 1
ATOM 4671 C CA . CYS C 1 266 ? 28.673 -29.632 -0.149 1.00 62.75 271 CYS C CA 1
ATOM 4672 C C . CYS C 1 266 ? 29.431 -29.497 -1.449 1.00 61.34 271 CYS C C 1
ATOM 4673 O O . CYS C 1 266 ? 29.618 -28.390 -1.937 1.00 58.64 271 CYS C O 1
ATOM 4676 N N . ASN C 1 267 ? 29.928 -30.604 -1.983 1.00 71.74 272 ASN C N 1
ATOM 4677 C CA . ASN C 1 267 ? 30.705 -30.547 -3.223 1.00 83.54 272 ASN C CA 1
ATOM 4678 C C . ASN C 1 267 ? 30.161 -31.405 -4.384 1.00 80.56 272 ASN C C 1
ATOM 4679 O O . ASN C 1 267 ? 30.388 -32.619 -4.484 1.00 49.77 272 ASN C O 1
ATOM 4684 N N . ARG C 1 268 ? 29.391 -30.731 -5.226 1.00 94.30 273 ARG C N 1
ATOM 4685 C CA . ARG C 1 268 ? 29.132 -31.166 -6.576 1.00 78.35 273 ARG C CA 1
ATOM 4686 C C . ARG C 1 268 ? 29.866 -30.138 -7.438 1.00 91.67 273 ARG C C 1
ATOM 4687 O O . ARG C 1 268 ? 29.311 -29.098 -7.807 1.00 74.35 273 ARG C O 1
ATOM 4689 N N . GLU C 1 269 ? 31.148 -30.411 -7.671 1.00 96.27 274 GLU C N 1
ATOM 4690 C CA . GLU C 1 269 ? 31.969 -29.673 -8.630 1.00 84.09 274 GLU C CA 1
ATOM 4691 C C . GLU C 1 269 ? 32.006 -28.156 -8.410 1.00 95.44 274 GLU C C 1
ATOM 4692 O O . GLU C 1 269 ? 32.908 -27.464 -8.903 1.00 68.13 274 GLU C O 1
ATOM 4694 N N . LYS D 2 1 ? 30.308 -28.494 -12.507 1.00 73.58 281 LYS D N 1
ATOM 4695 C CA . LYS D 2 1 ? 31.434 -29.135 -13.188 1.00 89.84 281 LYS D CA 1
ATOM 4696 C C . LYS D 2 1 ? 31.405 -28.797 -14.686 1.00 106.12 281 LYS D C 1
ATOM 4697 O O . LYS D 2 1 ? 30.389 -28.293 -15.187 1.00 102.01 281 LYS D O 1
ATOM 4703 N N . ARG D 2 2 ? 32.545 -28.987 -15.360 1.00 96.08 282 ARG D N 1
ATOM 4704 C CA . ARG D 2 2 ? 32.586 -29.386 -16.786 1.00 73.64 282 ARG D CA 1
ATOM 4705 C C . ARG D 2 2 ? 34.108 -29.538 -16.878 1.00 65.27 282 ARG D C 1
ATOM 4706 O O . ARG D 2 2 ? 34.840 -28.921 -16.108 1.00 72.13 282 ARG D O 1
ATOM 4714 N N . PRO D 2 3 ? 34.507 -30.240 -17.941 1.00 52.91 283 PRO D N 1
ATOM 4715 C CA . PRO D 2 3 ? 35.887 -30.423 -18.401 1.00 45.22 283 PRO D CA 1
ATOM 4716 C C . PRO D 2 3 ? 35.904 -30.121 -19.913 1.00 57.16 283 PRO D C 1
ATOM 4717 O O . PRO D 2 3 ? 34.854 -30.230 -20.545 1.00 59.90 283 PRO D O 1
ATOM 4721 N N . PRO D 2 4 ? 37.051 -29.743 -20.476 1.00 59.83 284 PRO D N 1
ATOM 4722 C CA . PRO D 2 4 ? 37.157 -29.378 -21.903 1.00 65.01 284 PRO D CA 1
ATOM 4723 C C . PRO D 2 4 ? 36.886 -30.525 -22.889 1.00 68.28 284 PRO D C 1
ATOM 4724 O O . PRO D 2 4 ? 37.171 -31.676 -22.559 1.00 56.28 284 PRO D O 1
ATOM 4728 N N . LYS D 2 5 ? 36.338 -30.220 -24.070 1.00 61.41 285 LYS D N 1
ATOM 4729 C CA . LYS D 2 5 ? 36.018 -31.267 -25.029 1.00 60.09 285 LYS D CA 1
ATOM 4730 C C . LYS D 2 5 ? 37.296 -31.932 -25.506 1.00 54.89 285 LYS D C 1
ATOM 4731 O O . LYS D 2 5 ? 38.349 -31.288 -25.571 1.00 48.39 285 LYS D O 1
ATOM 4737 N N . LEU D 2 6 ? 37.193 -33.225 -25.810 1.00 50.60 286 LEU D N 1
ATOM 4738 C CA . LEU D 2 6 ? 38.361 -34.053 -26.098 1.00 52.26 286 LEU D CA 1
ATOM 4739 C C . LEU D 2 6 ? 39.288 -33.449 -27.170 1.00 57.92 286 LEU D C 1
ATOM 4740 O O . LEU D 2 6 ? 40.510 -33.685 -27.163 1.00 48.32 286 LEU D O 1
ATOM 4745 N N . GLY D 2 7 ? 38.695 -32.676 -28.084 1.00 62.72 287 GLY D N 1
ATOM 4746 C CA . GLY D 2 7 ? 39.451 -31.957 -29.087 1.00 52.51 287 GLY D CA 1
ATOM 4747 C C . GLY D 2 7 ? 40.356 -30.927 -28.426 1.00 60.40 287 GLY D C 1
ATOM 4748 O O . GLY D 2 7 ? 41.567 -30.889 -28.672 1.00 58.83 287 GLY D O 1
ATOM 4749 N N . GLN D 2 8 ? 39.774 -30.091 -27.571 1.00 54.11 288 GLN D N 1
ATOM 4750 C CA . GLN D 2 8 ? 40.548 -29.042 -26.914 1.00 57.15 288 GLN D CA 1
ATOM 4751 C C . GLN D 2 8 ? 41.687 -29.597 -26.061 1.00 60.69 288 GLN D C 1
ATOM 4752 O O . GLN D 2 8 ? 42.749 -28.970 -25.974 1.00 61.60 288 GLN D O 1
ATOM 4758 N N . ILE D 2 9 ? 41.482 -30.759 -25.436 1.00 53.33 289 ILE D N 1
ATOM 4759 C CA . ILE D 2 9 ? 42.433 -31.212 -24.417 1.00 53.00 289 ILE D CA 1
ATOM 4760 C C . ILE D 2 9 ? 43.720 -31.800 -24.988 1.00 53.44 289 ILE D C 1
ATOM 4761 O O . ILE D 2 9 ? 44.786 -31.665 -24.400 1.00 51.02 289 ILE D O 1
ATOM 4771 N N . GLY D 2 10 ? 43.620 -32.435 -26.149 1.00 64.39 290 GLY D N 1
ATOM 4772 C CA . GLY D 2 10 ? 44.782 -33.066 -26.754 1.00 73.21 290 GLY D CA 1
ATOM 4773 C C . GLY D 2 10 ? 44.795 -34.579 -26.627 1.00 71.10 290 GLY D C 1
ATOM 4774 O O . GLY D 2 10 ? 43.774 -35.205 -26.329 1.00 74.97 290 GLY D O 1
ATOM 4775 N N . ARG D 2 11 ? 45.956 -35.181 -26.837 1.00 63.07 291 ARG D N 1
ATOM 4776 C CA . ARG D 2 11 ? 46.002 -36.632 -26.921 1.00 80.30 291 ARG D CA 1
ATOM 4777 C C . ARG D 2 11 ? 46.960 -37.326 -25.950 1.00 87.95 291 ARG D C 1
ATOM 4778 O O . ARG D 2 11 ? 48.163 -37.436 -26.217 1.00 84.65 291 ARG D O 1
ATOM 4786 N N . SER D 2 12 ? 46.401 -37.800 -24.837 1.00 92.72 292 SER D N 1
ATOM 4787 C CA . SER D 2 12 ? 47.077 -38.703 -23.891 1.00 100.01 292 SER D CA 1
ATOM 4788 C C . SER D 2 12 ? 48.552 -38.396 -23.591 1.00 118.03 292 SER D C 1
ATOM 4789 O O . SER D 2 12 ? 49.026 -37.278 -23.807 1.00 124.04 292 SER D O 1
ATOM 4792 N N . LYS D 2 13 ? 49.262 -39.402 -23.079 1.00 111.58 293 LYS D N 1
ATOM 4793 C CA . LYS D 2 13 ? 50.663 -39.257 -22.688 1.00 101.30 293 LYS D CA 1
ATOM 4794 C C . LYS D 2 13 ? 51.306 -40.615 -22.453 1.00 95.28 293 LYS D C 1
ATOM 4795 O O . LYS D 2 13 ? 52.279 -40.962 -23.117 1.00 107.36 293 LYS D O 1
ATOM 4801 N N . ARG D 2 14 ? 50.754 -41.371 -21.505 1.00 89.48 294 ARG D N 1
ATOM 4802 C CA . ARG D 2 14 ? 51.223 -42.723 -21.177 1.00 85.87 294 ARG D CA 1
ATOM 4803 C C . ARG D 2 14 ? 52.113 -42.550 -19.961 1.00 85.30 294 ARG D C 1
ATOM 4804 O O . ARG D 2 14 ? 52.533 -41.435 -19.648 1.00 91.83 294 ARG D O 1
ATOM 4812 N N . VAL D 2 15 ? 52.380 -43.652 -19.270 1.00 86.25 295 VAL D N 1
ATOM 4813 C CA . VAL D 2 15 ? 53.048 -43.588 -17.980 1.00 88.87 295 VAL D CA 1
ATOM 4814 C C . VAL D 2 15 ? 53.811 -44.875 -17.714 1.00 93.66 295 VAL D C 1
ATOM 4815 O O . VAL D 2 15 ? 53.231 -45.971 -17.707 1.00 92.29 295 VAL D O 1
ATOM 4825 N N . VAL D 2 16 ? 55.135 -44.683 -17.650 1.00 109.38 296 VAL D N 1
ATOM 4826 C CA . VAL D 2 16 ? 56.105 -45.489 -16.908 1.00 105.77 296 VAL D CA 1
ATOM 4827 C C . VAL D 2 16 ? 57.177 -44.502 -16.440 1.00 84.25 296 VAL D C 1
ATOM 4828 O O . VAL D 2 16 ? 57.455 -43.498 -17.114 1.00 49.08 296 VAL D O 1
ATOM 4838 N N . LYS E 1 3 ? 16.201 -80.043 55.181 1.00 109.32 8 LYS E N 1
ATOM 4839 C CA . LYS E 1 3 ? 15.558 -78.853 54.636 1.00 132.34 8 LYS E CA 1
ATOM 4840 C C . LYS E 1 3 ? 16.556 -77.980 53.858 1.00 136.05 8 LYS E C 1
ATOM 4841 O O . LYS E 1 3 ? 16.233 -76.875 53.409 1.00 127.99 8 LYS E O 1
ATOM 4847 N N . PHE E 1 4 ? 17.769 -78.492 53.690 1.00 127.43 9 PHE E N 1
ATOM 4848 C CA . PHE E 1 4 ? 18.821 -77.759 52.998 1.00 134.16 9 PHE E CA 1
ATOM 4849 C C . PHE E 1 4 ? 18.968 -78.235 51.571 1.00 141.20 9 PHE E C 1
ATOM 4850 O O . PHE E 1 4 ? 18.921 -77.458 50.607 1.00 131.44 9 PHE E O 1
ATOM 4858 N N . SER E 1 5 ? 19.248 -79.532 51.475 1.00 141.27 10 SER E N 1
ATOM 4859 C CA . SER E 1 5 ? 19.223 -80.237 50.216 1.00 131.53 10 SER E CA 1
ATOM 4860 C C . SER E 1 5 ? 18.002 -79.683 49.517 1.00 137.33 10 SER E C 1
ATOM 4861 O O . SER E 1 5 ? 17.866 -79.771 48.294 1.00 132.90 10 SER E O 1
ATOM 4864 N N . ASP E 1 6 ? 17.089 -79.140 50.316 1.00 148.16 11 ASP E N 1
ATOM 4865 C CA . ASP E 1 6 ? 15.903 -78.512 49.765 1.00 140.78 11 ASP E CA 1
ATOM 4866 C C . ASP E 1 6 ? 16.149 -77.364 48.789 1.00 133.71 11 ASP E C 1
ATOM 4867 O O . ASP E 1 6 ? 15.728 -77.449 47.638 1.00 124.68 11 ASP E O 1
ATOM 4872 N N . ASN E 1 7 ? 16.822 -76.302 49.229 1.00 130.66 12 ASN E N 1
ATOM 4873 C CA . ASN E 1 7 ? 16.981 -75.122 48.376 1.00 134.07 12 ASN E CA 1
ATOM 4874 C C . ASN E 1 7 ? 18.393 -74.890 47.852 1.00 135.52 12 ASN E C 1
ATOM 4875 O O . ASN E 1 7 ? 18.582 -74.496 46.701 1.00 129.90 12 ASN E O 1
ATOM 4880 N N . TYR E 1 8 ? 19.381 -75.133 48.703 1.00 140.37 13 TYR E N 1
ATOM 4881 C CA . TYR E 1 8 ? 20.755 -74.778 48.377 1.00 140.17 13 TYR E CA 1
ATOM 4882 C C . TYR E 1 8 ? 21.488 -75.871 47.605 1.00 119.52 13 TYR E C 1
ATOM 4883 O O . TYR E 1 8 ? 21.298 -77.060 47.846 1.00 116.66 13 TYR E O 1
ATOM 4892 N N . ASP E 1 9 ? 22.327 -75.437 46.676 1.00 108.11 14 ASP E N 1
ATOM 4893 C CA . ASP E 1 9 ? 23.074 -76.329 45.811 1.00 113.33 14 ASP E CA 1
ATOM 4894 C C . ASP E 1 9 ? 24.575 -76.154 46.052 1.00 109.40 14 ASP E C 1
ATOM 4895 O O . ASP E 1 9 ? 25.125 -75.081 45.806 1.00 110.66 14 ASP E O 1
ATOM 4900 N N . VAL E 1 10 ? 25.236 -77.206 46.529 1.00 99.43 15 VAL E N 1
ATOM 4901 C CA . VAL E 1 10 ? 26.649 -77.117 46.905 1.00 111.16 15 VAL E CA 1
ATOM 4902 C C . VAL E 1 10 ? 27.603 -76.933 45.714 1.00 122.72 15 VAL E C 1
ATOM 4903 O O . VAL E 1 10 ? 27.390 -77.507 44.642 1.00 126.06 15 VAL E O 1
ATOM 4913 N N . LYS E 1 11 ? 28.652 -76.132 45.912 1.00 123.06 16 LYS E N 1
ATOM 4914 C CA . LYS E 1 11 ? 29.727 -75.981 44.924 1.00 116.10 16 LYS E CA 1
ATOM 4915 C C . LYS E 1 11 ? 31.073 -76.347 45.560 1.00 117.07 16 LYS E C 1
ATOM 4916 O O . LYS E 1 11 ? 31.138 -77.238 46.411 1.00 117.45 16 LYS E O 1
ATOM 4922 N N . GLU E 1 12 ? 32.138 -75.657 45.154 1.00 116.20 17 GLU E N 1
ATOM 4923 C CA . GLU E 1 12 ? 33.474 -75.916 45.696 1.00 118.00 17 GLU E CA 1
ATOM 4924 C C . GLU E 1 12 ? 33.580 -75.491 47.155 1.00 125.08 17 GLU E C 1
ATOM 4925 O O . GLU E 1 12 ? 32.579 -75.125 47.775 1.00 132.09 17 GLU E O 1
ATOM 4931 N N . GLU E 1 13 ? 34.793 -75.520 47.703 1.00 124.09 18 GLU E N 1
ATOM 4932 C CA . GLU E 1 13 ? 34.985 -75.187 49.120 1.00 130.66 18 GLU E CA 1
ATOM 4933 C C . GLU E 1 13 ? 36.044 -74.112 49.377 1.00 120.16 18 GLU E C 1
ATOM 4934 O O . GLU E 1 13 ? 36.820 -73.760 48.489 1.00 119.17 18 GLU E O 1
ATOM 4940 N N . SER E 1 20 ? 33.244 -78.730 60.525 1.00 122.37 25 SER E N 1
ATOM 4941 C CA . SER E 1 20 ? 34.024 -77.515 60.713 1.00 109.72 25 SER E CA 1
ATOM 4942 C C . SER E 1 20 ? 34.394 -76.886 59.370 1.00 113.47 25 SER E C 1
ATOM 4943 O O . SER E 1 20 ? 34.860 -75.748 59.325 1.00 111.73 25 SER E O 1
ATOM 4946 N N . VAL E 1 21 ? 34.176 -77.629 58.285 1.00 115.07 26 VAL E N 1
ATOM 4947 C CA . VAL E 1 21 ? 34.511 -77.178 56.930 1.00 117.40 26 VAL E CA 1
ATOM 4948 C C . VAL E 1 21 ? 33.433 -76.283 56.302 1.00 125.28 26 VAL E C 1
ATOM 4949 O O . VAL E 1 21 ? 32.257 -76.372 56.656 1.00 122.10 26 VAL E O 1
ATOM 4959 N N . VAL E 1 22 ? 33.839 -75.434 55.357 1.00 128.18 27 VAL E N 1
ATOM 4960 C CA . VAL E 1 22 ? 32.914 -74.531 54.673 1.00 116.09 27 VAL E CA 1
ATOM 4961 C C . VAL E 1 22 ? 33.044 -74.646 53.156 1.00 105.93 27 VAL E C 1
ATOM 4962 O O . VAL E 1 22 ? 34.042 -75.161 52.642 1.00 109.46 27 VAL E O 1
ATOM 4972 N N . ARG E 1 23 ? 32.030 -74.156 52.448 1.00 102.12 28 ARG E N 1
ATOM 4973 C CA . ARG E 1 23 ? 32.014 -74.201 50.989 1.00 102.41 28 ARG E CA 1
ATOM 4974 C C . ARG E 1 23 ? 30.837 -73.433 50.402 1.00 99.30 28 ARG E C 1
ATOM 4975 O O . ARG E 1 23 ? 29.804 -73.255 51.052 1.00 97.20 28 ARG E O 1
ATOM 4983 N N . ARG E 1 24 ? 31.001 -72.982 49.164 1.00 98.44 29 ARG E N 1
ATOM 4984 C CA . ARG E 1 24 ? 29.992 -72.148 48.517 1.00 102.61 29 ARG E CA 1
ATOM 4985 C C . ARG E 1 24 ? 28.699 -72.911 48.252 1.00 105.73 29 ARG E C 1
ATOM 4986 O O . ARG E 1 24 ? 28.612 -74.118 48.513 1.00 104.20 29 ARG E O 1
ATOM 4994 N N . CYS E 1 25 ? 27.707 -72.187 47.732 1.00 102.59 30 CYS E N 1
ATOM 4995 C CA . CYS E 1 25 ? 26.386 -72.727 47.434 1.00 109.00 30 CYS E CA 1
ATOM 4996 C C . CYS E 1 25 ? 25.485 -71.615 46.905 1.00 109.74 30 CYS E C 1
ATOM 4997 O O . CYS E 1 25 ? 25.806 -70.434 47.021 1.00 102.29 30 CYS E O 1
ATOM 5000 N N . VAL E 1 26 ? 24.355 -71.999 46.326 1.00 114.18 31 VAL E N 1
ATOM 5001 C CA . VAL E 1 26 ? 23.460 -71.030 45.722 1.00 108.88 31 VAL E CA 1
ATOM 5002 C C . VAL E 1 26 ? 22.007 -71.384 46.002 1.00 113.61 31 VAL E C 1
ATOM 5003 O O . VAL E 1 26 ? 21.602 -72.537 45.854 1.00 116.42 31 VAL E O 1
ATOM 5013 N N . HIS E 1 27 ? 21.229 -70.385 46.410 1.00 116.33 32 HIS E N 1
ATOM 5014 C CA . HIS E 1 27 ? 19.803 -70.570 46.654 1.00 119.66 32 HIS E CA 1
ATOM 5015 C C . HIS E 1 27 ? 19.120 -71.023 45.379 1.00 126.91 32 HIS E C 1
ATOM 5016 O O . HIS E 1 27 ? 19.484 -70.579 44.290 1.00 130.29 32 HIS E O 1
ATOM 5023 N N . LYS E 1 28 ? 18.131 -71.906 45.508 1.00 130.20 33 LYS E N 1
ATOM 5024 C CA . LYS E 1 28 ? 17.426 -72.424 44.337 1.00 135.98 33 LYS E CA 1
ATOM 5025 C C . LYS E 1 28 ? 16.462 -71.395 43.746 1.00 130.86 33 LYS E C 1
ATOM 5026 O O . LYS E 1 28 ? 16.426 -71.192 42.527 1.00 118.80 33 LYS E O 1
ATOM 5032 N N . THR E 1 29 ? 15.691 -70.751 44.621 1.00 127.53 34 THR E N 1
ATOM 5033 C CA . THR E 1 29 ? 14.745 -69.713 44.221 1.00 126.29 34 THR E CA 1
ATOM 5034 C C . THR E 1 29 ? 15.444 -68.453 43.691 1.00 135.13 34 THR E C 1
ATOM 5035 O O . THR E 1 29 ? 15.384 -68.158 42.491 1.00 124.35 34 THR E O 1
ATOM 5042 N N . THR E 1 30 ? 16.113 -67.725 44.588 1.00 139.59 35 THR E N 1
ATOM 5043 C CA . THR E 1 30 ? 16.705 -66.420 44.267 1.00 130.44 35 THR E CA 1
ATOM 5044 C C . THR E 1 30 ? 18.113 -66.487 43.663 1.00 128.30 35 THR E C 1
ATOM 5045 O O . THR E 1 30 ? 18.624 -65.485 43.149 1.00 122.59 35 THR E O 1
ATOM 5052 N N . GLY E 1 31 ? 18.738 -67.660 43.735 1.00 132.27 36 GLY E N 1
ATOM 5053 C CA . GLY E 1 31 ? 20.001 -67.905 43.055 1.00 137.09 36 GLY E CA 1
ATOM 5054 C C . GLY E 1 31 ? 21.163 -67.037 43.505 1.00 129.91 36 GLY E C 1
ATOM 5055 O O . GLY E 1 31 ? 22.115 -66.819 42.747 1.00 115.63 36 GLY E O 1
ATOM 5056 N N . LEU E 1 32 ? 21.087 -66.549 44.739 1.00 124.51 37 LEU E N 1
ATOM 5057 C CA . LEU E 1 32 ? 22.135 -65.716 45.308 1.00 110.53 37 LEU E CA 1
ATOM 5058 C C . LEU E 1 32 ? 23.240 -66.564 45.925 1.00 108.06 37 LEU E C 1
ATOM 5059 O O . LEU E 1 32 ? 22.989 -67.371 46.820 1.00 105.67 37 LEU E O 1
ATOM 5064 N N . GLU E 1 33 ? 24.464 -66.380 45.443 1.00 104.78 38 GLU E N 1
ATOM 5065 C CA . GLU E 1 33 ? 25.611 -67.103 45.976 1.00 110.80 38 GLU E CA 1
ATOM 5066 C C . GLU E 1 33 ? 25.729 -66.897 47.488 1.00 114.18 38 GLU E C 1
ATOM 5067 O O . GLU E 1 33 ? 25.502 -65.793 47.990 1.00 111.54 38 GLU E O 1
ATOM 5073 N N . PHE E 1 34 ? 26.078 -67.964 48.207 1.00 109.84 39 PHE E N 1
ATOM 5074 C CA . PHE E 1 34 ? 26.353 -67.875 49.641 1.00 89.03 39 PHE E CA 1
ATOM 5075 C C . PHE E 1 34 ? 27.546 -68.711 50.064 1.00 94.92 39 PHE E C 1
ATOM 5076 O O . PHE E 1 34 ? 28.194 -69.362 49.249 1.00 106.41 39 PHE E O 1
ATOM 5084 N N . ALA E 1 35 ? 27.829 -68.682 51.357 1.00 94.21 40 ALA E N 1
ATOM 5085 C CA . ALA E 1 35 ? 28.862 -69.523 51.928 1.00 95.23 40 ALA E CA 1
ATOM 5086 C C . ALA E 1 35 ? 28.222 -70.346 53.026 1.00 96.70 40 ALA E C 1
ATOM 5087 O O . ALA E 1 35 ? 27.665 -69.794 53.978 1.00 94.76 40 ALA E O 1
ATOM 5089 N N . ALA E 1 36 ? 28.293 -71.666 52.894 1.00 98.56 41 ALA E N 1
ATOM 5090 C CA . ALA E 1 36 ? 27.658 -72.548 53.864 1.00 100.94 41 ALA E CA 1
ATOM 5091 C C . ALA E 1 36 ? 28.674 -73.301 54.728 1.00 98.45 41 ALA E C 1
ATOM 5092 O O . ALA E 1 36 ? 29.373 -74.192 54.238 1.00 93.70 41 ALA E O 1
ATOM 5094 N N . LYS E 1 37 ? 28.758 -72.932 56.006 1.00 94.82 42 LYS E N 1
ATOM 5095 C CA . LYS E 1 37 ? 29.565 -73.685 56.955 1.00 100.71 42 LYS E CA 1
ATOM 5096 C C . LYS E 1 37 ? 28.845 -74.982 57.308 1.00 109.28 42 LYS E C 1
ATOM 5097 O O . LYS E 1 37 ? 27.663 -74.982 57.649 1.00 101.33 42 LYS E O 1
ATOM 5103 N N . ILE E 1 38 ? 29.564 -76.092 57.215 1.00 116.55 43 ILE E N 1
ATOM 5104 C CA . ILE E 1 38 ? 28.968 -77.404 57.418 1.00 117.75 43 ILE E CA 1
ATOM 5105 C C . ILE E 1 38 ? 29.692 -78.178 58.518 1.00 125.31 43 ILE E C 1
ATOM 5106 O O . ILE E 1 38 ? 30.812 -78.661 58.324 1.00 125.03 43 ILE E O 1
ATOM 5116 N N . ILE E 1 39 ? 29.045 -78.294 59.674 1.00 124.10 44 ILE E N 1
ATOM 5117 C CA . ILE E 1 39 ? 29.640 -78.975 60.817 1.00 125.29 44 ILE E CA 1
ATOM 5118 C C . ILE E 1 39 ? 29.121 -80.408 60.924 1.00 133.03 44 ILE E C 1
ATOM 5119 O O . ILE E 1 39 ? 28.205 -80.801 60.200 1.00 118.34 44 ILE E O 1
ATOM 5129 N N . ASN E 1 40 ? 29.701 -81.178 61.842 1.00 147.04 45 ASN E N 1
ATOM 5130 C CA . ASN E 1 40 ? 29.483 -82.620 61.870 1.00 141.72 45 ASN E CA 1
ATOM 5131 C C . ASN E 1 40 ? 29.016 -83.203 63.211 1.00 124.52 45 ASN E C 1
ATOM 5132 O O . ASN E 1 40 ? 29.117 -82.569 64.259 1.00 93.58 45 ASN E O 1
ATOM 5137 N N . ALA E 1 46 ? 29.449 -83.342 70.894 1.00 90.47 51 ALA E N 1
ATOM 5138 C CA . ALA E 1 46 ? 28.628 -83.043 72.072 1.00 103.66 51 ALA E CA 1
ATOM 5139 C C . ALA E 1 46 ? 28.684 -81.567 72.500 1.00 111.43 51 ALA E C 1
ATOM 5140 O O . ALA E 1 46 ? 28.118 -80.713 71.815 1.00 115.46 51 ALA E O 1
ATOM 5142 N N . ARG E 1 47 ? 29.348 -81.265 73.624 1.00 113.35 52 ARG E N 1
ATOM 5143 C CA . ARG E 1 47 ? 29.356 -79.889 74.149 1.00 116.01 52 ARG E CA 1
ATOM 5144 C C . ARG E 1 47 ? 30.335 -78.957 73.420 1.00 127.19 52 ARG E C 1
ATOM 5145 O O . ARG E 1 47 ? 30.312 -77.739 73.628 1.00 132.74 52 ARG E O 1
ATOM 5153 N N . ASP E 1 48 ? 31.195 -79.529 72.579 1.00 125.30 53 ASP E N 1
ATOM 5154 C CA . ASP E 1 48 ? 31.907 -78.750 71.570 1.00 124.42 53 ASP E CA 1
ATOM 5155 C C . ASP E 1 48 ? 30.854 -78.087 70.688 1.00 123.08 53 ASP E C 1
ATOM 5156 O O . ASP E 1 48 ? 30.958 -76.910 70.332 1.00 119.27 53 ASP E O 1
ATOM 5161 N N . PHE E 1 49 ? 29.835 -78.871 70.348 1.00 120.82 54 PHE E N 1
ATOM 5162 C CA . PHE E 1 49 ? 28.669 -78.404 69.605 1.00 122.90 54 PHE E CA 1
ATOM 5163 C C . PHE E 1 49 ? 27.911 -77.325 70.395 1.00 126.90 54 PHE E C 1
ATOM 5164 O O . PHE E 1 49 ? 27.415 -76.355 69.812 1.00 124.65 54 PHE E O 1
ATOM 5172 N N . GLN E 1 50 ? 27.843 -77.491 71.719 1.00 120.09 55 GLN E N 1
ATOM 5173 C CA . GLN E 1 50 ? 27.108 -76.569 72.593 1.00 113.55 55 GLN E CA 1
ATOM 5174 C C . GLN E 1 50 ? 27.840 -75.247 72.801 1.00 120.82 55 GLN E C 1
ATOM 5175 O O . GLN E 1 50 ? 27.311 -74.315 73.416 1.00 107.65 55 GLN E O 1
ATOM 5181 N N . LYS E 1 51 ? 29.067 -75.180 72.295 1.00 127.12 56 LYS E N 1
ATOM 5182 C CA . LYS E 1 51 ? 29.810 -73.931 72.243 1.00 125.07 56 LYS E CA 1
ATOM 5183 C C . LYS E 1 51 ? 29.388 -73.161 70.989 1.00 124.21 56 LYS E C 1
ATOM 5184 O O . LYS E 1 51 ? 29.435 -71.925 70.954 1.00 119.96 56 LYS E O 1
ATOM 5190 N N . LEU E 1 52 ? 28.969 -73.912 69.967 1.00 126.28 57 LEU E N 1
ATOM 5191 C CA . LEU E 1 52 ? 28.498 -73.348 68.703 1.00 120.78 57 LEU E CA 1
ATOM 5192 C C . LEU E 1 52 ? 27.030 -72.959 68.816 1.00 104.36 57 LEU E C 1
ATOM 5193 O O . LEU E 1 52 ? 26.551 -72.072 68.115 1.00 91.75 57 LEU E O 1
ATOM 5198 N N . GLU E 1 53 ? 26.316 -73.646 69.695 1.00 112.62 58 GLU E N 1
ATOM 5199 C CA . GLU E 1 53 ? 24.996 -73.201 70.097 1.00 120.37 58 GLU E CA 1
ATOM 5200 C C . GLU E 1 53 ? 25.080 -71.710 70.416 1.00 118.31 58 GLU E C 1
ATOM 5201 O O . GLU E 1 53 ? 24.526 -70.873 69.701 1.00 109.43 58 GLU E O 1
ATOM 5207 N N . ARG E 1 54 ? 25.796 -71.385 71.488 1.00 117.88 59 ARG E N 1
ATOM 5208 C CA . ARG E 1 54 ? 25.918 -70.008 71.937 1.00 111.15 59 ARG E CA 1
ATOM 5209 C C . ARG E 1 54 ? 26.381 -69.107 70.801 1.00 106.52 59 ARG E C 1
ATOM 5210 O O . ARG E 1 54 ? 25.716 -68.126 70.464 1.00 101.77 59 ARG E O 1
ATOM 5218 N N . GLU E 1 55 ? 27.518 -69.451 70.205 1.00 109.83 60 GLU E N 1
ATOM 5219 C CA . GLU E 1 55 ? 28.109 -68.623 69.153 1.00 107.50 60 GLU E CA 1
ATOM 5220 C C . GLU E 1 55 ? 27.137 -68.287 68.023 1.00 99.87 60 GLU E C 1
ATOM 5221 O O . GLU E 1 55 ? 27.052 -67.130 67.595 1.00 94.37 60 GLU E O 1
ATOM 5227 N N . ALA E 1 56 ? 26.410 -69.300 67.548 1.00 101.16 61 ALA E N 1
ATOM 5228 C CA . ALA E 1 56 ? 25.488 -69.133 66.422 1.00 90.89 61 ALA E CA 1
ATOM 5229 C C . ALA E 1 56 ? 24.316 -68.207 66.754 1.00 88.37 61 ALA E C 1
ATOM 5230 O O . ALA E 1 56 ? 23.969 -67.331 65.962 1.00 91.58 61 ALA E O 1
ATOM 5232 N N . ARG E 1 57 ? 23.705 -68.401 67.916 1.00 81.82 62 ARG E N 1
ATOM 5233 C CA . ARG E 1 57 ? 22.655 -67.499 68.369 1.00 95.70 62 ARG E CA 1
ATOM 5234 C C . ARG E 1 57 ? 23.059 -66.043 68.140 1.00 105.59 62 ARG E C 1
ATOM 5235 O O . ARG E 1 57 ? 22.243 -65.218 67.715 1.00 104.54 62 ARG E O 1
ATOM 5243 N N . ILE E 1 58 ? 24.326 -65.741 68.423 1.00 96.26 63 ILE E N 1
ATOM 5244 C CA . ILE E 1 58 ? 24.836 -64.378 68.366 1.00 80.57 63 ILE E CA 1
ATOM 5245 C C . ILE E 1 58 ? 24.757 -63.768 66.970 1.00 96.75 63 ILE E C 1
ATOM 5246 O O . ILE E 1 58 ? 24.155 -62.703 66.783 1.00 99.75 63 ILE E O 1
ATOM 5256 N N . CYS E 1 59 ? 25.363 -64.444 65.995 1.00 96.65 64 CYS E N 1
ATOM 5257 C CA . CYS E 1 59 ? 25.406 -63.949 64.618 1.00 92.72 64 CYS E CA 1
ATOM 5258 C C . CYS E 1 59 ? 24.006 -63.747 64.047 1.00 88.82 64 CYS E C 1
ATOM 5259 O O . CYS E 1 59 ? 23.814 -63.027 63.064 1.00 85.04 64 CYS E O 1
ATOM 5262 N N . ARG E 1 60 ? 23.034 -64.398 64.669 1.00 83.14 65 ARG E N 1
ATOM 5263 C CA . ARG E 1 60 ? 21.658 -64.332 64.224 1.00 90.02 65 ARG E CA 1
ATOM 5264 C C . ARG E 1 60 ? 20.980 -63.088 64.789 1.00 80.76 65 ARG E C 1
ATOM 5265 O O . ARG E 1 60 ? 19.925 -62.673 64.315 1.00 84.09 65 ARG E O 1
ATOM 5273 N N . LYS E 1 61 ? 21.592 -62.496 65.806 1.00 73.11 66 LYS E N 1
ATOM 5274 C CA . LYS E 1 61 ? 21.108 -61.230 66.335 1.00 80.33 66 LYS E CA 1
ATOM 5275 C C . LYS E 1 61 ? 21.697 -60.092 65.503 1.00 87.28 66 LYS E C 1
ATOM 5276 O O . LYS E 1 61 ? 21.169 -58.965 65.483 1.00 81.94 66 LYS E O 1
ATOM 5282 N N . LEU E 1 62 ? 22.789 -60.404 64.806 1.00 85.74 67 LEU E N 1
ATOM 5283 C CA . LEU E 1 62 ? 23.587 -59.390 64.119 1.00 85.98 67 LEU E CA 1
ATOM 5284 C C . LEU E 1 62 ? 23.350 -59.345 62.614 1.00 79.88 67 LEU E C 1
ATOM 5285 O O . LEU E 1 62 ? 24.009 -60.047 61.847 1.00 79.12 67 LEU E O 1
ATOM 5290 N N . GLN E 1 63 ? 22.405 -58.509 62.204 1.00 74.04 68 GLN E N 1
ATOM 5291 C CA . GLN E 1 63 ? 22.105 -58.333 60.790 1.00 87.15 68 GLN E CA 1
ATOM 5292 C C . GLN E 1 63 ? 22.460 -56.912 60.357 1.00 81.67 68 GLN E C 1
ATOM 5293 O O . GLN E 1 63 ? 21.654 -55.979 60.486 1.00 70.50 68 GLN E O 1
ATOM 5299 N N . HIS E 1 64 ? 23.675 -56.750 59.850 1.00 73.62 69 HIS E N 1
ATOM 5300 C CA . HIS E 1 64 ? 24.152 -55.434 59.458 1.00 64.77 69 HIS E CA 1
ATOM 5301 C C . HIS E 1 64 ? 25.097 -55.548 58.277 1.00 72.53 69 HIS E C 1
ATOM 5302 O O . HIS E 1 64 ? 25.892 -56.492 58.205 1.00 73.81 69 HIS E O 1
ATOM 5309 N N . PRO E 1 65 ? 25.083 -54.556 57.404 1.00 71.86 70 PRO E N 1
ATOM 5310 C CA . PRO E 1 65 ? 25.811 -54.651 56.143 1.00 60.13 70 PRO E CA 1
ATOM 5311 C C . PRO E 1 65 ? 27.278 -54.961 56.361 1.00 71.46 70 PRO E C 1
ATOM 5312 O O . PRO E 1 65 ? 27.857 -55.679 55.545 1.00 85.96 70 PRO E O 1
ATOM 5316 N N . ASN E 1 66 ? 27.885 -54.438 57.416 1.00 61.89 71 ASN E N 1
ATOM 5317 C CA . ASN E 1 66 ? 29.301 -54.694 57.601 1.00 62.02 71 ASN E CA 1
ATOM 5318 C C . ASN E 1 66 ? 29.600 -55.878 58.494 1.00 63.21 71 ASN E C 1
ATOM 5319 O O . ASN E 1 66 ? 30.703 -56.021 59.001 1.00 69.97 71 ASN E O 1
ATOM 5324 N N . ILE E 1 67 ? 28.612 -56.727 58.697 1.00 60.62 72 ILE E N 1
ATOM 5325 C CA . ILE E 1 67 ? 28.823 -57.909 59.500 1.00 63.39 72 ILE E CA 1
ATOM 5326 C C . ILE E 1 67 ? 28.475 -59.088 58.643 1.00 73.01 72 ILE E C 1
ATOM 5327 O O . ILE E 1 67 ? 27.369 -59.164 58.110 1.00 86.32 72 ILE E O 1
ATOM 5337 N N . VAL E 1 68 ? 29.427 -59.995 58.489 1.00 65.71 73 VAL E N 1
ATOM 5338 C CA . VAL E 1 68 ? 29.191 -61.211 57.727 1.00 69.56 73 VAL E CA 1
ATOM 5339 C C . VAL E 1 68 ? 27.919 -61.891 58.214 1.00 72.81 73 VAL E C 1
ATOM 5340 O O . VAL E 1 68 ? 27.973 -62.762 59.080 1.00 78.72 73 VAL E O 1
ATOM 5350 N N . ARG E 1 69 ? 26.780 -61.490 57.652 1.00 71.79 74 ARG E N 1
ATOM 5351 C CA . ARG E 1 69 ? 25.474 -61.848 58.200 1.00 81.16 74 ARG E CA 1
ATOM 5352 C C . ARG E 1 69 ? 25.227 -63.347 58.136 1.00 86.51 74 ARG E C 1
ATOM 5353 O O . ARG E 1 69 ? 25.561 -63.986 57.132 1.00 79.25 74 ARG E O 1
ATOM 5361 N N . LEU E 1 70 ? 24.657 -63.909 59.204 1.00 84.00 75 LEU E N 1
ATOM 5362 C CA . LEU E 1 70 ? 24.168 -65.279 59.151 1.00 80.75 75 LEU E CA 1
ATOM 5363 C C . LEU E 1 70 ? 22.709 -65.245 58.709 1.00 95.75 75 LEU E C 1
ATOM 5364 O O . LEU E 1 70 ? 21.894 -64.531 59.305 1.00 96.32 75 LEU E O 1
ATOM 5369 N N . HIS E 1 71 ? 22.386 -66.004 57.660 1.00 97.43 76 HIS E N 1
ATOM 5370 C CA . HIS E 1 71 ? 21.064 -65.923 57.043 1.00 86.62 76 HIS E CA 1
ATOM 5371 C C . HIS E 1 71 ? 20.162 -67.058 57.471 1.00 87.78 76 HIS E C 1
ATOM 5372 O O . HIS E 1 71 ? 19.022 -66.829 57.855 1.00 98.64 76 HIS E O 1
ATOM 5379 N N . ASP E 1 72 ? 20.665 -68.282 57.421 1.00 89.47 77 ASP E N 1
ATOM 5380 C CA . ASP E 1 72 ? 19.865 -69.404 57.894 1.00 107.04 77 ASP E CA 1
ATOM 5381 C C . ASP E 1 72 ? 20.693 -70.458 58.633 1.00 109.64 77 ASP E C 1
ATOM 5382 O O . ASP E 1 72 ? 21.885 -70.644 58.361 1.00 98.47 77 ASP E O 1
ATOM 5387 N N . SER E 1 73 ? 20.044 -71.124 59.586 1.00 108.98 78 SER E N 1
ATOM 5388 C CA . SER E 1 73 ? 20.641 -72.237 60.315 1.00 107.12 78 SER E CA 1
ATOM 5389 C C . SER E 1 73 ? 19.775 -73.475 60.146 1.00 114.73 78 SER E C 1
ATOM 5390 O O . SER E 1 73 ? 18.569 -73.431 60.392 1.00 120.67 78 SER E O 1
ATOM 5393 N N . ILE E 1 74 ? 20.387 -74.577 59.728 1.00 111.70 79 ILE E N 1
ATOM 5394 C CA . ILE E 1 74 ? 19.629 -75.778 59.396 1.00 115.25 79 ILE E CA 1
ATOM 5395 C C . ILE E 1 74 ? 20.286 -77.060 59.895 1.00 119.43 79 ILE E C 1
ATOM 5396 O O . ILE E 1 74 ? 21.471 -77.309 59.662 1.00 112.29 79 ILE E O 1
ATOM 5406 N N . GLN E 1 75 ? 19.493 -77.870 60.586 1.00 126.69 80 GLN E N 1
ATOM 5407 C CA . GLN E 1 75 ? 19.934 -79.175 61.051 1.00 134.81 80 GLN E CA 1
ATOM 5408 C C . GLN E 1 75 ? 19.437 -80.280 60.118 1.00 136.42 80 GLN E C 1
ATOM 5409 O O . GLN E 1 75 ? 18.230 -80.453 59.931 1.00 130.93 80 GLN E O 1
ATOM 5415 N N . GLU E 1 76 ? 20.373 -81.016 59.527 1.00 136.89 81 GLU E N 1
ATOM 5416 C CA . GLU E 1 76 ? 20.023 -82.138 58.663 1.00 143.13 81 GLU E CA 1
ATOM 5417 C C . GLU E 1 76 ? 20.041 -83.436 59.465 1.00 146.98 81 GLU E C 1
ATOM 5418 O O . GLU E 1 76 ? 19.288 -83.594 60.432 1.00 135.03 81 GLU E O 1
ATOM 5424 N N . GLU E 1 77 ? 20.910 -84.358 59.062 1.00 152.26 82 GLU E N 1
ATOM 5425 C CA . GLU E 1 77 ? 21.067 -85.631 59.761 1.00 143.54 82 GLU E CA 1
ATOM 5426 C C . GLU E 1 77 ? 22.184 -85.542 60.810 1.00 134.44 82 GLU E C 1
ATOM 5427 O O . GLU E 1 77 ? 21.918 -85.360 62.003 1.00 119.28 82 GLU E O 1
ATOM 5433 N N . SER E 1 78 ? 23.429 -85.659 60.357 1.00 137.57 83 SER E N 1
ATOM 5434 C CA . SER E 1 78 ? 24.586 -85.529 61.236 1.00 138.41 83 SER E CA 1
ATOM 5435 C C . SER E 1 78 ? 25.314 -84.206 60.985 1.00 136.92 83 SER E C 1
ATOM 5436 O O . SER E 1 78 ? 26.143 -83.773 61.790 1.00 121.19 83 SER E O 1
ATOM 5439 N N . PHE E 1 79 ? 24.990 -83.564 59.867 1.00 141.61 84 PHE E N 1
ATOM 5440 C CA . PHE E 1 79 ? 25.625 -82.309 59.497 1.00 137.27 84 PHE E CA 1
ATOM 5441 C C . PHE E 1 79 ? 24.756 -81.115 59.866 1.00 138.15 84 PHE E C 1
ATOM 5442 O O . PHE E 1 79 ? 23.524 -81.188 59.816 1.00 128.47 84 PHE E O 1
ATOM 5450 N N . HIS E 1 80 ? 25.412 -80.019 60.235 1.00 134.36 85 HIS E N 1
ATOM 5451 C CA . HIS E 1 80 ? 24.730 -78.760 60.501 1.00 127.58 85 HIS E CA 1
ATOM 5452 C C . HIS E 1 80 ? 25.128 -77.731 59.447 1.00 121.68 85 HIS E C 1
ATOM 5453 O O . HIS E 1 80 ? 26.292 -77.648 59.051 1.00 116.82 85 HIS E O 1
ATOM 5460 N N . TYR E 1 81 ? 24.158 -76.950 58.988 1.00 117.95 86 TYR E N 1
ATOM 5461 C CA . TYR E 1 81 ? 24.413 -75.976 57.934 1.00 117.48 86 TYR E CA 1
ATOM 5462 C C . TYR E 1 81 ? 24.207 -74.539 58.417 1.00 116.54 86 TYR E C 1
ATOM 5463 O O . TYR E 1 81 ? 23.197 -74.221 59.054 1.00 118.39 86 TYR E O 1
ATOM 5472 N N . LEU E 1 82 ? 25.169 -73.674 58.111 1.00 106.23 87 LEU E N 1
ATOM 5473 C CA . LEU E 1 82 ? 25.077 -72.260 58.464 1.00 100.50 87 LEU E CA 1
ATOM 5474 C C . LEU E 1 82 ? 25.321 -71.418 57.224 1.00 96.64 87 LEU E C 1
ATOM 5475 O O . LEU E 1 82 ? 26.449 -71.352 56.729 1.00 96.08 87 LEU E O 1
ATOM 5480 N N . VAL E 1 83 ? 24.269 -70.778 56.722 1.00 94.43 88 VAL E N 1
ATOM 5481 C CA . VAL E 1 83 ? 24.372 -70.010 55.482 1.00 94.80 88 VAL E CA 1
ATOM 5482 C C . VAL E 1 83 ? 24.784 -68.562 55.744 1.00 96.64 88 VAL E C 1
ATOM 5483 O O . VAL E 1 83 ? 24.019 -67.777 56.313 1.00 93.00 88 VAL E O 1
ATOM 5493 N N . PHE E 1 84 ? 25.998 -68.222 55.317 1.00 91.91 89 PHE E N 1
ATOM 5494 C CA . PHE E 1 84 ? 26.577 -66.909 55.565 1.00 77.91 89 PHE E CA 1
ATOM 5495 C C . PHE E 1 84 ? 26.713 -66.070 54.304 1.00 84.95 89 PHE E C 1
ATOM 5496 O O . PHE E 1 84 ? 26.750 -66.597 53.184 1.00 86.99 89 PHE E O 1
ATOM 5504 N N . ASP E 1 85 ? 26.784 -64.754 54.495 1.00 87.48 90 ASP E N 1
ATOM 5505 C CA . ASP E 1 85 ? 27.171 -63.852 53.422 1.00 79.67 90 ASP E CA 1
ATOM 5506 C C . ASP E 1 85 ? 28.418 -64.426 52.791 1.00 87.07 90 ASP E C 1
ATOM 5507 O O . ASP E 1 85 ? 29.232 -65.046 53.471 1.00 91.09 90 ASP E O 1
ATOM 5512 N N . LEU E 1 86 ? 28.563 -64.244 51.487 1.00 93.94 91 LEU E N 1
ATOM 5513 C CA . LEU E 1 86 ? 29.754 -64.716 50.798 1.00 89.42 91 LEU E CA 1
ATOM 5514 C C . LEU E 1 86 ? 30.672 -63.533 50.558 1.00 86.23 91 LEU E C 1
ATOM 5515 O O . LEU E 1 86 ? 30.270 -62.551 49.924 1.00 85.65 91 LEU E O 1
ATOM 5520 N N . VAL E 1 87 ? 31.897 -63.621 51.073 1.00 87.92 92 VAL E N 1
ATOM 5521 C CA . VAL E 1 87 ? 32.870 -62.536 50.928 1.00 89.24 92 VAL E CA 1
ATOM 5522 C C . VAL E 1 87 ? 34.149 -63.072 50.289 1.00 82.64 92 VAL E C 1
ATOM 5523 O O . VAL E 1 87 ? 34.633 -64.140 50.672 1.00 81.08 92 VAL E O 1
ATOM 5533 N N . THR E 1 88 ? 34.696 -62.326 49.328 1.00 77.74 93 THR E N 1
ATOM 5534 C CA . THR E 1 88 ? 35.774 -62.839 48.483 1.00 79.89 93 THR E CA 1
ATOM 5535 C C . THR E 1 88 ? 37.069 -62.017 48.503 1.00 75.76 93 THR E C 1
ATOM 5536 O O . THR E 1 88 ? 38.152 -62.553 48.282 1.00 70.17 93 THR E O 1
ATOM 5543 N N . GLY E 1 89 ? 36.959 -60.722 48.771 1.00 82.41 94 GLY E N 1
ATOM 5544 C CA . GLY E 1 89 ? 38.114 -59.837 48.759 1.00 81.94 94 GLY E CA 1
ATOM 5545 C C . GLY E 1 89 ? 39.232 -60.216 49.713 1.00 77.60 94 GLY E C 1
ATOM 5546 O O . GLY E 1 89 ? 40.207 -59.484 49.869 1.00 72.96 94 GLY E O 1
ATOM 5547 N N . GLY E 1 90 ? 39.094 -61.365 50.357 1.00 74.57 95 GLY E N 1
ATOM 5548 C CA . GLY E 1 90 ? 40.093 -61.817 51.301 1.00 73.57 95 GLY E CA 1
ATOM 5549 C C . GLY E 1 90 ? 40.109 -60.984 52.567 1.00 76.25 95 GLY E C 1
ATOM 5550 O O . GLY E 1 90 ? 39.233 -60.146 52.795 1.00 75.13 95 GLY E O 1
ATOM 5551 N N . GLU E 1 91 ? 41.117 -61.216 53.398 1.00 75.19 96 GLU E N 1
ATOM 5552 C CA . GLU E 1 91 ? 41.227 -60.525 54.669 1.00 67.23 96 GLU E CA 1
ATOM 5553 C C . GLU E 1 91 ? 41.758 -59.114 54.490 1.00 67.99 96 GLU E C 1
ATOM 5554 O O . GLU E 1 91 ? 42.477 -58.820 53.538 1.00 58.13 96 GLU E O 1
ATOM 5560 N N . LEU E 1 92 ? 41.394 -58.240 55.419 1.00 71.37 97 LEU E N 1
ATOM 5561 C CA . LEU E 1 92 ? 41.928 -56.889 55.426 1.00 65.16 97 LEU E CA 1
ATOM 5562 C C . LEU E 1 92 ? 43.415 -56.956 55.742 1.00 61.62 97 LEU E C 1
ATOM 5563 O O . LEU E 1 92 ? 44.199 -56.152 55.236 1.00 61.38 97 LEU E O 1
ATOM 5568 N N . PHE E 1 93 ? 43.802 -57.921 56.574 1.00 52.88 98 PHE E N 1
ATOM 5569 C CA . PHE E 1 93 ? 45.208 -58.122 56.858 1.00 54.28 98 PHE E CA 1
ATOM 5570 C C . PHE E 1 93 ? 45.996 -58.158 55.548 1.00 57.36 98 PHE E C 1
ATOM 5571 O O . PHE E 1 93 ? 46.955 -57.407 55.355 1.00 46.40 98 PHE E O 1
ATOM 5579 N N . GLU E 1 94 ? 45.573 -59.037 54.645 1.00 67.30 99 GLU E N 1
ATOM 5580 C CA . GLU E 1 94 ? 46.252 -59.212 53.371 1.00 60.46 99 GLU E CA 1
ATOM 5581 C C . GLU E 1 94 ? 46.296 -57.907 52.596 1.00 61.78 99 GLU E C 1
ATOM 5582 O O . GLU E 1 94 ? 47.332 -57.560 52.039 1.00 60.14 99 GLU E O 1
ATOM 5588 N N . ASP E 1 95 ? 45.179 -57.178 52.561 1.00 62.45 100 ASP E N 1
ATOM 5589 C CA . ASP E 1 95 ? 45.126 -55.932 51.791 1.00 64.67 100 ASP E CA 1
ATOM 5590 C C . ASP E 1 95 ? 46.060 -54.870 52.359 1.00 57.66 100 ASP E C 1
ATOM 5591 O O . ASP E 1 95 ? 46.422 -53.921 51.663 1.00 56.98 100 ASP E O 1
ATOM 5596 N N . ILE E 1 96 ? 46.452 -55.040 53.618 1.00 51.70 101 ILE E N 1
ATOM 5597 C CA . ILE E 1 96 ? 47.369 -54.108 54.247 1.00 49.13 101 ILE E CA 1
ATOM 5598 C C . ILE E 1 96 ? 48.839 -54.430 53.950 1.00 53.62 101 ILE E C 1
ATOM 5599 O O . ILE E 1 96 ? 49.632 -53.538 53.655 1.00 46.50 101 ILE E O 1
ATOM 5609 N N . VAL E 1 97 ? 49.215 -55.700 54.020 1.00 54.28 102 VAL E N 1
ATOM 5610 C CA . VAL E 1 97 ? 50.567 -56.065 53.626 1.00 51.22 102 VAL E CA 1
ATOM 5611 C C . VAL E 1 97 ? 50.680 -55.749 52.149 1.00 52.20 102 VAL E C 1
ATOM 5612 O O . VAL E 1 97 ? 51.737 -55.373 51.665 1.00 55.68 102 VAL E O 1
ATOM 5622 N N . ALA E 1 98 ? 49.562 -55.891 51.443 1.00 58.71 103 ALA E N 1
ATOM 5623 C CA . ALA E 1 98 ? 49.490 -55.660 50.005 1.00 52.86 103 ALA E CA 1
ATOM 5624 C C . ALA E 1 98 ? 49.923 -54.249 49.646 1.00 49.20 103 ALA E C 1
ATOM 5625 O O . ALA E 1 98 ? 50.842 -54.061 48.857 1.00 42.48 103 ALA E O 1
ATOM 5627 N N . ARG E 1 99 ? 49.253 -53.268 50.242 1.00 51.11 104 ARG E N 1
ATOM 5628 C CA . ARG E 1 99 ? 49.451 -51.862 49.909 1.00 55.87 104 ARG E CA 1
ATOM 5629 C C . ARG E 1 99 ? 50.506 -51.185 50.784 1.00 58.86 104 ARG E C 1
ATOM 5630 O O . ARG E 1 99 ? 50.888 -50.036 50.548 1.00 55.30 104 ARG E O 1
ATOM 5638 N N . GLU E 1 100 ? 50.982 -51.921 51.783 1.00 60.71 105 GLU E N 1
ATOM 5639 C CA . GLU E 1 100 ? 51.936 -51.405 52.768 1.00 61.85 105 GLU E CA 1
ATOM 5640 C C . GLU E 1 100 ? 51.288 -50.571 53.867 1.00 53.47 105 GLU E C 1
ATOM 5641 O O . GLU E 1 100 ? 51.655 -50.700 55.029 1.00 50.42 105 GLU E O 1
ATOM 5647 N N . PHE E 1 101 ? 50.326 -49.730 53.496 1.00 52.17 106 PHE E N 1
ATOM 5648 C CA . PHE E 1 101 ? 49.670 -48.844 54.447 1.00 41.79 106 PHE E CA 1
ATOM 5649 C C . PHE E 1 101 ? 48.723 -47.888 53.749 1.00 37.21 106 PHE E C 1
ATOM 5650 O O . PHE E 1 101 ? 49.052 -47.321 52.732 1.00 39.56 106 PHE E O 1
ATOM 5658 N N . TYR E 1 102 ? 47.559 -47.672 54.327 1.00 35.20 107 TYR E N 1
ATOM 5659 C CA . TYR E 1 102 ? 46.546 -46.822 53.713 1.00 36.42 107 TYR E CA 1
ATOM 5660 C C . TYR E 1 102 ? 46.875 -45.326 53.682 1.00 44.24 107 TYR E C 1
ATOM 5661 O O . TYR E 1 102 ? 47.714 -44.829 54.444 1.00 45.47 107 TYR E O 1
ATOM 5670 N N . SER E 1 103 ? 46.203 -44.613 52.783 1.00 40.22 108 SER E N 1
ATOM 5671 C CA . SER E 1 103 ? 46.174 -43.160 52.844 1.00 44.06 108 SER E CA 1
ATOM 5672 C C . SER E 1 103 ? 45.165 -42.805 53.909 1.00 53.11 108 SER E C 1
ATOM 5673 O O . SER E 1 103 ? 44.353 -43.646 54.301 1.00 51.71 108 SER E O 1
ATOM 5676 N N . GLU E 1 104 ? 45.199 -41.569 54.386 1.00 52.69 109 GLU E N 1
ATOM 5677 C CA . GLU E 1 104 ? 44.300 -41.210 55.468 1.00 51.93 109 GLU E CA 1
ATOM 5678 C C . GLU E 1 104 ? 42.863 -41.341 54.999 1.00 49.71 109 GLU E C 1
ATOM 5679 O O . GLU E 1 104 ? 41.975 -41.723 55.760 1.00 51.33 109 GLU E O 1
ATOM 5685 N N . ALA E 1 105 ? 42.639 -41.031 53.733 1.00 42.13 110 ALA E N 1
ATOM 5686 C CA . ALA E 1 105 ? 41.297 -41.094 53.200 1.00 42.92 110 ALA E CA 1
ATOM 5687 C C . ALA E 1 105 ? 40.796 -42.523 53.236 1.00 46.40 110 ALA E C 1
ATOM 5688 O O . ALA E 1 105 ? 39.755 -42.807 53.834 1.00 44.96 110 ALA E O 1
ATOM 5690 N N . ASP E 1 106 ? 41.543 -43.423 52.603 1.00 44.54 111 ASP E N 1
ATOM 5691 C CA . ASP E 1 106 ? 41.162 -44.835 52.574 1.00 54.25 111 ASP E CA 1
ATOM 5692 C C . ASP E 1 106 ? 41.104 -45.399 53.994 1.00 53.35 111 ASP E C 1
ATOM 5693 O O . ASP E 1 106 ? 40.249 -46.229 54.306 1.00 49.82 111 ASP E O 1
ATOM 5698 N N . ALA E 1 107 ? 42.011 -44.922 54.848 1.00 58.73 112 ALA E N 1
ATOM 5699 C CA . ALA E 1 107 ? 42.055 -45.305 56.252 1.00 43.76 112 ALA E CA 1
ATOM 5700 C C . ALA E 1 107 ? 40.798 -44.826 56.950 1.00 38.34 112 ALA E C 1
ATOM 5701 O O . ALA E 1 107 ? 40.109 -45.607 57.581 1.00 38.49 112 ALA E O 1
ATOM 5703 N N . SER E 1 108 ? 40.493 -43.542 56.814 1.00 40.40 113 SER E N 1
ATOM 5704 C CA . SER E 1 108 ? 39.267 -42.985 57.380 1.00 48.70 113 SER E CA 1
ATOM 5705 C C . SER E 1 108 ? 38.066 -43.803 56.982 1.00 52.11 113 SER E C 1
ATOM 5706 O O . SER E 1 108 ? 37.196 -44.102 57.787 1.00 48.62 113 SER E O 1
ATOM 5709 N N . HIS E 1 109 ? 38.005 -44.136 55.708 1.00 56.53 114 HIS E N 1
ATOM 5710 C CA . HIS E 1 109 ? 36.896 -44.917 55.225 1.00 57.80 114 HIS E CA 1
ATOM 5711 C C . HIS E 1 109 ? 36.900 -46.289 55.872 1.00 57.30 114 HIS E C 1
ATOM 5712 O O . HIS E 1 109 ? 35.861 -46.792 56.314 1.00 56.56 114 HIS E O 1
ATOM 5719 N N . CYS E 1 110 ? 38.078 -46.897 55.932 1.00 59.55 115 CYS E N 1
ATOM 5720 C CA . CYS E 1 110 ? 38.174 -48.273 56.401 1.00 55.54 115 CYS E CA 1
ATOM 5721 C C . CYS E 1 110 ? 37.777 -48.405 57.854 1.00 54.91 115 CYS E C 1
ATOM 5722 O O . CYS E 1 110 ? 37.109 -49.375 58.224 1.00 55.09 115 CYS E O 1
ATOM 5725 N N . ILE E 1 111 ? 38.190 -47.429 58.667 1.00 52.79 116 ILE E N 1
ATOM 5726 C CA . ILE E 1 111 ? 37.936 -47.454 60.105 1.00 52.95 116 ILE E CA 1
ATOM 5727 C C . ILE E 1 111 ? 36.488 -47.077 60.417 1.00 52.45 116 ILE E C 1
ATOM 5728 O O . ILE E 1 111 ? 35.893 -47.587 61.364 1.00 48.82 116 ILE E O 1
ATOM 5738 N N . GLN E 1 112 ? 35.920 -46.195 59.603 1.00 50.95 117 GLN E N 1
ATOM 5739 C CA . GLN E 1 112 ? 34.531 -45.776 59.759 1.00 47.38 117 GLN E CA 1
ATOM 5740 C C . GLN E 1 112 ? 33.589 -46.938 59.532 1.00 46.90 117 GLN E C 1
ATOM 5741 O O . GLN E 1 112 ? 32.504 -47.007 60.096 1.00 49.08 117 GLN E O 1
ATOM 5747 N N . GLN E 1 113 ? 34.006 -47.848 58.671 1.00 49.71 118 GLN E N 1
ATOM 5748 C CA . GLN E 1 113 ? 33.221 -49.024 58.400 1.00 51.90 118 GLN E CA 1
ATOM 5749 C C . GLN E 1 113 ? 33.232 -49.920 59.613 1.00 50.16 118 GLN E C 1
ATOM 5750 O O . GLN E 1 113 ? 32.182 -50.326 60.097 1.00 58.79 118 GLN E O 1
ATOM 5756 N N . ILE E 1 114 ? 34.428 -50.230 60.098 1.00 43.30 119 ILE E N 1
ATOM 5757 C CA . ILE E 1 114 ? 34.575 -51.048 61.294 1.00 50.30 119 ILE E CA 1
ATOM 5758 C C . ILE E 1 114 ? 33.825 -50.433 62.494 1.00 56.23 119 ILE E C 1
ATOM 5759 O O . ILE E 1 114 ? 33.105 -51.134 63.212 1.00 52.10 119 ILE E O 1
ATOM 5769 N N . LEU E 1 115 ? 33.988 -49.127 62.701 1.00 49.99 120 LEU E N 1
ATOM 5770 C CA . LEU E 1 115 ? 33.297 -48.432 63.778 1.00 44.03 120 LEU E CA 1
ATOM 5771 C C . LEU E 1 115 ? 31.788 -48.616 63.711 1.00 50.72 120 LEU E C 1
ATOM 5772 O O . LEU E 1 115 ? 31.163 -48.945 64.702 1.00 54.17 120 LEU E O 1
ATOM 5777 N N . GLU E 1 116 ? 31.201 -48.394 62.542 1.00 59.59 121 GLU E N 1
ATOM 5778 C CA . GLU E 1 116 ? 29.768 -48.613 62.376 1.00 63.34 121 GLU E CA 1
ATOM 5779 C C . GLU E 1 116 ? 29.356 -50.041 62.734 1.00 56.61 121 GLU E C 1
ATOM 5780 O O . GLU E 1 116 ? 28.297 -50.252 63.325 1.00 56.83 121 GLU E O 1
ATOM 5786 N N . SER E 1 117 ? 30.187 -51.019 62.390 1.00 54.60 122 SER E N 1
ATOM 5787 C CA . SER E 1 117 ? 29.861 -52.404 62.708 1.00 58.96 122 SER E CA 1
ATOM 5788 C C . SER E 1 117 ? 29.951 -52.602 64.215 1.00 58.51 122 SER E C 1
ATOM 5789 O O . SER E 1 117 ? 29.011 -53.098 64.835 1.00 64.62 122 SER E O 1
ATOM 5792 N N . ILE E 1 118 ? 31.074 -52.195 64.803 1.00 59.43 123 ILE E N 1
ATOM 5793 C CA . ILE E 1 118 ? 31.252 -52.225 66.261 1.00 59.07 123 ILE E CA 1
ATOM 5794 C C . ILE E 1 118 ? 30.081 -51.549 66.968 1.00 49.15 123 ILE E C 1
ATOM 5795 O O . ILE E 1 118 ? 29.399 -52.162 67.777 1.00 46.80 123 ILE E O 1
ATOM 5805 N N . ALA E 1 119 ? 29.848 -50.285 66.636 1.00 49.94 124 ALA E N 1
ATOM 5806 C CA . ALA E 1 119 ? 28.713 -49.536 67.162 1.00 52.46 124 ALA E CA 1
ATOM 5807 C C . ALA E 1 119 ? 27.457 -50.391 67.218 1.00 55.08 124 ALA E C 1
ATOM 5808 O O . ALA E 1 119 ? 26.860 -50.555 68.273 1.00 67.22 124 ALA E O 1
ATOM 5810 N N . TYR E 1 120 ? 27.062 -50.936 66.077 1.00 57.04 125 TYR E N 1
ATOM 5811 C CA . TYR E 1 120 ? 25.895 -51.805 65.999 1.00 59.70 125 TYR E CA 1
ATOM 5812 C C . TYR E 1 120 ? 25.989 -52.974 66.964 1.00 57.60 125 TYR E C 1
ATOM 5813 O O . TYR E 1 120 ? 25.040 -53.257 67.685 1.00 63.55 125 TYR E O 1
ATOM 5822 N N . CYS E 1 121 ? 27.132 -53.654 66.970 1.00 58.50 126 CYS E N 1
ATOM 5823 C CA . CYS E 1 121 ? 27.369 -54.760 67.899 1.00 61.04 126 CYS E CA 1
ATOM 5824 C C . CYS E 1 121 ? 27.113 -54.364 69.349 1.00 54.05 126 CYS E C 1
ATOM 5825 O O . CYS E 1 121 ? 26.441 -55.075 70.092 1.00 53.67 126 CYS E O 1
ATOM 5828 N N . HIS E 1 122 ? 27.660 -53.225 69.745 1.00 47.68 127 HIS E N 1
ATOM 5829 C CA . HIS E 1 122 ? 27.534 -52.766 71.112 1.00 47.64 127 HIS E CA 1
ATOM 5830 C C . HIS E 1 122 ? 26.125 -52.323 71.444 1.00 54.84 127 HIS E C 1
ATOM 5831 O O . HIS E 1 122 ? 25.583 -52.685 72.481 1.00 63.26 127 HIS E O 1
ATOM 5838 N N . SER E 1 123 ? 25.528 -51.532 70.569 1.00 55.79 128 SER E N 1
ATOM 5839 C CA . SER E 1 123 ? 24.151 -51.100 70.782 1.00 58.27 128 SER E CA 1
ATOM 5840 C C . SER E 1 123 ? 23.215 -52.306 70.813 1.00 51.80 128 SER E C 1
ATOM 5841 O O . SER E 1 123 ? 22.004 -52.154 70.944 1.00 49.44 128 SER E O 1
ATOM 5844 N N . ASN E 1 124 ? 23.792 -53.499 70.683 1.00 54.67 129 ASN E N 1
ATOM 5845 C CA . ASN E 1 124 ? 23.035 -54.751 70.722 1.00 59.89 129 ASN E CA 1
ATOM 5846 C C . ASN E 1 124 ? 23.577 -55.736 71.747 1.00 62.25 129 ASN E C 1
ATOM 5847 O O . ASN E 1 124 ? 23.307 -56.937 71.678 1.00 60.63 129 ASN E O 1
ATOM 5852 N N . GLY E 1 125 ? 24.359 -55.216 72.687 1.00 69.20 130 GLY E N 1
ATOM 5853 C CA . GLY E 1 125 ? 24.868 -56.001 73.795 1.00 65.87 130 GLY E CA 1
ATOM 5854 C C . GLY E 1 125 ? 25.970 -56.983 73.456 1.00 61.63 130 GLY E C 1
ATOM 5855 O O . GLY E 1 125 ? 26.301 -57.836 74.269 1.00 75.92 130 GLY E O 1
ATOM 5856 N N . ILE E 1 126 ? 26.550 -56.871 72.273 1.00 53.85 131 ILE E N 1
ATOM 5857 C CA . ILE E 1 126 ? 27.614 -57.782 71.908 1.00 56.22 131 ILE E CA 1
ATOM 5858 C C . ILE E 1 126 ? 28.980 -57.116 71.966 1.00 56.82 131 ILE E C 1
ATOM 5859 O O . ILE E 1 126 ? 29.151 -55.995 71.473 1.00 53.16 131 ILE E O 1
ATOM 5869 N N . VAL E 1 127 ? 29.937 -57.816 72.583 1.00 58.18 132 VAL E N 1
ATOM 5870 C CA . VAL E 1 127 ? 31.341 -57.407 72.596 1.00 58.14 132 VAL E CA 1
ATOM 5871 C C . VAL E 1 127 ? 32.170 -58.445 71.863 1.00 58.07 132 VAL E C 1
ATOM 5872 O O . VAL E 1 127 ? 32.027 -59.640 72.113 1.00 60.05 132 VAL E O 1
ATOM 5882 N N . HIS E 1 128 ? 33.026 -57.995 70.953 1.00 48.57 133 HIS E N 1
ATOM 5883 C CA . HIS E 1 128 ? 33.703 -58.937 70.069 1.00 63.18 133 HIS E CA 1
ATOM 5884 C C . HIS E 1 128 ? 34.909 -59.568 70.752 1.00 62.46 133 HIS E C 1
ATOM 5885 O O . HIS E 1 128 ? 35.043 -60.798 70.794 1.00 64.32 133 HIS E O 1
ATOM 5892 N N . ARG E 1 129 ? 35.771 -58.710 71.288 1.00 57.42 134 ARG E N 1
ATOM 5893 C CA . ARG E 1 129 ? 37.005 -59.124 71.964 1.00 65.91 134 ARG E CA 1
ATOM 5894 C C . ARG E 1 129 ? 38.131 -59.484 70.990 1.00 71.14 134 ARG E C 1
ATOM 5895 O O . ARG E 1 129 ? 39.227 -58.922 71.060 1.00 73.42 134 ARG E O 1
ATOM 5903 N N . ASN E 1 130 ? 37.861 -60.416 70.082 1.00 73.72 135 ASN E N 1
ATOM 5904 C CA . ASN E 1 130 ? 38.867 -60.846 69.111 1.00 75.33 135 ASN E CA 1
ATOM 5905 C C . ASN E 1 130 ? 38.905 -59.977 67.841 1.00 71.65 135 ASN E C 1
ATOM 5906 O O . ASN E 1 130 ? 38.992 -60.480 66.716 1.00 62.56 135 ASN E O 1
ATOM 5911 N N . LEU E 1 131 ? 38.843 -58.666 68.027 1.00 68.78 136 LEU E N 1
ATOM 5912 C CA . LEU E 1 131 ? 38.820 -57.740 66.898 1.00 60.75 136 LEU E CA 1
ATOM 5913 C C . LEU E 1 131 ? 40.222 -57.414 66.396 1.00 59.37 136 LEU E C 1
ATOM 5914 O O . LEU E 1 131 ? 41.015 -56.748 67.078 1.00 67.64 136 LEU E O 1
ATOM 5919 N N . LYS E 1 132 ? 40.517 -57.886 65.193 1.00 54.94 137 LYS E N 1
ATOM 5920 C CA . LYS E 1 132 ? 41.818 -57.657 64.571 1.00 61.31 137 LYS E CA 1
ATOM 5921 C C . LYS E 1 132 ? 41.691 -57.584 63.031 1.00 65.28 137 LYS E C 1
ATOM 5922 O O . LYS E 1 132 ? 40.636 -57.909 62.468 1.00 60.86 137 LYS E O 1
ATOM 5928 N N . PRO E 1 133 ? 42.755 -57.129 62.345 1.00 61.21 138 PRO E N 1
ATOM 5929 C CA . PRO E 1 133 ? 42.717 -57.121 60.877 1.00 59.90 138 PRO E CA 1
ATOM 5930 C C . PRO E 1 133 ? 42.470 -58.501 60.270 1.00 62.51 138 PRO E C 1
ATOM 5931 O O . PRO E 1 133 ? 41.763 -58.596 59.269 1.00 63.77 138 PRO E O 1
ATOM 5935 N N . GLU E 1 134 ? 43.036 -59.550 60.858 1.00 53.24 139 GLU E N 1
ATOM 5936 C CA . GLU E 1 134 ? 42.857 -60.884 60.301 1.00 58.12 139 GLU E CA 1
ATOM 5937 C C . GLU E 1 134 ? 41.414 -61.382 60.430 1.00 59.09 139 GLU E C 1
ATOM 5938 O O . GLU E 1 134 ? 41.096 -62.495 60.014 1.00 59.44 139 GLU E O 1
ATOM 5944 N N . ASN E 1 135 ? 40.542 -60.549 60.994 1.00 61.10 140 ASN E N 1
ATOM 5945 C CA . ASN E 1 135 ? 39.129 -60.898 61.162 1.00 59.05 140 ASN E CA 1
ATOM 5946 C C . ASN E 1 135 ? 38.182 -59.936 60.450 1.00 64.87 140 ASN E C 1
ATOM 5947 O O . ASN E 1 135 ? 36.965 -60.000 60.627 1.00 64.98 140 ASN E O 1
ATOM 5952 N N . LEU E 1 136 ? 38.746 -59.036 59.657 1.00 59.67 141 LEU E N 1
ATOM 5953 C CA . LEU E 1 136 ? 37.947 -58.141 58.844 1.00 56.07 141 LEU E CA 1
ATOM 5954 C C . LEU E 1 136 ? 38.075 -58.529 57.377 1.00 66.16 141 LEU E C 1
ATOM 5955 O O . LEU E 1 136 ? 39.178 -58.585 56.837 1.00 71.14 141 LEU E O 1
ATOM 5960 N N . LEU E 1 137 ? 36.945 -58.808 56.736 1.00 68.08 142 LEU E N 1
ATOM 5961 C CA . LEU E 1 137 ? 36.943 -59.258 55.343 1.00 66.69 142 LEU E CA 1
ATOM 5962 C C . LEU E 1 137 ? 36.497 -58.147 54.390 1.00 73.08 142 LEU E C 1
ATOM 5963 O O . LEU E 1 137 ? 35.687 -57.285 54.743 1.00 73.24 142 LEU E O 1
ATOM 5968 N N . LEU E 1 138 ? 37.030 -58.166 53.179 1.00 66.85 143 LEU E N 1
ATOM 5969 C CA . LEU E 1 138 ? 36.662 -57.168 52.191 1.00 76.10 143 LEU E CA 1
ATOM 5970 C C . LEU E 1 138 ? 35.679 -57.746 51.174 1.00 87.06 143 LEU E C 1
ATOM 5971 O O . LEU E 1 138 ? 35.771 -58.922 50.828 1.00 93.80 143 LEU E O 1
ATOM 5976 N N . ALA E 1 139 ? 34.747 -56.925 50.694 1.00 84.35 144 ALA E N 1
ATOM 5977 C CA . ALA E 1 139 ? 33.770 -57.368 49.696 1.00 89.77 144 ALA E CA 1
ATOM 5978 C C . ALA E 1 139 ? 34.462 -57.766 48.388 1.00 90.13 144 ALA E C 1
ATOM 5979 O O . ALA E 1 139 ? 34.188 -58.817 47.796 1.00 82.08 144 ALA E O 1
ATOM 5981 N N . SER E 1 140 ? 35.350 -56.888 47.942 1.00 92.53 145 SER E N 1
ATOM 5982 C CA . SER E 1 140 ? 36.283 -57.163 46.861 1.00 94.76 145 SER E CA 1
ATOM 5983 C C . SER E 1 140 ? 37.507 -56.335 47.208 1.00 92.37 145 SER E C 1
ATOM 5984 O O . SER E 1 140 ? 37.541 -55.698 48.259 1.00 90.56 145 SER E O 1
ATOM 5987 N N . LYS E 1 141 ? 38.514 -56.333 46.347 1.00 90.40 146 LYS E N 1
ATOM 5988 C CA . LYS E 1 141 ? 39.650 -55.444 46.566 1.00 94.90 146 LYS E CA 1
ATOM 5989 C C . LYS E 1 141 ? 39.432 -54.131 45.802 1.00 89.02 146 LYS E C 1
ATOM 5990 O O . LYS E 1 141 ? 40.388 -53.448 45.420 1.00 83.82 146 LYS E O 1
ATOM 5996 N N . ALA E 1 142 ? 38.160 -53.792 45.592 1.00 71.65 147 ALA E N 1
ATOM 5997 C CA . ALA E 1 142 ? 37.775 -52.543 44.942 1.00 67.40 147 ALA E CA 1
ATOM 5998 C C . ALA E 1 142 ? 38.376 -51.356 45.665 1.00 77.76 147 ALA E C 1
ATOM 5999 O O . ALA E 1 142 ? 38.857 -51.484 46.785 1.00 98.24 147 ALA E O 1
ATOM 6001 N N . LYS E 1 143 ? 38.345 -50.192 45.037 1.00 78.20 148 LYS E N 1
ATOM 6002 C CA . LYS E 1 143 ? 38.767 -48.983 45.725 1.00 88.16 148 LYS E CA 1
ATOM 6003 C C . LYS E 1 143 ? 37.535 -48.349 46.337 1.00 75.39 148 LYS E C 1
ATOM 6004 O O . LYS E 1 143 ? 37.130 -47.254 45.970 1.00 70.46 148 LYS E O 1
ATOM 6010 N N . GLY E 1 144 ? 36.934 -49.069 47.271 1.00 70.07 149 GLY E N 1
ATOM 6011 C CA . GLY E 1 144 ? 35.768 -48.587 47.981 1.00 68.39 149 GLY E CA 1
ATOM 6012 C C . GLY E 1 144 ? 35.010 -49.739 48.603 1.00 74.23 149 GLY E C 1
ATOM 6013 O O . GLY E 1 144 ? 34.100 -49.535 49.401 1.00 71.33 149 GLY E O 1
ATOM 6014 N N . ALA E 1 145 ? 35.388 -50.957 48.227 1.00 76.57 150 ALA E N 1
ATOM 6015 C CA . ALA E 1 145 ? 34.710 -52.157 48.701 1.00 76.02 150 ALA E CA 1
ATOM 6016 C C . ALA E 1 145 ? 34.398 -52.071 50.190 1.00 79.99 150 ALA E C 1
ATOM 6017 O O . ALA E 1 145 ? 35.140 -51.457 50.961 1.00 79.03 150 ALA E O 1
ATOM 6019 N N . ALA E 1 146 ? 33.292 -52.685 50.589 1.00 75.44 151 ALA E N 1
ATOM 6020 C CA . ALA E 1 146 ? 32.883 -52.666 51.980 1.00 68.42 151 ALA E CA 1
ATOM 6021 C C . ALA E 1 146 ? 33.681 -53.675 52.814 1.00 72.85 151 ALA E C 1
ATOM 6022 O O . ALA E 1 146 ? 34.268 -54.622 52.283 1.00 74.85 151 ALA E O 1
ATOM 6024 N N . VAL E 1 147 ? 33.703 -53.456 54.123 1.00 67.42 152 VAL E N 1
ATOM 6025 C CA . VAL E 1 147 ? 34.420 -54.329 55.042 1.00 60.20 152 VAL E CA 1
ATOM 6026 C C . VAL E 1 147 ? 33.435 -55.045 55.959 1.00 65.39 152 VAL E C 1
ATOM 6027 O O . VAL E 1 147 ? 32.456 -54.449 56.420 1.00 69.16 152 VAL E O 1
ATOM 6037 N N . LYS E 1 148 ? 33.696 -56.319 56.231 1.00 59.08 153 LYS E N 1
ATOM 6038 C CA . LYS E 1 148 ? 32.772 -57.128 57.021 1.00 64.53 153 LYS E CA 1
ATOM 6039 C C . LYS E 1 148 ? 33.456 -57.719 58.254 1.00 70.10 153 LYS E C 1
ATOM 6040 O O . LYS E 1 148 ? 34.642 -58.047 58.237 1.00 72.34 153 LYS E O 1
ATOM 6046 N N . LEU E 1 149 ? 32.687 -57.852 59.323 1.00 66.02 154 LEU E N 1
ATOM 6047 C CA . LEU E 1 149 ? 33.209 -58.300 60.593 1.00 54.97 154 LEU E CA 1
ATOM 6048 C C . LEU E 1 149 ? 32.965 -59.795 60.712 1.00 63.61 154 LEU E C 1
ATOM 6049 O O . LEU E 1 149 ? 31.893 -60.276 60.348 1.00 71.12 154 LEU E O 1
ATOM 6054 N N . ALA E 1 150 ? 33.948 -60.535 61.217 1.00 68.59 155 ALA E N 1
ATOM 6055 C CA . ALA E 1 150 ? 33.801 -61.985 61.327 1.00 72.10 155 ALA E CA 1
ATOM 6056 C C . ALA E 1 150 ? 34.481 -62.606 62.557 1.00 80.69 155 ALA E C 1
ATOM 6057 O O . ALA E 1 150 ? 35.190 -61.924 63.307 1.00 71.43 155 ALA E O 1
ATOM 6059 N N . ASP E 1 151 ? 34.241 -63.906 62.743 1.00 87.39 156 ASP E N 1
ATOM 6060 C CA . ASP E 1 151 ? 34.754 -64.684 63.880 1.00 87.24 156 ASP E CA 1
ATOM 6061 C C . ASP E 1 151 ? 34.255 -64.205 65.254 1.00 82.53 156 ASP E C 1
ATOM 6062 O O . ASP E 1 151 ? 34.898 -63.391 65.921 1.00 77.23 156 ASP E O 1
ATOM 6067 N N . PHE E 1 152 ? 33.117 -64.733 65.684 1.00 79.20 157 PHE E N 1
ATOM 6068 C CA . PHE E 1 152 ? 32.573 -64.359 66.981 1.00 86.56 157 PHE E CA 1
ATOM 6069 C C . PHE E 1 152 ? 32.808 -65.442 68.024 1.00 92.71 157 PHE E C 1
ATOM 6070 O O . PHE E 1 152 ? 32.061 -65.553 68.999 1.00 85.36 157 PHE E O 1
ATOM 6078 N N . GLY E 1 153 ? 33.853 -66.237 67.811 1.00 92.84 158 GLY E N 1
ATOM 6079 C CA . GLY E 1 153 ? 34.206 -67.288 68.741 1.00 91.17 158 GLY E CA 1
ATOM 6080 C C . GLY E 1 153 ? 34.287 -66.742 70.151 1.00 92.33 158 GLY E C 1
ATOM 6081 O O . GLY E 1 153 ? 33.870 -67.393 71.110 1.00 102.79 158 GLY E O 1
ATOM 6082 N N . LEU E 1 154 ? 34.813 -65.528 70.276 1.00 84.43 159 LEU E N 1
ATOM 6083 C CA . LEU E 1 154 ? 35.029 -64.923 71.583 1.00 80.73 159 LEU E CA 1
ATOM 6084 C C . LEU E 1 154 ? 33.963 -63.889 71.917 1.00 77.48 159 LEU E C 1
ATOM 6085 O O . LEU E 1 154 ? 33.986 -63.289 72.986 1.00 81.52 159 LEU E O 1
ATOM 6090 N N . ALA E 1 155 ? 33.027 -63.680 71.006 1.00 73.30 160 ALA E N 1
ATOM 6091 C CA . ALA E 1 155 ? 31.923 -62.778 71.286 1.00 76.66 160 ALA E CA 1
ATOM 6092 C C . ALA E 1 155 ? 31.172 -63.193 72.556 1.00 77.85 160 ALA E C 1
ATOM 6093 O O . ALA E 1 155 ? 31.088 -64.379 72.888 1.00 74.13 160 ALA E O 1
ATOM 6095 N N . ILE E 1 156 ? 30.629 -62.207 73.262 1.00 74.10 161 ILE E N 1
ATOM 6096 C CA . ILE E 1 156 ? 29.849 -62.452 74.469 1.00 65.17 161 ILE E CA 1
ATOM 6097 C C . ILE E 1 156 ? 28.751 -61.409 74.556 1.00 71.21 161 ILE E C 1
ATOM 6098 O O . ILE E 1 156 ? 28.912 -60.289 74.068 1.00 70.05 161 ILE E O 1
ATOM 6108 N N . GLU E 1 157 ? 27.634 -61.773 75.174 1.00 74.96 162 GLU E N 1
ATOM 6109 C CA . GLU E 1 157 ? 26.514 -60.847 75.336 1.00 75.10 162 GLU E CA 1
ATOM 6110 C C . GLU E 1 157 ? 26.560 -60.234 76.721 1.00 72.42 162 GLU E C 1
ATOM 6111 O O . GLU E 1 157 ? 26.780 -60.948 77.697 1.00 90.31 162 GLU E O 1
ATOM 6117 N N . VAL E 1 158 ? 26.365 -58.920 76.811 1.00 60.17 163 VAL E N 1
ATOM 6118 C CA . VAL E 1 158 ? 26.582 -58.216 78.068 1.00 62.44 163 VAL E CA 1
ATOM 6119 C C . VAL E 1 158 ? 25.645 -57.045 78.291 1.00 70.56 163 VAL E C 1
ATOM 6120 O O . VAL E 1 158 ? 25.110 -56.476 77.353 1.00 63.70 163 VAL E O 1
ATOM 6130 N N . ASN E 1 159 ? 25.467 -56.688 79.558 1.00 98.23 164 ASN E N 1
ATOM 6131 C CA . ASN E 1 159 ? 24.776 -55.463 79.936 1.00 98.34 164 ASN E CA 1
ATOM 6132 C C . ASN E 1 159 ? 25.761 -54.309 80.011 1.00 104.26 164 ASN E C 1
ATOM 6133 O O . ASN E 1 159 ? 26.940 -54.473 79.685 1.00 102.58 164 ASN E O 1
ATOM 6138 N N . ASP E 1 160 ? 25.281 -53.146 80.443 1.00 113.59 165 ASP E N 1
ATOM 6139 C CA . ASP E 1 160 ? 26.140 -51.961 80.563 1.00 131.27 165 ASP E CA 1
ATOM 6140 C C . ASP E 1 160 ? 27.111 -52.069 81.744 1.00 117.94 165 ASP E C 1
ATOM 6141 O O . ASP E 1 160 ? 27.949 -51.188 81.966 1.00 105.04 165 ASP E O 1
ATOM 6146 N N . SER E 1 161 ? 27.002 -53.175 82.473 1.00 119.61 166 SER E N 1
ATOM 6147 C CA . SER E 1 161 ? 27.738 -53.380 83.712 1.00 111.67 166 SER E CA 1
ATOM 6148 C C . SER E 1 161 ? 29.048 -54.129 83.509 1.00 108.86 166 SER E C 1
ATOM 6149 O O . SER E 1 161 ? 29.066 -55.249 82.991 1.00 102.61 166 SER E O 1
ATOM 6152 N N . GLU E 1 162 ? 30.142 -53.507 83.936 1.00 108.41 167 GLU E N 1
ATOM 6153 C CA . GLU E 1 162 ? 31.467 -54.105 83.809 1.00 100.03 167 GLU E CA 1
ATOM 6154 C C . GLU E 1 162 ? 31.642 -55.307 84.751 1.00 91.70 167 GLU E C 1
ATOM 6155 O O . GLU E 1 162 ? 31.216 -55.275 85.915 1.00 82.89 167 GLU E O 1
ATOM 6161 N N . ALA E 1 163 ? 32.257 -56.365 84.218 1.00 84.51 168 ALA E N 1
ATOM 6162 C CA . ALA E 1 163 ? 32.567 -57.573 84.973 1.00 67.97 168 ALA E CA 1
ATOM 6163 C C . ALA E 1 163 ? 33.912 -58.119 84.521 1.00 72.80 168 ALA E C 1
ATOM 6164 O O . ALA E 1 163 ? 34.663 -57.447 83.827 1.00 79.83 168 ALA E O 1
ATOM 6166 N N . TRP E 1 164 ? 34.213 -59.352 84.903 1.00 70.78 169 TRP E N 1
ATOM 6167 C CA . TRP E 1 164 ? 35.417 -60.006 84.410 1.00 74.48 169 TRP E CA 1
ATOM 6168 C C . TRP E 1 164 ? 35.052 -61.199 83.537 1.00 76.41 169 TRP E C 1
ATOM 6169 O O . TRP E 1 164 ? 35.136 -62.352 83.963 1.00 72.06 169 TRP E O 1
ATOM 6180 N N . HIS E 1 165 ? 34.644 -60.916 82.306 1.00 78.61 170 HIS E N 1
ATOM 6181 C CA . HIS E 1 165 ? 34.116 -61.955 81.424 1.00 80.80 170 HIS E CA 1
ATOM 6182 C C . HIS E 1 165 ? 35.233 -62.805 80.803 1.00 88.83 170 HIS E C 1
ATOM 6183 O O . HIS E 1 165 ? 35.385 -62.865 79.587 1.00 94.00 170 HIS E O 1
ATOM 6190 N N . GLY E 1 166 ? 36.017 -63.467 81.644 1.00 81.14 171 GLY E N 1
ATOM 6191 C CA . GLY E 1 166 ? 37.068 -64.330 81.146 1.00 75.80 171 GLY E CA 1
ATOM 6192 C C . GLY E 1 166 ? 38.239 -63.536 80.614 1.00 77.35 171 GLY E C 1
ATOM 6193 O O . GLY E 1 166 ? 38.241 -62.306 80.649 1.00 72.48 171 GLY E O 1
ATOM 6194 N N . PHE E 1 167 ? 39.245 -64.252 80.130 1.00 81.23 172 PHE E N 1
ATOM 6195 C CA . PHE E 1 167 ? 40.445 -63.631 79.594 1.00 67.61 172 PHE E CA 1
ATOM 6196 C C . PHE E 1 167 ? 40.799 -64.283 78.272 1.00 75.74 172 PHE E C 1
ATOM 6197 O O . PHE E 1 167 ? 41.298 -65.413 78.233 1.00 67.63 172 PHE E O 1
ATOM 6205 N N . ALA E 1 168 ? 40.523 -63.559 77.188 1.00 87.10 173 ALA E N 1
ATOM 6206 C CA . ALA E 1 168 ? 40.775 -64.038 75.824 1.00 82.66 173 ALA E CA 1
ATOM 6207 C C . ALA E 1 168 ? 40.892 -62.892 74.799 1.00 79.21 173 ALA E C 1
ATOM 6208 O O . ALA E 1 168 ? 40.503 -61.744 75.059 1.00 74.66 173 ALA E O 1
ATOM 6210 N N . GLY E 1 169 ? 41.428 -63.215 73.628 1.00 80.38 174 GLY E N 1
ATOM 6211 C CA . GLY E 1 169 ? 41.644 -62.225 72.591 1.00 81.26 174 GLY E CA 1
ATOM 6212 C C . GLY E 1 169 ? 43.037 -62.417 72.037 1.00 77.63 174 GLY E C 1
ATOM 6213 O O . GLY E 1 169 ? 43.787 -63.251 72.543 1.00 78.23 174 GLY E O 1
ATOM 6214 N N . THR E 1 170 ? 43.397 -61.656 71.008 1.00 73.57 175 THR E N 1
ATOM 6215 C CA . THR E 1 170 ? 44.729 -61.795 70.423 1.00 74.85 175 THR E CA 1
ATOM 6216 C C . THR E 1 170 ? 45.774 -60.895 71.078 1.00 71.49 175 THR E C 1
ATOM 6217 O O . THR E 1 170 ? 45.569 -59.691 71.225 1.00 64.75 175 THR E O 1
ATOM 6224 N N . PRO E 1 171 ? 46.906 -61.490 71.472 1.00 77.92 176 PRO E N 1
ATOM 6225 C CA . PRO E 1 171 ? 47.985 -60.762 72.144 1.00 68.74 176 PRO E CA 1
ATOM 6226 C C . PRO E 1 171 ? 48.574 -59.792 71.150 1.00 74.46 176 PRO E C 1
ATOM 6227 O O . PRO E 1 171 ? 49.164 -60.232 70.161 1.00 78.66 176 PRO E O 1
ATOM 6231 N N . GLY E 1 172 ? 48.404 -58.497 71.401 1.00 68.70 177 GLY E N 1
ATOM 6232 C CA . GLY E 1 172 ? 48.832 -57.463 70.469 1.00 62.80 177 GLY E CA 1
ATOM 6233 C C . GLY E 1 172 ? 47.743 -56.419 70.309 1.00 56.32 177 GLY E C 1
ATOM 6234 O O . GLY E 1 172 ? 48.018 -55.231 70.140 1.00 47.77 177 GLY E O 1
ATOM 6235 N N . TYR E 1 173 ? 46.499 -56.884 70.372 1.00 57.32 178 TYR E N 1
ATOM 6236 C CA . TYR E 1 173 ? 45.328 -56.015 70.348 1.00 55.98 178 TYR E CA 1
ATOM 6237 C C . TYR E 1 173 ? 44.650 -55.934 71.718 1.00 63.26 178 TYR E C 1
ATOM 6238 O O . TYR E 1 173 ? 43.743 -55.139 71.920 1.00 65.16 178 TYR E O 1
ATOM 6247 N N . LEU E 1 174 ? 45.093 -56.763 72.656 1.00 72.36 179 LEU E N 1
ATOM 6248 C CA . LEU E 1 174 ? 44.454 -56.837 73.961 1.00 64.88 179 LEU E CA 1
ATOM 6249 C C . LEU E 1 174 ? 44.477 -55.503 74.675 1.00 63.61 179 LEU E C 1
ATOM 6250 O O . LEU E 1 174 ? 45.419 -54.716 74.508 1.00 60.46 179 LEU E O 1
ATOM 6255 N N . SER E 1 175 ? 43.431 -55.266 75.467 1.00 62.22 180 SER E N 1
ATOM 6256 C CA . SER E 1 175 ? 43.251 -54.007 76.198 1.00 65.44 180 SER E CA 1
ATOM 6257 C C . SER E 1 175 ? 43.961 -54.009 77.552 1.00 61.13 180 SER E C 1
ATOM 6258 O O . SER E 1 175 ? 44.123 -55.064 78.161 1.00 71.97 180 SER E O 1
ATOM 6261 N N . PRO E 1 176 ? 44.388 -52.829 78.027 1.00 54.08 181 PRO E N 1
ATOM 6262 C CA . PRO E 1 176 ? 44.975 -52.733 79.367 1.00 69.44 181 PRO E CA 1
ATOM 6263 C C . PRO E 1 176 ? 44.076 -53.331 80.458 1.00 67.99 181 PRO E C 1
ATOM 6264 O O . PRO E 1 176 ? 44.549 -54.125 81.284 1.00 64.41 181 PRO E O 1
ATOM 6268 N N . GLU E 1 177 ? 42.799 -52.956 80.458 1.00 64.30 182 GLU E N 1
ATOM 6269 C CA . GLU E 1 177 ? 41.868 -53.425 81.483 1.00 61.90 182 GLU E CA 1
ATOM 6270 C C . GLU E 1 177 ? 41.787 -54.956 81.570 1.00 65.68 182 GLU E C 1
ATOM 6271 O O . GLU E 1 177 ? 41.496 -55.506 82.632 1.00 76.86 182 GLU E O 1
ATOM 6277 N N . VAL E 1 178 ? 42.062 -55.646 80.469 1.00 57.57 183 VAL E N 1
ATOM 6278 C CA . VAL E 1 178 ? 42.002 -57.107 80.453 1.00 57.37 183 VAL E CA 1
ATOM 6279 C C . VAL E 1 178 ? 43.302 -57.747 80.949 1.00 56.91 183 VAL E C 1
ATOM 6280 O O . VAL E 1 178 ? 43.295 -58.836 81.518 1.00 57.90 183 VAL E O 1
ATOM 6290 N N . LEU E 1 179 ? 44.418 -57.066 80.735 1.00 54.54 184 LEU E N 1
ATOM 6291 C CA . LEU E 1 179 ? 45.702 -57.551 81.237 1.00 66.18 184 LEU E CA 1
ATOM 6292 C C . LEU E 1 179 ? 45.851 -57.282 82.740 1.00 68.92 184 LEU E C 1
ATOM 6293 O O . LEU E 1 179 ? 46.600 -57.961 83.458 1.00 70.28 184 LEU E O 1
ATOM 6298 N N . LYS E 1 180 ? 45.139 -56.272 83.210 1.00 61.17 185 LYS E N 1
ATOM 6299 C CA . LYS E 1 180 ? 45.155 -55.946 84.614 1.00 62.63 185 LYS E CA 1
ATOM 6300 C C . LYS E 1 180 ? 44.109 -56.787 85.330 1.00 64.16 185 LYS E C 1
ATOM 6301 O O . LYS E 1 180 ? 43.797 -56.546 86.497 1.00 80.42 185 LYS E O 1
ATOM 6307 N N . LYS E 1 181 ? 43.577 -57.779 84.624 1.00 63.63 186 LYS E N 1
ATOM 6308 C CA . LYS E 1 181 ? 42.508 -58.628 85.153 1.00 71.49 186 LYS E CA 1
ATOM 6309 C C . LYS E 1 181 ? 41.378 -57.798 85.751 1.00 61.00 186 LYS E C 1
ATOM 6310 O O . LYS E 1 181 ? 40.654 -58.278 86.618 1.00 56.52 186 LYS E O 1
ATOM 6316 N N . ASP E 1 182 ? 41.241 -56.558 85.286 1.00 55.99 187 ASP E N 1
ATOM 6317 C CA . ASP E 1 182 ? 40.183 -55.668 85.753 1.00 59.05 187 ASP E CA 1
ATOM 6318 C C . ASP E 1 182 ? 38.829 -56.074 85.179 1.00 66.83 187 ASP E C 1
ATOM 6319 O O . ASP E 1 182 ? 38.749 -56.966 84.335 1.00 65.52 187 ASP E O 1
ATOM 6324 N N . PRO E 1 183 ? 37.748 -55.430 85.642 1.00 67.13 188 PRO E N 1
ATOM 6325 C CA . PRO E 1 183 ? 36.494 -55.724 84.962 1.00 68.82 188 PRO E CA 1
ATOM 6326 C C . PRO E 1 183 ? 36.475 -54.882 83.701 1.00 80.18 188 PRO E C 1
ATOM 6327 O O . PRO E 1 183 ? 36.925 -53.735 83.732 1.00 77.59 188 PRO E O 1
ATOM 6331 N N . TYR E 1 184 ? 35.981 -55.444 82.605 1.00 80.89 189 TYR E N 1
ATOM 6332 C CA . TYR E 1 184 ? 35.905 -54.707 81.359 1.00 73.05 189 TYR E CA 1
ATOM 6333 C C . TYR E 1 184 ? 34.546 -54.864 80.708 1.00 76.13 189 TYR E C 1
ATOM 6334 O O . TYR E 1 184 ? 33.738 -55.699 81.120 1.00 72.68 189 TYR E O 1
ATOM 6343 N N . SER E 1 185 ? 34.305 -54.054 79.684 1.00 79.78 190 SER E N 1
ATOM 6344 C CA . SER E 1 185 ? 33.046 -54.081 78.945 1.00 78.93 190 SER E CA 1
ATOM 6345 C C . SER E 1 185 ? 33.310 -53.755 77.482 1.00 70.46 190 SER E C 1
ATOM 6346 O O . SER E 1 185 ? 34.373 -54.074 76.946 1.00 68.14 190 SER E O 1
ATOM 6349 N N . LYS E 1 186 ? 32.339 -53.103 76.851 1.00 72.83 191 LYS E N 1
ATOM 6350 C CA . LYS E 1 186 ? 32.425 -52.726 75.447 1.00 58.84 191 LYS E CA 1
ATOM 6351 C C . LYS E 1 186 ? 33.760 -52.097 75.014 1.00 58.30 191 LYS E C 1
ATOM 6352 O O . LYS E 1 186 ? 34.312 -52.492 73.990 1.00 61.44 191 LYS E O 1
ATOM 6358 N N . PRO E 1 187 ? 34.288 -51.124 75.784 1.00 51.53 192 PRO E N 1
ATOM 6359 C CA . PRO E 1 187 ? 35.450 -50.392 75.257 1.00 51.00 192 PRO E CA 1
ATOM 6360 C C . PRO E 1 187 ? 36.679 -51.234 74.921 1.00 47.29 192 PRO E C 1
ATOM 6361 O O . PRO E 1 187 ? 37.592 -50.696 74.308 1.00 42.54 192 PRO E O 1
ATOM 6365 N N . VAL E 1 188 ? 36.710 -52.509 75.292 1.00 48.08 193 VAL E N 1
ATOM 6366 C CA . VAL E 1 188 ? 37.834 -53.349 74.899 1.00 51.26 193 VAL E CA 1
ATOM 6367 C C . VAL E 1 188 ? 37.987 -53.382 73.389 1.00 54.52 193 VAL E C 1
ATOM 6368 O O . VAL E 1 188 ? 39.082 -53.628 72.865 1.00 60.01 193 VAL E O 1
ATOM 6378 N N . ASP E 1 189 ? 36.880 -53.139 72.695 1.00 51.10 194 ASP E N 1
ATOM 6379 C CA . ASP E 1 189 ? 36.849 -53.203 71.239 1.00 51.59 194 ASP E CA 1
ATOM 6380 C C . ASP E 1 189 ? 37.384 -51.914 70.603 1.00 51.16 194 ASP E C 1
ATOM 6381 O O . ASP E 1 189 ? 38.171 -51.952 69.651 1.00 48.99 194 ASP E O 1
ATOM 6386 N N . ILE E 1 190 ? 36.961 -50.776 71.137 1.00 41.60 195 ILE E N 1
ATOM 6387 C CA . ILE E 1 190 ? 37.517 -49.501 70.718 1.00 39.04 195 ILE E CA 1
ATOM 6388 C C . ILE E 1 190 ? 39.025 -49.477 70.935 1.00 45.50 195 ILE E C 1
ATOM 6389 O O . ILE E 1 190 ? 39.743 -48.770 70.240 1.00 47.98 195 ILE E O 1
ATOM 6399 N N . TRP E 1 191 ? 39.521 -50.240 71.901 1.00 46.54 196 TRP E N 1
ATOM 6400 C CA . TRP E 1 191 ? 40.967 -50.316 72.064 1.00 52.40 196 TRP E CA 1
ATOM 6401 C C . TRP E 1 191 ? 41.565 -50.967 70.834 1.00 42.07 196 TRP E C 1
ATOM 6402 O O . TRP E 1 191 ? 42.515 -50.442 70.261 1.00 35.86 196 TRP E O 1
ATOM 6413 N N . ALA E 1 192 ? 40.995 -52.104 70.442 1.00 37.98 197 ALA E N 1
ATOM 6414 C CA . ALA E 1 192 ? 41.429 -52.821 69.251 1.00 48.83 197 ALA E CA 1
ATOM 6415 C C . ALA E 1 192 ? 41.407 -51.924 68.000 1.00 55.11 197 ALA E C 1
ATOM 6416 O O . ALA E 1 192 ? 42.344 -51.932 67.189 1.00 52.11 197 ALA E O 1
ATOM 6418 N N . CYS E 1 193 ? 40.345 -51.142 67.833 1.00 49.88 198 CYS E N 1
ATOM 6419 C CA . CYS E 1 193 ? 40.301 -50.198 66.719 1.00 47.92 198 CYS E CA 1
ATOM 6420 C C . CYS E 1 193 ? 41.571 -49.377 66.665 1.00 45.82 198 CYS E C 1
ATOM 6421 O O . CYS E 1 193 ? 42.289 -49.422 65.686 1.00 46.07 198 CYS E O 1
ATOM 6424 N N . GLY E 1 194 ? 41.848 -48.630 67.727 1.00 46.12 199 GLY E N 1
ATOM 6425 C CA . GLY E 1 194 ? 43.032 -47.789 67.772 1.00 48.17 199 GLY E CA 1
ATOM 6426 C C . GLY E 1 194 ? 44.278 -48.495 67.265 1.00 44.41 199 GLY E C 1
ATOM 6427 O O . GLY E 1 194 ? 45.108 -47.897 66.581 1.00 36.99 199 GLY E O 1
ATOM 6428 N N . VAL E 1 195 ? 44.411 -49.772 67.612 1.00 47.08 200 VAL E N 1
ATOM 6429 C CA . VAL E 1 195 ? 45.556 -50.567 67.190 1.00 45.06 200 VAL E CA 1
ATOM 6430 C C . VAL E 1 195 ? 45.499 -50.664 65.692 1.00 50.07 200 VAL E C 1
ATOM 6431 O O . VAL E 1 195 ? 46.479 -50.358 65.008 1.00 55.31 200 VAL E O 1
ATOM 6441 N N . ILE E 1 196 ? 44.339 -51.084 65.189 1.00 46.23 201 ILE E N 1
ATOM 6442 C CA . ILE E 1 196 ? 44.129 -51.238 63.752 1.00 42.83 201 ILE E CA 1
ATOM 6443 C C . ILE E 1 196 ? 44.312 -49.923 62.989 1.00 36.47 201 ILE E C 1
ATOM 6444 O O . ILE E 1 196 ? 45.197 -49.816 62.152 1.00 30.82 201 ILE E O 1
ATOM 6454 N N . LEU E 1 19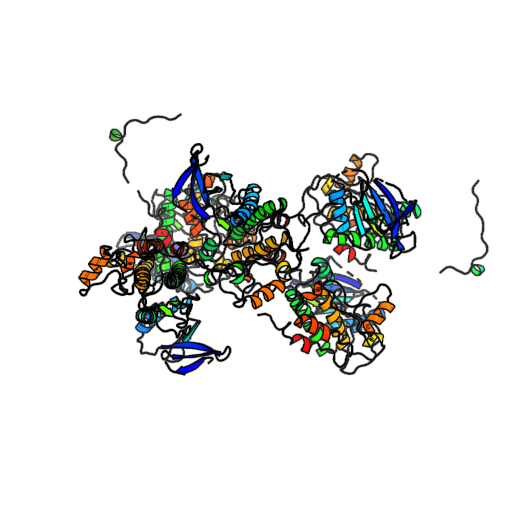7 ? 43.477 -48.930 63.298 1.00 38.25 202 LEU E N 1
ATOM 6455 C CA . LEU E 1 197 ? 43.602 -47.590 62.735 1.00 37.73 202 LEU E CA 1
ATOM 6456 C C . LEU E 1 197 ? 45.038 -47.089 62.801 1.00 36.93 202 LEU E C 1
ATOM 6457 O O . LEU E 1 197 ? 45.486 -46.366 61.920 1.00 38.60 202 LEU E O 1
ATOM 6462 N N . TYR E 1 198 ? 45.758 -47.473 63.844 1.00 40.51 203 TYR E N 1
ATOM 6463 C CA . TYR E 1 198 ? 47.168 -47.131 63.944 1.00 45.58 203 TYR E CA 1
ATOM 6464 C C . TYR E 1 198 ? 47.959 -47.831 62.846 1.00 44.59 203 TYR E C 1
ATOM 6465 O O . TYR E 1 198 ? 48.782 -47.219 62.163 1.00 39.85 203 TYR E O 1
ATOM 6474 N N . ILE E 1 199 ? 47.700 -49.122 62.677 1.00 43.10 204 ILE E N 1
ATOM 6475 C CA . ILE E 1 199 ? 48.392 -49.903 61.659 1.00 45.25 204 ILE E CA 1
ATOM 6476 C C . ILE E 1 199 ? 48.135 -49.385 60.250 1.00 42.01 204 ILE E C 1
ATOM 6477 O O . ILE E 1 199 ? 49.070 -49.153 59.497 1.00 36.64 204 ILE E O 1
ATOM 6487 N N . LEU E 1 200 ? 46.864 -49.206 59.906 1.00 44.75 205 LEU E N 1
ATOM 6488 C CA . LEU E 1 200 ? 46.479 -48.677 58.603 1.00 34.22 205 LEU E CA 1
ATOM 6489 C C . LEU E 1 200 ? 47.368 -47.521 58.218 1.00 39.63 205 LEU E C 1
ATOM 6490 O O . LEU E 1 200 ? 47.878 -47.495 57.111 1.00 54.32 205 LEU E O 1
ATOM 6495 N N . LEU E 1 201 ? 47.566 -46.559 59.113 1.00 32.82 206 LEU E N 1
ATOM 6496 C CA . LEU E 1 201 ? 48.264 -45.348 58.709 1.00 36.92 206 LEU E CA 1
ATOM 6497 C C . LEU E 1 201 ? 49.741 -45.562 58.438 1.00 40.24 206 LEU E C 1
ATOM 6498 O O . LEU E 1 201 ? 50.337 -44.801 57.684 1.00 46.94 206 LEU E O 1
ATOM 6503 N N . VAL E 1 202 ? 50.334 -46.599 59.024 1.00 41.64 207 VAL E N 1
ATOM 6504 C CA . VAL E 1 202 ? 51.791 -46.800 58.881 1.00 49.03 207 VAL E CA 1
ATOM 6505 C C . VAL E 1 202 ? 52.254 -48.225 58.561 1.00 43.75 207 VAL E C 1
ATOM 6506 O O . VAL E 1 202 ? 53.395 -48.420 58.159 1.00 46.77 207 VAL E O 1
ATOM 6516 N N . GLY E 1 203 ? 51.391 -49.212 58.779 1.00 35.98 208 GLY E N 1
ATOM 6517 C CA . GLY E 1 203 ? 51.705 -50.589 58.435 1.00 39.97 208 GLY E CA 1
ATOM 6518 C C . GLY E 1 203 ? 52.549 -51.392 59.417 1.00 53.20 208 GLY E C 1
ATOM 6519 O O . GLY E 1 203 ? 52.905 -52.543 59.130 1.00 46.12 208 GLY E O 1
ATOM 6520 N N . TYR E 1 204 ? 52.894 -50.778 60.551 1.00 58.10 209 TYR E N 1
ATOM 6521 C CA . TYR E 1 204 ? 53.437 -51.494 61.704 1.00 46.83 209 TYR E CA 1
ATOM 6522 C C . TYR E 1 204 ? 52.512 -51.288 62.910 1.00 47.62 209 TYR E C 1
ATOM 6523 O O . TYR E 1 204 ? 51.673 -50.385 62.903 1.00 42.25 209 TYR E O 1
ATOM 6532 N N . PRO E 1 205 ? 52.641 -52.146 63.941 1.00 56.37 210 PRO E N 1
ATOM 6533 C CA . PRO E 1 205 ? 51.775 -52.069 65.127 1.00 49.01 210 PRO E CA 1
ATOM 6534 C C . PRO E 1 205 ? 52.228 -50.998 66.120 1.00 53.29 210 PRO E C 1
ATOM 6535 O O . PRO E 1 205 ? 53.379 -50.554 66.063 1.00 52.80 210 PRO E O 1
ATOM 6539 N N . PRO E 1 206 ? 51.327 -50.587 67.029 1.00 53.36 211 PRO E N 1
ATOM 6540 C CA . PRO E 1 206 ? 51.670 -49.621 68.078 1.00 49.73 211 PRO E CA 1
ATOM 6541 C C . PRO E 1 206 ? 52.481 -50.292 69.203 1.00 62.06 211 PRO E C 1
ATOM 6542 O O . PRO E 1 206 ? 53.561 -49.816 69.595 1.00 58.30 211 PRO E O 1
ATOM 6546 N N . PHE E 1 207 ? 51.943 -51.400 69.714 1.00 59.34 212 PHE E N 1
ATOM 6547 C CA . PHE E 1 207 ? 52.588 -52.176 70.748 1.00 50.63 212 PHE E CA 1
ATOM 6548 C C . PHE E 1 207 ? 53.096 -53.458 70.155 1.00 56.34 212 PHE E C 1
ATOM 6549 O O . PHE E 1 207 ? 52.337 -54.198 69.529 1.00 54.85 212 PHE E O 1
ATOM 6557 N N . TRP E 1 208 ? 54.372 -53.742 70.375 1.00 59.02 213 TRP E N 1
ATOM 6558 C CA . TRP E 1 208 ? 54.926 -55.014 69.941 1.00 65.07 213 TRP E CA 1
ATOM 6559 C C . TRP E 1 208 ? 56.304 -55.295 70.516 1.00 65.97 213 TRP E C 1
ATOM 6560 O O . TRP E 1 208 ? 57.178 -54.427 70.504 1.00 50.17 213 TRP E O 1
ATOM 6571 N N . ASP E 1 209 ? 56.473 -56.511 71.040 1.00 75.70 214 ASP E N 1
ATOM 6572 C CA . ASP E 1 209 ? 57.798 -57.056 71.336 1.00 75.27 214 ASP E CA 1
ATOM 6573 C C . ASP E 1 209 ? 57.866 -58.559 71.118 1.00 68.46 214 ASP E C 1
ATOM 6574 O O . ASP E 1 209 ? 56.833 -59.240 71.065 1.00 54.94 214 ASP E O 1
ATOM 6579 N N . GLU E 1 210 ? 59.105 -59.043 70.999 1.00 78.60 215 GLU E N 1
ATOM 6580 C CA . GLU E 1 210 ? 59.444 -60.456 70.827 1.00 83.42 215 GLU E CA 1
ATOM 6581 C C . GLU E 1 210 ? 58.953 -61.320 71.982 1.00 72.45 215 GLU E C 1
ATOM 6582 O O . GLU E 1 210 ? 58.443 -62.431 71.769 1.00 53.78 215 GLU E O 1
ATOM 6588 N N . ASP E 1 211 ? 59.132 -60.801 73.199 1.00 69.17 216 ASP E N 1
ATOM 6589 C CA . ASP E 1 211 ? 58.703 -61.470 74.426 1.00 73.31 216 ASP E CA 1
ATOM 6590 C C . ASP E 1 211 ? 57.294 -61.077 74.844 1.00 66.80 216 ASP E C 1
ATOM 6591 O O . ASP E 1 211 ? 57.026 -59.913 75.114 1.00 65.04 216 ASP E O 1
ATOM 6596 N N . GLN E 1 212 ? 56.409 -62.066 74.911 1.00 71.88 217 GLN E N 1
ATOM 6597 C CA . GLN E 1 212 ? 54.995 -61.835 75.185 1.00 74.10 217 GLN E CA 1
ATOM 6598 C C . GLN E 1 212 ? 54.796 -60.898 76.373 1.00 75.34 217 GLN E C 1
ATOM 6599 O O . GLN E 1 212 ? 53.967 -59.989 76.331 1.00 75.16 217 GLN E O 1
ATOM 6605 N N . HIS E 1 213 ? 55.571 -61.108 77.426 1.00 71.55 218 HIS E N 1
ATOM 6606 C CA . HIS E 1 213 ? 55.398 -60.317 78.628 1.00 73.44 218 HIS E CA 1
ATOM 6607 C C . HIS E 1 213 ? 55.954 -58.907 78.461 1.00 71.35 218 HIS E C 1
ATOM 6608 O O . HIS E 1 213 ? 55.336 -57.927 78.877 1.00 67.22 218 HIS E O 1
ATOM 6615 N N . ARG E 1 214 ? 57.110 -58.793 77.831 1.00 69.78 219 ARG E N 1
ATOM 6616 C CA . ARG E 1 214 ? 57.614 -57.481 77.493 1.00 66.39 219 ARG E CA 1
ATOM 6617 C C . ARG E 1 214 ? 56.474 -56.700 76.853 1.00 70.55 219 ARG E C 1
ATOM 6618 O O . ARG E 1 214 ? 56.335 -55.498 77.075 1.00 71.10 219 ARG E O 1
ATOM 6626 N N . LEU E 1 215 ? 55.653 -57.407 76.072 1.00 71.16 220 LEU E N 1
ATOM 6627 C CA . LEU E 1 215 ? 54.544 -56.808 75.321 1.00 68.05 220 LEU E CA 1
ATOM 6628 C C . LEU E 1 215 ? 53.410 -56.330 76.234 1.00 63.57 220 LEU E C 1
ATOM 6629 O O . LEU E 1 215 ? 53.166 -55.122 76.343 1.00 59.04 220 LEU E O 1
ATOM 6634 N N . TYR E 1 216 ? 52.717 -57.267 76.881 1.00 52.65 221 TYR E N 1
ATOM 6635 C CA . TYR E 1 216 ? 51.615 -56.909 77.767 1.00 51.84 221 TYR E CA 1
ATOM 6636 C C . TYR E 1 216 ? 52.004 -55.742 78.664 1.00 58.34 221 TYR E C 1
ATOM 6637 O O . TYR E 1 216 ? 51.160 -54.948 79.066 1.00 54.71 221 TYR E O 1
ATOM 6646 N N . ALA E 1 217 ? 53.286 -55.671 79.011 1.00 60.89 222 ALA E N 1
ATOM 6647 C CA . ALA E 1 217 ? 53.818 -54.590 79.841 1.00 58.16 222 ALA E CA 1
ATOM 6648 C C . ALA E 1 217 ? 53.639 -53.266 79.138 1.00 62.60 222 ALA E C 1
ATOM 6649 O O . ALA E 1 217 ? 53.111 -52.308 79.712 1.00 53.46 222 ALA E O 1
ATOM 6651 N N . GLN E 1 218 ? 54.120 -53.238 77.893 1.00 62.96 223 GLN E N 1
ATOM 6652 C CA . GLN E 1 218 ? 54.075 -52.070 77.033 1.00 51.96 223 GLN E CA 1
ATOM 6653 C C . GLN E 1 218 ? 52.628 -51.625 76.843 1.00 53.24 223 GLN E C 1
ATOM 6654 O O . GLN E 1 218 ? 52.311 -50.441 76.961 1.00 45.60 223 GLN E O 1
ATOM 6660 N N . ILE E 1 219 ? 51.753 -52.584 76.562 1.00 44.96 224 ILE E N 1
ATOM 6661 C CA . ILE E 1 219 ? 50.326 -52.317 76.476 1.00 43.67 224 ILE E CA 1
ATOM 6662 C C . ILE E 1 219 ? 49.750 -51.694 77.751 1.00 58.35 224 ILE E C 1
ATOM 6663 O O . ILE E 1 219 ? 49.275 -50.555 77.739 1.00 54.97 224 ILE E O 1
ATOM 6673 N N . LYS E 1 220 ? 49.776 -52.462 78.841 1.00 65.41 225 LYS E N 1
ATOM 6674 C CA . LYS E 1 220 ? 49.304 -52.005 80.154 1.00 62.48 225 LYS E CA 1
ATOM 6675 C C . LYS E 1 220 ? 49.788 -50.592 80.469 1.00 59.45 225 LYS E C 1
ATOM 6676 O O . LYS E 1 220 ? 49.066 -49.761 81.046 1.00 50.91 225 LYS E O 1
ATOM 6682 N N . ALA E 1 221 ? 51.030 -50.335 80.086 1.00 57.44 226 ALA E N 1
ATOM 6683 C CA . ALA E 1 221 ? 51.650 -49.065 80.371 1.00 63.46 226 ALA E CA 1
ATOM 6684 C C . ALA E 1 221 ? 51.020 -47.928 79.540 1.00 68.87 226 ALA E C 1
ATOM 6685 O O . ALA E 1 221 ? 50.955 -46.777 80.005 1.00 70.23 226 ALA E O 1
ATOM 6687 N N . GLY E 1 222 ? 50.532 -48.263 78.337 1.00 55.85 227 GLY E N 1
ATOM 6688 C CA . GLY E 1 222 ? 50.060 -47.273 77.376 1.00 48.40 227 GLY E CA 1
ATOM 6689 C C . GLY E 1 222 ? 51.202 -46.741 76.511 1.00 52.32 227 GLY E C 1
ATOM 6690 O O . GLY E 1 222 ? 51.171 -45.619 76.008 1.00 53.89 227 GLY E O 1
ATOM 6691 N N . ALA E 1 223 ? 52.214 -47.574 76.322 1.00 48.13 228 ALA E N 1
ATOM 6692 C CA . ALA E 1 223 ? 53.474 -47.150 75.727 1.00 49.50 228 ALA E CA 1
ATOM 6693 C C . ALA E 1 223 ? 53.494 -47.221 74.207 1.00 62.40 228 ALA E C 1
ATOM 6694 O O . ALA E 1 223 ? 53.932 -48.223 73.631 1.00 66.70 228 ALA E O 1
ATOM 6696 N N . TYR E 1 224 ? 53.041 -46.162 73.551 1.00 62.04 229 TYR E N 1
ATOM 6697 C CA . TYR E 1 224 ? 53.200 -46.065 72.097 1.00 63.25 229 TYR E CA 1
ATOM 6698 C C . TYR E 1 224 ? 53.596 -44.650 71.717 1.00 65.63 229 TYR E C 1
ATOM 6699 O O . TYR E 1 224 ? 53.399 -43.702 72.493 1.00 78.48 229 TYR E O 1
ATOM 6708 N N . ASP E 1 225 ? 54.151 -44.499 70.525 1.00 58.16 230 ASP E N 1
ATOM 6709 C CA . ASP E 1 225 ? 54.526 -43.171 70.059 1.00 64.05 230 ASP E CA 1
ATOM 6710 C C . ASP E 1 225 ? 54.341 -43.001 68.549 1.00 64.71 230 ASP E C 1
ATOM 6711 O O . ASP E 1 225 ? 53.929 -43.923 67.834 1.00 55.90 230 ASP E O 1
ATOM 6716 N N . TYR E 1 226 ? 54.655 -41.806 68.073 1.00 52.90 231 TYR E N 1
ATOM 6717 C CA . TYR E 1 226 ? 54.508 -41.485 66.677 1.00 38.17 231 TYR E CA 1
ATOM 6718 C C . TYR E 1 226 ? 55.867 -41.168 66.070 1.00 47.35 231 TYR E C 1
ATOM 6719 O O . TYR E 1 226 ? 56.202 -40.001 65.853 1.00 54.05 231 TYR E O 1
ATOM 6728 N N . PRO E 1 227 ? 56.661 -42.216 65.796 1.00 50.98 232 PRO E N 1
ATOM 6729 C CA . PRO E 1 227 ? 58.032 -42.119 65.278 1.00 56.50 232 PRO E CA 1
ATOM 6730 C C . PRO E 1 227 ? 58.143 -41.275 64.009 1.00 65.06 232 PRO E C 1
ATOM 6731 O O . PRO E 1 227 ? 57.298 -41.379 63.106 1.00 56.26 232 PRO E O 1
ATOM 6735 N N . SER E 1 228 ? 59.185 -40.449 63.941 1.00 66.54 233 SER E N 1
ATOM 6736 C CA . SER E 1 228 ? 59.464 -39.678 62.729 1.00 65.07 233 SER E CA 1
ATOM 6737 C C . SER E 1 228 ? 60.285 -40.531 61.755 1.00 66.85 233 SER E C 1
ATOM 6738 O O . SER E 1 228 ? 61.008 -41.437 62.185 1.00 60.46 233 SER E O 1
ATOM 6741 N N . PRO E 1 229 ? 60.183 -40.238 60.441 1.00 68.74 234 PRO E N 1
ATOM 6742 C CA . PRO E 1 229 ? 59.410 -39.138 59.861 1.00 57.49 234 PRO E CA 1
ATOM 6743 C C . PRO E 1 229 ? 58.018 -39.555 59.433 1.00 53.07 234 PRO E C 1
ATOM 6744 O O . PRO E 1 229 ? 57.217 -38.695 59.095 1.00 53.22 234 PRO E O 1
ATOM 6748 N N . GLU E 1 230 ? 57.730 -40.850 59.439 1.00 57.15 235 GLU E N 1
ATOM 6749 C CA . GLU E 1 230 ? 56.424 -41.324 58.981 1.00 55.83 235 GLU E CA 1
ATOM 6750 C C . GLU E 1 230 ? 55.262 -40.513 59.562 1.00 52.14 235 GLU E C 1
ATOM 6751 O O . GLU E 1 230 ? 54.431 -39.982 58.825 1.00 48.78 235 GLU E O 1
ATOM 6757 N N . TRP E 1 231 ? 55.215 -40.397 60.880 1.00 51.00 236 TRP E N 1
ATOM 6758 C CA . TRP E 1 231 ? 54.083 -39.743 61.508 1.00 46.76 236 TRP E CA 1
ATOM 6759 C C . TRP E 1 231 ? 54.120 -38.242 61.402 1.00 49.12 236 TRP E C 1
ATOM 6760 O O . TRP E 1 231 ? 53.120 -37.587 61.632 1.00 51.10 236 TRP E O 1
ATOM 6771 N N . ASP E 1 232 ? 55.270 -37.701 61.036 1.00 52.20 237 ASP E N 1
ATOM 6772 C CA . ASP E 1 232 ? 55.426 -36.257 60.876 1.00 54.38 237 ASP E CA 1
ATOM 6773 C C . ASP E 1 232 ? 54.396 -35.629 59.952 1.00 56.82 237 ASP E C 1
ATOM 6774 O O . ASP E 1 232 ? 54.162 -34.433 60.024 1.00 53.97 237 ASP E O 1
ATOM 6779 N N . THR E 1 233 ? 53.797 -36.433 59.077 1.00 66.97 238 THR E N 1
ATOM 6780 C CA . THR E 1 233 ? 52.930 -35.910 58.029 1.00 62.12 238 THR E CA 1
ATOM 6781 C C . THR E 1 233 ? 51.560 -36.563 58.036 1.00 58.17 238 THR E C 1
ATOM 6782 O O . THR E 1 233 ? 50.916 -36.681 57.003 1.00 67.46 238 THR E O 1
ATOM 6789 N N . VAL E 1 234 ? 51.129 -36.994 59.213 1.00 52.83 239 VAL E N 1
ATOM 6790 C CA . VAL E 1 234 ? 49.780 -37.502 59.400 1.00 52.93 239 VAL E CA 1
ATOM 6791 C C . VAL E 1 234 ? 48.986 -36.427 60.114 1.00 56.51 239 VAL E C 1
ATOM 6792 O O . VAL E 1 234 ? 49.423 -35.918 61.160 1.00 64.08 239 VAL E O 1
ATOM 6802 N N . THR E 1 235 ? 47.826 -36.073 59.571 1.00 47.55 240 THR E N 1
ATOM 6803 C CA . THR E 1 235 ? 47.058 -34.995 60.179 1.00 60.75 240 THR E CA 1
ATOM 6804 C C . THR E 1 235 ? 46.860 -35.293 61.657 1.00 65.09 240 THR E C 1
ATOM 6805 O O . THR E 1 235 ? 46.495 -36.405 62.030 1.00 64.11 240 THR E O 1
ATOM 6812 N N . PRO E 1 236 ? 47.151 -34.307 62.507 1.00 63.06 241 PRO E N 1
ATOM 6813 C CA . PRO E 1 236 ? 46.914 -34.404 63.942 1.00 57.17 241 PRO E CA 1
ATOM 6814 C C . PRO E 1 236 ? 45.509 -34.912 64.266 1.00 54.45 241 PRO E C 1
ATOM 6815 O O . PRO E 1 236 ? 45.358 -35.732 65.165 1.00 59.98 241 PRO E O 1
ATOM 6819 N N . GLU E 1 237 ? 44.501 -34.437 63.545 1.00 50.75 242 GLU E N 1
ATOM 6820 C CA . GLU E 1 237 ? 43.130 -34.876 63.761 1.00 48.97 242 GLU E CA 1
ATOM 6821 C C . GLU E 1 237 ? 43.051 -36.400 63.776 1.00 50.74 242 GLU E C 1
ATOM 6822 O O . GLU E 1 237 ? 42.161 -36.985 64.388 1.00 49.78 242 GLU E O 1
ATOM 6828 N N . ALA E 1 238 ? 43.980 -37.043 63.079 1.00 50.21 243 ALA E N 1
ATOM 6829 C CA . ALA E 1 238 ? 43.953 -38.488 62.913 1.00 44.33 243 ALA E CA 1
ATOM 6830 C C . ALA E 1 238 ? 44.619 -39.099 64.099 1.00 48.41 243 ALA E C 1
ATOM 6831 O O . ALA E 1 238 ? 44.160 -40.101 64.617 1.00 59.23 243 ALA E O 1
ATOM 6833 N N . LYS E 1 239 ? 45.726 -38.497 64.514 1.00 56.74 244 LYS E N 1
ATOM 6834 C CA . LYS E 1 239 ? 46.440 -38.946 65.700 1.00 57.80 244 LYS E CA 1
ATOM 6835 C C . LYS E 1 239 ? 45.503 -38.848 66.895 1.00 46.55 244 LYS E C 1
ATOM 6836 O O . LYS E 1 239 ? 45.235 -39.853 67.572 1.00 42.97 244 LYS E O 1
ATOM 6842 N N . SER E 1 240 ? 44.991 -37.644 67.129 1.00 37.11 245 SER E N 1
ATOM 6843 C CA . SER E 1 240 ? 43.986 -37.427 68.166 1.00 47.75 245 SER E CA 1
ATOM 6844 C C . SER E 1 240 ? 42.871 -38.498 68.242 1.00 53.61 245 SER E C 1
ATOM 6845 O O . SER E 1 240 ? 42.453 -38.911 69.324 1.00 55.47 245 SER E O 1
ATOM 6848 N N . LEU E 1 241 ? 42.373 -38.944 67.102 1.00 56.44 246 LEU E N 1
ATOM 6849 C CA . LEU E 1 241 ? 41.359 -39.985 67.115 1.00 53.85 246 LEU E CA 1
ATOM 6850 C C . LEU E 1 241 ? 41.940 -41.319 67.617 1.00 51.21 246 LEU E C 1
ATOM 6851 O O . LEU E 1 241 ? 41.242 -42.082 68.284 1.00 52.39 246 LEU E O 1
ATOM 6856 N N . ILE E 1 242 ? 43.206 -41.594 67.291 1.00 50.23 247 ILE E N 1
ATOM 6857 C CA . ILE E 1 242 ? 43.903 -42.763 67.818 1.00 55.85 247 ILE E CA 1
ATOM 6858 C C . ILE E 1 242 ? 44.107 -42.566 69.306 1.00 58.84 247 ILE E C 1
ATOM 6859 O O . ILE E 1 242 ? 43.716 -43.409 70.121 1.00 57.05 247 ILE E O 1
ATOM 6869 N N . ASP E 1 243 ? 44.717 -41.442 69.656 1.00 48.59 248 ASP E N 1
ATOM 6870 C CA . ASP E 1 243 ? 44.966 -41.125 71.054 1.00 52.67 248 ASP E CA 1
ATOM 6871 C C . ASP E 1 243 ? 43.758 -41.442 71.915 1.00 51.21 248 ASP E C 1
ATOM 6872 O O . ASP E 1 243 ? 43.901 -41.904 73.042 1.00 52.52 248 ASP E O 1
ATOM 6877 N N . SER E 1 244 ? 42.572 -41.220 71.370 1.00 38.83 249 SER E N 1
ATOM 6878 C CA . SER E 1 244 ? 41.364 -41.337 72.159 1.00 42.78 249 SER E CA 1
ATOM 6879 C C . SER E 1 244 ? 40.835 -42.753 72.167 1.00 43.80 249 SER E C 1
ATOM 6880 O O . SER E 1 244 ? 39.955 -43.087 72.943 1.00 48.18 249 SER E O 1
ATOM 6883 N N . MET E 1 245 ? 41.351 -43.588 71.284 1.00 42.70 250 MET E N 1
ATOM 6884 C CA . MET E 1 245 ? 40.965 -44.994 71.294 1.00 54.23 250 MET E CA 1
ATOM 6885 C C . MET E 1 245 ? 41.963 -45.759 72.133 1.00 51.80 250 MET E C 1
ATOM 6886 O O . MET E 1 245 ? 41.629 -46.753 72.774 1.00 43.16 250 MET E O 1
ATOM 6891 N N . LEU E 1 246 ? 43.202 -45.283 72.091 1.00 49.89 251 LEU E N 1
ATOM 6892 C CA . LEU E 1 246 ? 44.283 -45.825 72.896 1.00 49.26 251 LEU E CA 1
ATOM 6893 C C . LEU E 1 246 ? 44.396 -45.073 74.232 1.00 55.66 251 LEU E C 1
ATOM 6894 O O . LEU E 1 246 ? 45.474 -44.946 74.820 1.00 49.41 251 LEU E O 1
ATOM 6899 N N . THR E 1 247 ? 43.255 -44.566 74.688 1.00 55.09 252 THR E N 1
ATOM 6900 C CA . THR E 1 247 ? 43.112 -44.044 76.032 1.00 51.51 252 THR E CA 1
ATOM 6901 C C . THR E 1 247 ? 43.133 -45.238 76.963 1.00 50.78 252 THR E C 1
ATOM 6902 O O . THR E 1 247 ? 42.322 -46.156 76.811 1.00 45.54 252 THR E O 1
ATOM 6909 N N . VAL E 1 248 ? 44.054 -45.236 77.924 1.00 56.91 253 VAL E N 1
ATOM 6910 C CA . VAL E 1 248 ? 44.230 -46.405 78.805 1.00 57.59 253 VAL E CA 1
ATOM 6911 C C . VAL E 1 248 ? 43.131 -46.605 79.854 1.00 49.88 253 VAL E C 1
ATOM 6912 O O . VAL E 1 248 ? 42.818 -47.733 80.251 1.00 44.41 253 VAL E O 1
ATOM 6922 N N . ASN E 1 249 ? 42.556 -45.500 80.302 1.00 50.16 254 ASN E N 1
ATOM 6923 C CA . ASN E 1 249 ? 41.416 -45.535 81.210 1.00 52.37 254 ASN E CA 1
ATOM 6924 C C . ASN E 1 249 ? 40.072 -45.773 80.493 1.00 50.96 254 ASN E C 1
ATOM 6925 O O . ASN E 1 249 ? 39.502 -44.860 79.883 1.00 50.12 254 ASN E O 1
ATOM 6930 N N . PRO E 1 250 ? 39.554 -46.998 80.587 1.00 46.58 255 PRO E N 1
ATOM 6931 C CA . PRO E 1 250 ? 38.311 -47.387 79.905 1.00 54.65 255 PRO E CA 1
ATOM 6932 C C . PRO E 1 250 ? 37.195 -46.367 80.065 1.00 52.37 255 PRO E C 1
ATOM 6933 O O . PRO E 1 250 ? 36.566 -45.999 79.077 1.00 56.63 255 PRO E O 1
ATOM 6937 N N . LYS E 1 251 ? 36.954 -45.914 81.287 1.00 52.42 256 LYS E N 1
ATOM 6938 C CA . LYS E 1 251 ? 35.877 -44.958 81.530 1.00 60.68 256 LYS E CA 1
ATOM 6939 C C . LYS E 1 251 ? 35.933 -43.745 80.590 1.00 59.22 256 LYS E C 1
ATOM 6940 O O . LYS E 1 251 ? 34.896 -43.165 80.266 1.00 67.38 256 LYS E O 1
ATOM 6946 N N . LYS E 1 252 ? 37.126 -43.357 80.144 1.00 50.71 257 LYS E N 1
ATOM 6947 C CA . LYS E 1 252 ? 37.229 -42.137 79.340 1.00 62.29 257 LYS E CA 1
ATOM 6948 C C . LYS E 1 252 ? 37.667 -42.367 77.902 1.00 64.29 257 LYS E C 1
ATOM 6949 O O . LYS E 1 252 ? 37.954 -41.410 77.169 1.00 55.01 257 LYS E O 1
ATOM 6955 N N . ARG E 1 253 ? 37.722 -43.639 77.518 1.00 64.25 258 ARG E N 1
ATOM 6956 C CA . ARG E 1 253 ? 38.093 -44.013 76.170 1.00 53.83 258 ARG E CA 1
ATOM 6957 C C . ARG E 1 253 ? 36.862 -43.903 75.294 1.00 58.02 258 ARG E C 1
ATOM 6958 O O . ARG E 1 253 ? 35.846 -44.553 75.554 1.00 64.97 258 ARG E O 1
ATOM 6966 N N . ILE E 1 254 ? 36.973 -43.072 74.258 1.00 56.35 259 ILE E N 1
ATOM 6967 C CA . ILE E 1 254 ? 35.913 -42.843 73.275 1.00 55.38 259 ILE E CA 1
ATOM 6968 C C . ILE E 1 254 ? 35.084 -44.083 72.887 1.00 58.70 259 ILE E C 1
ATOM 6969 O O . ILE E 1 254 ? 35.610 -45.187 72.716 1.00 62.29 259 ILE E O 1
ATOM 6979 N N . THR E 1 255 ? 33.781 -43.889 72.737 1.00 53.27 260 THR E N 1
ATOM 6980 C CA . THR E 1 255 ? 32.910 -44.986 72.361 1.00 60.08 260 THR E CA 1
ATOM 6981 C C . THR E 1 255 ? 32.778 -45.029 70.851 1.00 64.79 260 THR E C 1
ATOM 6982 O O . THR E 1 255 ? 33.249 -44.129 70.155 1.00 64.87 260 THR E O 1
ATOM 6989 N N . ALA E 1 256 ? 32.134 -46.073 70.344 1.00 61.56 261 ALA E N 1
ATOM 6990 C CA . ALA E 1 256 ? 31.944 -46.212 68.909 1.00 62.20 261 ALA E CA 1
ATOM 6991 C C . ALA E 1 256 ? 31.127 -45.060 68.344 1.00 59.18 261 ALA E C 1
ATOM 6992 O O . ALA E 1 256 ? 31.590 -44.345 67.463 1.00 54.60 261 ALA E O 1
ATOM 6994 N N . ASP E 1 257 ? 29.919 -44.882 68.872 1.00 61.74 262 ASP E N 1
ATOM 6995 C CA . ASP E 1 257 ? 28.991 -43.859 68.389 1.00 68.46 262 ASP E CA 1
ATOM 6996 C C . ASP E 1 257 ? 29.559 -42.444 68.499 1.00 60.07 262 ASP E C 1
ATOM 6997 O O . ASP E 1 257 ? 29.025 -41.492 67.933 1.00 65.36 262 ASP E O 1
ATOM 7002 N N . GLN E 1 258 ? 30.649 -42.311 69.227 1.00 52.41 263 GLN E N 1
ATOM 7003 C CA . GLN E 1 258 ? 31.263 -41.012 69.394 1.00 61.10 263 GLN E CA 1
ATOM 7004 C C . GLN E 1 258 ? 32.326 -40.828 68.339 1.00 59.49 263 GLN E C 1
ATOM 7005 O O . GLN E 1 258 ? 32.486 -39.742 67.786 1.00 62.55 263 GLN E O 1
ATOM 7011 N N . ALA E 1 259 ? 33.056 -41.901 68.070 1.00 54.87 264 ALA E N 1
ATOM 7012 C CA . ALA E 1 259 ? 34.102 -41.881 67.060 1.00 56.06 264 ALA E CA 1
ATOM 7013 C C . ALA E 1 259 ? 33.520 -41.586 65.669 1.00 69.15 264 ALA E C 1
ATOM 7014 O O . ALA E 1 259 ? 34.171 -40.960 64.825 1.00 65.11 264 ALA E O 1
ATOM 7016 N N . LEU E 1 260 ? 32.289 -42.038 65.438 1.00 68.88 265 LEU E N 1
ATOM 7017 C CA . LEU E 1 260 ? 31.635 -41.870 64.148 1.00 53.40 265 LEU E CA 1
ATOM 7018 C C . LEU E 1 260 ? 31.257 -40.423 63.899 1.00 61.97 265 LEU E C 1
ATOM 7019 O O . LEU E 1 260 ? 30.867 -40.070 62.789 1.00 79.90 265 LEU E O 1
ATOM 7024 N N . LYS E 1 261 ? 31.360 -39.581 64.920 1.00 56.12 266 LYS E N 1
ATOM 7025 C CA . LYS E 1 261 ? 30.944 -38.197 64.765 1.00 49.58 266 LYS E CA 1
ATOM 7026 C C . LYS E 1 261 ? 32.129 -37.269 64.707 1.00 54.20 266 LYS E C 1
ATOM 7027 O O . LYS E 1 261 ? 31.966 -36.063 64.810 1.00 73.11 266 LYS E O 1
ATOM 7033 N N . VAL E 1 262 ? 33.323 -37.810 64.527 1.00 47.27 267 VAL E N 1
ATOM 7034 C CA . VAL E 1 262 ? 34.491 -36.950 64.389 1.00 50.93 267 VAL E CA 1
ATOM 7035 C C . VAL E 1 262 ? 34.687 -36.454 62.962 1.00 63.04 267 VAL E C 1
ATOM 7036 O O . VAL E 1 262 ? 34.489 -37.205 62.004 1.00 67.49 267 VAL E O 1
ATOM 7046 N N . PRO E 1 263 ? 35.085 -35.184 62.815 1.00 61.33 268 PRO E N 1
ATOM 7047 C CA . PRO E 1 263 ? 35.477 -34.591 61.536 1.00 70.96 268 PRO E CA 1
ATOM 7048 C C . PRO E 1 263 ? 36.214 -35.568 60.627 1.00 70.90 268 PRO E C 1
ATOM 7049 O O . PRO E 1 263 ? 35.732 -35.894 59.543 1.00 69.61 268 PRO E O 1
ATOM 7053 N N . TRP E 1 264 ? 37.374 -36.031 61.073 1.00 60.57 269 TRP E N 1
ATOM 7054 C CA . TRP E 1 264 ? 38.214 -36.904 60.265 1.00 45.23 269 TRP E CA 1
ATOM 7055 C C . TRP E 1 264 ? 37.518 -38.193 59.845 1.00 40.74 269 TRP E C 1
ATOM 7056 O O . TRP E 1 264 ? 38.115 -39.017 59.183 1.00 47.27 269 TRP E O 1
ATOM 7067 N N . ILE E 1 265 ? 36.266 -38.371 60.239 1.00 40.70 270 ILE E N 1
ATOM 7068 C CA . ILE E 1 265 ? 35.484 -39.505 59.772 1.00 49.67 270 ILE E CA 1
ATOM 7069 C C . ILE E 1 265 ? 34.232 -38.997 59.089 1.00 66.56 270 ILE E C 1
ATOM 7070 O O . ILE E 1 265 ? 33.695 -39.651 58.193 1.00 79.50 270 ILE E O 1
ATOM 7080 N N . CYS E 1 266 ? 33.779 -37.822 59.531 1.00 69.23 271 CYS E N 1
ATOM 7081 C CA . CYS E 1 266 ? 32.568 -37.172 59.023 1.00 71.96 271 CYS E CA 1
ATOM 7082 C C . CYS E 1 266 ? 32.779 -36.286 57.794 1.00 71.71 271 CYS E C 1
ATOM 7083 O O . CYS E 1 266 ? 32.015 -35.344 57.564 1.00 63.78 271 CYS E O 1
ATOM 7086 N N . ASN E 1 267 ? 33.828 -36.557 57.027 1.00 83.48 272 ASN E N 1
ATOM 7087 C CA . ASN E 1 267 ? 34.138 -35.730 55.870 1.00 75.33 272 ASN E CA 1
ATOM 7088 C C . ASN E 1 267 ? 34.199 -36.513 54.550 1.00 88.82 272 ASN E C 1
ATOM 7089 O O . ASN E 1 267 ? 35.278 -36.849 54.043 1.00 77.08 272 ASN E O 1
ATOM 7094 N N . ARG E 1 268 ? 33.006 -36.822 54.040 1.00 85.36 273 ARG E N 1
ATOM 7095 C CA . ARG E 1 268 ? 32.797 -37.232 52.660 1.00 59.26 273 ARG E CA 1
ATOM 7096 C C . ARG E 1 268 ? 32.301 -36.008 51.888 1.00 70.08 273 ARG E C 1
ATOM 7097 O O . ARG E 1 268 ? 31.109 -35.896 51.590 1.00 58.51 273 ARG E O 1
ATOM 7099 N N . GLU E 1 269 ? 33.230 -35.097 51.583 1.00 82.64 274 GLU E N 1
ATOM 7100 C CA . GLU E 1 269 ? 32.917 -33.786 51.010 1.00 75.41 274 GLU E CA 1
ATOM 7101 C C . GLU E 1 269 ? 34.187 -33.001 50.672 1.00 50.39 274 GLU E C 1
ATOM 7102 O O . GLU E 1 269 ? 35.214 -33.144 51.338 1.00 46.91 274 GLU E O 1
ATOM 7104 N N . LYS F 2 1 ? 32.142 -34.735 43.494 1.00 58.47 281 LYS F N 1
ATOM 7105 C CA . LYS F 2 1 ? 32.785 -34.097 44.637 1.00 72.01 281 LYS F CA 1
ATOM 7106 C C . LYS F 2 1 ? 32.107 -32.776 44.985 1.00 78.92 281 LYS F C 1
ATOM 7107 O O . LYS F 2 1 ? 31.781 -32.521 46.144 1.00 60.59 281 LYS F O 1
ATOM 7113 N N . ARG F 2 2 ? 31.898 -31.940 43.973 1.00 85.60 282 ARG F N 1
ATOM 7114 C CA . ARG F 2 2 ? 32.298 -32.274 42.602 1.00 64.65 282 ARG F CA 1
ATOM 7115 C C . ARG F 2 2 ? 32.935 -30.953 42.093 1.00 68.32 282 ARG F C 1
ATOM 7116 O O . ARG F 2 2 ? 32.309 -29.891 42.201 1.00 75.10 282 ARG F O 1
ATOM 7124 N N . PRO F 2 3 ? 34.158 -31.047 41.564 1.00 57.33 283 PRO F N 1
ATOM 7125 C CA . PRO F 2 3 ? 34.949 -29.909 41.052 1.00 44.78 283 PRO F CA 1
ATOM 7126 C C . PRO F 2 3 ? 34.525 -29.350 39.683 1.00 55.90 283 PRO F C 1
ATOM 7127 O O . PRO F 2 3 ? 33.809 -30.029 38.947 1.00 55.89 283 PRO F O 1
ATOM 7131 N N . PRO F 2 4 ? 34.960 -28.129 39.355 1.00 66.24 284 PRO F N 1
ATOM 7132 C CA . PRO F 2 4 ? 34.589 -27.500 38.081 1.00 67.80 284 PRO F CA 1
ATOM 7133 C C . PRO F 2 4 ? 35.266 -28.195 36.911 1.00 64.84 284 PRO F C 1
ATOM 7134 O O . PRO F 2 4 ? 36.352 -28.750 37.096 1.00 55.18 284 PRO F O 1
ATOM 7138 N N . LYS F 2 5 ? 34.647 -28.158 35.731 1.00 60.06 285 LYS F N 1
ATOM 7139 C CA . LYS F 2 5 ? 35.243 -28.815 34.582 1.00 53.84 285 LYS F 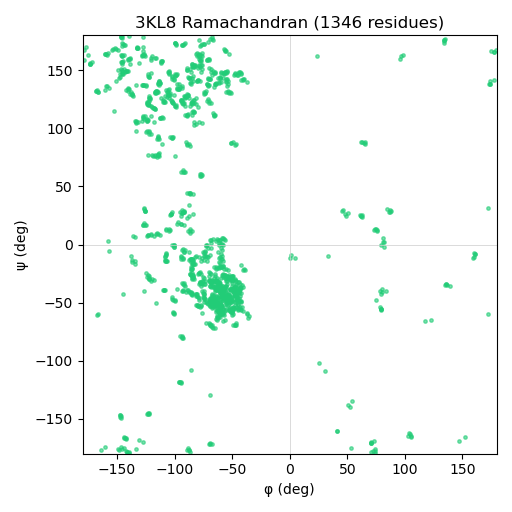CA 1
ATOM 7140 C C . LYS F 2 5 ? 36.502 -28.076 34.177 1.00 47.92 285 LYS F C 1
ATOM 7141 O O . LYS F 2 5 ? 36.609 -26.875 34.362 1.00 49.22 285 LYS F O 1
ATOM 7147 N N . LEU F 2 6 ? 37.464 -28.813 33.647 1.00 41.54 286 LEU F N 1
ATOM 7148 C CA . LEU F 2 6 ? 38.777 -28.274 33.365 1.00 42.14 286 LEU F CA 1
ATOM 7149 C C . LEU F 2 6 ? 38.727 -26.973 32.562 1.00 52.33 286 LEU F C 1
ATOM 7150 O O . LEU F 2 6 ? 39.613 -26.131 32.673 1.00 54.31 286 LEU F O 1
ATOM 7155 N N . GLY F 2 7 ? 37.693 -26.808 31.745 1.00 62.44 287 GLY F N 1
ATOM 7156 C CA . GLY F 2 7 ? 37.517 -25.586 30.982 1.00 52.06 287 GLY F CA 1
ATOM 7157 C C . GLY F 2 7 ? 37.230 -24.399 31.882 1.00 53.00 287 GLY F C 1
ATOM 7158 O O . GLY F 2 7 ? 37.832 -23.342 31.744 1.00 57.38 287 GLY F O 1
ATOM 7159 N N . GLN F 2 8 ? 36.304 -24.580 32.810 1.00 48.70 288 GLN F N 1
ATOM 7160 C CA . GLN F 2 8 ? 35.969 -23.540 33.771 1.00 52.57 288 GLN F CA 1
ATOM 7161 C C . GLN F 2 8 ? 37.138 -23.133 34.667 1.00 54.21 288 GLN F C 1
ATOM 7162 O O . GLN F 2 8 ? 37.253 -21.969 35.052 1.00 56.04 288 GLN F O 1
ATOM 7168 N N . ILE F 2 9 ? 38.008 -24.075 35.005 1.00 46.57 289 ILE F N 1
ATOM 7169 C CA . ILE F 2 9 ? 38.995 -23.778 36.033 1.00 53.26 289 ILE F CA 1
ATOM 7170 C C . ILE F 2 9 ? 40.172 -22.951 35.508 1.00 58.33 289 ILE F C 1
ATOM 7171 O O . ILE F 2 9 ? 40.712 -22.104 36.230 1.00 65.11 289 ILE F O 1
ATOM 7181 N N . GLY F 2 10 ? 40.560 -23.176 34.258 1.00 53.76 290 GLY F N 1
ATOM 7182 C CA . GLY F 2 10 ? 41.688 -22.455 33.696 1.00 64.17 290 GLY F CA 1
ATOM 7183 C C . GLY F 2 10 ? 42.919 -23.327 33.582 1.00 63.06 290 GLY F C 1
ATOM 7184 O O . GLY F 2 10 ? 42.823 -24.536 33.710 1.00 66.25 290 GLY F O 1
ATOM 7185 N N . ARG F 2 11 ? 44.080 -22.719 33.366 1.00 63.26 291 ARG F N 1
ATOM 7186 C CA . ARG F 2 11 ? 45.289 -23.486 33.059 1.00 74.19 291 ARG F CA 1
ATOM 7187 C C . ARG F 2 11 ? 46.480 -23.317 34.021 1.00 87.20 291 ARG F C 1
ATOM 7188 O O . ARG F 2 11 ? 47.259 -22.366 33.915 1.00 87.65 291 ARG F O 1
ATOM 7196 N N . SER F 2 12 ? 46.596 -24.227 34.993 1.00 90.77 292 SER F N 1
ATOM 7197 C CA . SER F 2 12 ? 47.772 -24.413 35.883 1.00 99.96 292 SER F CA 1
ATOM 7198 C C . SER F 2 12 ? 48.374 -23.224 36.665 1.00 113.93 292 SER F C 1
ATOM 7199 O O . SER F 2 12 ? 47.650 -22.371 37.179 1.00 110.08 292 SER F O 1
ATOM 7202 N N . LYS F 2 13 ? 49.715 -23.181 36.725 1.00 112.06 293 LYS F N 1
ATOM 7203 C CA . LYS F 2 13 ? 50.442 -22.070 37.332 1.00 98.27 293 LYS F CA 1
ATOM 7204 C C . LYS F 2 13 ? 51.938 -22.371 37.433 1.00 95.24 293 LYS F C 1
ATOM 7205 O O . LYS F 2 13 ? 52.746 -21.643 36.863 1.00 100.51 293 LYS F O 1
ATOM 7211 N N . ARG F 2 14 ? 52.289 -23.438 38.161 1.00 85.13 294 ARG F N 1
ATOM 7212 C CA . ARG F 2 14 ? 53.672 -23.915 38.306 1.00 79.73 294 ARG F CA 1
ATOM 7213 C C . ARG F 2 14 ? 54.192 -23.305 39.587 1.00 76.15 294 ARG F C 1
ATOM 7214 O O . ARG F 2 14 ? 53.654 -22.309 40.048 1.00 78.14 294 ARG F O 1
ATOM 7222 N N . VAL F 2 15 ? 55.240 -23.912 40.146 1.00 89.01 295 VAL F N 1
ATOM 7223 C CA . VAL F 2 15 ? 55.723 -23.625 41.509 1.00 87.60 295 VAL F CA 1
ATOM 7224 C C . VAL F 2 15 ? 57.195 -24.004 41.661 1.00 84.73 295 VAL F C 1
ATOM 7225 O O . VAL F 2 15 ? 57.591 -25.081 41.246 1.00 89.04 295 VAL F O 1
ATOM 7235 N N . VAL F 2 16 ? 58.027 -23.165 42.262 1.00 71.78 296 VAL F N 1
ATOM 7236 C CA . VAL F 2 16 ? 59.379 -23.650 42.600 1.00 91.33 296 VAL F CA 1
ATOM 7237 C C . VAL F 2 16 ? 59.919 -23.141 43.950 1.00 98.86 296 VAL F C 1
ATOM 7238 O O . VAL F 2 16 ? 59.223 -22.431 44.690 1.00 93.07 296 VAL F O 1
ATOM 7248 N N . ILE F 2 17 ? 61.156 -23.523 44.269 1.00 87.38 297 ILE F N 1
ATOM 7249 C CA . ILE F 2 17 ? 61.761 -23.175 45.552 1.00 104.64 297 ILE F CA 1
ATOM 7250 C C . ILE F 2 17 ? 63.278 -23.372 45.507 1.00 91.18 297 ILE F C 1
ATOM 7251 O O . ILE F 2 17 ? 63.939 -22.956 44.551 1.00 71.87 297 ILE F O 1
ATOM 7261 N N . THR G 1 2 ? 77.162 -19.557 13.352 1.00 131.01 6 THR G N 1
ATOM 7262 C CA . THR G 1 2 ? 78.039 -19.601 12.178 1.00 142.48 6 THR G CA 1
ATOM 7263 C C . THR G 1 2 ? 77.623 -20.692 11.173 1.00 127.91 6 THR G C 1
ATOM 7264 O O . THR G 1 2 ? 78.129 -20.745 10.047 1.00 103.11 6 THR G O 1
ATOM 7271 N N . LYS G 1 3 ? 76.676 -21.536 11.580 1.00 121.24 8 LYS G N 1
ATOM 7272 C CA . LYS G 1 3 ? 76.423 -22.809 10.900 1.00 130.87 8 LYS G CA 1
ATOM 7273 C C . LYS G 1 3 ? 74.927 -23.092 10.694 1.00 130.28 8 LYS G C 1
ATOM 7274 O O . LYS G 1 3 ? 74.533 -24.175 10.250 1.00 111.74 8 LYS G O 1
ATOM 7280 N N . PHE G 1 4 ? 74.101 -22.103 11.012 1.00 131.39 9 PHE G N 1
ATOM 7281 C CA . PHE G 1 4 ? 72.653 -22.245 10.926 1.00 134.84 9 PHE G CA 1
ATOM 7282 C C . PHE G 1 4 ? 72.155 -21.583 9.671 1.00 141.69 9 PHE G C 1
ATOM 7283 O O . PHE G 1 4 ? 71.461 -22.187 8.846 1.00 138.71 9 PHE G O 1
ATOM 7291 N N . SER G 1 5 ? 72.460 -20.289 9.595 1.00 139.19 10 SER G N 1
ATOM 7292 C CA . SER G 1 5 ? 72.244 -19.515 8.401 1.00 127.18 10 SER G CA 1
ATOM 7293 C C . SER G 1 5 ? 72.699 -20.438 7.302 1.00 136.27 10 SER G C 1
ATOM 7294 O O . SER G 1 5 ? 72.357 -20.263 6.134 1.00 139.39 10 SER G O 1
ATOM 7297 N N . ASP G 1 6 ? 73.463 -21.453 7.698 1.00 145.81 11 ASP G N 1
ATOM 7298 C CA . ASP G 1 6 ? 73.958 -22.422 6.737 1.00 137.88 11 ASP G CA 1
ATOM 7299 C C . ASP G 1 6 ? 72.861 -23.246 6.063 1.00 119.03 11 ASP G C 1
ATOM 7300 O O . ASP G 1 6 ? 72.755 -23.235 4.852 1.00 107.78 11 ASP G O 1
ATOM 7305 N N . ASN G 1 7 ? 72.049 -23.959 6.832 1.00 122.73 12 ASN G N 1
ATOM 7306 C CA . ASN G 1 7 ? 71.064 -24.850 6.227 1.00 126.52 12 ASN G CA 1
ATOM 7307 C C . ASN G 1 7 ? 69.621 -24.403 6.384 1.00 131.14 12 ASN G C 1
ATOM 7308 O O . ASN G 1 7 ? 68.819 -24.541 5.464 1.00 130.82 12 ASN G O 1
ATOM 7313 N N . TYR G 1 8 ? 69.288 -23.874 7.553 1.00 135.66 13 TYR G N 1
ATOM 7314 C CA . TYR G 1 8 ? 67.897 -23.567 7.868 1.00 138.85 13 TYR G CA 1
ATOM 7315 C C . TYR G 1 8 ? 67.442 -22.186 7.385 1.00 120.43 13 TYR G C 1
ATOM 7316 O O . TYR G 1 8 ? 68.199 -21.215 7.410 1.00 119.84 13 TYR G O 1
ATOM 7325 N N . ASP G 1 9 ? 66.191 -22.124 6.948 1.00 99.83 14 ASP G N 1
ATOM 7326 C CA . ASP G 1 9 ? 65.606 -20.911 6.414 1.00 107.65 14 ASP G CA 1
ATOM 7327 C C . ASP G 1 9 ? 64.434 -20.461 7.291 1.00 104.79 14 ASP G C 1
ATOM 7328 O O . ASP G 1 9 ? 63.437 -21.166 7.406 1.00 108.24 14 ASP G O 1
ATOM 7333 N N . VAL G 1 10 ? 64.552 -19.286 7.904 1.00 96.61 15 VAL G N 1
ATOM 7334 C CA . VAL G 1 10 ? 63.543 -18.806 8.849 1.00 108.20 15 VAL G CA 1
ATOM 7335 C C . VAL G 1 10 ? 62.210 -18.422 8.202 1.00 115.45 15 VAL G C 1
ATOM 7336 O O . VAL G 1 10 ? 62.179 -17.857 7.114 1.00 113.89 15 VAL G O 1
ATOM 7346 N N . LYS G 1 11 ? 61.115 -18.727 8.893 1.00 115.96 16 LYS G N 1
ATOM 7347 C CA . LYS G 1 11 ? 59.785 -18.303 8.473 1.00 107.46 16 LYS G CA 1
ATOM 7348 C C . LYS G 1 11 ? 59.140 -17.494 9.593 1.00 108.82 16 LYS G C 1
ATOM 7349 O O . LYS G 1 11 ? 59.829 -16.769 10.309 1.00 106.92 16 LYS G O 1
ATOM 7355 N N . GLU G 1 12 ? 57.824 -17.627 9.745 1.00 115.51 17 GLU G N 1
ATOM 7356 C CA . GLU G 1 12 ? 57.082 -16.883 10.764 1.00 118.34 17 GLU G CA 1
ATOM 7357 C C . GLU G 1 12 ? 57.414 -17.385 12.160 1.00 117.76 17 GLU G C 1
ATOM 7358 O O . GLU G 1 12 ? 58.308 -18.208 12.326 1.00 125.78 17 GLU G O 1
ATOM 7364 N N . GLU G 1 13 ? 56.681 -16.908 13.161 1.00 111.11 18 GLU G N 1
ATOM 7365 C CA . GLU G 1 13 ? 56.986 -17.269 14.535 1.00 119.12 18 GLU G CA 1
ATOM 7366 C C . GLU G 1 13 ? 55.808 -17.748 15.367 1.00 114.12 18 GLU G C 1
ATOM 7367 O O . GLU G 1 13 ? 54.661 -17.758 14.926 1.00 114.03 18 GLU G O 1
ATOM 7373 N N . SER G 1 20 ? 64.671 -16.072 23.800 1.00 114.08 25 SER G N 1
ATOM 7374 C CA . SER G 1 20 ? 63.624 -16.890 24.403 1.00 111.95 25 SER G CA 1
ATOM 7375 C C . SER G 1 20 ? 62.488 -17.157 23.405 1.00 113.25 25 SER G C 1
ATOM 7376 O O . SER G 1 20 ? 61.597 -17.971 23.672 1.00 108.26 25 SER G O 1
ATOM 7379 N N . VAL G 1 21 ? 62.539 -16.471 22.259 1.00 116.76 26 VAL G N 1
ATOM 7380 C CA . VAL G 1 21 ? 61.523 -16.582 21.195 1.00 120.78 26 VAL G CA 1
ATOM 7381 C C . VAL G 1 21 ? 61.742 -17.755 20.226 1.00 124.58 26 VAL G C 1
ATOM 7382 O O . VAL G 1 21 ? 62.871 -18.186 19.999 1.00 119.30 26 VAL G O 1
ATOM 7392 N N . VAL G 1 22 ? 60.655 -18.249 19.635 1.00 126.01 27 VAL G N 1
ATOM 7393 C CA . VAL G 1 22 ? 60.724 -19.379 18.713 1.00 110.38 27 VAL G CA 1
ATOM 7394 C C . VAL G 1 22 ? 60.039 -19.057 17.408 1.00 98.10 27 VAL G C 1
ATOM 7395 O O . VAL G 1 22 ? 59.253 -18.123 17.323 1.00 107.78 27 VAL G O 1
ATOM 7405 N N . ARG G 1 23 ? 60.333 -19.850 16.390 1.00 93.49 28 ARG G N 1
ATOM 7406 C CA . ARG G 1 23 ? 59.750 -19.641 15.074 1.00 99.00 28 ARG G CA 1
ATOM 7407 C C . ARG G 1 23 ? 60.102 -20.758 14.095 1.00 97.91 28 ARG G C 1
ATOM 7408 O O . ARG G 1 23 ? 61.113 -21.437 14.254 1.00 100.54 28 ARG G O 1
ATOM 7416 N N . ARG G 1 24 ? 59.266 -20.940 13.077 1.00 96.61 29 ARG G N 1
ATOM 7417 C CA . ARG G 1 24 ? 59.438 -22.044 12.140 1.00 93.77 29 ARG G CA 1
ATOM 7418 C C . ARG G 1 24 ? 60.681 -21.878 11.292 1.00 88.72 29 ARG G C 1
ATOM 7419 O O . ARG G 1 24 ? 61.375 -20.880 11.391 1.00 89.32 29 ARG G O 1
ATOM 7427 N N . CYS G 1 25 ? 60.943 -22.876 10.459 1.00 90.42 30 CYS G N 1
ATOM 7428 C CA . CYS G 1 25 ? 62.106 -22.906 9.585 1.00 100.93 30 CYS G CA 1
ATOM 7429 C C . CYS G 1 25 ? 62.134 -24.227 8.815 1.00 106.54 30 CYS G C 1
ATOM 7430 O O . CYS G 1 25 ? 61.430 -25.169 9.165 1.00 107.70 30 CYS G O 1
ATOM 7433 N N . VAL G 1 26 ? 62.948 -24.298 7.766 1.00 111.53 31 VAL G N 1
ATOM 7434 C CA . VAL G 1 26 ? 63.000 -25.493 6.930 1.00 99.69 31 VAL G CA 1
ATOM 7435 C C . VAL G 1 26 ? 64.414 -25.826 6.507 1.00 110.60 31 VAL G C 1
ATOM 7436 O O . VAL G 1 26 ? 65.162 -24.946 6.080 1.00 116.00 31 VAL G O 1
ATOM 7446 N N . HIS G 1 27 ? 64.770 -27.103 6.621 1.00 118.83 32 HIS G N 1
ATOM 7447 C CA . HIS G 1 27 ? 66.103 -27.569 6.258 1.00 122.86 32 HIS G CA 1
ATOM 7448 C C . HIS G 1 27 ? 66.312 -27.312 4.788 1.00 117.53 32 HIS G C 1
ATOM 7449 O O . HIS G 1 27 ? 65.379 -27.438 4.005 1.00 112.68 32 HIS G O 1
ATOM 7456 N N . LYS G 1 28 ? 67.529 -26.939 4.414 1.00 122.97 33 LYS G N 1
ATOM 7457 C CA . LYS G 1 28 ? 67.822 -26.630 3.023 1.00 132.61 33 LYS G CA 1
ATOM 7458 C C . LYS G 1 28 ? 67.903 -27.911 2.184 1.00 129.75 33 LYS G C 1
ATOM 7459 O O . LYS G 1 28 ? 67.341 -27.989 1.090 1.00 114.70 33 LYS G O 1
ATOM 7465 N N . THR G 1 29 ? 68.595 -28.916 2.712 1.00 127.97 34 THR G N 1
ATOM 7466 C CA . THR G 1 29 ? 68.757 -30.191 2.021 1.00 121.52 34 THR G CA 1
ATOM 7467 C C . THR G 1 29 ? 67.434 -30.946 1.936 1.00 119.70 34 THR G C 1
ATOM 7468 O O . THR G 1 29 ? 66.845 -31.065 0.869 1.00 98.21 34 THR G O 1
ATOM 7475 N N . THR G 1 30 ? 66.967 -31.434 3.079 1.00 134.89 35 THR G N 1
ATOM 7476 C CA . THR G 1 30 ? 65.813 -32.329 3.140 1.00 125.87 35 THR G CA 1
ATOM 7477 C C . THR G 1 30 ? 64.465 -31.609 3.174 1.00 119.80 35 THR G C 1
ATOM 7478 O O . THR G 1 30 ? 63.413 -32.231 3.004 1.00 102.33 35 THR G O 1
ATOM 7485 N N . GLY G 1 31 ? 64.503 -30.300 3.408 1.00 129.63 36 GLY G N 1
ATOM 7486 C CA . GLY G 1 31 ? 63.313 -29.467 3.340 1.00 131.68 36 GLY G CA 1
ATOM 7487 C C . GLY G 1 31 ? 62.196 -29.801 4.312 1.00 127.60 36 GLY G C 1
ATOM 7488 O O . GLY G 1 31 ? 61.028 -29.500 4.054 1.00 108.05 36 GLY G O 1
ATOM 7489 N N . LEU G 1 32 ? 62.559 -30.415 5.435 1.00 134.91 37 LEU G N 1
ATOM 7490 C CA . LEU G 1 32 ? 61.601 -30.784 6.477 1.00 116.78 37 LEU G CA 1
ATOM 7491 C C . LEU G 1 32 ? 61.330 -29.630 7.437 1.00 106.95 37 LEU G C 1
ATOM 7492 O O . LEU G 1 32 ? 62.245 -29.128 8.087 1.00 106.85 37 LEU G O 1
ATOM 7497 N N . GLU G 1 33 ? 60.071 -29.217 7.525 1.00 93.12 38 GLU G N 1
ATOM 7498 C CA . GLU G 1 33 ? 59.698 -28.145 8.425 1.00 100.02 38 GLU G CA 1
ATOM 7499 C C . GLU G 1 33 ? 60.161 -28.448 9.851 1.00 110.34 38 GLU G C 1
ATOM 7500 O O . GLU G 1 33 ? 60.117 -29.597 10.286 1.00 113.66 38 GLU G O 1
ATOM 7506 N N . PHE G 1 34 ? 60.614 -27.420 10.568 1.00 101.48 39 PHE G N 1
ATOM 7507 C CA . PHE G 1 34 ? 60.971 -27.558 11.977 1.00 77.54 39 PHE G CA 1
ATOM 7508 C C . PHE G 1 34 ? 60.556 -26.346 12.782 1.00 87.73 39 PHE G C 1
ATOM 7509 O O . PHE G 1 34 ? 59.965 -25.410 12.259 1.00 94.86 39 PHE G O 1
ATOM 7517 N N . ALA G 1 35 ? 60.876 -26.381 14.069 1.00 97.79 40 ALA G N 1
ATOM 7518 C CA . ALA G 1 35 ? 60.659 -25.254 14.965 1.00 93.69 40 ALA G CA 1
ATOM 7519 C C . ALA G 1 35 ? 61.984 -24.906 15.613 1.00 89.65 40 ALA G C 1
ATOM 7520 O O . ALA G 1 35 ? 62.597 -25.742 16.276 1.00 91.65 40 ALA G O 1
ATOM 7522 N N . ALA G 1 36 ? 62.433 -23.676 15.420 1.00 87.59 41 ALA G N 1
ATOM 7523 C CA . ALA G 1 36 ? 63.726 -23.275 15.944 1.00 91.08 41 ALA G CA 1
ATOM 7524 C C . ALA G 1 36 ? 63.613 -22.268 17.082 1.00 92.05 41 ALA G C 1
ATOM 7525 O O . ALA G 1 36 ? 63.240 -21.116 16.871 1.00 94.38 41 ALA G O 1
ATOM 7527 N N . LYS G 1 37 ? 63.932 -22.708 18.293 1.00 95.46 42 LYS G N 1
ATOM 7528 C CA . LYS G 1 37 ? 63.983 -21.791 19.424 1.00 104.79 42 LYS G CA 1
ATOM 7529 C C . LYS G 1 37 ? 65.252 -20.961 19.292 1.00 105.79 42 LYS G C 1
ATOM 7530 O O . LYS G 1 37 ? 66.330 -21.491 19.045 1.00 95.67 42 LYS G O 1
ATOM 7536 N N . ILE G 1 38 ? 65.115 -19.652 19.429 1.00 110.25 43 ILE G N 1
ATOM 7537 C CA . ILE G 1 38 ? 66.249 -18.767 19.251 1.00 109.33 43 ILE G CA 1
ATOM 7538 C C . ILE G 1 38 ? 66.475 -17.884 20.473 1.00 124.93 43 ILE G C 1
ATOM 7539 O O . ILE G 1 38 ? 65.701 -16.956 20.732 1.00 130.23 43 ILE G O 1
ATOM 7549 N N . ILE G 1 39 ? 67.539 -18.173 21.221 1.00 121.07 44 ILE G N 1
ATOM 7550 C CA . ILE G 1 39 ? 67.817 -17.446 22.455 1.00 122.95 44 ILE G CA 1
ATOM 7551 C C . ILE G 1 39 ? 68.875 -16.382 22.219 1.00 120.14 44 ILE G C 1
ATOM 7552 O O . ILE G 1 39 ? 69.462 -16.316 21.149 1.00 97.07 44 ILE G O 1
ATOM 7562 N N . ASN G 1 40 ? 69.121 -15.558 23.228 1.00 139.21 45 ASN G N 1
ATOM 7563 C CA . ASN G 1 40 ? 69.923 -14.358 23.035 1.00 140.08 45 ASN G CA 1
ATOM 7564 C C . ASN G 1 40 ? 71.110 -14.154 23.980 1.00 132.21 45 ASN G C 1
ATOM 7565 O O . ASN G 1 40 ? 71.213 -14.766 25.045 1.00 114.86 45 ASN G O 1
ATOM 7570 N N . THR G 1 41 ? 71.994 -13.261 23.558 1.00 135.85 46 THR G N 1
ATOM 7571 C CA . THR G 1 41 ? 73.140 -12.847 24.335 1.00 125.40 46 THR G CA 1
ATOM 7572 C C . THR G 1 41 ? 72.977 -11.361 24.596 1.00 119.33 46 THR G C 1
ATOM 7573 O O . THR G 1 41 ? 73.200 -10.523 23.721 1.00 106.91 46 THR G O 1
ATOM 7580 N N . SER G 1 45 ? 71.696 -13.195 29.758 1.00 85.90 50 SER G N 1
ATOM 7581 C CA . SER G 1 45 ? 71.745 -14.585 30.201 1.00 98.41 50 SER G CA 1
ATOM 7582 C C . SER G 1 45 ? 72.747 -14.930 31.333 1.00 100.94 50 SER G C 1
ATOM 7583 O O . SER G 1 45 ? 72.338 -15.301 32.429 1.00 102.34 50 SER G O 1
ATOM 7586 N N . ALA G 1 46 ? 74.047 -14.805 31.070 1.00 96.57 51 ALA G N 1
ATOM 7587 C CA . ALA G 1 46 ? 75.067 -15.519 31.846 1.00 87.80 51 ALA G CA 1
ATOM 7588 C C . ALA G 1 46 ? 74.555 -16.851 32.384 1.00 90.88 51 ALA G C 1
ATOM 7589 O O . ALA G 1 46 ? 74.354 -17.781 31.621 1.00 100.87 51 ALA G O 1
ATOM 7591 N N . ARG G 1 47 ? 74.339 -16.953 33.690 1.00 103.43 52 ARG G N 1
ATOM 7592 C CA . ARG G 1 47 ? 73.979 -18.249 34.280 1.00 112.06 52 ARG G CA 1
ATOM 7593 C C . ARG G 1 47 ? 72.502 -18.587 34.123 1.00 116.85 52 ARG G C 1
ATOM 7594 O O . ARG G 1 47 ? 72.085 -19.705 34.411 1.00 126.21 52 ARG G O 1
ATOM 7602 N N . ASP G 1 48 ? 71.711 -17.620 33.677 1.00 116.27 53 ASP G N 1
ATOM 7603 C CA . ASP G 1 48 ? 70.385 -17.918 33.149 1.00 119.33 53 ASP G CA 1
ATOM 7604 C C . ASP G 1 48 ? 70.570 -18.855 31.960 1.00 117.07 53 ASP G C 1
ATOM 7605 O O . ASP G 1 48 ? 69.818 -19.807 31.767 1.00 109.85 53 ASP G O 1
ATOM 7610 N N . PHE G 1 49 ? 71.598 -18.564 31.172 1.00 114.77 54 PHE G N 1
ATOM 7611 C CA . PHE G 1 49 ? 71.991 -19.384 30.040 1.00 106.36 54 PHE G CA 1
ATOM 7612 C C . PHE G 1 49 ? 72.480 -20.742 30.530 1.00 114.14 54 PHE G C 1
ATOM 7613 O O . PHE G 1 49 ? 72.227 -21.762 29.901 1.00 114.41 54 PHE G O 1
ATOM 7621 N N . GLN G 1 50 ? 73.169 -20.755 31.666 1.00 113.29 55 GLN G N 1
ATOM 7622 C CA . GLN G 1 50 ? 73.732 -21.990 32.202 1.00 107.85 55 GLN G CA 1
ATOM 7623 C C . GLN G 1 50 ? 72.656 -22.897 32.788 1.00 115.06 55 GLN G C 1
ATOM 7624 O O . GLN G 1 50 ? 72.932 -24.027 33.185 1.00 109.55 55 GLN G O 1
ATOM 7630 N N . LYS G 1 51 ? 71.430 -22.389 32.849 1.00 121.35 56 LYS G N 1
ATOM 7631 C CA . LYS G 1 51 ? 70.289 -23.191 33.263 1.00 118.90 56 LYS G CA 1
ATOM 7632 C C . LYS G 1 51 ? 69.764 -23.919 32.041 1.00 109.74 56 LYS G C 1
ATOM 7633 O O . LYS G 1 51 ? 69.167 -24.989 32.147 1.00 107.62 56 LYS G O 1
ATOM 7639 N N . LEU G 1 52 ? 70.009 -23.324 30.878 1.00 117.23 57 LEU G N 1
ATOM 7640 C CA . LEU G 1 52 ? 69.589 -23.892 29.598 1.00 114.26 57 LEU G CA 1
ATOM 7641 C C . LEU G 1 52 ? 70.639 -24.858 29.102 1.00 98.85 57 LEU G C 1
ATOM 7642 O O . LEU G 1 52 ? 70.346 -25.761 28.325 1.00 78.77 57 LEU G O 1
ATOM 7647 N N . GLU G 1 53 ? 71.870 -24.643 29.547 1.00 113.25 58 GLU G N 1
ATOM 7648 C CA . GLU G 1 53 ? 72.915 -25.637 29.384 1.00 122.30 58 GLU G CA 1
ATOM 7649 C C . GLU G 1 53 ? 72.338 -26.973 29.837 1.00 118.65 58 GLU G C 1
ATOM 7650 O O . GLU G 1 53 ? 72.094 -27.868 29.021 1.00 112.18 58 GLU G O 1
ATOM 7656 N N . ARG G 1 54 ? 72.097 -27.088 31.140 1.00 108.54 59 ARG G N 1
ATOM 7657 C CA . ARG G 1 54 ? 71.588 -28.322 31.707 1.00 107.41 59 ARG G CA 1
ATOM 7658 C C . ARG G 1 54 ? 70.361 -28.800 30.940 1.00 102.87 59 ARG G C 1
ATOM 7659 O O . ARG G 1 54 ? 70.338 -29.905 30.395 1.00 102.71 59 ARG G O 1
ATOM 7667 N N . GLU G 1 55 ? 69.342 -27.958 30.880 1.00 104.29 60 GLU G N 1
ATOM 7668 C CA . GLU G 1 55 ? 68.086 -28.351 30.250 1.00 105.53 60 GLU G CA 1
ATOM 7669 C C . GLU G 1 55 ? 68.258 -28.919 28.842 1.00 91.76 60 GLU G C 1
ATOM 7670 O O . GLU G 1 55 ? 67.653 -29.927 28.495 1.00 87.08 60 GLU G O 1
ATOM 7676 N N . ALA G 1 56 ? 69.081 -28.268 28.033 1.00 90.44 61 ALA G N 1
ATOM 7677 C CA . ALA G 1 56 ? 69.235 -28.677 26.645 1.00 86.11 61 ALA G CA 1
ATOM 7678 C C . ALA G 1 56 ? 69.888 -30.050 26.526 1.00 90.78 61 ALA G C 1
ATOM 7679 O O . ALA G 1 56 ? 69.455 -30.889 25.727 1.00 83.25 61 ALA G O 1
ATOM 7681 N N . ARG G 1 57 ? 70.937 -30.269 27.316 1.00 95.10 62 ARG G N 1
ATOM 7682 C CA . ARG G 1 57 ? 71.615 -31.561 27.342 1.00 101.24 62 ARG G CA 1
ATOM 7683 C C . ARG G 1 57 ? 70.583 -32.683 27.426 1.00 104.18 62 ARG G C 1
ATOM 7684 O O . ARG G 1 57 ? 70.691 -33.704 26.735 1.00 102.59 62 ARG G O 1
ATOM 7692 N N . ILE G 1 58 ? 69.575 -32.470 28.268 1.00 91.23 63 ILE G N 1
ATOM 7693 C CA . ILE G 1 58 ? 68.555 -33.474 28.529 1.00 79.79 63 ILE G CA 1
ATOM 7694 C C . ILE G 1 58 ? 67.766 -33.879 27.281 1.00 94.27 63 ILE G C 1
ATOM 7695 O O . ILE G 1 58 ? 67.699 -35.064 26.938 1.00 98.97 63 ILE G O 1
ATOM 7705 N N . CYS G 1 59 ? 67.170 -32.902 26.604 1.00 92.28 64 CYS G N 1
ATOM 7706 C CA . CYS G 1 59 ? 66.350 -33.181 25.424 1.00 93.05 64 CYS G CA 1
ATOM 7707 C C . CYS G 1 59 ? 67.151 -33.879 24.329 1.00 89.05 64 CYS G C 1
ATOM 7708 O O . CYS G 1 59 ? 66.588 -34.491 23.410 1.00 80.75 64 CYS G O 1
ATOM 7711 N N . ARG G 1 60 ? 68.470 -33.762 24.429 1.00 81.90 65 ARG G N 1
ATOM 7712 C CA . ARG G 1 60 ? 69.362 -34.348 23.455 1.00 89.83 65 ARG G CA 1
ATOM 7713 C C . ARG G 1 60 ? 69.584 -35.828 23.776 1.00 85.55 65 ARG G C 1
ATOM 7714 O O . ARG G 1 60 ? 70.034 -36.600 22.926 1.00 86.18 65 ARG G O 1
ATOM 7722 N N . LYS G 1 61 ? 69.255 -36.222 25.004 1.00 79.04 66 LYS G N 1
ATOM 7723 C CA . LYS G 1 61 ? 69.308 -37.630 25.398 1.00 83.14 66 LYS G CA 1
ATOM 7724 C C . LYS G 1 61 ? 68.009 -38.307 24.988 1.00 83.46 66 LYS G C 1
ATOM 7725 O O . LYS G 1 61 ? 67.934 -39.536 24.831 1.00 82.43 66 LYS G O 1
ATOM 7731 N N . LEU G 1 62 ? 66.988 -37.482 24.799 1.00 78.22 67 LEU G N 1
ATOM 7732 C CA . LEU G 1 62 ? 65.639 -37.974 24.587 1.00 82.78 67 LEU G CA 1
ATOM 7733 C C . LEU G 1 62 ? 65.184 -37.933 23.123 1.00 80.62 67 LEU G C 1
ATOM 7734 O O . LEU G 1 62 ? 64.633 -36.931 22.652 1.00 72.12 67 LEU G O 1
ATOM 7739 N N . GLN G 1 63 ? 65.413 -39.039 22.419 1.00 75.40 68 GLN G N 1
ATOM 7740 C CA . GLN G 1 63 ? 64.979 -39.177 21.036 1.00 82.01 68 GLN G CA 1
ATOM 7741 C C . GLN G 1 63 ? 63.910 -40.257 20.908 1.00 75.84 68 GLN G C 1
ATOM 7742 O O . GLN G 1 63 ? 64.211 -41.429 20.730 1.00 68.25 68 GLN G O 1
ATOM 7748 N N . HIS G 1 64 ? 62.655 -39.846 21.004 1.00 72.80 69 HIS G N 1
ATOM 7749 C CA . HIS G 1 64 ? 61.545 -40.779 20.989 1.00 62.89 69 HIS G CA 1
ATOM 7750 C C . HIS G 1 64 ? 60.326 -40.150 20.332 1.00 67.78 69 HIS G C 1
ATOM 7751 O O . HIS G 1 64 ? 60.027 -38.979 20.555 1.00 66.05 69 HIS G O 1
ATOM 7758 N N . PRO G 1 65 ? 59.565 -40.951 19.609 1.00 69.14 70 PRO G N 1
ATOM 7759 C CA . PRO G 1 65 ? 58.491 -40.419 18.776 1.00 60.93 70 PRO G CA 1
ATOM 7760 C C . PRO G 1 65 ? 57.535 -39.552 19.571 1.00 68.74 70 PRO G C 1
ATOM 7761 O O . PRO G 1 65 ? 57.013 -38.588 19.010 1.00 82.65 70 PRO G O 1
ATOM 7765 N N . ASN G 1 66 ? 57.285 -39.870 20.833 1.00 58.29 71 ASN G N 1
ATOM 7766 C CA . ASN G 1 66 ? 56.324 -39.067 21.572 1.00 61.48 71 ASN G CA 1
ATOM 7767 C C . ASN G 1 66 ? 56.968 -38.005 22.421 1.00 67.04 71 ASN G C 1
ATOM 7768 O O . ASN G 1 66 ? 56.363 -37.512 23.368 1.00 66.63 71 ASN G O 1
ATOM 7773 N N . ILE G 1 67 ? 58.207 -37.669 22.096 1.00 67.70 72 ILE G N 1
ATOM 7774 C CA . ILE G 1 67 ? 58.903 -36.608 22.798 1.00 67.48 72 ILE G CA 1
ATOM 7775 C C . ILE G 1 67 ? 59.344 -35.579 21.793 1.00 72.68 72 ILE G C 1
ATOM 7776 O O . ILE G 1 67 ? 60.085 -35.898 20.874 1.00 81.11 72 ILE G O 1
ATOM 7786 N N . VAL G 1 68 ? 58.877 -34.348 21.963 1.00 71.08 73 VAL G N 1
ATOM 7787 C CA . VAL G 1 68 ? 59.275 -33.262 21.087 1.00 74.10 73 VAL G CA 1
ATOM 7788 C C . VAL G 1 68 ? 60.793 -33.257 20.962 1.00 73.07 73 VAL G C 1
ATOM 7789 O O . VAL G 1 68 ? 61.477 -32.578 21.723 1.00 69.37 73 VAL G O 1
ATOM 7799 N N . ARG G 1 69 ? 61.301 -34.023 19.996 1.00 74.93 74 ARG G N 1
ATOM 7800 C CA . ARG G 1 69 ? 62.727 -34.305 19.876 1.00 80.85 74 ARG G CA 1
ATOM 7801 C C . ARG G 1 69 ? 63.525 -33.041 19.584 1.00 77.32 74 ARG G C 1
ATOM 7802 O O . ARG G 1 69 ? 63.103 -32.204 18.799 1.00 69.12 74 ARG G O 1
ATOM 7810 N N . LEU G 1 70 ? 64.676 -32.903 20.228 1.00 76.21 75 LEU G N 1
ATOM 7811 C CA . LEU G 1 70 ? 65.621 -31.877 19.846 1.00 71.53 75 LEU G CA 1
ATOM 7812 C C . LEU G 1 70 ? 66.560 -32.487 18.827 1.00 88.20 75 LEU G C 1
ATOM 7813 O O . LEU G 1 70 ? 67.158 -33.528 19.080 1.00 95.32 75 LEU G O 1
ATOM 7818 N N . HIS G 1 71 ? 66.690 -31.839 17.675 1.00 90.27 76 HIS G N 1
ATOM 7819 C CA . HIS G 1 71 ? 67.471 -32.392 16.583 1.00 78.31 76 HIS G CA 1
ATOM 7820 C C . HIS G 1 71 ? 68.871 -31.806 16.464 1.00 88.81 76 HIS G C 1
ATOM 7821 O O . HIS G 1 71 ? 69.852 -32.550 16.354 1.00 88.95 76 HIS G O 1
ATOM 7828 N N . ASP G 1 72 ? 68.970 -30.480 16.487 1.00 92.04 77 ASP G N 1
ATOM 7829 C CA . ASP G 1 72 ? 70.285 -29.845 16.489 1.00 105.76 77 ASP G CA 1
ATOM 7830 C C . ASP G 1 72 ? 70.389 -28.618 17.411 1.00 111.98 77 ASP G C 1
ATOM 7831 O O . ASP G 1 72 ? 69.404 -27.903 17.638 1.00 105.44 77 ASP G O 1
ATOM 7836 N N . SER G 1 73 ? 71.593 -28.407 17.946 1.00 111.70 78 SER G N 1
ATOM 7837 C CA . SER G 1 73 ? 71.913 -27.257 18.783 1.00 109.02 78 SER G CA 1
ATOM 7838 C C . SER G 1 73 ? 73.065 -26.488 18.129 1.00 116.54 78 SER G C 1
ATOM 7839 O O . SER G 1 73 ? 74.111 -27.057 17.833 1.00 117.97 78 SER G O 1
ATOM 7842 N N . ILE G 1 74 ? 72.869 -25.195 17.893 1.00 119.31 79 ILE G N 1
ATOM 7843 C CA . ILE G 1 74 ? 73.863 -24.400 17.187 1.00 109.08 79 ILE G CA 1
ATOM 7844 C C . ILE G 1 74 ? 74.093 -23.023 17.793 1.00 116.14 79 ILE G C 1
ATOM 7845 O O . ILE G 1 74 ? 73.152 -22.276 18.069 1.00 117.79 79 ILE G O 1
ATOM 7855 N N . GLN G 1 75 ? 75.362 -22.694 17.991 1.00 117.22 80 GLN G N 1
ATOM 7856 C CA . GLN G 1 75 ? 75.738 -21.393 18.513 1.00 130.80 80 GLN G CA 1
ATOM 7857 C C . GLN G 1 75 ? 76.218 -20.513 17.371 1.00 129.65 80 GLN G C 1
ATOM 7858 O O . GLN G 1 75 ? 77.156 -20.867 16.666 1.00 122.83 80 GLN G O 1
ATOM 7864 N N . GLU G 1 76 ? 75.557 -19.375 17.184 1.00 136.75 81 GLU G N 1
ATOM 7865 C CA . GLU G 1 76 ? 75.953 -18.405 16.167 1.00 137.73 81 GLU G CA 1
ATOM 7866 C C . GLU G 1 76 ? 76.816 -17.313 16.777 1.00 140.96 81 GLU G C 1
ATOM 7867 O O . GLU G 1 76 ? 77.894 -17.583 17.299 1.00 139.79 81 GLU G O 1
ATOM 7873 N N . GLU G 1 77 ? 76.339 -16.076 16.711 1.00 139.61 82 GLU G N 1
ATOM 7874 C CA . GLU G 1 77 ? 77.056 -14.957 17.309 1.00 134.35 82 GLU G CA 1
ATOM 7875 C C . GLU G 1 77 ? 76.557 -14.687 18.729 1.00 129.34 82 GLU G C 1
ATOM 7876 O O . GLU G 1 77 ? 77.188 -15.088 19.704 1.00 124.32 82 GLU G O 1
ATOM 7882 N N . SER G 1 78 ? 75.417 -14.017 18.842 1.00 130.50 83 SER G N 1
ATOM 7883 C CA . SER G 1 78 ? 74.814 -13.744 20.145 1.00 139.71 83 SER G CA 1
ATOM 7884 C C . SER G 1 78 ? 73.558 -14.593 20.358 1.00 140.68 83 SER G C 1
ATOM 7885 O O . SER G 1 78 ? 73.040 -14.711 21.480 1.00 121.48 83 SER G O 1
ATOM 7888 N N . PHE G 1 79 ? 73.080 -15.186 19.265 1.00 147.48 84 PHE G N 1
ATOM 7889 C CA . PHE G 1 79 ? 71.873 -16.003 19.295 1.00 146.14 84 PHE G CA 1
ATOM 7890 C C . PHE G 1 79 ? 72.202 -17.491 19.340 1.00 138.06 84 PHE G C 1
ATOM 7891 O O . PHE G 1 79 ? 73.175 -17.944 18.731 1.00 119.64 84 PHE G O 1
ATOM 7899 N N . HIS G 1 80 ? 71.370 -18.242 20.056 1.00 132.74 85 HIS G N 1
ATOM 7900 C CA . HIS G 1 80 ? 71.499 -19.688 20.116 1.00 121.21 85 HIS G CA 1
ATOM 7901 C C . HIS G 1 80 ? 70.290 -20.309 19.440 1.00 118.00 85 HIS G C 1
ATOM 7902 O O . HIS G 1 80 ? 69.162 -19.832 19.597 1.00 113.70 85 HIS G O 1
ATOM 7909 N N . TYR G 1 81 ? 70.530 -21.373 18.683 1.00 116.77 86 TYR G N 1
ATOM 7910 C CA . TYR G 1 81 ? 69.474 -22.018 17.910 1.00 113.82 86 TYR G CA 1
ATOM 7911 C C . TYR G 1 81 ? 69.215 -23.449 18.361 1.00 112.52 86 TYR G C 1
ATOM 7912 O O . TYR G 1 81 ? 70.144 -24.237 18.500 1.00 120.93 86 TYR G O 1
ATOM 7921 N N . LEU G 1 82 ? 67.948 -23.786 18.579 1.00 99.28 87 LEU G N 1
ATOM 7922 C CA . LEU G 1 82 ? 67.581 -25.134 18.987 1.00 92.74 87 LEU G CA 1
ATOM 7923 C C . LEU G 1 82 ? 66.512 -25.652 18.054 1.00 87.03 87 LEU G C 1
ATOM 7924 O O . LEU G 1 82 ? 65.381 -25.182 18.081 1.00 89.32 87 LEU G O 1
ATOM 7929 N N . VAL G 1 83 ? 66.870 -26.625 17.229 1.00 81.23 88 VAL G N 1
ATOM 7930 C CA . VAL G 1 83 ? 65.948 -27.119 16.223 1.00 86.45 88 VAL G CA 1
ATOM 7931 C C . VAL G 1 83 ? 65.112 -28.273 16.736 1.00 87.84 88 VAL G C 1
ATOM 7932 O O . VAL G 1 83 ? 65.625 -29.369 16.944 1.00 90.11 88 VAL G O 1
ATOM 7942 N N . PHE G 1 84 ? 63.818 -28.021 16.905 1.00 81.98 89 PHE G N 1
ATOM 7943 C CA . PHE G 1 84 ? 62.902 -28.992 17.484 1.00 76.99 89 PHE G CA 1
ATOM 7944 C C . PHE G 1 84 ? 61.888 -29.542 16.495 1.00 75.19 89 PHE G C 1
ATOM 7945 O O . PHE G 1 84 ? 61.588 -28.914 15.492 1.00 77.15 89 PHE G O 1
ATOM 7953 N N . ASP G 1 85 ? 61.353 -30.720 16.800 1.00 81.78 90 ASP G N 1
ATOM 7954 C CA . ASP G 1 85 ? 60.208 -31.245 16.076 1.00 77.33 90 ASP G CA 1
ATOM 7955 C C . ASP G 1 85 ? 59.200 -30.125 15.997 1.00 84.17 90 ASP G C 1
ATOM 7956 O O . ASP G 1 85 ? 59.118 -29.292 16.897 1.00 82.77 90 ASP G O 1
ATOM 7961 N N . LEU G 1 86 ? 58.436 -30.091 14.915 1.00 91.02 91 LEU G N 1
ATOM 7962 C CA . LEU G 1 86 ? 57.393 -29.088 14.773 1.00 83.70 91 LEU G CA 1
ATOM 7963 C C . LEU G 1 86 ? 56.051 -29.744 15.051 1.00 78.62 91 LEU G C 1
ATOM 7964 O O . LEU G 1 86 ? 55.707 -30.748 14.433 1.00 81.57 91 LEU G O 1
ATOM 7969 N N . VAL G 1 87 ? 55.306 -29.190 15.999 1.00 75.02 92 VAL G N 1
ATOM 7970 C CA . VAL G 1 87 ? 54.017 -29.749 16.366 1.00 78.05 92 VAL G CA 1
ATOM 7971 C C . VAL G 1 87 ? 52.971 -28.660 16.309 1.00 75.10 92 VAL G C 1
ATOM 7972 O O . VAL G 1 87 ? 53.208 -27.553 16.773 1.00 76.51 92 VAL G O 1
ATOM 7982 N N . THR G 1 88 ? 51.808 -28.983 15.755 1.00 78.75 93 THR G N 1
ATOM 7983 C CA . THR G 1 88 ? 50.813 -27.968 15.412 1.00 82.74 93 THR G CA 1
ATOM 7984 C C . THR G 1 88 ? 49.432 -28.160 16.036 1.00 78.73 93 THR G C 1
ATOM 7985 O O . THR G 1 88 ? 48.709 -27.186 16.242 1.00 75.46 93 THR G O 1
ATOM 7992 N N . GLY G 1 89 ? 49.066 -29.406 16.328 1.00 82.23 94 GLY G N 1
ATOM 7993 C CA . GLY G 1 89 ? 47.759 -29.709 16.895 1.00 84.50 94 GLY G CA 1
ATOM 7994 C C . GLY G 1 89 ? 47.432 -28.989 18.201 1.00 81.73 94 GLY G C 1
ATOM 7995 O O . GLY G 1 89 ? 46.390 -29.221 18.822 1.00 75.22 94 GLY G O 1
ATOM 7996 N N . GLY G 1 90 ? 48.321 -28.103 18.626 1.00 76.68 95 GLY G N 1
ATOM 7997 C CA . GLY G 1 90 ? 48.112 -27.377 19.859 1.00 73.42 95 GLY G CA 1
ATOM 7998 C C . GLY G 1 90 ? 48.247 -28.273 21.076 1.00 77.53 95 GLY G C 1
ATOM 7999 O O . GLY G 1 90 ? 48.666 -29.432 20.970 1.00 74.94 95 GLY G O 1
ATOM 8000 N N . GLU G 1 91 ? 47.893 -27.735 22.241 1.00 79.14 96 GLU G N 1
ATOM 8001 C CA . GLU G 1 91 ? 48.040 -28.455 23.503 1.00 66.07 96 GLU G CA 1
ATOM 8002 C C . GLU G 1 91 ? 46.932 -29.472 23.709 1.00 70.17 96 GLU G C 1
ATOM 8003 O O . GLU G 1 91 ? 45.826 -29.330 23.168 1.00 68.43 96 GLU G O 1
ATOM 8009 N N . LEU G 1 92 ? 47.235 -30.496 24.500 1.00 66.53 97 LEU G N 1
ATOM 8010 C CA . LEU G 1 92 ? 46.254 -31.519 24.831 1.00 64.94 97 LEU G CA 1
ATOM 8011 C C . LEU G 1 92 ? 45.209 -30.896 25.732 1.00 59.14 97 LEU G C 1
ATOM 8012 O O . LEU G 1 92 ? 44.034 -31.262 25.701 1.00 56.30 97 LEU G O 1
ATOM 8017 N N . PHE G 1 93 ? 45.648 -29.938 26.534 1.00 55.26 98 PHE G N 1
ATOM 8018 C CA . PHE G 1 93 ? 44.724 -29.189 27.364 1.00 57.99 98 PHE G CA 1
ATOM 8019 C C . PHE G 1 93 ? 43.562 -28.667 26.525 1.00 60.26 98 PHE G C 1
ATOM 8020 O O . PHE G 1 93 ? 42.392 -28.911 26.847 1.00 47.87 98 PHE G O 1
ATOM 8028 N N . GLU G 1 94 ? 43.900 -27.946 25.454 1.00 64.79 99 GLU G N 1
ATOM 8029 C CA . GLU G 1 94 ? 42.912 -27.371 24.557 1.00 58.03 99 GLU G CA 1
ATOM 8030 C C . GLU G 1 94 ? 41.999 -28.432 23.970 1.00 61.07 99 GLU G C 1
ATOM 8031 O O . GLU G 1 94 ? 40.786 -28.241 23.920 1.00 61.54 99 GLU G O 1
ATOM 8037 N N . ASP G 1 95 ? 42.569 -29.550 23.527 1.00 57.75 100 ASP G N 1
ATOM 8038 C CA . ASP G 1 95 ? 41.747 -30.615 22.941 1.00 63.11 100 ASP G CA 1
ATOM 8039 C C . ASP G 1 95 ? 40.775 -31.217 23.952 1.00 56.11 100 ASP G C 1
ATOM 8040 O O . ASP G 1 95 ? 39.770 -31.817 23.578 1.00 55.60 100 ASP G O 1
ATOM 8045 N N . ILE G 1 96 ? 41.073 -31.055 25.236 1.00 54.38 101 ILE G N 1
ATOM 8046 C CA . ILE G 1 96 ? 40.204 -31.597 26.267 1.00 51.11 101 ILE G CA 1
ATOM 8047 C C . ILE G 1 96 ? 39.053 -30.667 26.631 1.00 53.82 101 ILE G C 1
ATOM 8048 O O . ILE G 1 96 ? 37.928 -31.132 26.832 1.00 46.22 101 ILE G O 1
ATOM 8058 N N . VAL G 1 97 ? 39.326 -29.365 26.729 1.00 50.04 102 VAL G N 1
ATOM 8059 C CA . VAL G 1 97 ? 38.238 -28.402 26.869 1.00 54.42 102 VAL G CA 1
ATOM 8060 C C . VAL G 1 97 ? 37.399 -28.453 25.600 1.00 51.14 102 VAL G C 1
ATOM 8061 O O . VAL G 1 97 ? 36.186 -28.250 25.611 1.00 52.87 102 VAL G O 1
ATOM 8071 N N . ALA G 1 98 ? 38.063 -28.758 24.501 1.00 53.07 103 ALA G N 1
ATOM 8072 C CA . ALA G 1 98 ? 37.409 -28.849 23.215 1.00 52.65 103 ALA G CA 1
ATOM 8073 C C . ALA G 1 98 ? 36.296 -29.884 23.223 1.00 46.86 103 ALA G C 1
ATOM 8074 O O . ALA G 1 98 ? 35.150 -29.574 22.943 1.00 42.81 103 ALA G O 1
ATOM 8076 N N . ARG G 1 99 ? 36.651 -31.117 23.550 1.00 51.57 104 ARG G N 1
ATOM 8077 C CA . ARG G 1 99 ? 35.734 -32.248 23.435 1.00 55.31 104 ARG G CA 1
ATOM 8078 C C . ARG G 1 99 ? 34.981 -32.518 24.733 1.00 62.12 104 ARG G C 1
ATOM 8079 O O . ARG G 1 99 ? 34.111 -33.392 24.781 1.00 56.90 104 ARG G O 1
ATOM 8087 N N . GLU G 1 100 ? 35.327 -31.756 25.774 1.00 59.48 105 GLU G N 1
ATOM 8088 C CA . GLU G 1 100 ? 34.777 -31.920 27.122 1.00 54.90 105 GLU G CA 1
ATOM 8089 C C . GLU G 1 100 ? 35.419 -33.058 27.906 1.00 51.65 105 GLU G C 1
ATOM 8090 O O . GLU G 1 100 ? 35.702 -32.908 29.083 1.00 47.38 105 GLU G O 1
ATOM 8096 N N . PHE G 1 101 ? 35.645 -34.191 27.244 1.00 57.86 106 PHE G N 1
ATOM 8097 C CA . PHE G 1 101 ? 36.201 -35.378 27.887 1.00 43.65 106 PHE G CA 1
ATOM 8098 C C . PHE G 1 101 ? 36.280 -36.532 26.897 1.00 39.68 106 PHE G C 1
ATOM 8099 O O . PHE G 1 101 ? 35.379 -36.720 26.096 1.00 41.47 106 PHE G O 1
ATOM 8107 N N . TYR G 1 102 ? 37.347 -37.315 26.972 1.00 35.94 107 TYR G N 1
ATOM 8108 C CA . TYR G 1 102 ? 37.553 -38.461 26.074 1.00 34.96 107 TYR G CA 1
ATOM 8109 C C . TYR G 1 102 ? 36.636 -39.659 26.297 1.00 41.22 107 TYR G C 1
ATOM 8110 O O . TYR G 1 102 ? 36.029 -39.823 27.357 1.00 45.74 107 TYR G O 1
ATOM 8119 N N . SER G 1 103 ? 36.527 -40.489 25.270 1.00 37.07 108 SER G N 1
ATOM 8120 C CA . SER G 1 103 ? 35.917 -41.789 25.426 1.00 44.29 108 SER G CA 1
ATOM 8121 C C . SER G 1 103 ? 37.020 -42.642 25.992 1.00 48.34 108 SER G C 1
ATOM 8122 O O . SER G 1 103 ? 38.191 -42.254 25.937 1.00 42.50 108 SER G O 1
ATOM 8125 N N . GLU G 1 104 ? 36.661 -43.798 26.535 1.00 45.24 109 GLU G N 1
ATOM 8126 C CA . GLU G 1 104 ? 37.668 -44.626 27.168 1.00 50.05 109 GLU G CA 1
ATOM 8127 C C . GLU G 1 104 ? 38.677 -45.056 26.129 1.00 50.99 109 GLU G C 1
ATOM 8128 O O . GLU G 1 104 ? 39.870 -45.132 26.404 1.00 54.56 109 GLU G O 1
ATOM 8134 N N . ALA G 1 105 ? 38.192 -45.338 24.926 1.00 50.38 110 ALA G N 1
ATOM 8135 C CA . ALA G 1 105 ? 39.069 -45.774 23.858 1.00 43.14 110 ALA G CA 1
ATOM 8136 C C . ALA G 1 105 ? 40.103 -44.689 23.583 1.00 44.32 110 ALA G C 1
ATOM 8137 O O . ALA G 1 105 ? 41.302 -44.921 23.687 1.00 36.56 110 ALA G O 1
ATOM 8139 N N . ASP G 1 106 ? 39.626 -43.494 23.257 1.00 48.06 111 ASP G N 1
ATOM 8140 C CA . ASP G 1 106 ? 40.512 -42.390 22.925 1.00 50.81 111 ASP G CA 1
ATOM 8141 C C . ASP G 1 106 ? 41.367 -42.054 24.135 1.00 47.62 111 ASP G C 1
ATOM 8142 O O . ASP G 1 106 ? 42.528 -41.689 24.002 1.00 46.53 111 ASP G O 1
ATOM 8147 N N . ALA G 1 107 ? 40.785 -42.187 25.320 1.00 52.57 112 ALA G N 1
ATOM 8148 C CA . ALA G 1 107 ? 41.525 -41.991 26.561 1.00 46.59 112 ALA G CA 1
ATOM 8149 C C . ALA G 1 107 ? 42.619 -43.042 26.726 1.00 41.17 112 ALA G C 1
ATOM 8150 O O . ALA G 1 107 ? 43.770 -42.710 26.972 1.00 40.28 112 ALA G O 1
ATOM 8152 N N . SER G 1 108 ? 42.255 -44.312 26.588 1.00 42.69 113 SER G N 1
ATOM 8153 C CA . SER G 1 108 ? 43.233 -45.398 26.631 1.00 47.14 113 SER G CA 1
ATOM 8154 C C . SER G 1 108 ? 44.384 -45.103 25.689 1.00 55.92 113 SER G C 1
ATOM 8155 O O . SER G 1 108 ? 45.556 -45.237 26.044 1.00 49.71 113 SER G O 1
ATOM 8158 N N . HIS G 1 109 ? 44.041 -44.714 24.468 1.00 62.83 114 HIS G N 1
ATOM 8159 C CA . HIS G 1 109 ? 45.061 -44.403 23.490 1.00 58.26 114 HIS G CA 1
ATOM 8160 C C . HIS G 1 109 ? 45.912 -43.222 23.963 1.00 61.22 114 HIS G C 1
ATOM 8161 O O . HIS G 1 109 ? 47.144 -43.269 23.904 1.00 62.57 114 HIS G O 1
ATOM 8168 N N . CYS G 1 110 ? 45.257 -42.172 24.449 1.00 54.59 115 CYS G N 1
ATOM 8169 C CA . CYS G 1 110 ? 45.975 -40.962 24.792 1.00 46.12 115 CYS G CA 1
ATOM 8170 C C . CYS G 1 110 ? 46.949 -41.200 25.923 1.00 50.98 115 CYS G C 1
ATOM 8171 O O . CYS G 1 110 ? 48.053 -40.661 25.922 1.00 53.65 115 CYS G O 1
ATOM 8174 N N . ILE G 1 111 ? 46.538 -42.007 26.893 1.00 53.19 116 ILE G N 1
ATOM 8175 C CA . ILE G 1 111 ? 47.349 -42.217 28.090 1.00 58.65 116 ILE G CA 1
ATOM 8176 C C . ILE G 1 111 ? 48.508 -43.166 27.759 1.00 59.57 116 ILE G C 1
ATOM 8177 O O . ILE G 1 111 ? 49.628 -43.039 28.297 1.00 49.93 116 ILE G O 1
ATOM 8187 N N . GLN G 1 112 ? 48.235 -44.095 26.845 1.00 53.80 117 GLN G N 1
ATOM 8188 C CA . GLN G 1 112 ? 49.207 -45.108 26.479 1.00 48.09 117 GLN G CA 1
ATOM 8189 C C . GLN G 1 112 ? 50.359 -44.431 25.812 1.00 44.34 117 GLN G C 1
ATOM 8190 O O . GLN G 1 112 ? 51.490 -44.892 25.865 1.00 47.34 117 GLN G O 1
ATOM 8196 N N . GLN G 1 113 ? 50.059 -43.317 25.174 1.00 43.67 118 GLN G N 1
ATOM 8197 C CA . GLN G 1 113 ? 51.092 -42.600 24.474 1.00 49.98 118 GLN G CA 1
ATOM 8198 C C . GLN G 1 113 ? 51.984 -41.926 25.483 1.00 50.91 118 GLN G C 1
ATOM 8199 O O . GLN G 1 113 ? 53.209 -42.041 25.422 1.00 55.58 118 GLN G O 1
ATOM 8205 N N . ILE G 1 114 ? 51.360 -41.219 26.416 1.00 46.47 119 ILE G N 1
ATOM 8206 C CA . ILE G 1 114 ? 52.097 -40.524 27.453 1.00 44.26 119 ILE G CA 1
ATOM 8207 C C . ILE G 1 114 ? 52.908 -41.523 28.264 1.00 52.91 119 ILE G C 1
ATOM 8208 O O . ILE G 1 114 ? 54.078 -41.278 28.552 1.00 53.51 119 ILE G O 1
ATOM 8218 N N . LEU G 1 115 ? 52.295 -42.654 28.614 1.00 45.93 120 LEU G N 1
ATOM 8219 C CA . LEU G 1 115 ? 53.001 -43.703 29.345 1.00 44.60 120 LEU G CA 1
ATOM 8220 C C . LEU G 1 115 ? 54.279 -44.171 28.647 1.00 55.47 120 LEU G C 1
ATOM 8221 O O . LEU G 1 115 ? 55.336 -44.245 29.273 1.00 54.87 120 LEU G O 1
ATOM 8226 N N . GLU G 1 116 ? 54.180 -44.493 27.356 1.00 63.15 121 GLU G N 1
ATOM 8227 C CA . GLU G 1 116 ? 55.358 -44.879 26.568 1.00 61.26 121 GLU G CA 1
ATOM 8228 C C . GLU G 1 116 ? 56.442 -43.808 26.610 1.00 54.56 121 GLU G C 1
ATOM 8229 O O . GLU G 1 116 ? 57.623 -44.120 26.708 1.00 53.33 121 GLU G O 1
ATOM 8235 N N . SER G 1 117 ? 56.043 -42.543 26.559 1.00 54.66 122 SER G N 1
ATOM 8236 C CA . SER G 1 117 ? 57.021 -41.467 26.602 1.00 59.82 122 SER G CA 1
ATOM 8237 C C . SER G 1 117 ? 57.662 -41.406 27.981 1.00 58.15 122 SER G C 1
ATOM 8238 O O . SER G 1 117 ? 58.883 -41.425 28.103 1.00 64.37 122 SER G O 1
ATOM 8241 N N . ILE G 1 118 ? 56.833 -41.340 29.015 1.00 58.58 123 ILE G N 1
ATOM 8242 C CA . ILE G 1 118 ? 57.313 -41.422 30.397 1.00 61.64 123 ILE G CA 1
ATOM 8243 C C . ILE G 1 118 ? 58.254 -42.612 30.617 1.00 54.51 123 ILE G C 1
ATOM 8244 O O . ILE G 1 118 ? 59.366 -42.454 31.112 1.00 50.32 123 ILE G O 1
ATOM 8254 N N . ALA G 1 119 ? 57.792 -43.802 30.249 1.00 51.99 124 ALA G N 1
ATOM 8255 C CA . ALA G 1 119 ? 58.596 -45.011 30.367 1.00 53.97 124 ALA G CA 1
ATOM 8256 C C . ALA G 1 119 ? 59.999 -44.796 29.809 1.00 55.34 124 ALA G C 1
ATOM 8257 O O . ALA G 1 119 ? 60.997 -45.079 30.475 1.00 63.56 124 ALA G O 1
ATOM 8259 N N . TYR G 1 120 ? 60.067 -44.296 28.582 1.00 51.86 125 TYR G N 1
ATOM 8260 C CA . TYR G 1 120 ? 61.340 -44.052 27.929 1.00 55.72 125 TYR G CA 1
ATOM 8261 C C . TYR G 1 120 ? 62.180 -43.079 28.746 1.00 57.55 125 TYR G C 1
ATOM 8262 O O . TYR G 1 120 ? 63.357 -43.325 28.995 1.00 59.49 125 TYR G O 1
ATOM 8271 N N . CYS G 1 121 ? 61.571 -41.971 29.157 1.00 59.36 126 CYS G N 1
ATOM 8272 C CA . CYS G 1 121 ? 62.250 -40.969 29.974 1.00 53.46 126 CYS G CA 1
ATOM 8273 C C . CYS G 1 121 ? 62.909 -41.605 31.176 1.00 54.02 126 CYS G C 1
ATOM 8274 O O . CYS G 1 121 ? 64.077 -41.349 31.449 1.00 53.25 126 CYS G O 1
ATOM 8277 N N . HIS G 1 122 ? 62.142 -42.424 31.899 1.00 56.98 127 HIS G N 1
ATOM 8278 C CA . HIS G 1 122 ? 62.599 -43.042 33.138 1.00 46.50 127 HIS G CA 1
ATOM 8279 C C . HIS G 1 122 ? 63.671 -44.074 32.872 1.00 56.45 127 HIS G C 1
ATOM 8280 O O . HIS G 1 122 ? 64.713 -44.061 33.522 1.00 63.02 127 HIS G O 1
ATOM 8287 N N . SER G 1 123 ? 63.424 -44.960 31.910 1.00 55.95 128 SER G N 1
ATOM 8288 C CA . SER G 1 123 ? 64.417 -45.956 31.545 1.00 56.41 128 SER G CA 1
ATOM 8289 C C . SER G 1 123 ? 65.704 -45.272 31.080 1.00 51.58 128 SER G C 1
ATOM 8290 O O . SER G 1 123 ? 66.676 -45.932 30.719 1.00 51.11 128 SER G O 1
ATOM 8293 N N . ASN G 1 124 ? 65.698 -43.942 31.098 1.00 58.15 129 ASN G N 1
ATOM 8294 C CA . ASN G 1 124 ? 66.858 -43.146 30.707 1.00 60.84 129 ASN G CA 1
ATOM 8295 C C . ASN G 1 124 ? 67.285 -42.171 31.798 1.00 59.07 129 ASN G C 1
ATOM 8296 O O . ASN G 1 124 ? 68.023 -41.228 31.544 1.00 58.16 129 ASN G O 1
ATOM 8301 N N . GLY G 1 125 ? 66.805 -42.402 33.014 1.00 60.47 130 GLY G N 1
ATOM 8302 C CA . GLY G 1 125 ? 67.209 -41.607 34.156 1.00 62.14 130 GLY G CA 1
ATOM 8303 C C . GLY G 1 125 ? 66.630 -40.206 34.234 1.00 63.31 130 GLY G C 1
ATOM 8304 O O . GLY G 1 125 ? 67.091 -39.382 35.020 1.00 70.28 130 GLY G O 1
ATOM 8305 N N . ILE G 1 126 ? 65.611 -39.923 33.436 1.00 59.06 131 ILE G N 1
ATOM 8306 C CA . ILE G 1 126 ? 64.995 -38.603 33.477 1.00 56.95 131 ILE G CA 1
ATOM 8307 C C . ILE G 1 126 ? 63.631 -38.605 34.162 1.00 54.99 131 ILE G C 1
ATOM 8308 O O . ILE G 1 126 ? 62.784 -39.454 33.899 1.00 54.91 131 ILE G O 1
ATOM 8318 N N . VAL G 1 127 ? 63.430 -37.648 35.052 1.00 54.62 132 VAL G N 1
ATOM 8319 C CA . VAL G 1 127 ? 62.138 -37.468 35.689 1.00 56.08 132 VAL G CA 1
ATOM 8320 C C . VAL G 1 127 ? 61.601 -36.106 35.282 1.00 62.63 132 VAL G C 1
ATOM 8321 O O . VAL G 1 127 ? 62.324 -35.108 35.349 1.00 70.24 132 VAL G O 1
ATOM 8331 N N . HIS G 1 128 ? 60.344 -36.049 34.856 1.00 50.50 133 HIS G N 1
ATOM 8332 C CA . HIS G 1 128 ? 59.828 -34.808 34.288 1.00 61.58 133 HIS G CA 1
ATOM 8333 C C . HIS G 1 128 ? 59.421 -33.812 35.363 1.00 62.81 133 HIS G C 1
ATOM 8334 O O . HIS G 1 128 ? 59.851 -32.656 35.351 1.00 62.32 133 HIS G O 1
ATOM 8341 N N . ARG G 1 129 ? 58.590 -34.282 36.285 1.00 56.91 134 ARG G N 1
ATOM 8342 C CA . ARG G 1 129 ? 58.076 -33.464 37.374 1.00 61.29 134 ARG G CA 1
ATOM 8343 C C . ARG G 1 129 ? 56.937 -32.541 36.941 1.00 64.22 134 ARG G C 1
ATOM 8344 O O . ARG G 1 129 ? 55.868 -32.551 37.536 1.00 69.13 134 ARG G O 1
ATOM 8352 N N . ASN G 1 130 ? 57.155 -31.744 35.906 1.00 66.50 135 ASN G N 1
ATOM 8353 C CA . ASN G 1 130 ? 56.120 -30.810 35.476 1.00 71.02 135 ASN G CA 1
ATOM 8354 C C . ASN G 1 130 ? 55.176 -31.421 34.461 1.00 64.95 135 ASN G C 1
ATOM 8355 O O . ASN G 1 130 ? 54.838 -30.784 33.468 1.00 63.32 135 ASN G O 1
ATOM 8360 N N . LEU G 1 131 ? 54.747 -32.652 34.714 1.00 58.45 136 LEU G N 1
ATOM 8361 C CA . LEU G 1 131 ? 53.892 -33.368 33.774 1.00 55.32 136 LEU G CA 1
ATOM 8362 C C . LEU G 1 131 ? 52.415 -33.024 33.944 1.00 55.82 136 LEU G C 1
ATOM 8363 O O . LEU G 1 131 ? 51.821 -33.333 34.970 1.00 58.49 136 LEU G O 1
ATOM 8368 N N . LYS G 1 132 ? 51.836 -32.394 32.919 1.00 56.34 137 LYS G N 1
ATOM 8369 C CA . LYS G 1 132 ? 50.448 -31.942 32.930 1.00 51.76 137 LYS G CA 1
ATOM 8370 C C . LYS G 1 132 ? 49.917 -31.861 31.511 1.00 52.57 137 LYS G C 1
ATOM 8371 O O . LYS G 1 132 ? 50.689 -31.939 30.566 1.00 54.40 137 LYS G O 1
ATOM 8377 N N . PRO G 1 133 ? 48.594 -31.713 31.353 1.00 52.83 138 PRO G N 1
ATOM 8378 C CA . PRO G 1 133 ? 48.002 -31.559 30.020 1.00 53.55 138 PRO G CA 1
ATOM 8379 C C . PRO G 1 133 ? 48.541 -30.367 29.243 1.00 57.52 138 PRO G C 1
ATOM 8380 O O . PRO G 1 133 ? 48.774 -30.477 28.042 1.00 61.96 138 PRO G O 1
ATOM 8384 N N . GLU G 1 134 ? 48.751 -29.242 29.907 1.00 47.44 139 GLU G N 1
ATOM 8385 C CA . GLU G 1 134 ? 49.242 -28.072 29.199 1.00 51.30 139 GLU G CA 1
ATOM 8386 C C . GLU G 1 134 ? 50.672 -28.247 28.678 1.00 53.75 139 GLU G C 1
ATOM 8387 O O . GLU G 1 134 ? 51.256 -27.318 28.140 1.00 53.71 139 GLU G O 1
ATOM 8393 N N . ASN G 1 135 ? 51.231 -29.442 28.837 1.00 59.82 140 ASN G N 1
ATOM 8394 C CA . ASN G 1 135 ? 52.593 -29.739 28.386 1.00 56.80 140 ASN G CA 1
ATOM 8395 C C . ASN G 1 135 ? 52.648 -30.924 27.439 1.00 59.89 140 ASN G C 1
ATOM 8396 O O . ASN G 1 135 ? 53.723 -31.397 27.078 1.00 57.27 140 ASN G O 1
ATOM 8401 N N . LEU G 1 136 ? 51.479 -31.411 27.051 1.00 56.34 141 LEU G N 1
ATOM 8402 C CA . LEU G 1 136 ? 51.390 -32.471 26.060 1.00 58.63 141 LEU G CA 1
ATOM 8403 C C . LEU G 1 136 ? 50.853 -31.895 24.759 1.00 76.39 141 LEU G C 1
ATOM 8404 O O . LEU G 1 136 ? 49.760 -31.328 24.747 1.00 86.41 141 LEU G O 1
ATOM 8409 N N . LEU G 1 137 ? 51.609 -32.037 23.669 1.00 70.95 142 LEU G N 1
ATOM 8410 C CA . LEU G 1 137 ? 51.212 -31.468 22.387 1.00 55.93 142 LEU G CA 1
ATOM 8411 C C . LEU G 1 137 ? 50.712 -32.541 21.454 1.00 63.09 142 LEU G C 1
ATOM 8412 O O . LEU G 1 137 ? 51.154 -33.687 21.522 1.00 68.72 142 LEU G O 1
ATOM 8417 N N . LEU G 1 138 ? 49.786 -32.165 20.582 1.00 67.95 143 LEU G N 1
ATOM 8418 C CA . LEU G 1 138 ? 49.223 -33.090 19.596 1.00 81.24 143 LEU G CA 1
ATOM 8419 C C . LEU G 1 138 ? 49.821 -32.881 18.199 1.00 80.26 143 LEU G C 1
ATOM 8420 O O . LEU G 1 138 ? 50.075 -31.754 17.796 1.00 83.08 143 LEU G O 1
ATOM 8425 N N . ALA G 1 139 ? 50.042 -33.966 17.464 1.00 81.21 144 ALA G N 1
ATOM 8426 C CA . ALA G 1 139 ? 50.580 -33.871 16.108 1.00 92.42 144 ALA G CA 1
ATOM 8427 C C . ALA G 1 139 ? 49.639 -33.069 15.203 1.00 96.43 144 ALA G C 1
ATOM 8428 O O . ALA G 1 139 ? 50.057 -32.158 14.479 1.00 87.94 144 ALA G O 1
ATOM 8430 N N . SER G 1 140 ? 48.366 -33.444 15.244 1.00 93.51 145 SER G N 1
ATOM 8431 C CA . SER G 1 140 ? 47.293 -32.673 14.644 1.00 90.67 145 SER G CA 1
ATOM 8432 C C . SER G 1 140 ? 46.108 -32.959 15.531 1.00 91.11 145 SER G C 1
ATOM 8433 O O . SER G 1 140 ? 46.249 -33.656 16.530 1.00 88.13 145 SER G O 1
ATOM 8436 N N . LYS G 1 141 ? 44.939 -32.440 15.178 1.00 91.18 146 LYS G N 1
ATOM 8437 C CA . LYS G 1 141 ? 43.734 -32.776 15.926 1.00 91.87 146 LYS G CA 1
ATOM 8438 C C . LYS G 1 141 ? 43.033 -33.960 15.263 1.00 80.94 146 LYS G C 1
ATOM 8439 O O . LYS G 1 141 ? 41.826 -34.133 15.378 1.00 79.91 146 LYS G O 1
ATOM 8445 N N . ALA G 1 142 ? 43.818 -34.783 14.578 1.00 66.18 147 ALA G N 1
ATOM 8446 C CA . ALA G 1 142 ? 43.309 -35.987 13.941 1.00 67.37 147 ALA G CA 1
ATOM 8447 C C . ALA G 1 142 ? 42.614 -36.879 14.950 1.00 75.57 147 ALA G C 1
ATOM 8448 O O . ALA G 1 142 ? 42.742 -36.685 16.150 1.00 91.74 147 ALA G O 1
ATOM 8450 N N . LYS G 1 143 ? 41.880 -37.869 14.467 1.00 78.62 148 LYS G N 1
ATOM 8451 C CA . LYS G 1 143 ? 41.314 -38.866 15.362 1.00 92.11 148 LYS G CA 1
ATOM 8452 C C . LYS G 1 143 ? 42.289 -40.037 15.450 1.00 85.37 148 LYS G C 1
ATOM 8453 O O . LYS G 1 143 ? 41.976 -41.164 15.061 1.00 75.67 148 LYS G O 1
ATOM 8459 N N . GLY G 1 144 ? 43.481 -39.744 15.958 1.00 75.76 149 GLY G N 1
ATOM 8460 C CA . GLY G 1 144 ? 44.512 -40.745 16.146 1.00 71.20 149 GLY G CA 1
ATOM 8461 C C . GLY G 1 144 ? 45.870 -40.086 16.286 1.00 75.82 149 GLY G C 1
ATOM 8462 O O . GLY G 1 144 ? 46.865 -40.730 16.606 1.00 76.49 149 GLY G O 1
ATOM 8463 N N . ALA G 1 145 ? 45.912 -38.784 16.044 1.00 73.05 150 ALA G N 1
ATOM 8464 C CA . ALA G 1 145 ? 47.167 -38.049 16.081 1.00 76.16 150 ALA G CA 1
ATOM 8465 C C . ALA G 1 145 ? 48.005 -38.427 17.289 1.00 74.19 150 ALA G C 1
ATOM 8466 O O . ALA G 1 145 ? 47.476 -38.752 18.347 1.00 72.01 150 ALA G O 1
ATOM 8468 N N . ALA G 1 146 ? 49.321 -38.383 17.120 1.00 80.34 151 ALA G N 1
ATOM 8469 C CA . ALA G 1 146 ? 50.246 -38.715 18.197 1.00 75.76 151 ALA G CA 1
ATOM 8470 C C . ALA G 1 146 ? 50.379 -37.579 19.210 1.00 72.11 151 ALA G C 1
ATOM 8471 O O . ALA G 1 146 ? 50.103 -36.421 18.901 1.00 69.22 151 ALA G O 1
ATOM 8473 N N . VAL G 1 147 ? 50.808 -37.925 20.420 1.00 67.76 152 VAL G N 1
ATOM 8474 C CA . VAL G 1 147 ? 51.014 -36.944 21.483 1.00 58.04 152 VAL G CA 1
ATOM 8475 C C . VAL G 1 147 ? 52.481 -36.816 21.853 1.00 57.31 152 VAL G C 1
ATOM 8476 O O . VAL G 1 147 ? 53.195 -37.813 21.971 1.00 60.29 152 VAL G O 1
ATOM 8486 N N . LYS G 1 148 ? 52.933 -35.587 22.050 1.00 51.54 153 LYS G N 1
ATOM 8487 C CA . LYS G 1 148 ? 54.350 -35.342 22.289 1.00 60.78 153 LYS G CA 1
ATOM 8488 C C . LYS G 1 148 ? 54.572 -34.660 23.642 1.00 70.83 153 LYS G C 1
ATOM 8489 O O . LYS G 1 148 ? 53.745 -33.873 24.104 1.00 71.89 153 LYS G O 1
ATOM 8495 N N . LEU G 1 149 ? 55.699 -34.973 24.270 1.00 68.43 154 LEU G N 1
ATOM 8496 C CA . LEU G 1 149 ? 56.007 -34.499 25.607 1.00 54.05 154 LEU G CA 1
ATOM 8497 C C . LEU G 1 149 ? 56.908 -33.288 25.492 1.00 60.06 154 LEU G C 1
ATOM 8498 O O . LEU G 1 149 ? 57.830 -33.280 24.671 1.00 62.36 154 LEU G O 1
ATOM 8503 N N . ALA G 1 150 ? 56.654 -32.268 26.309 1.00 65.88 155 ALA G N 1
ATOM 8504 C CA . ALA G 1 150 ? 57.428 -31.026 26.220 1.00 70.03 155 ALA G CA 1
ATOM 8505 C C . ALA G 1 150 ? 57.684 -30.326 27.553 1.00 76.24 155 ALA G C 1
ATOM 8506 O O . ALA G 1 150 ? 57.142 -30.708 28.588 1.00 79.77 155 ALA G O 1
ATOM 8508 N N . ASP G 1 151 ? 58.512 -29.288 27.502 1.00 76.91 156 ASP G N 1
ATOM 8509 C CA . ASP G 1 151 ? 58.880 -28.494 28.678 1.00 82.71 156 ASP G CA 1
ATOM 8510 C C . ASP G 1 151 ? 59.617 -29.278 29.743 1.00 80.05 156 ASP G C 1
ATOM 8511 O O . ASP G 1 151 ? 59.013 -29.792 30.684 1.00 67.96 156 ASP G O 1
ATOM 8516 N N . PHE G 1 152 ? 60.934 -29.332 29.606 1.00 81.42 157 PHE G N 1
ATOM 8517 C CA . PHE G 1 152 ? 61.749 -30.052 30.565 1.00 86.01 157 PHE G CA 1
ATOM 8518 C C . PHE G 1 152 ? 62.466 -29.096 31.509 1.00 92.58 157 PHE G C 1
ATOM 8519 O O . PHE G 1 152 ? 63.515 -29.425 32.069 1.00 88.08 157 PHE G O 1
ATOM 8527 N N . GLY G 1 153 ? 61.890 -27.911 31.688 1.00 96.64 158 GLY G N 1
ATOM 8528 C CA . GLY G 1 153 ? 62.450 -26.929 32.600 1.00 98.70 158 GLY G CA 1
ATOM 8529 C C . GLY G 1 153 ? 62.749 -27.542 33.956 1.00 90.77 158 GLY G C 1
ATOM 8530 O O . GLY G 1 153 ? 63.768 -27.242 34.579 1.00 94.76 158 GLY G O 1
ATOM 8531 N N . LEU G 1 154 ? 61.862 -28.420 34.408 1.00 77.71 159 LEU G N 1
ATOM 8532 C CA . LEU G 1 154 ? 61.993 -29.011 35.728 1.00 74.44 159 LEU G CA 1
ATOM 8533 C C . LEU G 1 154 ? 62.570 -30.421 35.676 1.00 79.96 159 LEU G C 1
ATOM 8534 O O . LEU G 1 154 ? 62.792 -31.052 36.708 1.00 76.73 159 LEU G O 1
ATOM 8539 N N . ALA G 1 155 ? 62.823 -30.915 34.470 1.00 82.93 160 ALA G N 1
ATOM 8540 C CA . ALA G 1 155 ? 63.416 -32.238 34.323 1.00 80.31 160 ALA G CA 1
ATOM 8541 C C . ALA G 1 155 ? 64.706 -32.331 35.130 1.00 73.79 160 ALA G C 1
ATOM 8542 O O . ALA G 1 155 ? 65.404 -31.341 35.324 1.00 72.92 160 ALA G O 1
ATOM 8544 N N . ILE G 1 156 ? 65.000 -33.530 35.614 1.00 72.66 161 ILE G N 1
ATOM 8545 C CA . ILE G 1 156 ? 66.238 -33.797 36.338 1.00 71.50 161 ILE G CA 1
ATOM 8546 C C . ILE G 1 156 ? 66.723 -35.211 36.037 1.00 73.41 161 ILE G C 1
ATOM 8547 O O . ILE G 1 156 ? 65.916 -36.103 35.749 1.00 68.53 161 ILE G O 1
ATOM 8557 N N . GLU G 1 157 ? 68.039 -35.407 36.082 1.00 75.94 162 GLU G N 1
ATOM 8558 C CA . GLU G 1 157 ? 68.622 -36.715 35.810 1.00 77.49 162 GLU G CA 1
ATOM 8559 C C . GLU G 1 157 ? 68.897 -37.385 37.136 1.00 71.62 162 GLU G C 1
ATOM 8560 O O . GLU G 1 157 ? 69.423 -36.750 38.045 1.00 84.22 162 GLU G O 1
ATOM 8566 N N . VAL G 1 158 ? 68.515 -38.656 37.253 1.00 62.70 163 VAL G N 1
ATOM 8567 C CA . VAL G 1 158 ? 68.577 -39.351 38.535 1.00 66.52 163 VAL G CA 1
ATOM 8568 C C . VAL G 1 158 ? 68.920 -40.838 38.430 1.00 75.86 163 VAL G C 1
ATOM 8569 O O . VAL G 1 158 ? 68.708 -41.480 37.395 1.00 61.48 163 VAL G O 1
ATOM 8579 N N . ASN G 1 159 ? 69.446 -41.373 39.531 1.00 102.39 164 ASN G N 1
ATOM 8580 C CA . ASN G 1 159 ? 69.624 -42.812 39.703 1.00 100.83 164 ASN G CA 1
ATOM 8581 C C . ASN G 1 159 ? 68.368 -43.456 40.288 1.00 102.12 164 ASN G C 1
ATOM 8582 O O . ASN G 1 159 ? 67.353 -42.789 40.503 1.00 98.12 164 ASN G O 1
ATOM 8587 N N . ASP G 1 160 ? 68.436 -44.754 40.551 1.00 105.50 165 ASP G N 1
ATOM 8588 C CA . ASP G 1 160 ? 67.300 -45.466 41.128 1.00 121.87 165 ASP G CA 1
ATOM 8589 C C . ASP G 1 160 ? 67.086 -45.098 42.599 1.00 119.60 165 ASP G C 1
ATOM 8590 O O . ASP G 1 160 ? 66.147 -45.585 43.240 1.00 109.27 165 ASP G O 1
ATOM 8595 N N . SER G 1 161 ? 67.949 -44.222 43.117 1.00 125.01 166 SER G N 1
ATOM 8596 C CA . SER G 1 161 ? 67.970 -43.869 44.540 1.00 112.52 166 SER G CA 1
ATOM 8597 C C . SER G 1 161 ? 67.158 -42.618 44.857 1.00 105.05 166 SER G C 1
ATOM 8598 O O . SER G 1 161 ? 67.402 -41.548 44.295 1.00 94.19 166 SER G O 1
ATOM 8601 N N . GLU G 1 162 ? 66.204 -42.762 45.773 1.00 102.78 167 GLU G N 1
ATOM 8602 C CA . GLU G 1 162 ? 65.332 -41.657 46.160 1.00 96.44 167 GLU G CA 1
ATOM 8603 C C . GLU G 1 162 ? 66.092 -40.606 46.977 1.00 87.45 167 GLU G C 1
ATOM 8604 O O . GLU G 1 162 ? 66.889 -40.944 47.857 1.00 74.12 167 GLU G O 1
ATOM 8610 N N . ALA G 1 163 ? 65.845 -39.336 46.660 1.00 82.57 168 ALA G N 1
ATOM 8611 C CA . ALA G 1 163 ? 66.437 -38.209 47.378 1.00 71.58 168 ALA G CA 1
ATOM 8612 C C . ALA G 1 163 ? 65.408 -37.098 47.502 1.00 74.87 168 ALA G C 1
ATOM 8613 O O . ALA G 1 163 ? 64.223 -37.315 47.258 1.00 83.40 168 ALA G O 1
ATOM 8615 N N . TRP G 1 164 ? 65.856 -35.904 47.870 1.00 65.22 169 TRP G N 1
ATOM 8616 C CA . TRP G 1 164 ? 64.956 -34.755 47.867 1.00 76.61 169 TRP G CA 1
ATOM 8617 C C . TRP G 1 164 ? 65.371 -33.731 46.814 1.00 78.29 169 TRP G C 1
ATOM 8618 O O . TRP G 1 164 ? 65.940 -32.690 47.138 1.00 79.21 169 TRP G O 1
ATOM 8629 N N . HIS G 1 165 ? 65.078 -34.028 45.554 1.00 74.59 170 HIS G N 1
ATOM 8630 C CA . HIS G 1 165 ? 65.551 -33.204 44.450 1.00 78.97 170 HIS G CA 1
ATOM 8631 C C . HIS G 1 165 ? 64.754 -31.902 44.313 1.00 89.60 170 HIS G C 1
ATOM 8632 O O . HIS G 1 165 ? 64.139 -31.647 43.276 1.00 96.68 170 HIS G O 1
ATOM 8639 N N . GLY G 1 166 ? 64.773 -31.079 45.358 1.00 75.91 171 GLY G N 1
ATOM 8640 C CA . GLY G 1 166 ? 64.102 -29.798 45.321 1.00 73.40 171 GLY G CA 1
ATOM 8641 C C . GLY G 1 166 ? 62.599 -29.960 45.377 1.00 74.45 171 GLY G C 1
ATOM 8642 O O . GLY G 1 166 ? 62.084 -31.069 45.491 1.00 64.95 171 GLY G O 1
ATOM 8643 N N . PHE G 1 167 ? 61.894 -28.839 45.292 1.00 80.79 172 PHE G N 1
ATOM 8644 C CA . PHE G 1 167 ? 60.444 -28.833 45.345 1.00 64.03 172 PHE G CA 1
ATOM 8645 C C . PHE G 1 167 ? 59.891 -27.953 44.235 1.00 77.74 172 PHE G C 1
ATOM 8646 O O . PHE G 1 167 ? 59.970 -26.727 44.309 1.00 77.74 172 PHE G O 1
ATOM 8654 N N . ALA G 1 168 ? 59.338 -28.588 43.203 1.00 84.66 173 ALA G N 1
ATOM 8655 C CA . ALA G 1 168 ? 58.778 -27.879 42.054 1.00 73.50 173 ALA G CA 1
ATOM 8656 C C . ALA G 1 168 ? 57.773 -28.740 41.279 1.00 70.78 173 ALA G C 1
ATOM 8657 O O . ALA G 1 168 ? 57.734 -29.958 41.424 1.00 72.93 173 ALA G O 1
ATOM 8659 N N . GLY G 1 169 ? 56.962 -28.102 40.451 1.00 75.25 174 GLY G N 1
ATOM 8660 C CA . GLY G 1 169 ? 55.946 -28.807 39.700 1.00 75.14 174 GLY G CA 1
ATOM 8661 C C . GLY G 1 169 ? 54.668 -28.022 39.822 1.00 71.15 174 GLY G C 1
ATOM 8662 O O . GLY G 1 169 ? 54.605 -27.056 40.567 1.00 71.69 174 GLY G O 1
ATOM 8663 N N . THR G 1 170 ? 53.643 -28.430 39.096 1.00 69.46 175 THR G N 1
ATOM 8664 C CA . THR G 1 170 ? 52.412 -27.661 39.096 1.00 76.76 175 THR G CA 1
ATOM 8665 C C . THR G 1 170 ? 51.475 -28.102 40.229 1.00 66.14 175 THR G C 1
ATOM 8666 O O . THR G 1 170 ? 51.180 -29.282 40.388 1.00 57.66 175 THR G O 1
ATOM 8673 N N . PRO G 1 171 ? 50.998 -27.135 41.018 1.00 69.34 176 PRO G N 1
ATOM 8674 C CA . PRO G 1 171 ? 50.067 -27.400 42.110 1.00 60.36 176 PRO G CA 1
ATOM 8675 C C . PRO G 1 171 ? 48.768 -27.894 41.534 1.00 65.84 176 PRO G C 1
ATOM 8676 O O . PRO G 1 171 ? 48.055 -27.128 40.893 1.00 74.09 176 PRO G O 1
ATOM 8680 N N . GLY G 1 172 ? 48.474 -29.162 41.761 1.00 56.52 177 GLY G N 1
ATOM 8681 C CA . GLY G 1 172 ? 47.283 -29.786 41.226 1.00 55.33 177 GLY G CA 1
ATOM 8682 C C . GLY G 1 172 ? 47.664 -31.170 40.753 1.00 58.11 177 GLY G C 1
ATOM 8683 O O . GLY G 1 172 ? 46.895 -32.136 40.870 1.00 52.31 177 GLY G O 1
ATOM 8684 N N . TYR G 1 173 ? 48.881 -31.264 40.229 1.00 52.65 178 TYR G N 1
ATOM 8685 C CA . TYR G 1 173 ? 49.403 -32.539 39.769 1.00 54.08 178 TYR G CA 1
ATOM 8686 C C . TYR G 1 173 ? 50.475 -33.059 40.712 1.00 60.83 178 TYR G C 1
ATOM 8687 O O . TYR G 1 173 ? 50.939 -34.183 40.572 1.00 69.50 178 TYR G O 1
ATOM 8696 N N . LEU G 1 174 ? 50.870 -32.239 41.675 1.00 69.07 179 LEU G N 1
ATOM 8697 C CA . LEU G 1 174 ? 51.961 -32.600 42.573 1.00 61.85 179 LEU G CA 1
ATOM 8698 C C . LEU G 1 174 ? 51.662 -33.857 43.344 1.00 61.54 179 LEU G C 1
ATOM 8699 O O . LEU G 1 174 ? 50.502 -34.136 43.655 1.00 59.08 179 LEU G O 1
ATOM 8704 N N . SER G 1 175 ? 52.723 -34.606 43.645 1.00 63.09 180 SER G N 1
ATOM 8705 C CA . SER G 1 175 ? 52.630 -35.906 44.312 1.00 59.55 180 SER G CA 1
ATOM 8706 C C . SER G 1 175 ? 52.668 -35.767 45.815 1.00 58.41 180 SER G C 1
ATOM 8707 O O . SER G 1 175 ? 53.283 -34.838 46.328 1.00 68.96 180 SER G O 1
ATOM 8710 N N . PRO G 1 176 ? 52.014 -36.691 46.532 1.00 58.58 181 PRO G N 1
ATOM 8711 C CA . PRO G 1 176 ? 52.063 -36.654 48.001 1.00 63.93 181 PRO G CA 1
ATOM 8712 C C . PRO G 1 176 ? 53.500 -36.646 48.547 1.00 61.05 181 PRO G C 1
ATOM 8713 O O . PRO G 1 176 ? 53.824 -35.807 49.387 1.00 61.85 181 PRO G O 1
ATOM 8717 N N . GLU G 1 177 ? 54.353 -37.543 48.063 1.00 54.11 182 GLU G N 1
ATOM 8718 C CA . GLU G 1 177 ? 55.723 -37.618 48.553 1.00 53.40 182 GLU G CA 1
ATOM 8719 C C . GLU G 1 177 ? 56.467 -36.290 48.472 1.00 61.24 182 GLU G C 1
ATOM 8720 O O . GLU G 1 177 ? 57.363 -36.041 49.269 1.00 66.87 182 GLU G O 1
ATOM 8726 N N . VAL G 1 178 ? 56.095 -35.435 47.522 1.00 59.43 183 VAL G N 1
ATOM 8727 C CA . VAL G 1 178 ? 56.754 -34.136 47.352 1.00 57.26 183 VAL G CA 1
ATOM 8728 C C . VAL G 1 178 ? 56.195 -33.074 48.300 1.00 63.08 183 VAL G C 1
ATOM 8729 O O . VAL G 1 178 ? 56.908 -32.160 48.716 1.00 63.44 183 VAL G O 1
ATOM 8739 N N . LEU G 1 179 ? 54.921 -33.199 48.651 1.00 59.62 184 LEU G N 1
ATOM 8740 C CA . LEU G 1 179 ? 54.309 -32.265 49.585 1.00 61.48 184 LEU G CA 1
ATOM 8741 C C . LEU G 1 179 ? 54.708 -32.613 50.999 1.00 64.44 184 LEU G C 1
ATOM 8742 O O . LEU G 1 179 ? 54.683 -31.759 51.882 1.00 75.01 184 LEU G O 1
ATOM 8747 N N . LYS G 1 180 ? 55.063 -33.874 51.215 1.00 58.67 185 LYS G N 1
ATOM 8748 C CA . LYS G 1 180 ? 55.508 -34.316 52.528 1.00 60.57 185 LYS G CA 1
ATOM 8749 C C . LYS G 1 180 ? 56.997 -34.063 52.669 1.00 58.19 185 LYS G C 1
ATOM 8750 O O . LYS G 1 180 ? 57.626 -34.506 53.616 1.00 71.97 185 LYS G O 1
ATOM 8756 N N . LYS G 1 181 ? 57.552 -33.337 51.715 1.00 59.18 186 LYS G N 1
ATOM 8757 C CA . LYS G 1 181 ? 58.976 -33.082 51.683 1.00 66.22 186 LYS G CA 1
ATOM 8758 C C . LYS G 1 181 ? 59.755 -34.379 51.822 1.00 59.43 186 LYS G C 1
ATOM 8759 O O . LYS G 1 181 ? 60.885 -34.370 52.301 1.00 63.46 186 LYS G O 1
ATOM 8765 N N . ASP G 1 182 ? 59.154 -35.490 51.406 1.00 54.53 187 ASP G N 1
ATOM 8766 C CA . ASP G 1 182 ? 59.821 -36.796 51.456 1.00 57.34 187 ASP G CA 1
ATOM 8767 C C . ASP G 1 182 ? 60.850 -36.943 50.345 1.00 67.41 187 ASP G C 1
ATOM 8768 O O . ASP G 1 182 ? 60.952 -36.087 49.474 1.00 76.40 187 ASP G O 1
ATOM 8773 N N . PRO G 1 183 ? 61.639 -38.020 50.370 1.00 66.66 188 PRO G N 1
ATOM 8774 C CA . PRO G 1 183 ? 62.486 -38.198 49.198 1.00 68.14 188 PRO G CA 1
ATOM 8775 C C . PRO G 1 183 ? 61.614 -38.797 48.117 1.00 76.35 188 PRO G C 1
ATOM 8776 O O . PRO G 1 183 ? 60.763 -39.627 48.437 1.00 82.62 188 PRO G O 1
ATOM 8780 N N . TYR G 1 184 ? 61.801 -38.381 46.872 1.00 73.09 189 TYR G N 1
ATOM 8781 C CA . TYR G 1 184 ? 61.019 -38.936 45.779 1.00 76.78 189 TYR G CA 1
ATOM 8782 C C . TYR G 1 184 ? 61.895 -39.320 44.587 1.00 75.68 189 TYR G C 1
ATOM 8783 O O . TYR G 1 184 ? 63.079 -38.988 44.544 1.00 69.55 189 TYR G O 1
ATOM 8792 N N . SER G 1 185 ? 61.299 -40.023 43.628 1.00 76.01 190 SER G N 1
ATOM 8793 C CA . SER G 1 185 ? 61.997 -40.430 42.414 1.00 72.97 190 SER G CA 1
ATOM 8794 C C . SER G 1 185 ? 61.025 -40.465 41.244 1.00 61.67 190 SER G C 1
ATOM 8795 O O . SER G 1 185 ? 60.072 -39.690 41.174 1.00 53.75 190 SER G O 1
ATOM 8798 N N . LYS G 1 186 ? 61.272 -41.390 40.332 1.00 64.63 191 LYS G N 1
ATOM 8799 C CA . LYS G 1 186 ? 60.455 -41.540 39.139 1.00 59.12 191 LYS G CA 1
ATOM 8800 C C . LYS G 1 186 ? 58.935 -41.509 39.372 1.00 58.44 191 LYS G C 1
ATOM 8801 O O . LYS G 1 186 ? 58.222 -40.848 38.632 1.00 72.87 191 LYS G O 1
ATOM 8807 N N . PRO G 1 187 ? 58.424 -42.218 40.386 1.00 46.89 192 PRO G N 1
ATOM 8808 C CA . PRO G 1 187 ? 56.964 -42.338 40.421 1.00 44.73 192 PRO G CA 1
ATOM 8809 C C . PRO G 1 187 ? 56.193 -41.023 40.556 1.00 47.71 192 PRO G C 1
ATOM 8810 O O . PRO G 1 187 ? 54.982 -41.048 40.359 1.00 46.81 192 PRO G O 1
ATOM 8814 N N . VAL G 1 188 ? 56.852 -39.903 40.857 1.00 55.06 193 VAL G N 1
ATOM 8815 C CA . VAL G 1 188 ? 56.150 -38.607 40.895 1.00 54.29 193 VAL G CA 1
ATOM 8816 C C . VAL G 1 188 ? 55.399 -38.339 39.601 1.00 56.45 193 VAL G C 1
ATOM 8817 O O . VAL G 1 188 ? 54.398 -37.616 39.594 1.00 60.84 193 VAL G O 1
ATOM 8827 N N . ASP G 1 189 ? 55.899 -38.919 38.511 1.00 55.16 194 ASP G N 1
ATOM 8828 C CA . ASP G 1 189 ? 55.335 -38.727 37.185 1.00 48.06 194 ASP G CA 1
ATOM 8829 C C . ASP G 1 189 ? 54.121 -39.606 36.987 1.00 50.29 194 ASP G C 1
ATOM 8830 O O . ASP G 1 189 ? 53.108 -39.146 36.460 1.00 47.98 194 ASP G O 1
ATOM 8835 N N . ILE G 1 190 ? 54.208 -40.861 37.427 1.00 42.88 195 ILE G N 1
ATOM 8836 C CA . ILE G 1 190 ? 53.051 -41.739 37.359 1.00 42.53 195 ILE G CA 1
ATOM 8837 C C . ILE G 1 190 ? 51.899 -41.145 38.161 1.00 46.80 195 ILE G C 1
ATOM 8838 O O . ILE G 1 190 ? 50.728 -41.378 37.848 1.00 49.80 195 ILE G O 1
ATOM 8848 N N . TRP G 1 191 ? 52.217 -40.369 39.191 1.00 44.33 196 TRP G N 1
ATOM 8849 C CA . TRP G 1 191 ? 51.155 -39.708 39.932 1.00 47.69 196 TRP G CA 1
ATOM 8850 C C . TRP G 1 191 ? 50.456 -38.716 39.026 1.00 43.63 196 TRP G C 1
ATOM 8851 O O . TRP G 1 191 ? 49.238 -38.724 38.911 1.00 38.50 196 TRP G O 1
ATOM 8862 N N . ALA G 1 192 ? 51.233 -37.867 38.368 1.00 45.65 197 ALA G N 1
ATOM 8863 C CA . ALA G 1 192 ? 50.672 -36.923 37.401 1.00 52.09 197 ALA G CA 1
ATOM 8864 C C . ALA G 1 192 ? 49.796 -37.619 36.345 1.00 52.02 197 ALA G C 1
ATOM 8865 O O . ALA G 1 192 ? 48.719 -37.133 36.017 1.00 48.67 197 ALA G O 1
ATOM 8867 N N . CYS G 1 193 ? 50.244 -38.756 35.816 1.00 46.16 198 CYS G N 1
ATOM 8868 C CA . CYS G 1 193 ? 49.416 -39.492 34.864 1.00 50.39 198 CYS G CA 1
ATOM 8869 C C . CYS G 1 193 ? 48.022 -39.709 35.428 1.00 51.58 198 CYS G C 1
ATOM 8870 O O . CYS G 1 193 ? 47.027 -39.302 34.816 1.00 50.37 198 CYS G O 1
ATOM 8873 N N . GLY G 1 194 ? 47.949 -40.347 36.592 1.00 41.07 199 GLY G N 1
ATOM 8874 C CA . GLY G 1 194 ? 46.665 -40.622 37.194 1.00 44.72 199 GLY G CA 1
ATOM 8875 C C . GLY G 1 194 ? 45.766 -39.399 37.149 1.00 42.55 199 GLY G C 1
ATOM 8876 O O . GLY G 1 194 ? 44.568 -39.490 36.895 1.00 35.31 199 GLY G O 1
ATOM 8877 N N . VAL G 1 195 ? 46.352 -38.240 37.410 1.00 42.25 200 VAL G N 1
ATOM 8878 C CA . VAL G 1 195 ? 45.581 -37.017 37.458 1.00 40.68 200 VAL G CA 1
ATOM 8879 C C . VAL G 1 195 ? 45.036 -36.799 36.068 1.00 49.33 200 VAL G C 1
ATOM 8880 O O . VAL G 1 195 ? 43.840 -36.561 35.883 1.00 56.32 200 VAL G O 1
ATOM 8890 N N . ILE G 1 196 ? 45.924 -36.891 35.083 1.00 46.43 201 ILE G N 1
ATOM 8891 C CA . ILE G 1 196 ? 45.556 -36.647 33.697 1.00 42.94 201 ILE G CA 1
ATOM 8892 C C . ILE G 1 196 ? 44.529 -37.657 33.218 1.00 36.34 201 ILE G C 1
ATOM 8893 O O . ILE G 1 196 ? 43.412 -37.285 32.873 1.00 32.18 201 ILE G O 1
ATOM 8903 N N . LEU G 1 197 ? 44.909 -38.931 33.223 1.00 32.41 202 LEU G N 1
ATOM 8904 C CA . LEU G 1 197 ? 43.987 -39.999 32.871 1.00 35.45 202 LEU G CA 1
ATOM 8905 C C . LEU G 1 197 ? 42.647 -39.842 33.580 1.00 35.14 202 LEU G C 1
ATOM 8906 O O . LEU G 1 197 ? 41.598 -40.226 33.071 1.00 32.87 202 LEU G O 1
ATOM 8911 N N . TYR G 1 198 ? 42.682 -39.282 34.775 1.00 44.51 203 TYR G N 1
ATOM 8912 C CA . TYR G 1 198 ? 41.450 -39.042 35.511 1.00 48.93 203 TYR G CA 1
ATOM 8913 C C . TYR G 1 198 ? 40.672 -37.961 34.798 1.00 40.40 203 TYR G C 1
ATOM 8914 O O . TYR G 1 198 ? 39.478 -38.092 34.593 1.00 41.13 203 TYR G O 1
ATOM 8923 N N . ILE G 1 199 ? 41.363 -36.897 34.419 1.00 33.64 204 ILE G N 1
ATOM 8924 C CA . ILE G 1 199 ? 40.718 -35.788 33.762 1.00 41.00 204 ILE G CA 1
ATOM 8925 C C . ILE G 1 199 ? 40.107 -36.193 32.429 1.00 40.23 204 ILE G C 1
ATOM 8926 O O . ILE G 1 199 ? 38.965 -35.855 32.148 1.00 36.01 204 ILE G O 1
ATOM 8936 N N . LEU G 1 200 ? 40.875 -36.914 31.618 1.00 40.10 205 LEU G N 1
ATOM 8937 C CA . LEU G 1 200 ? 40.420 -37.368 30.312 1.00 29.03 205 LEU G CA 1
ATOM 8938 C C . LEU G 1 200 ? 39.052 -37.984 30.403 1.00 32.44 205 LEU G C 1
ATOM 8939 O O . LEU G 1 200 ? 38.166 -37.650 29.638 1.00 44.83 205 LEU G O 1
ATOM 8944 N N . LEU G 1 201 ? 38.868 -38.893 31.340 1.00 31.28 206 LEU G N 1
ATOM 8945 C CA . LEU G 1 201 ? 37.602 -39.602 31.413 1.00 38.37 206 LEU G CA 1
ATOM 8946 C C . LEU G 1 201 ? 36.393 -38.708 31.766 1.00 38.07 206 LEU G C 1
ATOM 8947 O O . LEU G 1 201 ? 35.280 -39.004 31.378 1.00 47.51 206 LEU G O 1
ATOM 8952 N N . VAL G 1 202 ? 36.602 -37.605 32.471 1.00 34.15 207 VAL G N 1
ATOM 8953 C CA . VAL G 1 202 ? 35.475 -36.814 32.953 1.00 37.31 207 VAL G CA 1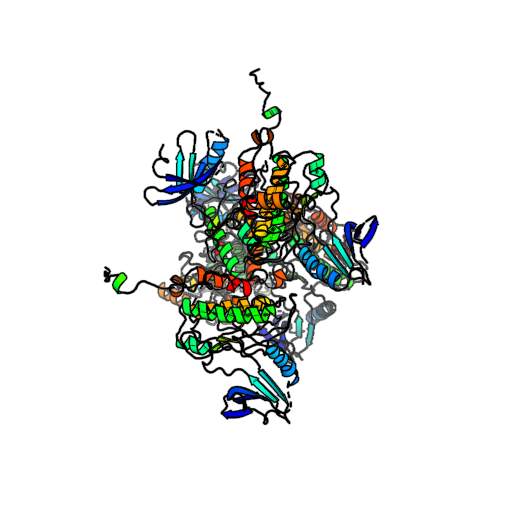
ATOM 8954 C C . VAL G 1 202 ? 35.604 -35.305 32.805 1.00 40.16 207 VAL G C 1
ATOM 8955 O O . VAL G 1 202 ? 34.621 -34.582 32.963 1.00 43.25 207 VAL G O 1
ATOM 8965 N N . GLY G 1 203 ? 36.815 -34.826 32.553 1.00 32.55 208 GLY G N 1
ATOM 8966 C CA . GLY G 1 203 ? 37.016 -33.441 32.203 1.00 33.76 208 GLY G CA 1
ATOM 8967 C C . GLY G 1 203 ? 37.043 -32.479 33.362 1.00 50.85 208 GLY G C 1
ATOM 8968 O O . GLY G 1 203 ? 37.074 -31.259 33.130 1.00 46.52 208 GLY G O 1
ATOM 8969 N N . TYR G 1 204 ? 36.991 -33.016 34.590 1.00 57.80 209 TYR G N 1
ATOM 8970 C CA . TYR G 1 204 ? 37.348 -32.270 35.812 1.00 49.78 209 TYR G CA 1
ATOM 8971 C C . TYR G 1 204 ? 38.499 -32.959 36.533 1.00 46.76 209 TYR G C 1
ATOM 8972 O O . TYR G 1 204 ? 38.763 -34.120 36.276 1.00 48.73 209 TYR G O 1
ATOM 8981 N N . PRO G 1 205 ? 39.207 -32.238 37.416 1.00 51.58 210 PRO G N 1
ATOM 8982 C CA . PRO G 1 205 ? 40.368 -32.809 38.109 1.00 48.19 210 PRO G CA 1
ATOM 8983 C C . PRO G 1 205 ? 39.950 -33.716 39.273 1.00 56.95 210 PRO G C 1
ATOM 8984 O O . PRO G 1 205 ? 38.796 -33.635 39.705 1.00 58.48 210 PRO G O 1
ATOM 8988 N N . PRO G 1 206 ? 40.875 -34.560 39.781 1.00 55.25 211 PRO G N 1
ATOM 8989 C CA . PRO G 1 206 ? 40.643 -35.400 40.962 1.00 44.60 211 PRO G CA 1
ATOM 8990 C C . PRO G 1 206 ? 40.740 -34.535 42.205 1.00 53.04 211 PRO G C 1
ATOM 8991 O O . PRO G 1 206 ? 39.791 -34.430 42.977 1.00 51.67 211 PRO G O 1
ATOM 8995 N N . PHE G 1 207 ? 41.899 -33.911 42.388 1.00 53.07 212 PHE G N 1
ATOM 8996 C CA . PHE G 1 207 ? 42.112 -33.011 43.508 1.00 54.36 212 PHE G CA 1
ATOM 8997 C C . PHE G 1 207 ? 41.983 -31.570 43.079 1.00 57.70 212 PHE G C 1
ATOM 8998 O O . PHE G 1 207 ? 42.631 -31.153 42.117 1.00 54.42 212 PHE G O 1
ATOM 9006 N N . TRP G 1 208 ? 41.168 -30.808 43.803 1.00 54.11 213 TRP G N 1
ATOM 9007 C CA . TRP G 1 208 ? 41.088 -29.381 43.559 1.00 64.62 213 TRP G CA 1
ATOM 9008 C C . TRP G 1 208 ? 40.345 -28.602 44.643 1.00 64.70 213 TRP G C 1
ATOM 9009 O O . TRP G 1 208 ? 39.266 -29.000 45.082 1.00 45.75 213 TRP G O 1
ATOM 9020 N N . ASP G 1 209 ? 40.947 -27.490 45.068 1.00 71.67 214 ASP G N 1
ATOM 9021 C CA . ASP G 1 209 ? 40.244 -26.473 45.843 1.00 69.92 214 ASP G CA 1
ATOM 9022 C C . ASP G 1 209 ? 40.742 -25.068 45.558 1.00 63.83 214 ASP G C 1
ATOM 9023 O O . ASP G 1 209 ? 41.827 -24.878 45.010 1.00 51.53 214 ASP G O 1
ATOM 9028 N N . GLU G 1 210 ? 39.924 -24.098 45.963 1.00 73.24 215 GLU G N 1
ATOM 9029 C CA . GLU G 1 210 ? 40.189 -22.672 45.807 1.00 80.32 215 GLU G CA 1
ATOM 9030 C C . GLU G 1 210 ? 41.441 -22.235 46.559 1.00 76.03 215 GLU G C 1
ATOM 9031 O O . GLU G 1 210 ? 42.228 -21.406 46.068 1.00 59.40 215 GLU G O 1
ATOM 9037 N N . ASP G 1 211 ? 41.604 -22.787 47.762 1.00 72.82 216 ASP G N 1
ATOM 9038 C CA . ASP G 1 211 ? 42.744 -22.476 48.618 1.00 74.37 216 ASP G CA 1
ATOM 9039 C C . ASP G 1 211 ? 43.873 -23.478 48.398 1.00 68.59 216 ASP G C 1
ATOM 9040 O O . ASP G 1 211 ? 43.691 -24.680 48.571 1.00 65.93 216 ASP G O 1
ATOM 9045 N N . GLN G 1 212 ? 45.037 -22.968 48.012 1.00 66.17 217 GLN G N 1
ATOM 9046 C CA . GLN G 1 212 ? 46.180 -23.802 47.690 1.00 62.79 217 GLN G CA 1
ATOM 9047 C C . GLN G 1 212 ? 46.425 -24.862 48.759 1.00 70.94 217 GLN G C 1
ATOM 9048 O O . GLN G 1 212 ? 46.666 -26.022 48.443 1.00 73.09 217 GLN G O 1
ATOM 9054 N N . HIS G 1 213 ? 46.344 -24.473 50.025 1.00 76.82 218 HIS G N 1
ATOM 9055 C CA . HIS G 1 213 ? 46.653 -25.392 51.117 1.00 71.01 218 HIS G CA 1
ATOM 9056 C C . HIS G 1 213 ? 45.548 -26.396 51.383 1.00 64.42 218 HIS G C 1
ATOM 9057 O O . HIS G 1 213 ? 45.818 -27.552 51.648 1.00 65.53 218 HIS G O 1
ATOM 9064 N N . ARG G 1 214 ? 44.303 -25.959 51.308 1.00 63.46 219 ARG G N 1
ATOM 9065 C CA . ARG G 1 214 ? 43.194 -26.891 51.278 1.00 64.41 219 ARG G CA 1
ATOM 9066 C C . ARG G 1 214 ? 43.478 -27.981 50.240 1.00 70.41 219 ARG G C 1
ATOM 9067 O O . ARG G 1 214 ? 43.138 -29.141 50.430 1.00 76.45 219 ARG G O 1
ATOM 9075 N N . LEU G 1 215 ? 44.103 -27.595 49.135 1.00 65.35 220 LEU G N 1
ATOM 9076 C CA . LEU G 1 215 ? 44.413 -28.516 48.051 1.00 59.80 220 LEU G CA 1
ATOM 9077 C C . LEU G 1 215 ? 45.489 -29.522 48.434 1.00 58.02 220 LEU G C 1
ATOM 9078 O O . LEU G 1 215 ? 45.199 -30.706 48.559 1.00 53.83 220 LEU G O 1
ATOM 9083 N N . TYR G 1 216 ? 46.727 -29.054 48.609 1.00 56.45 221 TYR G N 1
ATOM 9084 C CA . TYR G 1 216 ? 47.830 -29.929 49.029 1.00 60.26 221 TYR G CA 1
ATOM 9085 C C . TYR G 1 216 ? 47.385 -30.925 50.107 1.00 59.20 221 TYR G C 1
ATOM 9086 O O . TYR G 1 216 ? 47.843 -32.066 50.149 1.00 57.65 221 TYR G O 1
ATOM 9095 N N . ALA G 1 217 ? 46.512 -30.470 50.996 1.00 52.50 222 ALA G N 1
ATOM 9096 C CA . ALA G 1 217 ? 45.959 -31.318 52.027 1.00 48.20 222 ALA G CA 1
ATOM 9097 C C . ALA G 1 217 ? 45.273 -32.499 51.378 1.00 60.59 222 ALA G C 1
ATOM 9098 O O . ALA G 1 217 ? 45.582 -33.657 51.677 1.00 59.44 222 ALA G O 1
ATOM 9100 N N . GLN G 1 218 ? 44.339 -32.188 50.480 1.00 62.35 223 GLN G N 1
ATOM 9101 C CA . GLN G 1 218 ? 43.509 -33.182 49.804 1.00 48.06 223 GLN G CA 1
ATOM 9102 C C . GLN G 1 218 ? 44.370 -34.174 49.056 1.00 50.78 223 GLN G C 1
ATOM 9103 O O . GLN G 1 218 ? 44.097 -35.372 49.048 1.00 46.53 223 GLN G O 1
ATOM 9109 N N . ILE G 1 219 ? 45.417 -33.655 48.430 1.00 48.06 224 ILE G N 1
ATOM 9110 C CA . ILE G 1 219 ? 46.393 -34.465 47.727 1.00 43.53 224 ILE G CA 1
ATOM 9111 C C . ILE G 1 219 ? 47.102 -35.413 48.673 1.00 58.45 224 ILE G C 1
ATOM 9112 O O . ILE G 1 219 ? 46.997 -36.634 48.534 1.00 55.46 224 ILE G O 1
ATOM 9122 N N . LYS G 1 220 ? 47.835 -34.833 49.626 1.00 64.71 225 LYS G N 1
ATOM 9123 C CA . LYS G 1 220 ? 48.594 -35.591 50.618 1.00 56.20 225 LYS G CA 1
ATOM 9124 C C . LYS G 1 220 ? 47.737 -36.678 51.214 1.00 53.14 225 LYS G C 1
ATOM 9125 O O . LYS G 1 220 ? 48.205 -37.792 51.449 1.00 47.73 225 LYS G O 1
ATOM 9131 N N . ALA G 1 221 ? 46.474 -36.339 51.456 1.00 53.00 226 ALA G N 1
ATOM 9132 C CA . ALA G 1 221 ? 45.530 -37.267 52.068 1.00 54.55 226 ALA G CA 1
ATOM 9133 C C . ALA G 1 221 ? 45.192 -38.446 51.159 1.00 62.01 226 ALA G C 1
ATOM 9134 O O . ALA G 1 221 ? 44.930 -39.538 51.657 1.00 68.35 226 ALA G O 1
ATOM 9136 N N . GLY G 1 222 ? 45.217 -38.231 49.841 1.00 51.15 227 GLY G N 1
ATOM 9137 C CA . GLY G 1 222 ? 44.813 -39.248 48.887 1.00 42.51 227 GLY G CA 1
ATOM 9138 C C . GLY G 1 222 ? 43.320 -39.160 48.645 1.00 48.27 227 GLY G C 1
ATOM 9139 O O . GLY G 1 222 ? 42.675 -40.159 48.325 1.00 44.28 227 GLY G O 1
ATOM 9140 N N . ALA G 1 223 ? 42.787 -37.949 48.785 1.00 44.40 228 ALA G N 1
ATOM 9141 C CA . ALA G 1 223 ? 41.351 -37.717 48.835 1.00 42.99 228 ALA G CA 1
ATOM 9142 C C . ALA G 1 223 ? 40.722 -37.490 47.479 1.00 59.49 228 ALA G C 1
ATOM 9143 O O . ALA G 1 223 ? 40.558 -36.345 47.071 1.00 69.74 228 ALA G O 1
ATOM 9145 N N . TYR G 1 224 ? 40.353 -38.561 46.784 1.00 59.06 229 TYR G N 1
ATOM 9146 C CA . TYR G 1 224 ? 39.584 -38.429 45.548 1.00 58.11 229 TYR G CA 1
ATOM 9147 C C . TYR G 1 224 ? 38.512 -39.500 45.469 1.00 57.63 229 TYR G C 1
ATOM 9148 O O . TYR G 1 224 ? 38.597 -40.520 46.137 1.00 63.29 229 TYR G O 1
ATOM 9157 N N . ASP G 1 225 ? 37.500 -39.270 44.650 1.00 56.04 230 ASP G N 1
ATOM 9158 C CA . ASP G 1 225 ? 36.427 -40.242 44.510 1.00 58.88 230 ASP G CA 1
ATOM 9159 C C . ASP G 1 225 ? 35.874 -40.262 43.091 1.00 58.04 230 ASP G C 1
ATOM 9160 O O . ASP G 1 225 ? 36.309 -39.516 42.208 1.00 43.42 230 ASP G O 1
ATOM 9165 N N . TYR G 1 226 ? 34.901 -41.134 42.893 1.00 52.31 231 TYR G N 1
ATOM 9166 C CA . TYR G 1 226 ? 34.303 -41.335 41.599 1.00 39.78 231 TYR G CA 1
ATOM 9167 C C . TYR G 1 226 ? 32.823 -40.987 41.658 1.00 46.97 231 TYR G C 1
ATOM 9168 O O . TYR G 1 226 ? 31.981 -41.875 41.705 1.00 57.60 231 TYR G O 1
ATOM 9177 N N . PRO G 1 227 ? 32.515 -39.695 41.674 1.00 48.09 232 PRO G N 1
ATOM 9178 C CA . PRO G 1 227 ? 31.135 -39.227 41.857 1.00 54.93 232 PRO G CA 1
ATOM 9179 C C . PRO G 1 227 ? 30.155 -39.673 40.778 1.00 63.88 232 PRO G C 1
ATOM 9180 O O . PRO G 1 227 ? 30.486 -39.694 39.592 1.00 58.23 232 PRO G O 1
ATOM 9184 N N . SER G 1 228 ? 28.947 -40.026 41.211 1.00 61.38 233 SER G N 1
ATOM 9185 C CA . SER G 1 228 ? 27.890 -40.464 40.301 1.00 55.71 233 SER G CA 1
ATOM 9186 C C . SER G 1 228 ? 27.174 -39.257 39.733 1.00 63.27 233 SER G C 1
ATOM 9187 O O . SER G 1 228 ? 27.144 -38.210 40.369 1.00 67.68 233 SER G O 1
ATOM 9190 N N . PRO G 1 229 ? 26.580 -39.398 38.536 1.00 71.87 234 PRO G N 1
ATOM 9191 C CA . PRO G 1 229 ? 26.509 -40.637 37.755 1.00 65.71 234 PRO G CA 1
ATOM 9192 C C . PRO G 1 229 ? 27.645 -40.785 36.742 1.00 60.06 234 PRO G C 1
ATOM 9193 O O . PRO G 1 229 ? 27.808 -41.867 36.176 1.00 57.13 234 PRO G O 1
ATOM 9197 N N . GLU G 1 230 ? 28.409 -39.723 36.510 1.00 52.31 235 GLU G N 1
ATOM 9198 C CA . GLU G 1 230 ? 29.450 -39.796 35.507 1.00 50.44 235 GLU G CA 1
ATOM 9199 C C . GLU G 1 230 ? 30.256 -41.092 35.609 1.00 51.71 235 GLU G C 1
ATOM 9200 O O . GLU G 1 230 ? 30.330 -41.857 34.648 1.00 54.26 235 GLU G O 1
ATOM 9206 N N . TRP G 1 231 ? 30.835 -41.359 36.772 1.00 47.74 236 TRP G N 1
ATOM 9207 C CA . TRP G 1 231 ? 31.733 -42.490 36.886 1.00 42.99 236 TRP G CA 1
ATOM 9208 C C . TRP G 1 231 ? 30.999 -43.812 36.906 1.00 51.74 236 TRP G C 1
ATOM 9209 O O . TRP G 1 231 ? 31.613 -44.861 36.729 1.00 52.28 236 TRP G O 1
ATOM 9220 N N . ASP G 1 232 ? 29.686 -43.765 37.099 1.00 50.96 237 ASP G N 1
ATOM 9221 C CA . ASP G 1 232 ? 28.889 -44.984 37.177 1.00 52.62 237 ASP G CA 1
ATOM 9222 C C . ASP G 1 232 ? 29.066 -45.882 35.960 1.00 54.06 237 ASP G C 1
ATOM 9223 O O . ASP G 1 232 ? 28.795 -47.068 36.013 1.00 58.54 237 ASP G O 1
ATOM 9228 N N . THR G 1 233 ? 29.520 -45.310 34.858 1.00 64.10 238 THR G N 1
ATOM 9229 C CA . THR G 1 233 ? 29.542 -46.028 33.595 1.00 63.75 238 THR G CA 1
ATOM 9230 C C . THR G 1 233 ? 30.926 -46.003 32.955 1.00 62.16 238 THR G C 1
ATOM 9231 O O . THR G 1 233 ? 31.056 -46.015 31.730 1.00 68.64 238 THR G O 1
ATOM 9238 N N . VAL G 1 234 ? 31.954 -45.955 33.795 1.00 54.11 239 VAL G N 1
ATOM 9239 C CA . VAL G 1 234 ? 33.333 -46.115 33.345 1.00 50.97 239 VAL G CA 1
ATOM 9240 C C . VAL G 1 234 ? 33.814 -47.496 33.739 1.00 53.64 239 VAL G C 1
ATOM 9241 O O . VAL G 1 234 ? 33.689 -47.892 34.896 1.00 68.83 239 VAL G O 1
ATOM 9251 N N . THR G 1 235 ? 34.361 -48.243 32.796 1.00 44.27 240 THR G N 1
ATOM 9252 C CA . THR G 1 235 ? 34.757 -49.596 33.117 1.00 57.01 240 THR G CA 1
ATOM 9253 C C . THR G 1 235 ? 35.671 -49.579 34.330 1.00 61.58 240 THR G C 1
ATOM 9254 O O . THR G 1 235 ? 36.599 -48.773 34.419 1.00 57.74 240 THR G O 1
ATOM 9261 N N . PRO G 1 236 ? 35.373 -50.447 35.292 1.00 56.79 241 PRO G N 1
ATOM 9262 C CA . PRO G 1 236 ? 36.200 -50.607 36.477 1.00 59.57 241 PRO G CA 1
ATOM 9263 C C . PRO G 1 236 ? 37.677 -50.773 36.118 1.00 59.23 241 PRO G C 1
ATOM 9264 O O . PRO G 1 236 ? 38.543 -50.205 36.788 1.00 66.76 241 PRO G O 1
ATOM 9268 N N . GLU G 1 237 ? 37.964 -51.525 35.065 1.00 52.45 242 GLU G N 1
ATOM 9269 C CA . GLU G 1 237 ? 39.343 -51.742 34.641 1.00 53.91 242 GLU G CA 1
ATOM 9270 C C . GLU G 1 237 ? 40.076 -50.412 34.520 1.00 50.23 242 GLU G C 1
ATOM 9271 O O . GLU G 1 237 ? 41.296 -50.337 34.660 1.00 45.79 242 GLU G O 1
ATOM 9277 N N . ALA G 1 238 ? 39.312 -49.363 34.255 1.00 44.59 243 ALA G N 1
ATOM 9278 C CA . ALA G 1 238 ? 39.876 -48.060 33.981 1.00 42.62 243 ALA G CA 1
ATOM 9279 C C . ALA G 1 238 ? 40.115 -47.358 35.281 1.00 51.16 243 ALA G C 1
ATOM 9280 O O . ALA G 1 238 ? 41.132 -46.692 35.473 1.00 56.14 243 ALA G O 1
ATOM 9282 N N . LYS G 1 239 ? 39.146 -47.486 36.173 1.00 55.17 244 LYS G N 1
ATOM 9283 C CA . LYS G 1 239 ? 39.271 -46.895 37.483 1.00 53.83 244 LYS G CA 1
ATOM 9284 C C . LYS G 1 239 ? 40.488 -47.530 38.136 1.00 46.17 244 LYS G C 1
ATOM 9285 O O . LYS G 1 239 ? 41.408 -46.833 38.550 1.00 43.89 244 LYS G O 1
ATOM 9291 N N . SER G 1 240 ? 40.504 -48.856 38.177 1.00 40.84 245 SER G N 1
ATOM 9292 C CA . SER G 1 240 ? 41.610 -49.599 38.762 1.00 46.87 245 SER G CA 1
ATOM 9293 C C . SER G 1 240 ? 42.986 -49.105 38.303 1.00 52.06 245 SER G C 1
ATOM 9294 O O . SER G 1 240 ? 43.937 -49.024 39.094 1.00 51.63 245 SER G O 1
ATOM 9297 N N . LEU G 1 241 ? 43.097 -48.768 37.027 1.00 54.60 246 LEU G N 1
ATOM 9298 C CA . LEU G 1 241 ? 44.358 -48.271 36.507 1.00 48.14 246 LEU G CA 1
ATOM 9299 C C . LEU G 1 241 ? 44.674 -46.897 37.066 1.00 48.80 246 LEU G C 1
ATOM 9300 O O . LEU G 1 241 ? 45.833 -46.582 37.307 1.00 52.58 246 LEU G O 1
ATOM 9305 N N . ILE G 1 242 ? 43.647 -46.076 37.270 1.00 51.26 247 ILE G N 1
ATOM 9306 C CA . ILE G 1 242 ? 43.824 -44.791 37.957 1.00 56.64 247 ILE G CA 1
ATOM 9307 C C . ILE G 1 242 ? 44.202 -45.023 39.413 1.00 58.77 247 ILE G C 1
ATOM 9308 O O . ILE G 1 242 ? 45.205 -44.490 39.899 1.00 54.77 247 ILE G O 1
ATOM 9318 N N . ASP G 1 243 ? 43.380 -45.819 40.098 1.00 52.78 248 ASP G N 1
ATOM 9319 C CA . ASP G 1 243 ? 43.611 -46.180 41.489 1.00 53.33 248 ASP G CA 1
ATOM 9320 C C . ASP G 1 243 ? 45.083 -46.518 41.745 1.00 55.52 248 ASP G C 1
ATOM 9321 O O . ASP G 1 243 ? 45.654 -46.161 42.791 1.00 54.72 248 ASP G O 1
ATOM 9326 N N . SER G 1 244 ? 45.695 -47.188 40.775 1.00 40.19 249 SER G N 1
ATOM 9327 C CA . SER G 1 244 ? 47.049 -47.666 40.943 1.00 42.04 249 SER G CA 1
ATOM 9328 C C . SER G 1 244 ? 48.090 -46.599 40.615 1.00 44.83 249 SER G C 1
ATOM 9329 O O . SER G 1 244 ? 49.269 -46.735 40.931 1.00 47.91 249 SER G O 1
ATOM 9332 N N . MET G 1 245 ? 47.661 -45.534 39.965 1.00 42.99 250 MET G N 1
ATOM 9333 C CA . MET G 1 245 ? 48.576 -44.444 39.694 1.00 53.04 250 MET G CA 1
ATOM 9334 C C . MET G 1 245 ? 48.472 -43.481 40.854 1.00 50.04 250 MET G C 1
ATOM 9335 O O . MET G 1 245 ? 49.456 -42.866 41.266 1.00 44.16 250 MET G O 1
ATOM 9340 N N . LEU G 1 246 ? 47.255 -43.363 41.367 1.00 45.25 251 LEU G N 1
ATOM 9341 C CA . LEU G 1 246 ? 46.961 -42.464 42.457 1.00 47.04 251 LEU G CA 1
ATOM 9342 C C . LEU G 1 246 ? 47.102 -43.215 43.765 1.00 53.14 251 LEU G C 1
ATOM 9343 O O . LEU G 1 246 ? 46.448 -42.913 44.758 1.00 49.27 251 LEU G O 1
ATOM 9348 N N . THR G 1 247 ? 47.966 -44.216 43.733 1.00 55.25 252 THR G N 1
ATOM 9349 C CA . THR G 1 247 ? 48.412 -44.896 44.934 1.00 52.48 252 THR G CA 1
ATOM 9350 C C . THR G 1 247 ? 49.308 -43.940 45.701 1.00 50.05 252 THR G C 1
ATOM 9351 O O . THR G 1 247 ? 50.280 -43.428 45.147 1.00 46.33 252 THR G O 1
ATOM 9358 N N . VAL G 1 248 ? 48.984 -43.685 46.967 1.00 56.48 253 VAL G N 1
ATOM 9359 C CA . VAL G 1 248 ? 49.696 -42.650 47.721 1.00 54.77 253 VAL G CA 1
ATOM 9360 C C . VAL G 1 248 ? 51.090 -43.090 48.169 1.00 49.53 253 VAL G C 1
ATOM 9361 O O . VAL G 1 248 ? 51.999 -42.275 48.336 1.00 44.14 253 VAL G O 1
ATOM 9371 N N . ASN G 1 249 ? 51.253 -44.391 48.353 1.00 44.65 254 ASN G N 1
ATOM 9372 C CA . ASN G 1 249 ? 52.545 -44.928 48.714 1.00 46.95 254 ASN G CA 1
ATOM 9373 C C . ASN G 1 249 ? 53.446 -45.133 47.519 1.00 46.37 254 ASN G C 1
ATOM 9374 O O . ASN G 1 249 ? 53.285 -46.115 46.819 1.00 53.58 254 ASN G O 1
ATOM 9379 N N . PRO G 1 250 ? 54.421 -44.237 47.304 1.00 42.22 255 PRO G N 1
ATOM 9380 C CA . PRO G 1 250 ? 55.323 -44.351 46.150 1.00 53.71 255 PRO G CA 1
ATOM 9381 C C . PRO G 1 250 ? 55.834 -45.766 45.891 1.00 50.77 255 PRO G C 1
ATOM 9382 O O . PRO G 1 250 ? 55.766 -46.235 44.757 1.00 57.77 255 PRO G O 1
ATOM 9386 N N . LYS G 1 251 ? 56.331 -46.432 46.925 1.00 51.04 256 LYS G N 1
ATOM 9387 C CA . LYS G 1 251 ? 56.895 -47.773 46.779 1.00 57.58 256 LYS G CA 1
ATOM 9388 C C . LYS G 1 251 ? 55.947 -48.744 46.071 1.00 54.74 256 LYS G C 1
ATOM 9389 O O . LYS G 1 251 ? 56.401 -49.686 45.435 1.00 68.16 256 LYS G O 1
ATOM 9395 N N . LYS G 1 252 ? 54.639 -48.534 46.177 1.00 48.49 257 LYS G N 1
ATOM 9396 C CA . LYS G 1 252 ? 53.694 -49.482 45.586 1.00 52.60 257 LYS G CA 1
ATOM 9397 C C . LYS G 1 252 ? 52.835 -48.900 44.463 1.00 60.36 257 LYS G C 1
ATOM 9398 O O . LYS G 1 252 ? 51.901 -49.547 43.985 1.00 53.91 257 LYS G O 1
ATOM 9404 N N . ARG G 1 253 ? 53.165 -47.682 44.038 1.00 65.87 258 ARG G N 1
ATOM 9405 C CA . ARG G 1 253 ? 52.483 -47.036 42.920 1.00 55.30 258 ARG G CA 1
ATOM 9406 C C . ARG G 1 253 ? 53.040 -47.544 41.605 1.00 55.19 258 ARG G C 1
ATOM 9407 O O . ARG G 1 253 ? 54.239 -47.406 41.334 1.00 60.41 258 ARG G O 1
ATOM 9415 N N . ILE G 1 254 ? 52.156 -48.120 40.798 1.00 46.94 259 ILE G N 1
ATOM 9416 C CA . ILE G 1 254 ? 52.510 -48.707 39.519 1.00 50.43 259 ILE G CA 1
ATOM 9417 C C . ILE G 1 254 ? 53.542 -47.895 38.726 1.00 58.99 259 ILE G C 1
ATOM 9418 O O . ILE G 1 254 ? 53.530 -46.667 38.729 1.00 64.67 259 ILE G O 1
ATOM 9428 N N . THR G 1 255 ? 54.445 -48.591 38.049 1.00 56.47 260 THR G N 1
ATOM 9429 C CA . THR G 1 255 ? 55.454 -47.931 37.236 1.00 59.25 260 THR G CA 1
ATOM 9430 C C . THR G 1 255 ? 54.934 -47.767 35.813 1.00 63.15 260 THR G C 1
ATOM 9431 O O . THR G 1 255 ? 53.865 -48.276 35.485 1.00 63.23 260 THR G O 1
ATOM 9438 N N . ALA G 1 256 ? 55.688 -47.065 34.969 1.00 61.99 261 ALA G N 1
ATOM 9439 C CA . ALA G 1 256 ? 55.299 -46.876 33.571 1.00 62.42 261 ALA G CA 1
ATOM 9440 C C . ALA G 1 256 ? 55.246 -48.196 32.794 1.00 60.54 261 ALA G C 1
ATOM 9441 O O . ALA G 1 256 ? 54.223 -48.558 32.221 1.00 56.16 261 ALA G O 1
ATOM 9443 N N . ASP G 1 257 ? 56.356 -48.917 32.786 1.00 59.10 262 ASP G N 1
ATOM 9444 C CA . ASP G 1 257 ? 56.453 -50.150 32.031 1.00 61.42 262 ASP G CA 1
ATOM 9445 C C . ASP G 1 257 ? 55.434 -51.174 32.492 1.00 63.39 262 ASP G C 1
ATOM 9446 O O . ASP G 1 257 ? 55.184 -52.157 31.791 1.00 72.86 262 ASP G O 1
ATOM 9451 N N . GLN G 1 258 ? 54.859 -50.959 33.671 1.00 55.48 263 GLN G N 1
ATOM 9452 C CA . GLN G 1 258 ? 53.857 -51.880 34.198 1.00 62.28 263 GLN G CA 1
ATOM 9453 C C . GLN G 1 258 ? 52.467 -51.484 33.703 1.00 66.02 263 GLN G C 1
ATOM 9454 O O . GLN G 1 258 ? 51.642 -52.334 33.343 1.00 68.21 263 GLN G O 1
ATOM 9460 N N . ALA G 1 259 ? 52.220 -50.181 33.682 1.00 57.52 264 ALA G N 1
ATOM 9461 C CA . ALA G 1 259 ? 50.951 -49.652 33.222 1.00 54.98 264 ALA G CA 1
ATOM 9462 C C . ALA G 1 259 ? 50.723 -50.032 31.765 1.00 67.30 264 ALA G C 1
ATOM 9463 O O . ALA G 1 259 ? 49.588 -50.249 31.334 1.00 67.33 264 ALA G O 1
ATOM 9465 N N . LEU G 1 260 ? 51.814 -50.117 31.009 1.00 69.22 265 LEU G N 1
ATOM 9466 C CA . LEU G 1 260 ? 51.724 -50.366 29.578 1.00 58.67 265 LEU G CA 1
ATOM 9467 C C . LEU G 1 260 ? 51.319 -51.794 29.315 1.00 57.47 265 LEU G C 1
ATOM 9468 O O . LEU G 1 260 ? 51.010 -52.154 28.187 1.00 77.49 265 LEU G O 1
ATOM 9473 N N . LYS G 1 261 ? 51.314 -52.613 30.354 1.00 51.46 266 LYS G N 1
ATOM 9474 C CA . LYS G 1 261 ? 50.962 -54.013 30.163 1.00 57.15 266 LYS G CA 1
ATOM 9475 C C . LYS G 1 261 ? 49.555 -54.374 30.651 1.00 57.67 266 LYS G C 1
ATOM 9476 O O . LYS G 1 261 ? 49.196 -55.544 30.740 1.00 61.99 266 LYS G O 1
ATOM 9482 N N . VAL G 1 262 ? 48.751 -53.367 30.950 1.00 57.82 267 VAL G N 1
ATOM 9483 C CA . VAL G 1 262 ? 47.400 -53.621 31.419 1.00 53.15 267 VAL G CA 1
ATOM 9484 C C . VAL G 1 262 ? 46.458 -53.786 30.265 1.00 56.34 267 VAL G C 1
ATOM 9485 O O . VAL G 1 262 ? 46.552 -53.052 29.285 1.00 62.24 267 VAL G O 1
ATOM 9495 N N . PRO G 1 263 ? 45.533 -54.745 30.379 1.00 59.47 268 PRO G N 1
ATOM 9496 C CA . PRO G 1 263 ? 44.441 -54.969 29.421 1.00 76.43 268 PRO G CA 1
ATOM 9497 C C . PRO G 1 263 ? 43.853 -53.671 28.824 1.00 71.37 268 PRO G C 1
ATOM 9498 O O . PRO G 1 263 ? 43.876 -53.455 27.613 1.00 60.56 268 PRO G O 1
ATOM 9502 N N . TRP G 1 264 ? 43.343 -52.807 29.685 1.00 61.95 269 TRP G N 1
ATOM 9503 C CA . TRP G 1 264 ? 42.684 -51.592 29.251 1.00 43.11 269 TRP G CA 1
ATOM 9504 C C . TRP G 1 264 ? 43.625 -50.695 28.476 1.00 42.91 269 TRP G C 1
ATOM 9505 O O . TRP G 1 264 ? 43.229 -49.631 28.038 1.00 54.21 269 TRP G O 1
ATOM 9516 N N . ILE G 1 265 ? 44.874 -51.107 28.312 1.00 43.19 270 ILE G N 1
ATOM 9517 C CA . ILE G 1 265 ? 45.796 -50.369 27.457 1.00 49.31 270 ILE G CA 1
ATOM 9518 C C . ILE G 1 265 ? 46.277 -51.271 26.340 1.00 65.41 270 ILE G C 1
ATOM 9519 O O . ILE G 1 265 ? 46.580 -50.798 25.250 1.00 74.75 270 ILE G O 1
ATOM 9529 N N . CYS G 1 266 ? 46.333 -52.573 26.625 1.00 69.50 271 CYS G N 1
ATOM 9530 C CA . CYS G 1 266 ? 46.838 -53.587 25.695 1.00 64.63 271 CYS G CA 1
ATOM 9531 C C . CYS G 1 266 ? 45.809 -54.157 24.737 1.00 65.02 271 CYS G C 1
ATOM 9532 O O . CYS G 1 266 ? 45.889 -55.323 24.388 1.00 60.73 271 CYS G O 1
ATOM 9535 N N . ASN G 1 267 ? 44.851 -53.357 24.294 1.00 84.48 272 ASN G N 1
ATOM 9536 C CA . ASN G 1 267 ? 43.812 -53.885 23.414 1.00 72.94 272 ASN G CA 1
ATOM 9537 C C . ASN G 1 267 ? 43.534 -53.003 22.208 1.00 76.54 272 ASN G C 1
ATOM 9538 O O . ASN G 1 267 ? 42.794 -52.008 22.286 1.00 60.27 272 ASN G O 1
ATOM 9543 N N . ARG G 1 268 ? 44.165 -53.387 21.103 1.00 84.59 273 ARG G N 1
ATOM 9544 C CA . ARG G 1 268 ? 43.931 -52.804 19.791 1.00 84.84 273 ARG G CA 1
ATOM 9545 C C . ARG G 1 268 ? 43.357 -53.901 18.894 1.00 85.15 273 ARG G C 1
ATOM 9546 O O . ARG G 1 268 ? 42.329 -53.719 18.225 1.00 72.20 273 ARG G O 1
ATOM 9548 N N . GLU G 1 269 ? 44.036 -55.045 18.893 1.00 91.65 274 GLU G N 1
ATOM 9549 C CA . GLU G 1 269 ? 43.530 -56.239 18.238 1.00 84.79 274 GLU G CA 1
ATOM 9550 C C . GLU G 1 269 ? 42.608 -56.981 19.204 1.00 70.55 274 GLU G C 1
ATOM 9551 O O . GLU G 1 269 ? 41.962 -56.368 20.061 1.00 45.73 274 GLU G O 1
ATOM 9553 N N . LYS H 2 1 ? 42.125 -56.178 14.360 1.00 72.10 281 LYS H N 1
ATOM 9554 C CA . LYS H 2 1 ? 40.686 -56.078 14.136 1.00 92.36 281 LYS H CA 1
ATOM 9555 C C . LYS H 2 1 ? 40.271 -56.462 12.702 1.00 94.18 281 LYS H C 1
ATOM 9556 O O . LYS H 2 1 ? 41.089 -56.395 11.776 1.00 76.51 281 LYS H O 1
ATOM 9562 N N . ARG H 2 2 ? 39.026 -56.936 12.563 1.00 84.45 282 ARG H N 1
ATOM 9563 C CA . ARG H 2 2 ? 38.200 -56.756 11.358 1.00 64.72 282 ARG H CA 1
ATOM 9564 C C . ARG H 2 2 ? 36.910 -57.456 11.782 1.00 62.78 282 ARG H C 1
ATOM 9565 O O . ARG H 2 2 ? 36.920 -58.288 12.684 1.00 74.89 282 ARG H O 1
ATOM 9573 N N . PRO H 2 3 ? 35.792 -57.128 11.118 1.00 52.42 283 PRO H N 1
ATOM 9574 C CA . PRO H 2 3 ? 34.474 -57.662 11.468 1.00 45.51 283 PRO H CA 1
ATOM 9575 C C . PRO H 2 3 ? 34.055 -58.191 10.109 1.00 56.45 283 PRO H C 1
ATOM 9576 O O . PRO H 2 3 ? 34.721 -57.888 9.119 1.00 59.92 283 PRO H O 1
ATOM 9580 N N . PRO H 2 4 ? 32.952 -58.956 10.056 1.00 61.90 284 PRO H N 1
ATOM 9581 C CA . PRO H 2 4 ? 32.436 -59.540 8.813 1.00 63.82 284 PRO H CA 1
ATOM 9582 C C . PRO H 2 4 ? 31.722 -58.503 7.971 1.00 65.05 284 PRO H C 1
ATOM 9583 O O . PRO H 2 4 ? 31.172 -57.564 8.545 1.00 63.12 284 PRO H O 1
ATOM 9587 N N . LYS H 2 5 ? 31.717 -58.672 6.648 1.00 63.03 285 LYS H N 1
ATOM 9588 C CA . LYS H 2 5 ? 30.993 -57.750 5.774 1.00 55.80 285 LYS H CA 1
ATOM 9589 C C . LYS H 2 5 ? 29.484 -57.829 5.990 1.00 52.60 285 LYS H C 1
ATOM 9590 O O . LYS H 2 5 ? 28.938 -58.875 6.332 1.00 53.21 285 LYS H O 1
ATOM 9596 N N . LEU H 2 6 ? 28.818 -56.700 5.811 1.00 46.98 286 LEU H N 1
ATOM 9597 C CA . LEU H 2 6 ? 27.427 -56.567 6.203 1.00 45.40 286 LEU H CA 1
ATOM 9598 C C . LEU H 2 6 ? 26.554 -57.656 5.632 1.00 47.12 286 LEU H C 1
ATOM 9599 O O . LEU H 2 6 ? 25.522 -57.975 6.186 1.00 46.11 286 LEU H O 1
ATOM 9604 N N . GLY H 2 7 ? 26.966 -58.209 4.500 1.00 63.84 287 GLY H N 1
ATOM 9605 C CA . GLY H 2 7 ? 26.227 -59.289 3.868 1.00 57.83 287 GLY H CA 1
ATOM 9606 C C . GLY H 2 7 ? 26.324 -60.560 4.689 1.00 57.05 287 GLY H C 1
ATOM 9607 O O . GLY H 2 7 ? 25.320 -61.230 4.955 1.00 53.87 287 GLY H O 1
ATOM 9608 N N . GLN H 2 8 ? 27.542 -60.889 5.101 1.00 52.54 288 GLN H N 1
ATOM 9609 C CA . GLN H 2 8 ? 27.772 -62.069 5.910 1.00 52.79 288 GLN H CA 1
ATOM 9610 C C . GLN H 2 8 ? 27.015 -62.002 7.231 1.00 53.48 288 GLN H C 1
ATOM 9611 O O . GLN H 2 8 ? 26.507 -63.008 7.701 1.00 57.13 288 GLN H O 1
ATOM 9617 N N . ILE H 2 9 ? 26.926 -60.823 7.833 1.00 49.66 289 ILE H N 1
ATOM 9618 C CA . ILE H 2 9 ? 26.447 -60.768 9.210 1.00 54.84 289 ILE H CA 1
ATOM 9619 C C . ILE H 2 9 ? 24.934 -60.956 9.331 1.00 58.99 289 ILE H C 1
ATOM 9620 O O . ILE H 2 9 ? 24.454 -61.519 10.316 1.00 67.48 289 ILE H O 1
ATOM 9630 N N . GLY H 2 10 ? 24.185 -60.512 8.328 1.00 61.29 290 GLY H N 1
ATOM 9631 C CA . GLY H 2 10 ? 22.730 -60.566 8.393 1.00 71.58 290 GLY H CA 1
ATOM 9632 C C . GLY H 2 10 ? 22.072 -59.226 8.705 1.00 72.24 290 GLY H C 1
ATOM 9633 O O . GLY H 2 10 ? 22.716 -58.181 8.628 1.00 76.76 290 GLY H O 1
ATOM 9634 N N . ARG H 2 11 ? 20.796 -59.249 9.080 1.00 68.30 291 ARG H N 1
ATOM 9635 C CA . ARG H 2 11 ? 20.042 -58.001 9.203 1.00 79.76 291 ARG H CA 1
ATOM 9636 C C . ARG H 2 11 ? 19.424 -57.709 10.577 1.00 85.16 291 ARG H C 1
ATOM 9637 O O . ARG H 2 11 ? 18.333 -58.183 10.891 1.00 87.59 291 ARG H O 1
ATOM 9645 N N . SER H 2 12 ? 20.132 -56.916 11.378 1.00 86.51 292 SER H N 1
ATOM 9646 C CA . SER H 2 12 ? 19.599 -56.343 12.619 1.00 101.24 292 SER H CA 1
ATOM 9647 C C . SER H 2 12 ? 18.967 -57.201 13.745 1.00 120.12 292 SER H C 1
ATOM 9648 O O . SER H 2 12 ? 19.512 -58.231 14.152 1.00 122.05 292 SER H O 1
ATOM 9651 N N . LYS H 2 13 ? 17.818 -56.748 14.248 1.00 115.27 293 LYS H N 1
ATOM 9652 C CA . LYS H 2 13 ? 17.135 -57.401 15.363 1.00 106.14 293 LYS H CA 1
ATOM 9653 C C . LYS H 2 13 ? 16.732 -55.965 15.700 1.00 98.67 293 LYS H C 1
ATOM 9654 O O . LYS H 2 13 ? 16.923 -55.056 14.885 1.00 100.35 293 LYS H O 1
ATOM 9660 N N . ARG H 2 14 ? 16.178 -55.777 16.899 1.00 88.73 294 ARG H N 1
ATOM 9661 C CA . ARG H 2 14 ? 15.758 -54.461 17.385 1.00 88.24 294 ARG H CA 1
ATOM 9662 C C . ARG H 2 14 ? 15.734 -54.886 18.852 1.00 85.99 294 ARG H C 1
ATOM 9663 O O . ARG H 2 14 ? 16.132 -56.001 19.182 1.00 88.89 294 ARG H O 1
ATOM 9671 N N . VAL H 2 15 ? 15.272 -53.990 19.723 1.00 86.05 295 VAL H N 1
ATOM 9672 C CA . VAL H 2 15 ? 15.398 -54.158 21.171 1.00 84.51 295 VAL H CA 1
ATOM 9673 C C . VAL H 2 15 ? 14.386 -53.286 21.921 1.00 93.19 295 VAL H C 1
ATOM 9674 O O . VAL H 2 15 ? 14.224 -52.104 21.610 1.00 97.75 295 VAL H O 1
ATOM 9684 N N . VAL H 2 16 ? 13.749 -53.869 22.940 1.00 98.35 296 VAL H N 1
ATOM 9685 C CA . VAL H 2 16 ? 12.748 -53.167 23.755 1.00 109.57 296 VAL H CA 1
ATOM 9686 C C . VAL H 2 16 ? 12.885 -53.328 25.299 1.00 105.09 296 VAL H C 1
ATOM 9687 O O . VAL H 2 16 ? 13.155 -54.426 25.805 1.00 89.39 296 VAL H O 1
ATOM 9697 N N . ILE H 2 17 ? 12.718 -52.221 26.031 1.00 95.07 297 ILE H N 1
ATOM 9698 C CA . ILE H 2 17 ? 12.484 -52.248 27.486 1.00 90.21 297 ILE H CA 1
ATOM 9699 C C . ILE H 2 17 ? 11.649 -51.041 27.938 1.00 60.43 297 ILE H C 1
ATOM 9700 O O . ILE H 2 17 ? 12.008 -49.885 27.693 1.00 44.61 297 ILE H O 1
ATOM 9710 N N . THR I 1 2 ? 86.370 -49.119 53.464 1.00 131.61 6 THR I N 1
ATOM 9711 C CA . THR I 1 2 ? 86.843 -48.040 54.318 1.00 136.79 6 THR I CA 1
ATOM 9712 C C . THR I 1 2 ? 86.086 -48.012 55.650 1.00 127.39 6 THR I C 1
ATOM 9713 O O . THR I 1 2 ? 86.494 -47.320 56.589 1.00 109.44 6 THR I O 1
ATOM 9720 N N . LYS I 1 3 ? 85.013 -48.803 55.732 1.00 117.56 8 LYS I N 1
ATOM 9721 C CA . LYS I 1 3 ? 83.981 -48.630 56.761 1.00 135.21 8 LYS I CA 1
ATOM 9722 C C . LYS I 1 3 ? 83.570 -49.949 57.423 1.00 131.19 8 LYS I C 1
ATOM 9723 O O . LYS I 1 3 ? 82.633 -50.010 58.228 1.00 119.10 8 LYS I O 1
ATOM 9729 N N . PHE I 1 4 ? 84.291 -51.005 57.081 1.00 131.67 9 PHE I N 1
ATOM 9730 C CA . PHE I 1 4 ? 83.991 -52.335 57.592 1.00 142.39 9 PHE I CA 1
ATOM 9731 C C . PHE I 1 4 ? 84.926 -52.696 58.729 1.00 147.17 9 PHE I C 1
ATOM 9732 O O . PHE I 1 4 ? 84.513 -53.047 59.849 1.00 136.64 9 PHE I O 1
ATOM 9740 N N . SER I 1 5 ? 86.206 -52.690 58.373 1.00 140.94 10 SER I N 1
ATOM 9741 C CA . SER I 1 5 ? 87.267 -52.788 59.338 1.00 130.16 10 SER I CA 1
ATOM 9742 C C . SER I 1 5 ? 86.775 -51.939 60.490 1.00 138.79 10 SER I C 1
ATOM 9743 O O . SER I 1 5 ? 87.190 -52.108 61.637 1.00 139.24 10 SER I O 1
ATOM 9746 N N . ASP I 1 6 ? 85.855 -51.029 60.172 1.00 150.20 11 ASP I N 1
ATOM 9747 C CA . ASP I 1 6 ? 85.294 -50.163 61.192 1.00 142.69 11 ASP I CA 1
ATOM 9748 C C . ASP I 1 6 ? 84.584 -50.897 62.325 1.00 130.21 11 ASP I C 1
ATOM 9749 O O . ASP I 1 6 ? 84.984 -50.764 63.478 1.00 130.32 11 ASP I O 1
ATOM 9754 N N . ASN I 1 7 ? 83.546 -51.667 62.016 1.00 120.51 12 ASN I N 1
ATOM 9755 C CA . ASN I 1 7 ? 82.765 -52.291 63.082 1.00 132.62 12 ASN I CA 1
ATOM 9756 C C . ASN I 1 7 ? 82.952 -53.801 63.210 1.00 135.36 12 ASN I C 1
ATOM 9757 O O . ASN I 1 7 ? 83.005 -54.340 64.318 1.00 132.23 12 ASN I O 1
ATOM 9762 N N . TYR I 1 8 ? 83.049 -54.480 62.074 1.00 137.13 13 TYR I N 1
ATOM 9763 C CA . TYR I 1 8 ? 83.021 -55.935 62.068 1.00 133.75 13 TYR I CA 1
ATOM 9764 C C . TYR I 1 8 ? 84.396 -56.551 62.237 1.00 117.86 13 TYR I C 1
ATOM 9765 O O . TYR I 1 8 ? 85.397 -56.039 61.740 1.00 117.07 13 TYR I O 1
ATOM 9774 N N . ASP I 1 9 ? 84.418 -57.668 62.947 1.00 106.40 14 ASP I N 1
ATOM 9775 C CA . ASP I 1 9 ? 85.648 -58.362 63.288 1.00 117.41 14 ASP I CA 1
ATOM 9776 C C . ASP I 1 9 ? 85.615 -59.758 62.659 1.00 110.80 14 ASP I C 1
ATOM 9777 O O . ASP I 1 9 ? 84.747 -60.572 62.976 1.00 113.00 14 ASP I O 1
ATOM 9782 N N . VAL I 1 10 ? 86.554 -60.034 61.761 1.00 98.92 15 VAL I N 1
ATOM 9783 C CA . VAL I 1 10 ? 86.561 -61.304 61.037 1.00 109.45 15 VAL I CA 1
ATOM 9784 C C . VAL I 1 10 ? 86.935 -62.515 61.898 1.00 119.85 15 VAL I C 1
ATOM 9785 O O . VAL I 1 10 ? 87.804 -62.433 62.774 1.00 116.48 15 VAL I O 1
ATOM 9795 N N . LYS I 1 11 ? 86.271 -63.640 61.630 1.00 120.77 16 LYS I N 1
ATOM 9796 C CA . LYS I 1 11 ? 86.610 -64.917 62.255 1.00 112.98 16 LYS I CA 1
ATOM 9797 C C . LYS I 1 11 ? 86.926 -65.943 61.170 1.00 114.12 16 LYS I C 1
ATOM 9798 O O . LYS I 1 11 ? 87.472 -65.592 60.124 1.00 114.23 16 LYS I O 1
ATOM 9804 N N . GLU I 1 12 ? 86.574 -67.205 61.417 1.00 123.24 17 GLU I N 1
ATOM 9805 C CA . GLU I 1 12 ? 86.839 -68.289 60.463 1.00 128.16 17 GLU I CA 1
ATOM 9806 C C . GLU I 1 12 ? 85.971 -68.156 59.224 1.00 120.22 17 GLU I C 1
ATOM 9807 O O . GLU I 1 12 ? 85.260 -67.166 59.066 1.00 123.04 17 GLU I O 1
ATOM 9813 N N . GLY I 1 15 ? 83.152 -69.945 56.281 1.00 109.78 20 GLY I N 1
ATOM 9814 C CA . GLY I 1 15 ? 82.097 -70.909 56.026 1.00 92.01 20 GLY I CA 1
ATOM 9815 C C . GLY I 1 15 ? 82.093 -71.189 54.538 1.00 114.03 20 GLY I C 1
ATOM 9816 O O . GLY I 1 15 ? 81.244 -71.929 54.032 1.00 91.89 20 GLY I O 1
ATOM 9817 N N . LYS I 1 16 ? 83.051 -70.559 53.852 1.00 123.34 21 LYS I N 1
ATOM 9818 C CA . LYS I 1 16 ? 83.396 -70.805 52.439 1.00 113.84 21 LYS I CA 1
ATOM 9819 C C . LYS I 1 16 ? 82.266 -70.730 51.420 1.00 94.02 21 LYS I C 1
ATOM 9820 O O . LYS I 1 16 ? 81.131 -70.389 51.751 1.00 87.75 21 LYS I O 1
ATOM 9826 N N . GLY I 1 17 ? 82.607 -71.066 50.178 1.00 79.15 22 GLY I N 1
ATOM 9827 C CA . GLY I 1 17 ? 81.706 -70.925 49.051 1.00 62.28 22 GLY I CA 1
ATOM 9828 C C . GLY I 1 17 ? 82.323 -70.045 47.982 1.00 47.30 22 GLY I C 1
ATOM 9829 O O . GLY I 1 17 ? 81.619 -69.423 47.194 1.00 30.54 22 GLY I O 1
ATOM 9830 N N . SER I 1 20 ? 84.569 -63.946 46.170 1.00 119.15 25 SER I N 1
ATOM 9831 C CA . SER I 1 20 ? 83.491 -64.926 46.117 1.00 109.04 25 SER I CA 1
ATOM 9832 C C . SER I 1 20 ? 83.399 -65.759 47.397 1.00 108.76 25 SER I C 1
ATOM 9833 O O . SER I 1 20 ? 82.435 -66.493 47.591 1.00 104.06 25 SER I O 1
ATOM 9836 N N . VAL I 1 21 ? 84.404 -65.632 48.264 1.00 121.33 26 VAL I N 1
ATOM 9837 C CA . VAL I 1 21 ? 84.477 -66.369 49.535 1.00 118.14 26 VAL I CA 1
ATOM 9838 C C . VAL I 1 21 ? 83.685 -65.711 50.672 1.00 119.83 26 VAL I C 1
ATOM 9839 O O . VAL I 1 21 ? 83.493 -64.489 50.689 1.00 120.53 26 VAL I O 1
ATOM 9849 N N . VAL I 1 22 ? 83.240 -66.526 51.626 1.00 113.46 27 VAL I N 1
ATOM 9850 C CA . VAL I 1 22 ? 82.502 -66.019 52.781 1.00 116.61 27 VAL I CA 1
ATOM 9851 C C . VAL I 1 22 ? 83.116 -66.466 54.117 1.00 110.96 27 VAL I C 1
ATOM 9852 O O . VAL I 1 22 ? 83.905 -67.412 54.169 1.00 111.67 27 VAL I O 1
ATOM 9862 N N . ARG I 1 23 ? 82.744 -65.783 55.195 1.00 95.36 28 ARG I N 1
ATOM 9863 C CA . ARG I 1 23 ? 83.274 -66.106 56.505 1.00 96.04 28 ARG I CA 1
ATOM 9864 C C . ARG I 1 23 ? 82.547 -65.332 57.597 1.00 95.22 28 ARG I C 1
ATOM 9865 O O . ARG I 1 23 ? 81.957 -64.294 57.329 1.00 92.25 28 ARG I O 1
ATOM 9873 N N . ARG I 1 24 ? 82.587 -65.848 58.822 1.00 94.24 29 ARG I N 1
ATOM 9874 C CA . ARG I 1 24 ? 81.872 -65.235 59.934 1.00 92.10 29 ARG I CA 1
ATOM 9875 C C . ARG I 1 24 ? 82.502 -63.915 60.366 1.00 96.77 29 ARG I C 1
ATOM 9876 O O . ARG I 1 24 ? 83.556 -63.521 59.864 1.00 96.98 29 ARG I O 1
ATOM 9884 N N . CYS I 1 25 ? 81.837 -63.240 61.301 1.00 97.22 30 CYS I N 1
ATOM 9885 C CA . CYS I 1 25 ? 82.274 -61.946 61.830 1.00 107.93 30 CYS I CA 1
ATOM 9886 C C . CYS I 1 25 ? 81.296 -61.477 62.905 1.00 114.81 30 CYS I C 1
ATOM 9887 O O . CYS I 1 25 ? 80.206 -62.032 63.041 1.00 122.70 30 CYS I O 1
ATOM 9890 N N . VAL I 1 26 ? 81.674 -60.454 63.665 1.00 111.92 31 VAL I N 1
ATOM 9891 C CA . VAL I 1 26 ? 80.819 -59.970 64.744 1.00 110.79 31 VAL I CA 1
ATOM 9892 C C . VAL I 1 26 ? 80.826 -58.444 64.826 1.00 116.39 31 VAL I C 1
ATOM 9893 O O . VAL I 1 26 ? 81.880 -57.811 64.775 1.00 118.61 31 VAL I O 1
ATOM 9903 N N . HIS I 1 27 ? 79.643 -57.856 64.948 1.00 120.77 32 HIS I N 1
ATOM 9904 C CA . HIS I 1 27 ? 79.527 -56.414 65.089 1.00 121.61 32 HIS I CA 1
ATOM 9905 C C . HIS I 1 27 ? 80.268 -55.975 66.343 1.00 124.51 32 HIS I C 1
ATOM 9906 O O . HIS I 1 27 ? 80.280 -56.687 67.347 1.00 121.01 32 HIS I O 1
ATOM 9913 N N . LYS I 1 28 ? 80.894 -54.805 66.283 1.00 129.24 33 LYS I N 1
ATOM 9914 C CA . LYS I 1 28 ? 81.658 -54.302 67.420 1.00 132.81 33 LYS I CA 1
ATOM 9915 C C . LYS I 1 28 ? 80.745 -53.770 68.523 1.00 127.98 33 LYS I C 1
ATOM 9916 O O . LYS I 1 28 ? 80.944 -54.054 69.706 1.00 108.61 33 LYS I O 1
ATOM 9922 N N . THR I 1 29 ? 79.745 -52.995 68.120 1.00 132.89 34 THR I N 1
ATOM 9923 C CA . THR I 1 29 ? 78.765 -52.439 69.053 1.00 135.57 34 THR I CA 1
ATOM 9924 C C . THR I 1 29 ? 77.886 -53.531 69.675 1.00 133.39 34 THR I C 1
ATOM 9925 O O . THR I 1 29 ? 78.016 -53.847 70.860 1.00 120.15 34 THR I O 1
ATOM 9932 N N . THR I 1 30 ? 77.006 -54.108 68.859 1.00 136.05 35 THR I N 1
ATOM 9933 C CA . THR I 1 30 ? 75.979 -55.029 69.339 1.00 132.64 35 THR I CA 1
ATOM 9934 C C . THR I 1 30 ? 76.463 -56.475 69.453 1.00 124.75 35 THR I C 1
ATOM 9935 O O . THR I 1 30 ? 75.789 -57.315 70.053 1.00 123.94 35 THR I O 1
ATOM 9942 N N . GLY I 1 31 ? 77.622 -56.762 68.873 1.00 122.92 36 GLY I N 1
ATOM 9943 C CA . GLY I 1 31 ? 78.257 -58.059 69.047 1.00 135.51 36 GLY I CA 1
ATOM 9944 C C . GLY I 1 31 ? 77.479 -59.254 68.522 1.00 131.63 36 GLY I C 1
ATOM 9945 O O . GLY I 1 31 ? 77.679 -60.388 68.966 1.00 120.09 36 GLY I O 1
ATOM 9946 N N . LEU I 1 32 ? 76.598 -59.002 67.563 1.00 125.04 37 LEU I N 1
ATOM 9947 C CA . LEU I 1 32 ? 75.796 -60.062 66.978 1.00 117.17 37 LEU I CA 1
ATOM 9948 C C . LEU I 1 32 ? 76.556 -60.766 65.859 1.00 111.22 37 LEU I C 1
ATOM 9949 O O . LEU I 1 32 ? 76.967 -60.138 64.884 1.00 106.81 37 LEU I O 1
ATOM 9954 N N . GLU I 1 33 ? 76.742 -62.073 66.002 1.00 105.02 38 GLU I N 1
ATOM 9955 C CA . GLU I 1 33 ? 77.390 -62.859 64.960 1.00 108.61 38 GLU I CA 1
ATOM 9956 C C . GLU I 1 33 ? 76.706 -62.654 63.604 1.00 111.08 38 GLU I C 1
ATOM 9957 O O . GLU I 1 33 ? 75.478 -62.552 63.527 1.00 108.99 38 GLU I O 1
ATOM 9963 N N . PHE I 1 34 ? 77.514 -62.588 62.545 1.00 109.95 39 PHE I N 1
ATOM 9964 C CA . PHE I 1 34 ? 77.018 -62.518 61.168 1.00 90.96 39 PHE I CA 1
ATOM 9965 C C . PHE I 1 34 ? 77.828 -63.374 60.198 1.00 96.61 39 PHE I C 1
ATOM 9966 O O . PHE I 1 34 ? 78.798 -64.043 60.581 1.00 97.83 39 PHE I O 1
ATOM 9974 N N . ALA I 1 35 ? 77.405 -63.349 58.936 1.00 100.41 40 ALA I N 1
ATOM 9975 C CA . ALA I 1 35 ? 78.141 -63.985 57.853 1.00 94.28 40 ALA I CA 1
ATOM 9976 C C . ALA I 1 35 ? 78.449 -62.934 56.796 1.00 90.05 40 ALA I C 1
ATOM 9977 O O . ALA I 1 35 ? 77.542 -62.306 56.255 1.00 81.92 40 ALA I O 1
ATOM 9979 N N . ALA I 1 36 ? 79.730 -62.733 56.510 1.00 93.37 41 ALA I N 1
ATOM 9980 C CA . ALA I 1 36 ? 80.128 -61.679 55.586 1.00 95.99 41 ALA I CA 1
ATOM 9981 C C . ALA I 1 36 ? 80.713 -62.256 54.314 1.00 97.13 41 ALA I C 1
ATOM 9982 O O . ALA I 1 36 ? 81.822 -62.800 54.322 1.00 96.20 41 ALA I O 1
ATOM 9984 N N . LYS I 1 37 ? 79.961 -62.145 53.224 1.00 95.34 42 LYS I N 1
ATOM 9985 C CA . LYS I 1 37 ? 80.483 -62.522 51.920 1.00 101.05 42 LYS I CA 1
ATOM 9986 C C . LYS I 1 37 ? 81.474 -61.461 51.450 1.00 113.22 42 LYS I C 1
ATOM 9987 O O . LYS I 1 37 ? 81.187 -60.259 51.490 1.00 108.60 42 LYS I O 1
ATOM 9993 N N . ILE I 1 38 ? 82.646 -61.909 51.018 1.00 114.33 43 ILE I N 1
ATOM 9994 C CA . ILE I 1 38 ? 83.710 -60.991 50.659 1.00 119.59 43 ILE I CA 1
ATOM 9995 C C . ILE I 1 38 ? 84.163 -61.231 49.226 1.00 119.64 43 ILE I C 1
ATOM 9996 O O . ILE I 1 38 ? 84.827 -62.223 48.943 1.00 114.83 43 ILE I O 1
ATOM 10006 N N . ILE I 1 39 ? 83.799 -60.317 48.329 1.00 122.60 44 ILE I N 1
ATOM 10007 C CA . ILE I 1 39 ? 84.159 -60.439 46.918 1.00 125.12 44 ILE I CA 1
ATOM 10008 C C . ILE I 1 39 ? 85.384 -59.595 46.559 1.00 134.29 44 ILE I C 1
ATOM 10009 O O . ILE I 1 39 ? 85.849 -58.784 47.370 1.00 127.81 44 ILE I O 1
ATOM 10019 N N . ASN I 1 40 ? 85.887 -59.773 45.337 1.00 137.50 45 ASN I N 1
ATOM 10020 C CA . ASN I 1 40 ? 87.190 -59.229 44.968 1.00 138.11 45 ASN I CA 1
ATOM 10021 C C . ASN I 1 40 ? 87.246 -58.337 43.714 1.00 132.70 45 ASN I C 1
ATOM 10022 O O . ASN I 1 40 ? 86.341 -58.345 42.871 1.00 100.56 45 ASN I O 1
ATOM 10027 N N . THR I 1 41 ? 88.343 -57.579 43.621 1.00 152.81 46 THR I N 1
ATOM 10028 C CA . THR I 1 41 ? 88.661 -56.696 42.494 1.00 139.65 46 THR I CA 1
ATOM 10029 C C . THR I 1 41 ? 89.986 -57.112 41.829 1.00 122.90 46 THR I C 1
ATOM 10030 O O . THR I 1 41 ? 91.064 -57.054 42.440 1.00 114.09 46 THR I O 1
ATOM 10037 N N . GLN I 1 50 ? 78.928 -56.560 37.866 1.00 104.49 55 GLN I N 1
ATOM 10038 C CA . GLN I 1 50 ? 77.691 -55.846 37.565 1.00 112.08 55 GLN I CA 1
ATOM 10039 C C . GLN I 1 50 ? 76.501 -56.794 37.521 1.00 118.22 55 GLN I C 1
ATOM 10040 O O . GLN I 1 50 ? 75.351 -56.366 37.373 1.00 102.35 55 GLN I O 1
ATOM 10046 N N . LYS I 1 51 ? 76.788 -58.085 37.633 1.00 121.77 56 LYS I N 1
ATOM 10047 C CA . LYS I 1 51 ? 75.740 -59.080 37.796 1.00 122.79 56 LYS I CA 1
ATOM 10048 C C . LYS I 1 51 ? 75.370 -59.164 39.277 1.00 122.12 56 LYS I C 1
ATOM 10049 O O . LYS I 1 51 ? 74.243 -59.524 39.630 1.00 115.95 56 LYS I O 1
ATOM 10055 N N . LEU I 1 52 ? 76.334 -58.819 40.134 1.00 124.15 57 LEU I N 1
ATOM 10056 C CA . LEU I 1 52 ? 76.147 -58.807 41.588 1.00 119.05 57 LEU I CA 1
ATOM 10057 C C . LEU I 1 52 ? 75.541 -57.485 42.039 1.00 102.34 57 LEU I C 1
ATOM 10058 O O . LEU I 1 52 ? 74.913 -57.397 43.092 1.00 84.69 57 LEU I O 1
ATOM 10063 N N . GLU I 1 53 ? 75.756 -56.451 41.236 1.00 114.77 58 GLU I N 1
ATOM 10064 C CA . GLU I 1 53 ? 75.026 -55.202 41.384 1.00 115.71 58 GLU I CA 1
ATOM 10065 C C . GLU I 1 53 ? 73.547 -55.532 41.481 1.00 111.68 58 GLU I C 1
ATOM 10066 O O . GLU I 1 53 ? 72.929 -55.388 42.534 1.00 97.83 58 GLU I O 1
ATOM 10072 N N . ARG I 1 54 ? 72.988 -55.996 40.369 1.00 120.86 59 ARG I N 1
ATOM 10073 C CA . ARG I 1 54 ? 71.581 -56.373 40.319 1.00 117.67 59 ARG I CA 1
ATOM 10074 C C . ARG I 1 54 ? 71.207 -57.293 41.486 1.00 109.65 59 ARG I C 1
ATOM 10075 O O . ARG I 1 54 ? 70.349 -56.953 42.301 1.00 99.90 59 ARG I O 1
ATOM 10083 N N . GLU I 1 55 ? 71.864 -58.448 41.566 1.00 110.15 60 GLU I N 1
ATOM 10084 C CA . GLU I 1 55 ? 71.543 -59.446 42.578 1.00 98.30 60 GLU I CA 1
ATOM 10085 C C . GLU I 1 55 ? 71.478 -58.858 43.986 1.00 95.01 60 GLU I C 1
ATOM 10086 O O . GLU I 1 55 ? 70.553 -59.143 44.740 1.00 97.99 60 GLU I O 1
ATOM 10092 N N . ALA I 1 56 ? 72.455 -58.034 44.342 1.00 94.56 61 ALA I N 1
ATOM 10093 C CA . ALA I 1 56 ? 72.520 -57.496 45.697 1.00 88.25 61 ALA I CA 1
ATOM 10094 C C . ALA I 1 56 ? 71.373 -56.538 45.998 1.00 86.88 61 ALA I C 1
ATOM 10095 O O . ALA I 1 56 ? 70.784 -56.587 47.068 1.00 82.66 61 ALA I O 1
ATOM 10097 N N . ARG I 1 57 ? 71.063 -55.662 45.051 1.00 89.93 62 ARG I N 1
ATOM 10098 C CA . ARG I 1 57 ? 69.935 -54.758 45.203 1.00 94.30 62 ARG I CA 1
ATOM 10099 C C . ARG I 1 57 ? 68.712 -55.511 45.700 1.00 96.43 62 ARG I C 1
ATOM 10100 O O . ARG I 1 57 ? 67.984 -55.038 46.567 1.00 95.38 62 ARG I O 1
ATOM 10108 N N . ILE I 1 58 ? 68.499 -56.692 45.137 1.00 93.81 63 ILE I N 1
ATOM 10109 C CA . ILE I 1 58 ? 67.327 -57.508 45.440 1.00 84.04 63 ILE I CA 1
ATOM 10110 C C . ILE I 1 58 ? 67.213 -57.916 46.911 1.00 91.19 63 ILE I C 1
ATOM 10111 O O . ILE I 1 58 ? 66.201 -57.644 47.556 1.00 89.13 63 ILE I O 1
ATOM 10121 N N . CYS I 1 59 ? 68.247 -58.576 47.431 1.00 94.23 64 CYS I N 1
ATOM 10122 C CA . CYS I 1 59 ? 68.259 -59.048 48.820 1.00 93.85 64 CYS I CA 1
ATOM 10123 C C . CYS I 1 59 ? 68.056 -57.912 49.822 1.00 89.80 64 CYS I C 1
ATOM 10124 O O . CYS I 1 59 ? 67.716 -58.135 50.991 1.00 77.46 64 CYS I O 1
ATOM 10127 N N . ARG I 1 60 ? 68.285 -56.694 49.346 1.00 93.88 65 ARG I N 1
ATOM 10128 C CA . ARG I 1 60 ? 68.173 -55.495 50.167 1.00 98.77 65 ARG I CA 1
ATOM 10129 C C . ARG I 1 60 ? 66.722 -55.027 50.204 1.00 87.87 65 ARG I C 1
ATOM 10130 O O . ARG I 1 60 ? 66.336 -54.236 51.065 1.00 88.45 65 ARG I O 1
ATOM 10138 N N . LYS I 1 61 ? 65.925 -55.525 49.262 1.00 81.71 66 LYS I N 1
ATOM 10139 C CA . LYS I 1 61 ? 64.496 -55.246 49.249 1.00 79.03 66 LYS I CA 1
ATOM 10140 C C . LYS I 1 61 ? 63.811 -56.252 50.142 1.00 77.65 66 LYS I C 1
ATOM 10141 O O . LYS I 1 61 ? 62.709 -56.009 50.631 1.00 73.43 66 LYS I O 1
ATOM 10147 N N . LEU I 1 62 ? 64.488 -57.377 50.363 1.00 81.03 67 LEU I N 1
ATOM 10148 C CA . LEU I 1 62 ? 63.898 -58.525 51.061 1.00 82.97 67 LEU I CA 1
ATOM 10149 C C . LEU I 1 62 ? 64.330 -58.673 52.525 1.00 86.60 67 LEU I C 1
ATOM 10150 O O . LEU I 1 62 ? 65.346 -59.314 52.834 1.00 84.52 67 LEU I O 1
ATOM 10155 N N . GLN I 1 63 ? 63.540 -58.083 53.422 1.00 83.78 68 GLN I N 1
ATOM 10156 C CA . GLN I 1 63 ? 63.810 -58.153 54.856 1.00 85.03 68 GLN I CA 1
ATOM 10157 C C . GLN I 1 63 ? 62.686 -58.914 55.536 1.00 77.55 68 GLN I C 1
ATOM 10158 O O . GLN I 1 63 ? 61.677 -58.336 55.939 1.00 67.36 68 GLN I O 1
ATOM 10164 N N . HIS I 1 64 ? 62.861 -60.222 55.653 1.00 75.30 69 HIS I N 1
ATOM 10165 C CA . HIS I 1 64 ? 61.827 -61.057 56.233 1.00 65.33 69 HIS I CA 1
ATOM 10166 C C . HIS I 1 64 ? 62.474 -62.189 57.003 1.00 68.56 69 HIS I C 1
ATOM 10167 O O . HIS I 1 64 ? 63.492 -62.731 56.571 1.00 68.94 69 HIS I O 1
ATOM 10174 N N . PRO I 1 65 ? 61.846 -62.612 58.088 1.00 60.06 70 PRO I N 1
ATOM 10175 C CA . PRO I 1 65 ? 62.473 -63.569 58.997 1.00 54.39 70 PRO I CA 1
ATOM 10176 C C . PRO I 1 65 ? 62.900 -64.839 58.286 1.00 68.87 70 PRO I C 1
ATOM 10177 O O . PRO I 1 65 ? 63.945 -65.389 58.636 1.00 86.92 70 PRO I O 1
ATOM 10181 N N . ASN I 1 66 ? 62.129 -65.310 57.317 1.00 63.15 71 ASN I N 1
ATOM 10182 C CA . ASN I 1 66 ? 62.518 -66.540 56.638 1.00 62.37 71 ASN I CA 1
ATOM 10183 C C . ASN I 1 66 ? 63.358 -66.326 55.384 1.00 65.04 71 ASN I C 1
ATOM 10184 O O . ASN I 1 66 ? 63.495 -67.222 54.556 1.00 68.43 71 ASN I O 1
ATOM 10189 N N . ILE I 1 67 ? 63.911 -65.132 55.243 1.00 63.94 72 ILE I N 1
ATOM 10190 C CA . ILE I 1 67 ? 64.802 -64.850 54.141 1.00 68.06 72 ILE I CA 1
ATOM 10191 C C . ILE I 1 67 ? 66.140 -64.442 54.708 1.00 75.09 72 ILE I C 1
ATOM 10192 O O . ILE I 1 67 ? 66.218 -63.461 55.439 1.00 87.39 72 ILE I O 1
ATOM 10202 N N . VAL I 1 68 ? 67.181 -65.203 54.385 1.00 70.98 73 VAL I N 1
ATOM 10203 C CA . VAL I 1 68 ? 68.540 -64.850 54.768 1.00 70.14 73 VAL I CA 1
ATOM 10204 C C . VAL I 1 68 ? 68.795 -63.369 54.450 1.00 74.65 73 VAL I C 1
ATOM 10205 O O . VAL I 1 68 ? 69.303 -63.031 53.380 1.00 69.88 73 VAL I O 1
ATOM 10215 N N . ARG I 1 69 ? 68.435 -62.501 55.398 1.00 79.54 74 ARG I N 1
ATOM 10216 C CA . ARG I 1 69 ? 68.408 -61.054 55.201 1.00 74.99 74 ARG I CA 1
ATOM 10217 C C . ARG I 1 69 ? 69.790 -60.481 54.976 1.00 77.54 74 ARG I C 1
ATOM 10218 O O . ARG I 1 69 ? 70.737 -60.820 55.678 1.00 70.64 74 ARG I O 1
ATOM 10226 N N . LEU I 1 70 ? 69.899 -59.594 53.998 1.00 86.08 75 LEU I N 1
ATOM 10227 C CA . LEU I 1 70 ? 71.117 -58.816 53.822 1.00 81.82 75 LEU I CA 1
ATOM 10228 C C . LEU I 1 70 ? 71.008 -57.564 54.677 1.00 92.85 75 LEU I C 1
ATOM 10229 O O . LEU I 1 70 ? 70.033 -56.814 54.575 1.00 92.71 75 LEU I O 1
ATOM 10234 N N . HIS I 1 71 ? 72.004 -57.342 55.527 1.00 100.10 76 HIS I N 1
ATOM 10235 C CA . HIS I 1 71 ? 71.943 -56.252 56.497 1.00 89.03 76 HIS I CA 1
ATOM 10236 C C . HIS I 1 71 ? 72.724 -55.028 56.064 1.00 89.75 76 HIS I C 1
ATOM 10237 O O . HIS I 1 71 ? 72.207 -53.913 56.125 1.00 96.18 76 HIS I O 1
ATOM 10244 N N . ASP I 1 72 ? 73.963 -55.231 55.626 1.00 92.56 77 ASP I N 1
ATOM 10245 C CA . ASP I 1 72 ? 74.754 -54.117 55.105 1.00 106.94 77 ASP I CA 1
ATOM 10246 C C . ASP I 1 72 ? 75.624 -54.488 53.894 1.00 110.96 77 ASP I C 1
ATOM 10247 O O . ASP I 1 72 ? 76.082 -55.632 53.742 1.00 100.44 77 ASP I O 1
ATOM 10252 N N . SER I 1 73 ? 75.827 -53.498 53.029 1.00 111.55 78 SER I N 1
ATOM 10253 C CA . SER I 1 73 ? 76.700 -53.629 51.872 1.00 107.85 78 SER I CA 1
ATOM 10254 C C . SER I 1 73 ? 77.787 -52.562 51.959 1.00 116.52 78 SER I C 1
ATOM 10255 O O . SER I 1 73 ? 77.490 -51.372 52.100 1.00 119.64 78 SER I O 1
ATOM 10258 N N . ILE I 1 74 ? 79.045 -52.987 51.883 1.00 113.56 79 ILE I N 1
ATOM 10259 C CA . ILE I 1 74 ? 80.164 -52.073 52.079 1.00 114.45 79 ILE I CA 1
ATOM 10260 C C . ILE I 1 74 ? 81.296 -52.266 51.075 1.00 115.98 79 ILE I C 1
ATOM 10261 O O . ILE I 1 74 ? 81.785 -53.373 50.883 1.00 108.84 79 ILE I O 1
ATOM 10271 N N . GLN I 1 75 ? 81.700 -51.169 50.441 1.00 124.98 80 GLN I N 1
ATOM 10272 C CA . GLN I 1 75 ? 82.830 -51.165 49.521 1.00 133.43 80 GLN I CA 1
ATOM 10273 C C . GLN I 1 75 ? 84.094 -50.646 50.215 1.00 137.61 80 GLN I C 1
ATOM 10274 O O . GLN I 1 75 ? 84.138 -49.503 50.681 1.00 129.79 80 GLN I O 1
ATOM 10280 N N . GLU I 1 76 ? 85.114 -51.497 50.292 1.00 140.24 81 GLU I N 1
ATOM 10281 C CA . GLU I 1 76 ? 86.399 -51.112 50.873 1.00 143.71 81 GLU I CA 1
ATOM 10282 C C . GLU I 1 76 ? 87.352 -50.641 49.778 1.00 147.36 81 GLU I C 1
ATOM 10283 O O . GLU I 1 76 ? 87.075 -49.661 49.081 1.00 143.13 81 GLU I O 1
ATOM 10289 N N . GLU I 1 77 ? 88.470 -51.344 49.629 1.00 147.51 82 GLU I N 1
ATOM 10290 C CA . GLU I 1 77 ? 89.441 -51.029 48.587 1.00 139.57 82 GLU I CA 1
ATOM 10291 C C . GLU I 1 77 ? 89.182 -51.869 47.335 1.00 128.74 82 GLU I C 1
ATOM 10292 O O . GLU I 1 77 ? 88.576 -51.399 46.371 1.00 115.87 82 GLU I O 1
ATOM 10298 N N . SER I 1 78 ? 89.632 -53.117 47.360 1.00 128.26 83 SER I N 1
ATOM 10299 C CA . SER I 1 78 ? 89.397 -54.030 46.252 1.00 133.95 83 SER I CA 1
ATOM 10300 C C . SER I 1 78 ? 88.362 -55.087 46.625 1.00 132.09 83 SER I C 1
ATOM 10301 O O . SER I 1 78 ? 87.823 -55.779 45.769 1.00 113.41 83 SER I O 1
ATOM 10304 N N . PHE I 1 79 ? 88.081 -55.204 47.915 1.00 142.03 84 PHE I N 1
ATOM 10305 C CA . PHE I 1 79 ? 87.115 -56.185 48.393 1.00 137.52 84 PHE I CA 1
ATOM 10306 C C . PHE I 1 79 ? 85.742 -55.566 48.634 1.00 135.26 84 PHE I C 1
ATOM 10307 O O . PHE I 1 79 ? 85.633 -54.401 49.030 1.00 130.06 84 PHE I O 1
ATOM 10315 N N . HIS I 1 80 ? 84.698 -56.355 48.396 1.00 125.48 85 HIS I N 1
ATOM 10316 C CA . HIS I 1 80 ? 83.336 -55.941 48.700 1.00 124.60 85 HIS I CA 1
ATOM 10317 C C . HIS I 1 80 ? 82.764 -56.803 49.818 1.00 120.16 85 HIS I C 1
ATOM 10318 O O . HIS I 1 80 ? 82.970 -58.008 49.845 1.00 112.44 85 HIS I O 1
ATOM 10325 N N . TYR I 1 81 ? 82.045 -56.175 50.741 1.00 123.61 86 TYR I N 1
ATOM 10326 C CA . TYR I 1 81 ? 81.523 -56.871 51.913 1.00 122.21 86 TYR I CA 1
ATOM 10327 C C . TYR I 1 81 ? 79.991 -56.888 51.932 1.00 117.81 86 TYR I C 1
ATOM 10328 O O . TYR I 1 81 ? 79.341 -55.853 51.772 1.00 117.99 86 TYR I O 1
ATOM 10337 N N . LEU I 1 82 ? 79.420 -58.070 52.136 1.00 106.66 87 LEU I N 1
ATOM 10338 C CA . LEU I 1 82 ? 77.975 -58.217 52.255 1.00 93.45 87 LEU I CA 1
ATOM 10339 C C . LEU I 1 82 ? 77.647 -58.941 53.553 1.00 95.24 87 LEU I C 1
ATOM 10340 O O . LEU I 1 82 ? 77.927 -60.138 53.699 1.00 89.90 87 LEU I O 1
ATOM 10345 N N . VAL I 1 83 ? 77.063 -58.213 54.499 1.00 94.19 88 VAL I N 1
ATOM 10346 C CA . VAL I 1 83 ? 76.780 -58.778 55.817 1.00 94.64 88 VAL I CA 1
ATOM 10347 C C . VAL I 1 83 ? 75.413 -59.444 55.879 1.00 95.16 88 VAL I C 1
ATOM 10348 O O . VAL I 1 83 ? 74.383 -58.771 55.828 1.00 93.57 88 VAL I O 1
ATOM 10358 N N . PHE I 1 84 ? 75.419 -60.769 56.006 1.00 88.01 89 PHE I N 1
ATOM 10359 C CA . PHE I 1 84 ? 74.196 -61.557 55.963 1.00 79.66 89 PHE I CA 1
ATOM 10360 C C . PHE I 1 84 ? 73.855 -62.178 57.309 1.00 79.05 89 PHE I C 1
ATOM 10361 O O . PHE I 1 84 ? 74.727 -62.388 58.149 1.00 77.87 89 PHE I O 1
ATOM 10369 N N . ASP I 1 85 ? 72.573 -62.472 57.500 1.00 82.25 90 ASP I N 1
ATOM 10370 C CA . ASP I 1 85 ? 72.147 -63.326 58.594 1.00 79.89 90 ASP I CA 1
ATOM 10371 C C . ASP I 1 85 ? 73.089 -64.522 58.633 1.00 89.57 90 ASP I C 1
ATOM 10372 O O . ASP I 1 85 ? 73.571 -64.991 57.594 1.00 88.56 90 ASP I O 1
ATOM 10377 N N . LEU I 1 86 ? 73.356 -65.016 59.833 1.00 91.91 91 LEU I N 1
ATOM 10378 C CA . LEU I 1 86 ? 74.178 -66.203 59.980 1.00 86.23 91 LEU I CA 1
ATOM 10379 C C . LEU I 1 86 ? 73.287 -67.405 60.252 1.00 83.59 91 LEU I C 1
ATOM 10380 O O . LEU I 1 86 ? 72.511 -67.402 61.209 1.00 79.03 91 LEU I O 1
ATOM 10385 N N . VAL I 1 87 ? 73.388 -68.422 59.400 1.00 86.23 92 VAL I N 1
ATOM 10386 C CA . VAL I 1 87 ? 72.570 -69.620 59.546 1.00 87.20 92 VAL I CA 1
ATOM 10387 C C . VAL I 1 87 ? 73.479 -70.833 59.604 1.00 77.73 92 VAL I C 1
ATOM 10388 O O . VAL I 1 87 ? 74.429 -70.936 58.830 1.00 69.06 92 VAL I O 1
ATOM 10398 N N . THR I 1 88 ? 73.176 -71.748 60.519 1.00 79.40 93 THR I N 1
ATOM 10399 C CA . THR I 1 88 ? 74.082 -72.852 60.827 1.00 86.17 93 THR I CA 1
ATOM 10400 C C . THR I 1 88 ? 73.493 -74.268 60.644 1.00 84.34 93 THR I C 1
ATOM 10401 O O . THR I 1 88 ? 74.223 -75.216 60.342 1.00 78.98 93 THR I O 1
ATOM 10408 N N . GLY I 1 89 ? 72.183 -74.412 60.830 1.00 86.66 94 GLY I N 1
ATOM 10409 C CA . GLY I 1 89 ? 71.540 -75.712 60.745 1.00 79.70 94 GLY I CA 1
ATOM 10410 C C . GLY I 1 89 ? 71.760 -76.442 59.431 1.00 85.39 94 GLY I C 1
ATOM 10411 O O . GLY I 1 89 ? 71.194 -77.518 59.223 1.00 84.69 94 GLY I O 1
ATOM 10412 N N . GLY I 1 90 ? 72.575 -75.862 58.548 1.00 79.70 95 GLY I N 1
ATOM 10413 C CA . GLY I 1 90 ? 72.863 -76.460 57.254 1.00 80.36 95 GLY I CA 1
ATOM 10414 C C . GLY I 1 90 ? 71.673 -76.411 56.318 1.00 73.67 95 GLY I C 1
ATOM 10415 O O . GLY I 1 90 ? 70.674 -75.754 56.615 1.00 67.69 95 GLY I O 1
ATOM 10416 N N . GLU I 1 91 ? 71.772 -77.113 55.192 1.00 70.84 96 GLU I N 1
ATOM 10417 C CA . GLU I 1 91 ? 70.712 -77.085 54.190 1.00 68.34 96 GLU I CA 1
ATOM 10418 C C . GLU I 1 91 ? 69.524 -77.945 54.583 1.00 71.12 96 GLU I C 1
ATOM 10419 O O . GLU I 1 91 ? 69.657 -78.909 55.347 1.00 68.06 96 GLU I O 1
ATOM 10425 N N . LEU I 1 92 ? 68.356 -77.593 54.058 1.00 65.64 97 LEU I N 1
ATOM 10426 C CA . LEU I 1 92 ? 67.176 -78.404 54.284 1.00 62.04 97 LEU I CA 1
ATOM 10427 C C . LEU I 1 92 ? 67.356 -79.729 53.544 1.00 64.26 97 LEU I C 1
ATOM 10428 O O . LEU I 1 92 ? 66.888 -80.774 54.008 1.00 65.94 97 LEU I O 1
ATOM 10433 N N . PHE I 1 93 ? 68.052 -79.688 52.407 1.00 55.92 98 PHE I N 1
ATOM 10434 C CA . PHE I 1 93 ? 68.366 -80.907 51.681 1.00 55.75 98 PHE I CA 1
ATOM 10435 C C . PHE I 1 93 ? 68.946 -81.967 52.619 1.00 57.65 98 PHE I C 1
ATOM 10436 O O . PHE I 1 93 ? 68.440 -83.097 52.722 1.00 47.81 98 PHE I O 1
ATOM 10444 N N . GLU I 1 94 ? 70.017 -81.587 53.304 1.00 64.59 99 GLU I N 1
ATOM 10445 C CA . GLU I 1 94 ? 70.675 -82.473 54.258 1.00 65.96 99 GLU I CA 1
ATOM 10446 C C . GLU I 1 94 ? 69.711 -82.999 55.323 1.00 65.60 99 GLU I C 1
ATOM 10447 O O . GLU I 1 94 ? 69.719 -84.199 55.626 1.00 59.25 99 GLU I O 1
ATOM 10453 N N . ASP I 1 95 ? 68.886 -82.114 55.889 1.00 60.95 100 ASP I N 1
ATOM 10454 C CA . ASP I 1 95 ? 67.962 -82.537 56.943 1.00 67.77 100 ASP I CA 1
ATOM 10455 C C . ASP I 1 95 ? 66.950 -83.560 56.407 1.00 60.92 100 ASP I C 1
ATOM 10456 O O . ASP I 1 95 ? 66.355 -84.325 57.177 1.00 61.43 100 ASP I O 1
ATOM 10461 N N . ILE I 1 96 ? 66.769 -83.589 55.090 1.00 51.50 101 ILE I N 1
ATOM 10462 C CA . ILE I 1 96 ? 65.796 -84.501 54.517 1.00 53.83 101 ILE I CA 1
ATOM 10463 C C . ILE I 1 96 ? 66.372 -85.876 54.239 1.00 58.50 101 ILE I C 1
ATOM 10464 O O . ILE I 1 96 ? 65.696 -86.889 54.477 1.00 52.67 101 ILE I O 1
ATOM 10474 N N . VAL I 1 97 ? 67.603 -85.915 53.728 1.00 52.87 102 VAL I N 1
ATOM 10475 C CA . VAL I 1 97 ? 68.302 -87.190 53.613 1.00 55.33 102 VAL I CA 1
ATOM 10476 C C . VAL I 1 97 ? 68.545 -87.711 55.034 1.00 55.35 102 VAL I C 1
ATOM 10477 O O . VAL I 1 97 ? 68.556 -88.914 55.291 1.00 56.17 102 VAL I O 1
ATOM 10487 N N . ALA I 1 98 ? 68.716 -86.777 55.959 1.00 54.00 103 ALA I N 1
ATOM 10488 C CA . ALA I 1 98 ? 68.936 -87.104 57.353 1.00 53.25 103 ALA I CA 1
ATOM 10489 C C . ALA I 1 98 ? 67.804 -87.941 57.933 1.00 53.46 103 ALA I C 1
ATOM 10490 O O . ALA I 1 98 ? 68.038 -89.048 58.420 1.00 49.34 103 ALA I O 1
ATOM 10492 N N . ARG I 1 99 ? 66.585 -87.400 57.888 1.00 55.28 104 ARG I N 1
ATOM 10493 C CA . ARG I 1 99 ? 65.435 -88.021 58.544 1.00 54.88 104 ARG I CA 1
ATOM 10494 C C . ARG I 1 99 ? 64.675 -88.952 57.602 1.00 65.37 104 ARG I C 1
ATOM 10495 O O . ARG I 1 99 ? 63.756 -89.656 58.037 1.00 66.18 104 ARG I O 1
ATOM 10503 N N . GLU I 1 100 ? 65.078 -88.956 56.326 1.00 60.34 105 GLU I N 1
ATOM 10504 C CA . GLU I 1 100 ? 64.455 -89.763 55.270 1.00 57.16 105 GLU I CA 1
ATOM 10505 C C . GLU I 1 100 ? 63.221 -89.102 54.673 1.00 54.59 105 GLU I C 1
ATOM 10506 O O . GLU I 1 100 ? 63.014 -89.168 53.471 1.00 55.48 105 GLU I O 1
ATOM 10512 N N . PHE I 1 101 ? 62.410 -88.474 55.522 1.00 58.63 106 PHE I N 1
ATOM 10513 C CA . PHE I 1 101 ? 61.144 -87.860 55.112 1.00 47.38 106 PHE I CA 1
ATOM 10514 C C . PHE I 1 101 ? 60.348 -87.336 56.323 1.00 46.09 106 PHE I C 1
ATOM 10515 O O . PHE I 1 101 ? 60.243 -88.009 57.356 1.00 44.02 106 PHE I O 1
ATOM 10523 N N . TYR I 1 102 ? 59.760 -86.154 56.180 1.00 38.88 107 TYR I N 1
ATOM 10524 C CA . TYR I 1 102 ? 59.034 -85.527 57.269 1.00 33.46 107 TYR I CA 1
ATOM 10525 C C . TYR I 1 102 ? 57.703 -86.174 57.602 1.00 40.98 107 TYR I C 1
ATOM 10526 O O . TYR I 1 102 ? 57.116 -86.876 56.791 1.00 44.78 107 TYR I O 1
ATOM 10535 N N . SER I 1 103 ? 57.235 -85.938 58.820 1.00 43.48 108 SER I N 1
ATOM 10536 C CA . SER I 1 103 ? 55.852 -86.234 59.171 1.00 47.32 108 SER I CA 1
ATOM 10537 C C . SER I 1 103 ? 55.012 -85.133 58.545 1.00 47.90 108 SER I C 1
ATOM 10538 O O . SER I 1 103 ? 55.534 -84.097 58.136 1.00 43.55 108 SER I O 1
ATOM 10541 N N . GLU I 1 104 ? 53.712 -85.347 58.453 1.00 46.10 109 GLU I N 1
ATOM 10542 C CA . GLU I 1 104 ? 52.876 -84.337 57.846 1.00 46.98 109 GLU I CA 1
ATOM 10543 C C . GLU I 1 104 ? 52.953 -83.069 58.653 1.00 49.07 109 GLU I C 1
ATOM 10544 O O . GLU I 1 104 ? 52.974 -81.980 58.102 1.00 55.94 109 GLU I O 1
ATOM 10550 N N . ALA I 1 105 ? 53.003 -83.209 59.968 1.00 47.17 110 ALA I N 1
ATOM 10551 C CA . ALA I 1 105 ? 53.058 -82.046 60.833 1.00 42.39 110 ALA I CA 1
ATOM 10552 C C . ALA I 1 105 ? 54.315 -81.232 60.545 1.00 46.84 110 ALA I C 1
ATOM 10553 O O . ALA I 1 105 ? 54.232 -80.055 60.191 1.00 41.69 110 ALA I O 1
ATOM 10555 N N . ASP I 1 106 ? 55.476 -81.870 60.687 1.00 48.82 111 ASP I N 1
ATOM 10556 C CA . ASP I 1 106 ? 56.752 -81.203 60.427 1.00 56.56 111 ASP I CA 1
ATOM 10557 C C . ASP I 1 106 ? 56.807 -80.699 58.981 1.00 47.68 111 ASP I C 1
ATOM 10558 O O . ASP I 1 106 ? 57.349 -79.631 58.701 1.00 46.96 111 ASP I O 1
ATOM 10563 N N . ALA I 1 107 ? 56.220 -81.473 58.075 1.00 48.99 112 ALA I N 1
ATOM 10564 C CA . ALA I 1 107 ? 56.088 -81.080 56.678 1.00 48.76 112 ALA I CA 1
ATOM 10565 C C . ALA I 1 107 ? 55.217 -79.837 56.519 1.00 44.17 112 ALA I C 1
ATOM 10566 O O . ALA I 1 107 ? 55.605 -78.878 55.869 1.00 42.59 112 ALA I O 1
ATOM 10568 N N . SER I 1 108 ? 54.029 -79.865 57.104 1.00 42.79 113 SER I N 1
ATOM 10569 C CA . SER I 1 108 ? 53.150 -78.706 57.076 1.00 47.98 113 SER I CA 1
ATOM 10570 C C . SER I 1 108 ? 53.876 -77.479 57.595 1.00 58.01 113 SER I C 1
ATOM 10571 O O . SER I 1 108 ? 53.759 -76.386 57.037 1.00 54.08 113 SER I O 1
ATOM 10574 N N . HIS I 1 109 ? 54.608 -77.654 58.688 1.00 60.08 114 HIS I N 1
ATOM 10575 C CA . HIS I 1 109 ? 55.327 -76.538 59.257 1.00 57.89 114 HIS I CA 1
ATOM 10576 C C . HIS I 1 109 ? 56.398 -76.075 58.282 1.00 55.11 114 HIS I C 1
ATOM 10577 O O . HIS I 1 109 ? 56.538 -74.882 58.013 1.00 56.44 114 HIS I O 1
ATOM 10584 N N . CYS I 1 110 ? 57.146 -77.024 57.738 1.00 50.40 115 CYS I N 1
ATOM 10585 C CA . CYS I 1 110 ? 58.275 -76.677 56.885 1.00 51.88 115 CYS I CA 1
ATOM 10586 C C . CYS I 1 110 ? 57.859 -75.933 55.615 1.00 55.24 115 CYS I C 1
ATOM 10587 O O . CYS I 1 110 ? 58.541 -75.003 55.172 1.00 51.36 115 CYS I O 1
ATOM 10590 N N . ILE I 1 111 ? 56.744 -76.357 55.027 1.00 58.08 116 ILE I N 1
ATOM 10591 C CA . ILE I 1 111 ? 56.268 -75.784 53.772 1.00 55.46 116 ILE I CA 1
ATOM 10592 C C . ILE I 1 111 ? 55.601 -74.439 54.019 1.00 50.41 116 ILE I C 1
ATOM 10593 O O . ILE I 1 111 ? 55.674 -73.550 53.185 1.00 44.33 116 ILE I O 1
ATOM 10603 N N . GLN I 1 112 ? 54.964 -74.302 55.179 1.00 53.22 117 GLN I N 1
ATOM 10604 C CA . GLN I 1 112 ? 54.300 -73.064 55.570 1.00 52.68 117 GLN I CA 1
ATOM 10605 C C . GLN I 1 112 ? 55.328 -71.956 55.721 1.00 49.13 117 GLN I C 1
ATOM 10606 O O . GLN I 1 112 ? 55.053 -70.779 55.486 1.00 52.43 117 GLN I O 1
ATOM 10612 N N . GLN I 1 113 ? 56.526 -72.340 56.114 1.00 42.62 118 GLN I N 1
ATOM 10613 C CA . GLN I 1 113 ? 57.567 -71.366 56.283 1.00 48.56 118 GLN I CA 1
ATOM 10614 C C . GLN I 1 113 ? 58.015 -70.868 54.932 1.00 51.02 118 GLN I C 1
ATOM 10615 O O . GLN I 1 113 ? 58.094 -69.663 54.690 1.00 57.51 118 GLN I O 1
ATOM 10621 N N . ILE I 1 114 ? 58.314 -71.812 54.050 1.00 49.89 119 ILE I N 1
ATOM 10622 C CA . ILE I 1 114 ? 58.699 -71.489 52.679 1.00 50.30 119 ILE I CA 1
ATOM 10623 C C . ILE I 1 114 ? 57.622 -70.656 51.966 1.00 53.07 119 ILE I C 1
ATOM 10624 O O . ILE I 1 114 ? 57.928 -69.671 51.305 1.00 50.02 119 ILE I O 1
ATOM 10634 N N . LEU I 1 115 ? 56.363 -71.053 52.123 1.00 50.38 120 LEU I N 1
ATOM 10635 C CA . LEU I 1 115 ? 55.247 -70.317 51.551 1.00 44.31 120 LEU I CA 1
ATOM 10636 C C . LEU I 1 115 ? 55.243 -68.874 51.985 1.00 52.18 120 LEU I C 1
ATOM 10637 O O . LEU I 1 115 ? 55.152 -67.980 51.151 1.00 59.09 120 LEU I O 1
ATOM 10642 N N . GLU I 1 116 ? 55.330 -68.638 53.289 1.00 55.56 121 GLU I N 1
ATOM 10643 C CA . GLU I 1 116 ? 55.366 -67.269 53.792 1.00 60.64 121 GLU I CA 1
ATOM 10644 C C . GLU I 1 116 ? 56.522 -66.470 53.191 1.00 54.43 121 GLU I C 1
ATOM 10645 O O . GLU I 1 116 ? 56.373 -65.287 52.884 1.00 52.00 121 GLU I O 1
ATOM 10651 N N . SER I 1 117 ? 57.669 -67.110 53.004 1.00 51.89 122 SER I N 1
ATOM 10652 C CA . SER I 1 117 ? 58.799 -66.398 52.427 1.00 57.76 122 SER I CA 1
ATOM 10653 C C . SER I 1 117 ? 58.505 -66.076 50.961 1.00 56.18 122 SER I C 1
ATOM 10654 O O . SER I 1 117 ? 58.617 -64.934 50.525 1.00 53.81 122 SER I O 1
ATOM 10657 N N . ILE I 1 118 ? 58.110 -67.096 50.209 1.00 62.27 123 ILE I N 1
ATOM 10658 C CA . ILE I 1 118 ? 57.686 -66.922 48.823 1.00 59.05 123 ILE I CA 1
ATOM 10659 C C . ILE I 1 118 ? 56.656 -65.806 48.732 1.00 49.02 123 ILE I C 1
ATOM 10660 O O . ILE I 1 118 ? 56.857 -64.825 48.034 1.00 48.12 123 ILE I O 1
ATOM 10670 N N . ALA I 1 119 ? 55.558 -65.958 49.459 1.00 44.12 124 ALA I N 1
ATOM 10671 C CA . ALA I 1 119 ? 54.507 -64.964 49.468 1.00 43.73 124 ALA I CA 1
ATOM 10672 C C . ALA I 1 119 ? 55.081 -63.571 49.550 1.00 51.78 124 ALA I C 1
ATOM 10673 O O . ALA I 1 119 ? 54.764 -62.725 48.719 1.00 66.96 124 ALA I O 1
ATOM 10675 N N . TYR I 1 120 ? 55.930 -63.334 50.546 1.00 57.07 125 TYR I N 1
ATOM 10676 C CA . TYR I 1 120 ? 56.561 -62.023 50.734 1.00 60.29 125 TYR I CA 1
ATOM 10677 C C . TYR I 1 120 ? 57.361 -61.591 49.496 1.00 58.76 125 TYR I C 1
ATOM 10678 O O . TYR I 1 120 ? 57.234 -60.467 49.011 1.00 53.37 125 TYR I O 1
ATOM 10687 N N . CYS I 1 121 ? 58.179 -62.502 48.987 1.00 61.03 126 CYS I N 1
ATOM 10688 C CA . CYS I 1 121 ? 58.937 -62.253 47.773 1.00 59.53 126 CYS I CA 1
ATOM 10689 C C . CYS I 1 121 ? 58.032 -61.768 46.658 1.00 48.11 126 CYS I C 1
ATOM 10690 O O . CYS I 1 121 ? 58.329 -60.780 46.007 1.00 49.92 126 CYS I O 1
ATOM 10693 N N . HIS I 1 122 ? 56.929 -62.474 46.445 1.00 43.90 127 HIS I N 1
ATOM 10694 C CA . HIS I 1 122 ? 56.029 -62.156 45.353 1.00 45.91 127 HIS I CA 1
ATOM 10695 C C . HIS I 1 122 ? 55.303 -60.839 45.582 1.00 58.55 127 HIS I C 1
ATOM 10696 O O . HIS I 1 122 ? 55.241 -59.986 44.690 1.00 66.95 127 HIS I O 1
ATOM 10703 N N . SER I 1 123 ? 54.756 -60.659 46.775 1.00 54.96 128 SER I N 1
ATOM 10704 C CA . SER I 1 123 ? 54.067 -59.417 47.084 1.00 53.09 128 SER I CA 1
ATOM 10705 C C . SER I 1 123 ? 55.047 -58.255 47.032 1.00 53.25 128 SER I C 1
ATOM 10706 O O . SER I 1 123 ? 54.683 -57.119 47.355 1.00 51.93 128 SER I O 1
ATOM 10709 N N . ASN I 1 124 ? 56.288 -58.551 46.637 1.00 57.36 129 ASN I N 1
ATOM 10710 C CA . ASN I 1 124 ? 57.329 -57.534 46.455 1.00 59.53 129 ASN I CA 1
ATOM 10711 C C . ASN I 1 124 ? 57.979 -57.572 45.077 1.00 56.10 129 ASN I C 1
ATOM 10712 O O . ASN I 1 124 ? 59.051 -57.015 44.870 1.00 51.76 129 ASN I O 1
ATOM 10717 N N . GLY I 1 125 ? 57.316 -58.240 44.140 1.00 61.31 130 GLY I N 1
ATOM 10718 C CA . GLY I 1 125 ? 57.744 -58.261 42.756 1.00 60.91 130 GLY I CA 1
ATOM 10719 C C . GLY I 1 125 ? 58.937 -59.148 42.464 1.00 62.21 130 GLY I C 1
ATOM 10720 O O . GLY I 1 125 ? 59.520 -59.060 41.392 1.00 73.50 130 GLY I O 1
ATOM 10721 N N . ILE I 1 126 ? 59.311 -60.007 43.403 1.00 61.10 131 ILE I N 1
ATOM 10722 C CA . ILE I 1 126 ? 60.461 -60.888 43.186 1.00 60.87 131 ILE I CA 1
ATOM 10723 C C . ILE I 1 126 ? 60.063 -62.335 42.928 1.00 58.41 131 ILE I C 1
ATOM 10724 O O . ILE I 1 126 ? 59.260 -62.908 43.655 1.00 60.09 131 ILE I O 1
ATOM 10734 N N . VAL I 1 127 ? 60.635 -62.920 41.885 1.00 57.65 132 VAL I N 1
ATOM 10735 C CA . VAL I 1 127 ? 60.433 -64.325 41.583 1.00 55.30 132 VAL I CA 1
ATOM 10736 C C . VAL I 1 127 ? 61.774 -65.030 41.742 1.00 58.40 132 VAL I C 1
ATOM 10737 O O . VAL I 1 127 ? 62.798 -64.578 41.231 1.00 61.78 132 VAL I O 1
ATOM 10747 N N . HIS I 1 128 ? 61.783 -66.135 42.466 1.00 45.68 133 HIS I N 1
ATOM 10748 C CA . HIS I 1 128 ? 63.051 -66.765 42.781 1.00 57.08 133 HIS I CA 1
ATOM 10749 C C . HIS I 1 128 ? 63.580 -67.582 41.616 1.00 64.83 133 HIS I C 1
ATOM 10750 O O . HIS I 1 128 ? 64.723 -67.403 41.203 1.00 69.89 133 HIS I O 1
ATOM 10757 N N . ARG I 1 129 ? 62.741 -68.481 41.105 1.00 59.63 134 ARG I N 1
ATOM 10758 C CA . ARG I 1 129 ? 63.101 -69.387 40.015 1.00 59.91 134 ARG I CA 1
ATOM 10759 C C . ARG I 1 129 ? 63.937 -70.595 40.472 1.00 67.06 134 ARG I C 1
ATOM 10760 O O . ARG I 1 129 ? 63.560 -71.748 40.238 1.00 72.48 134 ARG I O 1
ATOM 10768 N N . ASN I 1 130 ? 65.065 -70.334 41.124 1.00 62.54 135 ASN I N 1
ATOM 10769 C CA . ASN I 1 130 ? 65.927 -71.411 41.589 1.00 67.29 135 ASN I CA 1
ATOM 10770 C C . ASN I 1 130 ? 65.533 -71.947 42.968 1.00 70.24 135 ASN I C 1
ATOM 10771 O O . ASN I 1 130 ? 66.390 -72.195 43.821 1.00 62.89 135 ASN I O 1
ATOM 10776 N N . LEU I 1 131 ? 64.235 -72.141 43.179 1.00 63.98 136 LEU I N 1
ATOM 10777 C CA . LEU I 1 131 ? 63.739 -72.621 44.457 1.00 52.79 136 LEU I CA 1
ATOM 10778 C C . LEU I 1 131 ? 63.813 -74.145 44.585 1.00 54.66 136 LEU I C 1
ATOM 10779 O O . LEU I 1 131 ? 63.125 -74.879 43.879 1.00 62.90 136 LEU I O 1
ATOM 10784 N N . LYS I 1 132 ? 64.653 -74.610 45.501 1.00 54.12 137 LYS I N 1
ATOM 10785 C CA . LYS I 1 132 ? 64.837 -76.039 45.741 1.00 55.42 137 LYS I CA 1
ATOM 10786 C C . LYS I 1 132 ? 65.255 -76.279 47.196 1.00 59.70 137 LYS I C 1
ATOM 10787 O O . LYS I 1 132 ? 65.560 -75.337 47.929 1.00 60.65 137 LYS I O 1
ATOM 10793 N N . PRO I 1 133 ? 65.248 -77.540 47.633 1.00 54.99 138 PRO I N 1
ATOM 10794 C CA . PRO I 1 133 ? 65.720 -77.843 48.984 1.00 57.36 138 PRO I CA 1
ATOM 10795 C C . PRO I 1 133 ? 67.174 -77.436 49.231 1.00 64.66 138 PRO I C 1
ATOM 10796 O O . PRO I 1 133 ? 67.487 -76.973 50.331 1.00 72.12 138 PRO I O 1
ATOM 10800 N N . GLU I 1 134 ? 68.051 -77.599 48.246 1.00 55.31 139 GLU I N 1
ATOM 10801 C CA . GLU I 1 134 ? 69.451 -77.245 48.459 1.00 58.75 139 GLU I CA 1
ATOM 10802 C C . GLU I 1 134 ? 69.648 -75.726 48.598 1.00 60.18 139 GLU I C 1
ATOM 10803 O O . GLU I 1 134 ? 70.774 -75.258 48.729 1.00 67.40 139 GLU I O 1
ATOM 10809 N N . ASN I 1 135 ? 68.555 -74.965 48.583 1.00 60.11 140 ASN I N 1
ATOM 10810 C CA . ASN I 1 135 ? 68.605 -73.506 48.750 1.00 60.49 140 ASN I CA 1
ATOM 10811 C C . ASN I 1 135 ? 67.800 -72.991 49.952 1.00 67.48 140 ASN I C 1
ATOM 10812 O O . ASN I 1 135 ? 67.598 -71.781 50.122 1.00 61.69 140 ASN I O 1
ATOM 10817 N N . LEU I 1 136 ? 67.334 -73.923 50.774 1.00 65.71 141 LEU I N 1
ATOM 10818 C CA . LEU I 1 136 ? 66.630 -73.589 51.997 1.00 60.63 141 LEU I CA 1
ATOM 10819 C C . LEU I 1 136 ? 67.506 -73.948 53.184 1.00 68.19 141 LEU I C 1
ATOM 10820 O O . LEU I 1 136 ? 67.920 -75.101 53.335 1.00 72.63 141 LEU I O 1
ATOM 10825 N N . LEU I 1 137 ? 67.790 -72.955 54.020 1.00 64.19 142 LEU I N 1
ATOM 10826 C CA . LEU I 1 137 ? 68.665 -73.159 55.166 1.00 65.74 142 LEU I CA 1
ATOM 10827 C C . LEU I 1 137 ? 67.878 -73.225 56.457 1.00 72.39 142 LEU I C 1
ATOM 10828 O O . LEU I 1 137 ? 66.844 -72.564 56.583 1.00 71.54 142 LEU I O 1
ATOM 10833 N N . LEU I 1 138 ? 68.373 -74.017 57.410 1.00 73.64 143 LEU I N 1
ATOM 10834 C CA . LEU I 1 138 ? 67.744 -74.139 58.724 1.00 81.71 143 LEU I CA 1
ATOM 10835 C C . LEU I 1 138 ? 68.480 -73.296 59.780 1.00 85.63 143 LEU I C 1
ATOM 10836 O O . LEU I 1 138 ? 69.703 -73.201 59.761 1.00 87.04 143 LEU I O 1
ATOM 10841 N N . ALA I 1 139 ? 67.729 -72.681 60.691 1.00 91.94 144 ALA I N 1
ATOM 10842 C CA . ALA I 1 139 ? 68.310 -71.931 61.816 1.00 100.45 144 ALA I CA 1
ATOM 10843 C C . ALA I 1 139 ? 69.208 -72.813 62.717 1.00 98.62 144 ALA I C 1
ATOM 10844 O O . ALA I 1 139 ? 70.354 -72.464 63.029 1.00 82.18 144 ALA I O 1
ATOM 10846 N N . SER I 1 140 ? 68.645 -73.936 63.155 1.00 98.98 145 SER I N 1
ATOM 10847 C CA . SER I 1 140 ? 69.391 -75.033 63.763 1.00 102.08 145 SER I CA 1
ATOM 10848 C C . SER I 1 140 ? 68.691 -76.301 63.279 1.00 104.67 145 SER I C 1
ATOM 10849 O O . SER I 1 140 ? 67.767 -76.236 62.456 1.00 92.25 145 SER I O 1
ATOM 10852 N N . LYS I 1 141 ? 69.117 -77.458 63.771 1.00 110.62 146 LYS I N 1
ATOM 10853 C CA . LYS I 1 141 ? 68.385 -78.686 63.456 1.00 104.98 146 LYS I CA 1
ATOM 10854 C C . LYS I 1 141 ? 67.383 -78.960 64.590 1.00 102.41 146 LYS I C 1
ATOM 10855 O O . LYS I 1 141 ? 66.983 -80.111 64.808 1.00 105.17 146 LYS I O 1
ATOM 10861 N N . ALA I 1 142 ? 66.992 -77.893 65.307 1.00 85.60 147 ALA I N 1
ATOM 10862 C CA . ALA I 1 142 ? 65.964 -77.970 66.347 1.00 73.06 147 ALA I CA 1
ATOM 10863 C C . ALA I 1 142 ? 64.694 -78.626 65.801 1.00 87.68 147 ALA I C 1
ATOM 10864 O O . ALA I 1 142 ? 64.506 -78.759 64.577 1.00 97.50 147 ALA I O 1
ATOM 10866 N N . LYS I 1 143 ? 63.821 -79.048 66.709 1.00 89.26 148 LYS I N 1
ATOM 10867 C CA . LYS I 1 143 ? 62.524 -79.584 66.296 1.00 102.22 148 LYS I CA 1
ATOM 10868 C C . LYS I 1 143 ? 61.522 -78.423 66.244 1.00 94.84 148 LYS I C 1
ATOM 10869 O O . LYS I 1 143 ? 60.534 -78.380 66.989 1.00 91.40 148 LYS I O 1
ATOM 10875 N N . GLY I 1 144 ? 61.809 -77.465 65.367 1.00 84.21 149 GLY I N 1
ATOM 10876 C CA . GLY I 1 144 ? 60.970 -76.294 65.214 1.00 77.07 149 GLY I CA 1
ATOM 10877 C C . GLY I 1 144 ? 61.751 -75.165 64.568 1.00 84.32 149 GLY I C 1
ATOM 10878 O O . GLY I 1 144 ? 61.160 -74.155 64.159 1.00 84.97 149 GLY I O 1
ATOM 10879 N N . ALA I 1 145 ? 63.072 -75.337 64.475 1.00 72.03 150 ALA I N 1
ATOM 10880 C CA . ALA I 1 145 ? 63.938 -74.316 63.899 1.00 72.60 150 ALA I CA 1
ATOM 10881 C C . ALA I 1 145 ? 63.326 -73.692 62.638 1.00 85.70 150 ALA I C 1
ATOM 10882 O O . ALA I 1 145 ? 62.609 -74.367 61.874 1.00 86.48 150 ALA I O 1
ATOM 10884 N N . ALA I 1 146 ? 63.609 -72.403 62.427 1.00 82.00 151 ALA I N 1
ATOM 10885 C CA . ALA I 1 146 ? 63.072 -71.666 61.278 1.00 76.36 151 ALA I CA 1
ATOM 10886 C C . ALA I 1 146 ? 63.829 -71.992 59.996 1.00 76.77 151 ALA I C 1
ATOM 10887 O O . ALA I 1 146 ? 64.976 -72.438 60.044 1.00 74.73 151 ALA I O 1
ATOM 10889 N N . VAL I 1 147 ? 63.177 -71.766 58.856 1.00 68.90 152 VAL I N 1
ATOM 10890 C CA . VAL I 1 147 ? 63.784 -72.015 57.558 1.00 57.44 152 VAL I CA 1
ATOM 10891 C C . VAL I 1 147 ? 64.016 -70.712 56.802 1.00 58.72 152 VAL I C 1
ATOM 10892 O O . VAL I 1 147 ? 63.168 -69.824 56.811 1.00 63.01 152 VAL I O 1
ATOM 10902 N N . LYS I 1 148 ? 65.165 -70.598 56.148 1.00 51.91 153 LYS I N 1
ATOM 10903 C CA . LYS I 1 148 ? 65.521 -69.355 55.481 1.00 59.57 153 LYS I CA 1
ATOM 10904 C C . LYS I 1 148 ? 65.781 -69.575 53.996 1.00 72.62 153 LYS I C 1
ATOM 10905 O O . LYS I 1 148 ? 66.325 -70.608 53.586 1.00 75.32 153 LYS I O 1
ATOM 10911 N N . LEU I 1 149 ? 65.396 -68.583 53.199 1.00 71.85 154 LEU I N 1
ATOM 10912 C CA . LEU I 1 149 ? 65.483 -68.650 51.745 1.00 62.02 154 LEU I CA 1
ATOM 10913 C C . LEU I 1 149 ? 66.800 -68.044 51.263 1.00 63.47 154 LEU I C 1
ATOM 10914 O O . LEU I 1 149 ? 67.196 -66.976 51.721 1.00 68.26 154 LEU I O 1
ATOM 10919 N N . ALA I 1 150 ? 67.476 -68.712 50.336 1.00 66.49 155 ALA I N 1
ATOM 10920 C CA . ALA I 1 150 ? 68.770 -68.217 49.887 1.00 71.81 155 ALA I CA 1
ATOM 10921 C C . ALA I 1 150 ? 69.048 -68.410 48.386 1.00 81.02 155 ALA I C 1
ATOM 10922 O O . ALA I 1 150 ? 68.286 -69.078 47.677 1.00 77.81 155 ALA I O 1
ATOM 10924 N N . ASP I 1 151 ? 70.146 -67.806 47.923 1.00 85.95 156 ASP I N 1
ATOM 10925 C CA . ASP I 1 151 ? 70.592 -67.864 46.525 1.00 87.82 156 ASP I CA 1
ATOM 10926 C C . ASP I 1 151 ? 69.638 -67.211 45.540 1.00 78.72 156 ASP I C 1
ATOM 10927 O O . ASP I 1 151 ? 68.786 -67.877 44.953 1.00 66.61 156 ASP I O 1
ATOM 10932 N N . PHE I 1 152 ? 69.811 -65.909 45.345 1.00 79.62 157 PHE I N 1
ATOM 10933 C CA . PHE I 1 152 ? 68.966 -65.163 44.428 1.00 88.00 157 PHE I CA 1
ATOM 10934 C C . PHE I 1 152 ? 69.678 -64.884 43.118 1.00 88.23 157 PHE I C 1
ATOM 10935 O O . PHE I 1 152 ? 69.369 -63.916 42.419 1.00 84.45 157 PHE I O 1
ATOM 10943 N N . GLY I 1 153 ? 70.629 -65.749 42.789 1.00 89.35 158 GLY I N 1
ATOM 10944 C CA . GLY I 1 153 ? 71.357 -65.629 41.543 1.00 95.31 158 GLY I CA 1
ATOM 10945 C C . GLY I 1 153 ? 70.404 -65.491 40.380 1.00 88.88 158 GLY I C 1
ATOM 10946 O O . GLY I 1 153 ? 70.630 -64.697 39.463 1.00 95.14 158 GLY I O 1
ATOM 10947 N N . LEU I 1 154 ? 69.320 -66.255 40.432 1.00 77.63 159 LEU I N 1
ATOM 10948 C CA . LEU I 1 154 ? 68.356 -66.272 39.342 1.00 80.55 159 LEU I CA 1
ATOM 10949 C C . LEU I 1 154 ? 67.116 -65.413 39.623 1.00 78.34 159 LEU I C 1
ATOM 10950 O O . LEU I 1 154 ? 66.224 -65.310 38.785 1.00 81.14 159 LEU I O 1
ATOM 10955 N N . ALA I 1 155 ? 67.067 -64.788 40.794 1.00 79.16 160 ALA I N 1
ATOM 10956 C CA . ALA I 1 155 ? 65.955 -63.900 41.128 1.00 80.08 160 ALA I CA 1
ATOM 10957 C C . ALA I 1 155 ? 65.810 -62.799 40.086 1.00 74.28 160 ALA I C 1
ATOM 10958 O O . ALA I 1 155 ? 66.788 -62.374 39.480 1.00 76.04 160 ALA I O 1
ATOM 10960 N N . ILE I 1 156 ? 64.579 -62.353 39.878 1.00 68.55 161 ILE I N 1
ATOM 10961 C CA . ILE I 1 156 ? 64.288 -61.287 38.928 1.00 68.83 161 ILE I CA 1
ATOM 10962 C C . ILE I 1 156 ? 63.132 -60.467 39.476 1.00 70.61 161 ILE I C 1
ATOM 10963 O O . ILE I 1 156 ? 62.282 -60.986 40.195 1.00 64.69 161 ILE I O 1
ATOM 10973 N N . GLU I 1 157 ? 63.111 -59.182 39.150 1.00 78.05 162 GLU I N 1
ATOM 10974 C CA . GLU I 1 157 ? 62.025 -58.306 39.571 1.00 71.65 162 GLU I CA 1
ATOM 10975 C C . GLU I 1 157 ? 61.007 -58.183 38.437 1.00 71.76 162 GLU I C 1
ATOM 10976 O O . GLU I 1 157 ? 61.383 -58.003 37.284 1.00 90.45 162 GLU I O 1
ATOM 10982 N N . VAL I 1 158 ? 59.723 -58.307 38.759 1.00 64.89 163 VAL I N 1
ATOM 10983 C CA . VAL I 1 158 ? 58.687 -58.386 37.736 1.00 63.39 163 VAL I CA 1
ATOM 10984 C C . VAL I 1 158 ? 57.372 -57.736 38.137 1.00 77.88 163 VAL I C 1
ATOM 10985 O O . VAL I 1 158 ? 57.049 -57.604 39.322 1.00 69.45 163 VAL I O 1
ATOM 10995 N N . ASN I 1 159 ? 56.613 -57.338 37.120 1.00 104.92 164 ASN I N 1
ATOM 10996 C CA . ASN I 1 159 ? 55.240 -56.888 37.304 1.00 105.71 164 ASN I CA 1
ATOM 10997 C C . ASN I 1 159 ? 54.280 -58.080 37.280 1.00 105.89 164 ASN I C 1
ATOM 10998 O O . ASN I 1 159 ? 54.706 -59.232 37.152 1.00 96.91 164 ASN I O 1
ATOM 11003 N N . ASP I 1 160 ? 52.986 -57.798 37.399 1.00 117.15 165 ASP I N 1
ATOM 11004 C CA . ASP I 1 160 ? 51.959 -58.839 37.327 1.00 128.38 165 ASP I CA 1
ATOM 11005 C C . ASP I 1 160 ? 51.833 -59.452 35.921 1.00 116.51 165 ASP I C 1
ATOM 11006 O O . ASP I 1 160 ? 51.072 -60.396 35.701 1.00 103.25 165 ASP I O 1
ATOM 11011 N N . SER I 1 161 ? 52.607 -58.916 34.983 1.00 122.13 166 SER I N 1
ATOM 11012 C CA . SER I 1 161 ? 52.474 -59.253 33.572 1.00 115.55 166 SER I CA 1
ATOM 11013 C C . SER I 1 161 ? 53.441 -60.368 33.164 1.00 113.73 166 SER I C 1
ATOM 11014 O O . SER I 1 161 ? 54.662 -60.252 33.358 1.00 106.71 166 SER I O 1
ATOM 11017 N N . GLU I 1 162 ? 52.889 -61.441 32.595 1.00 106.90 167 GLU I N 1
ATOM 11018 C CA . GLU I 1 162 ? 53.686 -62.587 32.153 1.00 93.99 167 GLU I CA 1
ATOM 11019 C C . GLU I 1 162 ? 54.530 -62.262 30.924 1.00 78.88 167 GLU I C 1
ATOM 11020 O O . GLU I 1 162 ? 54.065 -61.601 30.002 1.00 82.72 167 GLU I O 1
ATOM 11026 N N . ALA I 1 163 ? 55.777 -62.717 30.936 1.00 71.35 168 ALA I N 1
ATOM 11027 C CA . ALA I 1 163 ? 56.689 -62.541 29.817 1.00 64.14 168 ALA I CA 1
ATOM 11028 C C . ALA I 1 163 ? 57.559 -63.781 29.697 1.00 73.75 168 ALA I C 1
ATOM 11029 O O . ALA I 1 163 ? 57.266 -64.808 30.303 1.00 79.02 168 ALA I O 1
ATOM 11031 N N . TRP I 1 164 ? 58.629 -63.691 28.915 1.00 71.86 169 TRP I N 1
ATOM 11032 C CA . TRP I 1 164 ? 59.592 -64.786 28.834 1.00 72.84 169 TRP I CA 1
ATOM 11033 C C . TRP I 1 164 ? 60.939 -64.364 29.402 1.00 80.77 169 TRP I C 1
ATOM 11034 O O . TRP I 1 164 ? 61.881 -64.093 28.648 1.00 73.71 169 TRP I O 1
ATOM 11045 N N . HIS I 1 165 ? 61.023 -64.321 30.731 1.00 82.33 170 HIS I N 1
ATOM 11046 C CA . HIS I 1 165 ? 62.204 -63.807 31.424 1.00 80.23 170 HIS I CA 1
ATOM 11047 C C . HIS I 1 165 ? 63.370 -64.807 31.425 1.00 86.68 170 HIS I C 1
ATOM 11048 O O . HIS I 1 165 ? 63.838 -65.240 32.479 1.00 88.78 170 HIS I O 1
ATOM 11055 N N . GLY I 1 166 ? 63.837 -65.168 30.235 1.00 82.68 171 GLY I N 1
ATOM 11056 C CA . GLY I 1 166 ? 64.944 -66.097 30.104 1.00 81.51 171 GLY I CA 1
ATOM 11057 C C . GLY I 1 166 ? 64.568 -67.513 30.491 1.00 80.54 171 GLY I C 1
ATOM 11058 O O . GLY I 1 166 ? 63.422 -67.800 30.842 1.00 73.05 171 GLY I O 1
ATOM 11059 N N . PHE I 1 167 ? 65.547 -68.405 30.430 1.00 83.34 172 PHE I N 1
ATOM 11060 C CA . PHE I 1 167 ? 65.322 -69.804 30.755 1.00 73.03 172 PHE I CA 1
ATOM 11061 C C . PHE I 1 167 ? 66.396 -70.299 31.706 1.00 76.56 172 PHE I C 1
ATOM 11062 O O . PHE I 1 167 ? 67.534 -70.517 31.297 1.00 77.07 172 PHE I O 1
ATOM 11070 N N . ALA I 1 168 ? 66.028 -70.470 32.973 1.00 77.92 173 ALA I N 1
ATOM 11071 C CA . ALA I 1 168 ? 66.965 -70.910 34.006 1.00 74.17 173 ALA I CA 1
ATOM 11072 C C . ALA I 1 168 ? 66.257 -71.496 35.232 1.00 69.58 173 ALA I C 1
ATOM 11073 O O . ALA I 1 168 ? 65.062 -71.297 35.434 1.00 66.19 173 ALA I O 1
ATOM 11075 N N . GLY I 1 169 ? 67.011 -72.209 36.059 1.00 77.18 174 GLY I N 1
ATOM 11076 C CA . GLY I 1 169 ? 66.449 -72.895 37.211 1.00 76.85 174 GLY I CA 1
ATOM 11077 C C . GLY I 1 169 ? 67.005 -74.299 37.255 1.00 76.52 174 GLY I C 1
ATOM 11078 O O . GLY I 1 169 ? 67.721 -74.708 36.344 1.00 83.89 174 GLY I O 1
ATOM 11079 N N . THR I 1 170 ? 66.690 -75.050 38.300 1.00 71.09 175 THR I N 1
ATOM 11080 C CA . THR I 1 170 ? 67.215 -76.410 38.400 1.00 74.54 175 THR I CA 1
ATOM 11081 C C . THR I 1 170 ? 66.312 -77.446 37.717 1.00 71.25 175 THR I C 1
ATOM 11082 O O . THR I 1 170 ? 65.105 -77.502 37.969 1.00 66.29 175 THR I O 1
ATOM 11089 N N . PRO I 1 171 ? 66.906 -78.275 36.847 1.00 70.66 176 PRO I N 1
ATOM 11090 C CA . PRO I 1 171 ? 66.188 -79.337 36.146 1.00 62.79 176 PRO I CA 1
ATOM 11091 C C . PRO I 1 171 ? 65.707 -80.382 37.142 1.00 69.50 176 PRO I C 1
ATOM 11092 O O . PRO I 1 171 ? 66.516 -81.113 37.717 1.00 73.33 176 PRO I O 1
ATOM 11096 N N . GLY I 1 172 ? 64.398 -80.451 37.334 1.00 59.93 177 GLY I N 1
ATOM 11097 C CA . GLY I 1 172 ? 63.818 -81.327 38.324 1.00 53.63 177 GLY I CA 1
ATOM 11098 C C . GLY I 1 172 ? 62.748 -80.554 39.054 1.00 57.29 177 GLY I C 1
ATOM 11099 O O . GLY I 1 172 ? 61.727 -81.120 39.454 1.00 55.92 177 GLY I O 1
ATOM 11100 N N . TYR I 1 173 ? 62.986 -79.252 39.213 1.00 52.27 178 TYR I N 1
ATOM 11101 C CA . TYR I 1 173 ? 62.026 -78.363 39.847 1.00 52.21 178 TYR I CA 1
ATOM 11102 C C . TYR I 1 173 ? 61.380 -77.437 38.827 1.00 66.12 178 TYR I C 1
ATOM 11103 O O . TYR I 1 173 ? 60.406 -76.741 39.131 1.00 75.85 178 TYR I O 1
ATOM 11112 N N . LEU I 1 174 ? 61.914 -77.433 37.611 1.00 69.97 179 LEU I N 1
ATOM 11113 C CA . LEU I 1 174 ? 61.441 -76.505 36.592 1.00 64.16 179 LEU I CA 1
ATOM 11114 C C . LEU I 1 174 ? 59.953 -76.652 36.310 1.00 65.42 179 LEU I C 1
ATOM 11115 O O . LEU I 1 174 ? 59.397 -77.756 36.410 1.00 64.25 179 LEU I O 1
ATOM 11120 N N . SER I 1 175 ? 59.320 -75.528 35.970 1.00 59.23 180 SER I N 1
ATOM 11121 C CA . SER I 1 175 ? 57.888 -75.496 35.676 1.00 64.87 180 SER I CA 1
ATOM 11122 C C . SER I 1 175 ? 57.542 -75.841 34.211 1.00 62.38 180 SER I C 1
ATOM 11123 O O . SER I 1 175 ? 58.312 -75.565 33.289 1.00 59.16 180 SER I O 1
ATOM 11126 N N . PRO I 1 176 ? 56.373 -76.452 33.996 1.00 56.02 181 PRO I N 1
ATOM 11127 C CA . PRO I 1 176 ? 55.936 -76.706 32.627 1.00 62.90 181 PRO I CA 1
ATOM 11128 C C . PRO I 1 176 ? 56.008 -75.455 31.751 1.00 65.03 181 PRO I C 1
ATOM 11129 O O . PRO I 1 176 ? 56.567 -75.516 30.656 1.00 66.28 181 PRO I O 1
ATOM 11133 N N . GLU I 1 177 ? 55.452 -74.342 32.226 1.00 62.95 182 GLU I N 1
ATOM 11134 C CA . GLU I 1 177 ? 55.387 -73.118 31.428 1.00 62.70 182 GLU I CA 1
ATOM 11135 C C . GLU I 1 177 ? 56.762 -72.651 30.942 1.00 63.49 182 GLU I C 1
ATOM 11136 O O . GLU I 1 177 ? 56.874 -71.993 29.905 1.00 66.97 182 GLU I O 1
ATOM 11142 N N . VAL I 1 178 ? 57.805 -73.006 31.681 1.00 57.86 183 VAL I N 1
ATOM 11143 C CA . VAL I 1 178 ? 59.154 -72.602 31.306 1.00 58.85 183 VAL I CA 1
ATOM 11144 C C . VAL I 1 178 ? 59.802 -73.550 30.305 1.00 59.61 183 VAL I C 1
ATOM 11145 O O . VAL I 1 178 ? 60.673 -73.148 29.535 1.00 54.39 183 VAL I O 1
ATOM 11155 N N . LEU I 1 179 ? 59.382 -74.812 30.329 1.00 59.68 184 LEU I N 1
ATOM 11156 C CA . LEU I 1 179 ? 59.880 -75.797 29.369 1.00 66.55 184 LEU I CA 1
ATOM 11157 C C . LEU I 1 179 ? 59.166 -75.662 28.025 1.00 65.23 184 LEU I C 1
ATOM 11158 O O . LEU I 1 179 ? 59.698 -76.043 26.980 1.00 61.73 184 LEU I O 1
ATOM 11163 N N . LYS I 1 180 ? 57.951 -75.126 28.068 1.00 59.33 185 LYS I N 1
ATOM 11164 C CA . LYS I 1 180 ? 57.181 -74.880 26.864 1.00 58.48 185 LYS I CA 1
ATOM 11165 C C . LYS I 1 180 ? 57.569 -73.536 26.278 1.00 63.63 185 LYS I C 1
ATOM 11166 O O . LYS I 1 180 ? 56.902 -73.028 25.380 1.00 75.13 185 LYS I O 1
ATOM 11172 N N . LYS I 1 181 ? 58.652 -72.963 26.795 1.00 68.79 186 LYS I N 1
ATOM 11173 C CA . LYS I 1 181 ? 59.097 -71.621 26.411 1.00 71.48 186 LYS I CA 1
ATOM 11174 C C . LYS I 1 181 ? 57.931 -70.637 26.400 1.00 63.76 186 LYS I C 1
ATOM 11175 O O . LYS I 1 181 ? 57.932 -69.685 25.623 1.00 63.40 186 LYS I O 1
ATOM 11181 N N . ASP I 1 182 ? 56.939 -70.877 27.255 1.00 56.64 187 ASP I N 1
ATOM 11182 C CA . ASP I 1 182 ? 55.813 -69.970 27.394 1.00 56.60 187 ASP I CA 1
ATOM 11183 C C . ASP I 1 182 ? 56.176 -68.746 28.222 1.00 62.92 187 ASP I C 1
ATOM 11184 O O . ASP I 1 182 ? 57.244 -68.672 28.816 1.00 60.27 187 ASP I O 1
ATOM 11189 N N . PRO I 1 183 ? 55.285 -67.760 28.258 1.00 67.95 188 PRO I N 1
ATOM 11190 C CA . PRO I 1 183 ? 55.591 -66.672 29.176 1.00 68.73 188 PRO I CA 1
ATOM 11191 C C . PRO I 1 183 ? 55.233 -67.146 30.562 1.00 76.52 188 PRO I C 1
ATOM 11192 O O . PRO I 1 183 ? 54.223 -67.831 30.719 1.00 80.67 188 PRO I O 1
ATOM 11196 N N . TYR I 1 184 ? 56.044 -66.805 31.553 1.00 75.62 189 TYR I N 1
ATOM 11197 C CA . TYR I 1 184 ? 55.747 -67.201 32.922 1.00 75.81 189 TYR I CA 1
ATOM 11198 C C . TYR I 1 184 ? 55.884 -66.028 33.889 1.00 77.85 189 TYR I C 1
ATOM 11199 O O . TYR I 1 184 ? 56.396 -64.967 33.530 1.00 74.88 189 TYR I O 1
ATOM 11208 N N . SER I 1 185 ? 55.416 -66.230 35.116 1.00 81.26 190 SER I N 1
ATOM 11209 C CA . SER I 1 185 ? 55.502 -65.214 36.162 1.00 79.02 190 SER I CA 1
ATOM 11210 C C . SER I 1 185 ? 55.682 -65.902 37.523 1.00 71.41 190 SER I C 1
ATOM 11211 O O . SER I 1 185 ? 56.257 -66.999 37.624 1.00 62.50 190 SER I O 1
ATOM 11214 N N . LYS I 1 186 ? 55.167 -65.259 38.562 1.00 71.35 191 LYS I N 1
ATOM 11215 C CA . LYS I 1 186 ? 55.286 -65.769 39.923 1.00 64.65 191 LYS I CA 1
ATOM 11216 C C . LYS I 1 186 ? 55.035 -67.282 40.095 1.00 58.17 191 LYS I C 1
ATOM 11217 O O . LYS I 1 186 ? 55.779 -67.967 40.796 1.00 61.18 191 LYS I O 1
ATOM 11223 N N . PRO I 1 187 ? 53.986 -67.812 39.463 1.00 52.02 192 PRO I N 1
ATOM 11224 C CA . PRO I 1 187 ? 53.646 -69.182 39.852 1.00 53.21 192 PRO I CA 1
ATOM 11225 C C . PRO I 1 187 ? 54.730 -70.221 39.608 1.00 49.30 192 PRO I C 1
ATOM 11226 O O . PRO I 1 187 ? 54.577 -71.342 40.092 1.00 47.63 192 PRO I O 1
ATOM 11230 N N . VAL I 1 188 ? 55.795 -69.879 38.887 1.00 53.59 193 VAL I N 1
ATOM 11231 C CA . VAL I 1 188 ? 56.874 -70.852 38.674 1.00 56.97 193 VAL I CA 1
ATOM 11232 C C . VAL I 1 188 ? 57.413 -71.354 40.006 1.00 51.39 193 VAL I C 1
ATOM 11233 O O . VAL I 1 188 ? 57.936 -72.465 40.104 1.00 56.14 193 VAL I O 1
ATOM 11243 N N . ASP I 1 189 ? 57.270 -70.522 41.029 1.00 50.64 194 ASP I N 1
ATOM 11244 C CA . ASP I 1 189 ? 57.802 -70.830 42.348 1.00 50.26 194 ASP I CA 1
ATOM 11245 C C . ASP I 1 189 ? 56.881 -71.765 43.107 1.00 51.46 194 ASP I C 1
ATOM 11246 O O . ASP I 1 189 ? 57.337 -72.733 43.714 1.00 48.84 194 ASP I O 1
ATOM 11251 N N . ILE I 1 190 ? 55.584 -71.485 43.065 1.00 44.95 195 ILE I N 1
ATOM 11252 C CA . ILE I 1 190 ? 54.623 -72.409 43.643 1.00 41.91 195 ILE I CA 1
ATOM 11253 C C . ILE I 1 190 ? 54.784 -73.796 43.013 1.00 45.96 195 ILE I C 1
ATOM 11254 O O . ILE I 1 190 ? 54.491 -74.805 43.651 1.00 46.32 195 ILE I O 1
ATOM 11264 N N . TRP I 1 191 ? 55.245 -73.865 41.767 1.00 42.12 196 TRP I N 1
ATOM 11265 C CA . TRP I 1 191 ? 55.448 -75.177 41.188 1.00 50.33 196 TRP I CA 1
ATOM 11266 C C . TRP I 1 191 ? 56.558 -75.862 41.961 1.00 47.16 196 TRP I C 1
ATOM 11267 O O . TRP I 1 191 ? 56.424 -77.022 42.381 1.00 40.44 196 TRP I O 1
ATOM 11278 N N . ALA I 1 192 ? 57.649 -75.129 42.160 1.00 41.78 197 ALA I N 1
ATOM 11279 C CA . ALA I 1 192 ? 58.781 -75.659 42.897 1.00 48.01 197 ALA I CA 1
ATOM 11280 C C . ALA I 1 192 ? 58.364 -76.147 44.281 1.00 51.97 197 ALA I C 1
ATOM 11281 O O . ALA I 1 192 ? 58.817 -77.205 44.731 1.00 51.86 197 ALA I O 1
ATOM 11283 N N . CYS I 1 193 ? 57.499 -75.391 44.954 1.00 45.96 198 CYS I N 1
ATOM 11284 C CA . CYS I 1 193 ? 56.984 -75.824 46.256 1.00 47.87 198 CYS I CA 1
ATOM 11285 C C . CYS I 1 193 ? 56.395 -77.222 46.178 1.00 53.06 198 CYS I C 1
ATOM 11286 O O . CYS I 1 193 ? 56.797 -78.111 46.938 1.00 53.41 198 CYS I O 1
ATOM 11289 N N . GLY I 1 194 ? 55.445 -77.415 45.261 1.00 47.40 199 GLY I N 1
ATOM 11290 C CA . GLY I 1 194 ? 54.801 -78.707 45.101 1.00 47.06 199 GLY I CA 1
ATOM 11291 C C . GLY I 1 194 ? 55.805 -79.838 45.019 1.00 44.66 199 GLY I C 1
ATOM 11292 O O . GLY I 1 194 ? 55.617 -80.901 45.605 1.00 39.35 199 GLY I O 1
ATOM 11293 N N . VAL I 1 195 ? 56.884 -79.601 44.284 1.00 45.11 200 VAL I N 1
ATOM 11294 C CA . VAL I 1 195 ? 57.955 -80.573 44.175 1.00 43.36 200 VAL I CA 1
ATOM 11295 C C . VAL I 1 195 ? 58.527 -80.848 45.542 1.00 49.25 200 VAL I C 1
ATOM 11296 O O . VAL I 1 195 ? 58.626 -82.010 45.950 1.00 53.51 200 VAL I O 1
ATOM 11306 N N . ILE I 1 196 ? 58.897 -79.771 46.241 1.00 45.22 201 ILE I N 1
ATOM 11307 C CA . ILE I 1 196 ? 59.478 -79.857 47.584 1.00 42.50 201 ILE I CA 1
ATOM 11308 C C . ILE I 1 196 ? 58.536 -80.505 48.594 1.00 36.36 201 ILE I C 1
ATOM 11309 O O . ILE I 1 196 ? 58.857 -81.544 49.174 1.00 35.41 201 ILE I O 1
ATOM 11319 N N . LEU I 1 197 ? 57.378 -79.894 48.797 1.00 31.35 202 LEU I N 1
ATOM 11320 C CA . LEU I 1 197 ? 56.377 -80.470 49.669 1.00 35.16 202 LEU I CA 1
ATOM 11321 C C . LEU I 1 197 ? 56.107 -81.926 49.324 1.00 38.17 202 LEU I C 1
ATOM 11322 O O . LEU I 1 197 ? 55.805 -82.725 50.200 1.00 41.25 202 LEU I O 1
ATOM 11327 N N . TYR I 1 198 ? 56.201 -82.271 48.046 1.00 43.97 203 TYR I N 1
ATOM 11328 C CA . TYR I 1 198 ? 56.051 -83.664 47.631 1.00 45.38 203 TYR I CA 1
ATOM 11329 C C . TYR I 1 198 ? 57.193 -84.498 48.216 1.00 43.46 203 TYR I C 1
ATOM 11330 O O . TYR I 1 198 ? 56.981 -85.565 48.787 1.00 43.16 203 TYR I O 1
ATOM 11339 N N . ILE I 1 199 ? 58.409 -83.996 48.081 1.00 40.32 204 ILE I N 1
ATOM 11340 C CA . ILE I 1 199 ? 59.567 -84.698 48.596 1.00 44.55 204 ILE I CA 1
ATOM 11341 C C . ILE I 1 199 ? 59.454 -84.925 50.093 1.00 40.49 204 ILE I C 1
ATOM 11342 O O . ILE I 1 199 ? 59.572 -86.056 50.565 1.00 34.18 204 ILE I O 1
ATOM 11352 N N . LEU I 1 200 ? 59.208 -83.847 50.826 1.00 41.78 205 LEU I N 1
ATOM 11353 C CA . LEU I 1 200 ? 59.131 -83.911 52.282 1.00 37.90 205 LEU I CA 1
ATOM 11354 C C . LEU I 1 200 ? 58.321 -85.097 52.728 1.00 38.82 205 LEU I C 1
ATOM 11355 O O . LEU I 1 200 ? 58.735 -85.830 53.619 1.00 48.92 205 LEU I O 1
ATOM 11360 N N . LEU I 1 201 ? 57.159 -85.287 52.125 1.00 32.79 206 LEU I N 1
ATOM 11361 C CA . LEU I 1 201 ? 56.277 -86.332 52.616 1.00 40.95 206 LEU I CA 1
ATOM 11362 C C . LEU I 1 201 ? 56.811 -87.748 52.351 1.00 46.63 206 LEU I C 1
ATOM 11363 O O . LEU I 1 201 ? 56.453 -88.675 53.081 1.00 54.21 206 LEU I O 1
ATOM 11368 N N . VAL I 1 202 ? 57.669 -87.923 51.337 1.00 41.31 207 VAL I N 1
ATOM 11369 C CA . VAL I 1 202 ? 58.114 -89.274 50.970 1.00 43.92 207 VAL I CA 1
ATOM 11370 C C . VAL I 1 202 ? 59.589 -89.442 50.663 1.00 44.62 207 VAL I C 1
ATOM 11371 O O . VAL I 1 202 ? 60.064 -90.569 50.575 1.00 51.84 207 VAL I O 1
ATOM 11381 N N . GLY I 1 203 ? 60.306 -88.340 50.475 1.00 33.44 208 GLY I N 1
ATOM 11382 C CA . GLY I 1 203 ? 61.751 -88.401 50.367 1.00 35.38 208 GLY I CA 1
ATOM 11383 C C . GLY I 1 203 ? 62.311 -88.791 49.015 1.00 51.24 208 GLY I C 1
ATOM 11384 O O . GLY I 1 203 ? 63.528 -88.929 48.877 1.00 44.84 208 GLY I O 1
ATOM 11385 N N . TYR I 1 204 ? 61.423 -89.003 48.035 1.00 64.73 209 TYR I N 1
ATOM 11386 C CA . TYR I 1 204 ? 61.793 -89.087 46.607 1.00 50.17 209 TYR I CA 1
ATOM 11387 C C . TYR I 1 204 ? 61.063 -88.026 45.823 1.00 42.33 209 TYR I C 1
ATOM 11388 O O . TYR I 1 204 ? 60.052 -87.518 46.278 1.00 44.41 209 TYR I O 1
ATOM 11397 N N . PRO I 1 205 ? 61.579 -87.679 44.640 1.00 50.39 210 PRO I N 1
ATOM 11398 C CA . PRO I 1 205 ? 60.989 -86.596 43.833 1.00 50.24 210 PRO I CA 1
ATOM 11399 C C . PRO I 1 205 ? 59.712 -87.026 43.109 1.00 55.76 210 PRO I C 1
ATOM 11400 O O . PRO I 1 205 ? 59.475 -88.228 42.979 1.00 61.13 210 PRO I O 1
ATOM 11404 N N . PRO I 1 206 ? 58.900 -86.061 42.638 1.00 56.20 211 PRO I N 1
ATOM 11405 C CA . PRO I 1 206 ? 57.701 -86.366 41.845 1.00 51.72 211 PRO I CA 1
ATOM 11406 C C . PRO I 1 206 ? 58.085 -86.696 40.407 1.00 57.98 211 PRO I C 1
ATOM 11407 O O . PRO I 1 206 ? 57.707 -87.747 39.877 1.00 59.72 211 PRO I O 1
ATOM 11411 N N . PHE I 1 207 ? 58.839 -85.791 39.790 1.00 50.96 212 PHE I N 1
ATOM 11412 C CA . PHE I 1 207 ? 59.336 -85.993 38.446 1.00 54.80 212 PHE I CA 1
ATOM 11413 C C . PHE I 1 207 ? 60.805 -86.320 38.494 1.00 62.18 212 PHE I C 1
ATOM 11414 O O . PHE I 1 207 ? 61.579 -85.582 39.106 1.00 60.11 212 PHE I O 1
ATOM 11422 N N . TRP I 1 208 ? 61.192 -87.407 37.827 1.00 66.55 213 TRP I N 1
ATOM 11423 C CA . TRP I 1 208 ? 62.606 -87.750 37.698 1.00 72.54 213 TRP I CA 1
ATOM 11424 C C . TRP I 1 208 ? 62.901 -88.850 36.682 1.00 67.94 213 TRP I C 1
ATOM 11425 O O . TRP I 1 208 ? 62.252 -89.900 36.681 1.00 56.10 213 TRP I O 1
ATOM 11436 N N . ASP I 1 209 ? 63.883 -88.592 35.821 1.00 69.57 214 ASP I N 1
ATOM 11437 C CA . ASP I 1 209 ? 64.496 -89.652 35.024 1.00 74.94 214 ASP I CA 1
ATOM 11438 C C . ASP I 1 209 ? 65.984 -89.416 34.776 1.00 72.68 214 ASP I C 1
ATOM 11439 O O . ASP I 1 209 ? 66.497 -88.303 34.927 1.00 62.37 214 ASP I O 1
ATOM 11444 N N . GLU I 1 210 ? 66.657 -90.492 34.387 1.00 82.47 215 GLU I N 1
ATOM 11445 C CA . GLU I 1 210 ? 68.086 -90.496 34.083 1.00 88.84 215 GLU I CA 1
ATOM 11446 C C . GLU I 1 210 ? 68.425 -89.539 32.947 1.00 74.80 215 GLU I C 1
ATOM 11447 O O . GLU I 1 210 ? 69.436 -88.836 32.995 1.00 54.61 215 GLU I O 1
ATOM 11453 N N . ASP I 1 211 ? 67.571 -89.542 31.924 1.00 73.49 216 ASP I N 1
ATOM 11454 C CA . ASP I 1 211 ? 67.753 -88.720 30.736 1.00 76.29 216 ASP I CA 1
ATOM 11455 C C . ASP I 1 211 ? 67.034 -87.393 30.934 1.00 69.83 216 ASP I C 1
ATOM 11456 O O . ASP I 1 211 ? 65.830 -87.347 31.179 1.00 63.88 216 ASP I O 1
ATOM 11461 N N . GLN I 1 212 ? 67.796 -86.315 30.839 1.00 72.03 217 GLN I N 1
ATOM 11462 C CA . GLN I 1 212 ? 67.271 -84.976 31.040 1.00 70.46 217 GLN I CA 1
ATOM 11463 C C . GLN I 1 212 ? 65.977 -84.734 30.267 1.00 78.37 217 GLN I C 1
ATOM 11464 O O . GLN I 1 212 ? 65.025 -84.177 30.815 1.00 78.56 217 GLN I O 1
ATOM 11470 N N . HIS I 1 213 ? 65.938 -85.154 29.003 1.00 80.43 218 HIS I N 1
ATOM 11471 C CA . HIS I 1 213 ? 64.774 -84.902 28.156 1.00 72.79 218 HIS I CA 1
ATOM 11472 C C . HIS I 1 213 ? 63.590 -85.790 28.498 1.00 67.59 218 HIS I C 1
ATOM 11473 O O . HIS I 1 213 ? 62.463 -85.315 28.545 1.00 64.53 218 HIS I O 1
ATOM 11480 N N . ARG I 1 214 ? 63.848 -87.070 28.749 1.00 67.50 219 ARG I N 1
ATOM 11481 C CA . ARG I 1 214 ? 62.831 -87.941 29.318 1.00 70.02 219 ARG I CA 1
ATOM 11482 C C . ARG I 1 214 ? 62.155 -87.218 30.492 1.00 77.64 219 ARG I C 1
ATOM 11483 O O . ARG I 1 214 ? 60.947 -87.344 30.706 1.00 80.86 219 ARG I O 1
ATOM 11491 N N . LEU I 1 215 ? 62.949 -86.459 31.247 1.00 72.61 220 LEU I N 1
ATOM 11492 C CA . LEU I 1 215 ? 62.458 -85.728 32.411 1.00 66.99 220 LEU I CA 1
ATOM 11493 C C . LEU I 1 215 ? 61.531 -84.573 32.011 1.00 61.66 220 LEU I C 1
ATOM 11494 O O . LEU I 1 215 ? 60.319 -84.625 32.276 1.00 52.90 220 LEU I O 1
ATOM 11499 N N . TYR I 1 216 ? 62.100 -83.541 31.382 1.00 53.18 221 TYR I N 1
ATOM 11500 C CA . TYR I 1 216 ? 61.322 -82.377 30.975 1.00 58.04 221 TYR I CA 1
ATOM 11501 C C . TYR I 1 216 ? 59.980 -82.810 30.390 1.00 64.74 221 TYR I C 1
ATOM 11502 O O . TYR I 1 216 ? 58.957 -82.120 30.540 1.00 61.48 221 TYR I O 1
ATOM 11511 N N . ALA I 1 217 ? 59.997 -83.949 29.699 1.00 62.00 222 ALA I N 1
ATOM 11512 C CA . ALA I 1 217 ? 58.786 -84.513 29.100 1.00 60.05 222 ALA I CA 1
ATOM 11513 C C . ALA I 1 217 ? 57.768 -84.789 30.178 1.00 61.30 222 ALA I C 1
ATOM 11514 O O . ALA I 1 217 ? 56.610 -84.368 30.086 1.00 53.78 222 ALA I O 1
ATOM 11516 N N . GLN I 1 218 ? 58.236 -85.512 31.194 1.00 61.10 223 GLN I N 1
ATOM 11517 C CA . GLN I 1 218 ? 57.413 -85.971 32.290 1.00 48.85 223 GLN I CA 1
ATOM 11518 C C . GLN I 1 218 ? 56.841 -84.769 32.990 1.00 53.17 223 GLN I C 1
ATOM 11519 O O . GLN I 1 218 ? 55.666 -84.756 33.377 1.00 47.56 223 GLN I O 1
ATOM 11525 N N . ILE I 1 219 ? 57.685 -83.752 33.134 1.00 47.09 224 ILE I N 1
ATOM 11526 C CA . ILE I 1 219 ? 57.285 -82.498 33.754 1.00 47.02 224 ILE I CA 1
ATOM 11527 C C . ILE I 1 219 ? 56.201 -81.797 32.967 1.00 55.35 224 ILE I C 1
ATOM 11528 O O . ILE I 1 219 ? 55.081 -81.616 33.447 1.00 54.21 224 ILE I O 1
ATOM 11538 N N . LYS I 1 220 ? 56.556 -81.388 31.757 1.00 59.16 225 LYS I N 1
ATOM 11539 C CA . LYS I 1 220 ? 55.625 -80.736 30.851 1.00 56.53 225 LYS I CA 1
ATOM 11540 C C . LYS I 1 220 ? 54.275 -81.458 30.827 1.00 55.33 225 LYS I C 1
ATOM 11541 O O . LYS I 1 220 ? 53.205 -80.820 30.792 1.00 43.69 225 LYS I O 1
ATOM 11547 N N . ALA I 1 221 ? 54.345 -82.791 30.853 1.00 57.03 226 ALA I N 1
ATOM 11548 C CA . ALA I 1 221 ? 53.158 -83.639 30.786 1.00 59.18 226 ALA I CA 1
ATOM 11549 C C . ALA I 1 221 ? 52.294 -83.522 32.039 1.00 61.10 226 ALA I C 1
ATOM 11550 O O . ALA I 1 221 ? 51.069 -83.637 31.963 1.00 67.12 226 ALA I O 1
ATOM 11552 N N . GLY I 1 222 ? 52.932 -83.277 33.184 1.00 52.11 227 GLY I N 1
ATOM 11553 C CA . GLY I 1 222 ? 52.235 -83.234 34.459 1.00 46.71 227 GLY I CA 1
ATOM 11554 C C . GLY I 1 222 ? 52.167 -84.628 35.044 1.00 48.64 227 GLY I C 1
ATOM 11555 O O . GLY I 1 222 ? 51.237 -84.970 35.780 1.00 46.34 227 GLY I O 1
ATOM 11556 N N . ALA I 1 223 ? 53.176 -85.428 34.720 1.00 44.40 228 ALA I N 1
ATOM 11557 C CA . ALA I 1 223 ? 53.147 -86.862 34.986 1.00 46.72 228 ALA I CA 1
ATOM 11558 C C . ALA I 1 223 ? 53.696 -87.229 36.338 1.00 58.83 228 ALA I C 1
ATOM 11559 O O . ALA I 1 223 ? 54.877 -87.559 36.450 1.00 65.88 228 ALA I O 1
ATOM 11561 N N . TYR I 1 224 ? 52.856 -87.194 37.364 1.00 56.65 229 TYR I N 1
ATOM 11562 C CA . TYR I 1 224 ? 53.275 -87.691 38.676 1.00 62.40 229 TYR I CA 1
ATOM 11563 C C . TYR I 1 224 ? 52.136 -88.484 39.299 1.00 64.66 229 TYR I C 1
ATOM 11564 O O . TYR I 1 224 ? 50.975 -88.335 38.903 1.00 73.97 229 TYR I O 1
ATOM 11573 N N . ASP I 1 225 ? 52.459 -89.331 40.267 1.00 56.43 230 ASP I N 1
ATOM 11574 C CA . ASP I 1 225 ? 51.425 -90.106 40.940 1.00 59.12 230 ASP I CA 1
ATOM 11575 C C . ASP I 1 225 ? 51.765 -90.335 42.411 1.00 66.37 230 ASP I C 1
ATOM 11576 O O . ASP I 1 225 ? 52.826 -89.925 42.909 1.00 56.64 230 ASP I O 1
ATOM 11581 N N . TYR I 1 226 ? 50.849 -91.002 43.097 1.00 56.18 231 TYR I N 1
ATOM 11582 C CA . TYR I 1 226 ? 51.000 -91.284 44.507 1.00 42.10 231 TYR I CA 1
ATOM 11583 C C . TYR I 1 226 ? 51.112 -92.802 44.760 1.00 49.61 231 TYR I C 1
ATOM 11584 O O . TYR I 1 226 ? 50.159 -93.442 45.214 1.00 58.15 231 TYR I O 1
ATOM 11593 N N . PRO I 1 227 ? 52.277 -93.364 44.451 1.00 48.89 232 PRO I N 1
ATOM 11594 C CA . PRO I 1 227 ? 52.482 -94.816 44.511 1.00 54.83 232 PRO I CA 1
ATOM 11595 C C . PRO I 1 227 ? 52.265 -95.423 45.890 1.00 64.93 232 PRO I C 1
ATOM 11596 O O . PRO I 1 227 ? 52.654 -94.842 46.903 1.00 64.69 232 PRO I O 1
ATOM 11600 N N . SER I 1 228 ? 51.636 -96.596 45.912 1.00 59.85 233 SER I N 1
ATOM 11601 C CA . SER I 1 228 ? 51.341 -97.282 47.161 1.00 57.85 233 SER I CA 1
ATOM 11602 C C . SER I 1 228 ? 52.567 -98.082 47.563 1.00 65.74 233 SER I C 1
ATOM 11603 O O . SER I 1 228 ? 53.370 -98.440 46.705 1.00 67.08 233 SER I O 1
ATOM 11606 N N . PRO I 1 229 ? 52.716 -98.368 48.867 1.00 66.70 234 PRO I N 1
ATOM 11607 C CA . PRO I 1 229 ? 51.754 -98.029 49.913 1.00 57.26 234 PRO I CA 1
ATOM 11608 C C . PRO I 1 229 ? 52.079 -96.713 50.597 1.00 59.89 234 PRO I C 1
ATOM 11609 O O . PRO I 1 229 ? 51.248 -96.217 51.361 1.00 64.81 234 PRO I O 1
ATOM 11613 N N . GLU I 1 230 ? 53.258 -96.154 50.343 1.00 54.45 235 GLU I N 1
ATOM 11614 C CA . GLU I 1 230 ? 53.651 -94.932 51.039 1.00 51.94 235 GLU I CA 1
ATOM 11615 C C . GLU I 1 230 ? 52.523 -93.909 51.080 1.00 49.27 235 GLU I C 1
ATOM 11616 O O . GLU I 1 230 ? 52.117 -93.460 52.149 1.00 49.35 235 GLU I O 1
ATOM 11622 N N . TRP I 1 231 ? 51.996 -93.562 49.915 1.00 50.95 236 TRP I N 1
ATOM 11623 C CA . TRP I 1 231 ? 51.000 -92.497 49.835 1.00 52.79 236 TRP I CA 1
ATOM 11624 C C . TRP I 1 231 ? 49.639 -92.901 50.411 1.00 57.94 236 TRP I C 1
ATOM 11625 O O . TRP I 1 231 ? 48.779 -92.048 50.674 1.00 52.29 236 TRP I O 1
ATOM 11636 N N . ASP I 1 232 ? 49.459 -94.202 50.625 1.00 59.09 237 ASP I N 1
ATOM 11637 C CA . ASP I 1 232 ? 48.170 -94.739 51.042 1.00 55.39 237 ASP I CA 1
ATOM 11638 C C . ASP I 1 232 ? 47.726 -94.153 52.354 1.00 57.73 237 ASP I C 1
ATOM 11639 O O . ASP I 1 232 ? 46.547 -94.199 52.688 1.00 59.34 237 ASP I O 1
ATOM 11644 N N . THR I 1 233 ? 48.677 -93.603 53.098 1.00 68.46 238 THR I N 1
ATOM 11645 C CA . THR I 1 233 ? 48.411 -93.128 54.457 1.00 68.98 238 THR I CA 1
ATOM 11646 C C . THR I 1 233 ? 48.817 -91.662 54.680 1.00 61.38 238 THR I C 1
ATOM 11647 O O . THR I 1 233 ? 49.183 -91.268 55.792 1.00 59.69 238 THR I O 1
ATOM 11654 N N . VAL I 1 234 ? 48.763 -90.875 53.605 1.00 58.33 239 VAL I N 1
ATOM 11655 C CA . VAL I 1 234 ? 48.961 -89.435 53.670 1.00 52.88 239 VAL I CA 1
ATOM 11656 C C . VAL I 1 234 ? 47.617 -88.756 53.527 1.00 58.04 239 VAL I C 1
ATOM 11657 O O . VAL I 1 234 ? 46.880 -89.015 52.563 1.00 63.56 239 VAL I O 1
ATOM 11667 N N . THR I 1 235 ? 47.289 -87.888 54.476 1.00 51.58 240 THR I N 1
ATOM 11668 C CA . THR I 1 235 ? 45.972 -87.276 54.450 1.00 63.34 240 THR I CA 1
ATOM 11669 C C . THR I 1 235 ? 45.739 -86.687 53.064 1.00 67.60 240 THR I C 1
ATOM 11670 O O . THR I 1 235 ? 46.618 -86.016 52.518 1.00 65.76 240 THR I O 1
ATOM 11677 N N . PRO I 1 236 ? 44.575 -86.991 52.468 1.00 67.06 241 PRO I N 1
ATOM 11678 C CA . PRO I 1 236 ? 44.148 -86.417 51.189 1.00 60.34 241 PRO I CA 1
ATOM 11679 C C . PRO I 1 236 ? 44.292 -84.894 51.158 1.00 60.19 241 PRO I C 1
ATOM 11680 O O . PRO I 1 236 ? 44.699 -84.344 50.137 1.00 59.73 241 PRO I O 1
ATOM 11684 N N . GLU I 1 237 ? 43.971 -84.228 52.265 1.00 58.23 242 GLU I N 1
ATOM 11685 C CA . GLU I 1 237 ? 44.117 -82.776 52.378 1.00 57.83 242 GLU I CA 1
ATOM 11686 C C . GLU I 1 237 ? 45.507 -82.320 51.946 1.00 49.36 242 GLU I C 1
ATOM 11687 O O . GLU I 1 237 ? 45.686 -81.217 51.431 1.00 39.47 242 GLU I O 1
ATOM 11693 N N . ALA I 1 238 ? 46.483 -83.192 52.176 1.00 52.63 243 ALA I N 1
ATOM 11694 C CA . ALA I 1 238 ? 47.887 -82.912 51.896 1.00 49.26 243 ALA I CA 1
ATOM 11695 C C . ALA I 1 238 ? 48.184 -83.126 50.425 1.00 51.60 243 ALA I C 1
ATOM 11696 O O . ALA I 1 238 ? 48.900 -82.352 49.799 1.00 55.19 243 ALA I O 1
ATOM 11698 N N . LYS I 1 239 ? 47.639 -84.202 49.877 1.00 58.54 244 LYS I N 1
ATOM 11699 C CA . LYS I 1 239 ? 47.782 -84.476 48.457 1.00 54.77 244 LYS I CA 1
ATOM 11700 C C . LYS I 1 239 ? 47.155 -83.323 47.710 1.00 47.85 244 LYS I C 1
ATOM 11701 O O . LYS I 1 239 ? 47.819 -82.667 46.922 1.00 46.75 244 LYS I O 1
ATOM 11707 N N . SER I 1 240 ? 45.882 -83.058 47.996 1.00 46.62 245 SER I N 1
ATOM 11708 C CA . SER I 1 240 ? 45.150 -81.958 47.372 1.00 47.98 245 SER I CA 1
ATOM 11709 C C . SER I 1 240 ? 45.960 -80.657 47.325 1.00 52.61 245 SER I C 1
ATOM 11710 O O . SER I 1 240 ? 45.941 -79.946 46.323 1.00 51.99 245 SER I O 1
ATOM 11713 N N . LEU I 1 241 ? 46.676 -80.343 48.398 1.00 54.68 246 LEU I N 1
ATOM 11714 C CA . LEU I 1 241 ? 47.492 -79.133 48.397 1.00 53.31 246 LEU I CA 1
ATOM 11715 C C . LEU I 1 241 ? 48.635 -79.249 47.388 1.00 52.11 246 LEU I C 1
ATOM 11716 O O . LEU I 1 241 ? 48.997 -78.261 46.743 1.00 52.90 246 LEU I O 1
ATOM 11721 N N . ILE I 1 242 ? 49.197 -80.450 47.253 1.00 53.05 247 ILE I N 1
ATOM 11722 C CA . ILE I 1 242 ? 50.231 -80.699 46.249 1.00 57.46 247 ILE I CA 1
ATOM 11723 C C . ILE I 1 242 ? 49.628 -80.632 44.849 1.00 53.68 247 ILE I C 1
ATOM 11724 O O . ILE I 1 242 ? 50.160 -79.975 43.956 1.00 51.46 247 ILE I O 1
ATOM 11734 N N . ASP I 1 243 ? 48.518 -81.332 44.674 1.00 43.87 248 ASP I N 1
ATOM 11735 C CA . ASP I 1 243 ? 47.793 -81.339 43.419 1.00 47.05 248 ASP I CA 1
ATOM 11736 C C . ASP I 1 243 ? 47.600 -79.927 42.879 1.00 55.75 248 ASP I C 1
ATOM 11737 O O . ASP I 1 243 ? 47.664 -79.690 41.660 1.00 51.80 248 ASP I O 1
ATOM 11742 N N . SER I 1 244 ? 47.380 -78.987 43.794 1.00 48.67 249 SER I N 1
ATOM 11743 C CA . SER I 1 244 ? 47.077 -77.614 43.420 1.00 44.75 249 SER I CA 1
ATOM 11744 C C . SER I 1 244 ? 48.340 -76.783 43.186 1.00 48.54 249 SER I C 1
ATOM 11745 O O . SER I 1 244 ? 48.278 -75.692 42.621 1.00 54.30 249 SER I O 1
ATOM 11748 N N . MET I 1 245 ? 49.485 -77.277 43.630 1.00 42.62 250 MET I N 1
ATOM 11749 C CA . MET I 1 245 ? 50.725 -76.587 43.341 1.00 48.66 250 MET I CA 1
ATOM 11750 C C . MET I 1 245 ? 51.280 -77.165 42.072 1.00 48.70 250 MET I C 1
ATOM 11751 O O . MET I 1 245 ? 51.925 -76.475 41.288 1.00 48.53 250 MET I O 1
ATOM 11756 N N . LEU I 1 246 ? 51.030 -78.453 41.885 1.00 47.43 251 LEU I N 1
ATOM 11757 C CA . LEU I 1 246 ? 51.461 -79.158 40.684 1.00 52.91 251 LEU I CA 1
ATOM 11758 C C . LEU I 1 246 ? 50.357 -79.129 39.620 1.00 59.71 251 LEU I C 1
ATOM 11759 O O . LEU I 1 246 ? 50.225 -80.039 38.790 1.00 57.42 251 LEU I O 1
ATOM 11764 N N . THR I 1 247 ? 49.552 -78.073 39.686 1.00 56.81 252 THR I N 1
ATOM 11765 C CA . THR I 1 247 ? 48.623 -77.717 38.629 1.00 52.79 252 THR I CA 1
ATOM 11766 C C . THR I 1 247 ? 49.403 -77.206 37.408 1.00 46.84 252 THR I C 1
ATOM 11767 O O . THR I 1 247 ? 50.152 -76.241 37.496 1.00 37.98 252 THR I O 1
ATOM 11774 N N . VAL I 1 248 ? 49.230 -77.860 36.265 1.00 58.42 253 VAL I N 1
ATOM 11775 C CA . VAL I 1 248 ? 50.085 -77.578 35.110 1.00 57.25 253 VAL I CA 1
ATOM 11776 C C . VAL I 1 248 ? 49.742 -76.260 34.436 1.00 52.43 253 VAL I C 1
ATOM 11777 O O . VAL I 1 248 ? 50.607 -75.615 33.847 1.00 46.51 253 VAL I O 1
ATOM 11787 N N . ASN I 1 249 ? 48.476 -75.868 34.528 1.00 49.80 254 ASN I N 1
ATOM 11788 C CA . ASN I 1 249 ? 48.036 -74.595 33.984 1.00 46.79 254 ASN I CA 1
ATOM 11789 C C . ASN I 1 249 ? 48.304 -73.453 34.942 1.00 48.88 254 ASN I C 1
ATOM 11790 O O . ASN I 1 249 ? 47.575 -73.298 35.926 1.00 52.41 254 ASN I O 1
ATOM 11795 N N . PRO I 1 250 ? 49.332 -72.635 34.648 1.00 47.18 255 PRO I N 1
ATOM 11796 C CA . PRO I 1 250 ? 49.732 -71.523 35.529 1.00 56.41 255 PRO I CA 1
ATOM 11797 C C . PRO I 1 250 ? 48.551 -70.681 36.030 1.00 52.76 255 PRO I C 1
ATOM 11798 O O . PRO I 1 250 ? 48.411 -70.426 37.236 1.00 50.39 255 PRO I O 1
ATOM 11802 N N . LYS I 1 251 ? 47.700 -70.267 35.102 1.00 51.77 256 LYS I N 1
ATOM 11803 C CA . LYS I 1 251 ? 46.557 -69.440 35.450 1.00 60.80 256 LYS I CA 1
ATOM 11804 C C . LYS I 1 251 ? 45.753 -69.996 36.632 1.00 54.55 256 LYS I C 1
ATOM 11805 O O . LYS I 1 251 ? 45.162 -69.230 37.390 1.00 69.61 256 LYS I O 1
ATOM 11811 N N . LYS I 1 252 ? 45.729 -71.313 36.803 1.00 46.28 257 LYS I N 1
ATOM 11812 C CA . LYS I 1 252 ? 44.882 -71.891 37.843 1.00 58.15 257 LYS I CA 1
ATOM 11813 C C . LYS I 1 252 ? 45.661 -72.597 38.954 1.00 64.46 257 LYS I C 1
ATOM 11814 O O . LYS I 1 252 ? 45.082 -73.276 39.808 1.00 57.99 257 LYS I O 1
ATOM 11820 N N . ARG I 1 253 ? 46.976 -72.428 38.944 1.00 63.98 258 ARG I N 1
ATOM 11821 C CA . ARG I 1 253 ? 47.814 -72.994 39.987 1.00 52.63 258 ARG I CA 1
ATOM 11822 C C . ARG I 1 253 ? 47.805 -72.065 41.183 1.00 56.94 258 ARG I C 1
ATOM 11823 O O . ARG I 1 253 ? 48.133 -70.884 41.063 1.00 62.56 258 ARG I O 1
ATOM 11831 N N . ILE I 1 254 ? 47.432 -72.616 42.334 1.00 57.07 259 ILE I N 1
ATOM 11832 C CA . ILE I 1 254 ? 47.348 -71.887 43.598 1.00 53.25 259 ILE I CA 1
ATOM 11833 C C . ILE I 1 254 ? 48.495 -70.894 43.834 1.00 56.98 259 ILE I C 1
ATOM 11834 O O . ILE I 1 254 ? 49.650 -71.148 43.496 1.00 61.02 259 ILE I O 1
ATOM 11844 N N . THR I 1 255 ? 48.169 -69.750 44.415 1.00 56.28 260 THR I N 1
ATOM 11845 C CA . THR I 1 255 ? 49.177 -68.755 44.728 1.00 59.28 260 THR I CA 1
ATOM 11846 C C . THR I 1 255 ? 49.666 -68.973 46.153 1.00 65.54 260 THR I C 1
ATOM 11847 O O . THR I 1 255 ? 49.094 -69.776 46.898 1.00 56.60 260 THR I O 1
ATOM 11854 N N . ALA I 1 256 ? 50.718 -68.250 46.532 1.00 68.17 261 ALA I N 1
ATOM 11855 C CA . ALA I 1 256 ? 51.298 -68.380 47.865 1.00 63.77 261 ALA I CA 1
ATOM 11856 C C . ALA I 1 256 ? 50.313 -67.968 48.960 1.00 57.57 261 ALA I C 1
ATOM 11857 O O . ALA I 1 256 ? 50.038 -68.728 49.877 1.00 56.73 261 ALA I O 1
ATOM 11859 N N . ASP I 1 257 ? 49.776 -66.763 48.848 1.00 56.90 262 ASP I N 1
ATOM 11860 C CA . ASP I 1 257 ? 48.853 -66.233 49.844 1.00 66.08 262 ASP I CA 1
ATOM 11861 C C . ASP I 1 257 ? 47.583 -67.077 49.969 1.00 68.60 262 ASP I C 1
ATOM 11862 O O . ASP I 1 257 ? 46.817 -66.929 50.929 1.00 73.81 262 ASP I O 1
ATOM 11867 N N . GLN I 1 258 ? 47.350 -67.948 48.991 1.00 61.05 263 GLN I N 1
ATOM 11868 C CA . GLN I 1 258 ? 46.174 -68.803 49.019 1.00 59.93 263 GLN I CA 1
ATOM 11869 C C . GLN I 1 258 ? 46.497 -70.096 49.742 1.00 63.09 263 GLN I C 1
ATOM 11870 O O . GLN I 1 258 ? 45.695 -70.595 50.532 1.00 65.00 263 GLN I O 1
ATOM 11876 N N . ALA I 1 259 ? 47.688 -70.623 49.465 1.00 61.67 264 ALA I N 1
ATOM 11877 C CA . ALA I 1 259 ? 48.166 -71.847 50.089 1.00 55.23 264 ALA I CA 1
ATOM 11878 C C . ALA I 1 259 ? 48.270 -71.682 51.587 1.00 58.23 264 ALA I C 1
ATOM 11879 O O . ALA I 1 259 ? 48.075 -72.631 52.335 1.00 58.21 264 ALA I O 1
ATOM 11881 N N . LEU I 1 260 ? 48.584 -70.468 52.019 1.00 60.11 265 LEU I N 1
ATOM 11882 C CA . LEU I 1 260 ? 48.762 -70.194 53.437 1.00 57.41 265 LEU I CA 1
ATOM 11883 C C . LEU I 1 260 ? 47.437 -70.210 54.171 1.00 59.78 265 LEU I C 1
ATOM 11884 O O . LEU I 1 260 ? 47.416 -70.200 55.401 1.00 73.76 265 LEU I O 1
ATOM 11889 N N . LYS I 1 261 ? 46.334 -70.239 53.424 1.00 55.36 266 LYS I N 1
ATOM 11890 C CA . LYS I 1 261 ? 45.017 -70.241 54.049 1.00 51.42 266 LYS I CA 1
ATOM 11891 C C . LYS I 1 261 ? 44.325 -71.593 54.017 1.00 54.40 266 LYS I C 1
ATOM 11892 O O . LYS I 1 261 ? 43.138 -71.680 54.294 1.00 64.44 266 LYS I O 1
ATOM 11898 N N . VAL I 1 262 ? 45.059 -72.646 53.691 1.00 53.86 267 VAL I N 1
ATOM 11899 C CA . VAL I 1 262 ? 44.506 -73.992 53.749 1.00 54.85 267 VAL I CA 1
ATOM 11900 C C . VAL I 1 262 ? 44.582 -74.617 55.153 1.00 61.99 267 VAL I C 1
ATOM 11901 O O . VAL I 1 262 ? 45.585 -74.472 55.857 1.00 55.10 267 VAL I O 1
ATOM 11911 N N . PRO I 1 263 ? 43.575 -75.406 55.517 1.00 62.89 268 PRO I N 1
ATOM 11912 C CA . PRO I 1 263 ? 43.532 -76.004 56.859 1.00 69.18 268 PRO I CA 1
ATOM 11913 C C . PRO I 1 263 ? 44.745 -76.886 57.162 1.00 70.00 268 PRO I C 1
ATOM 11914 O O . PRO I 1 263 ? 45.280 -76.791 58.266 1.00 64.97 268 PRO I O 1
ATOM 11918 N N . TRP I 1 264 ? 45.187 -77.706 56.214 1.00 58.92 269 TRP I N 1
ATOM 11919 C CA . TRP I 1 264 ? 46.399 -78.494 56.421 1.00 48.03 269 TRP I CA 1
ATOM 11920 C C . TRP I 1 264 ? 47.652 -77.638 56.705 1.00 49.86 269 TRP I C 1
ATOM 11921 O O . TRP I 1 264 ? 48.734 -78.180 56.980 1.00 49.95 269 TRP I O 1
ATOM 11932 N N . ILE I 1 265 ? 47.507 -76.312 56.625 1.00 50.83 270 ILE I N 1
ATOM 11933 C CA . ILE I 1 265 ? 48.589 -75.385 56.980 1.00 55.47 270 ILE I CA 1
ATOM 11934 C C . ILE I 1 265 ? 48.152 -74.501 58.155 1.00 77.11 270 ILE I C 1
ATOM 11935 O O . ILE I 1 265 ? 48.976 -74.075 58.982 1.00 84.20 270 ILE I O 1
ATOM 11945 N N . CYS I 1 266 ? 46.844 -74.237 58.219 1.00 79.66 271 CYS I N 1
ATOM 11946 C CA . CYS I 1 266 ? 46.250 -73.339 59.214 1.00 69.97 271 CYS I CA 1
ATOM 11947 C C . CYS I 1 266 ? 45.950 -73.976 60.571 1.00 65.56 271 CYS I C 1
ATOM 11948 O O . CYS I 1 266 ? 44.896 -73.708 61.160 1.00 58.45 271 CYS I O 1
ATOM 11951 N N . ASN I 1 267 ? 46.903 -74.775 61.066 1.00 80.77 272 ASN I N 1
ATOM 11952 C CA . ASN I 1 267 ? 46.905 -75.323 62.437 1.00 89.88 272 ASN I CA 1
ATOM 11953 C C . ASN I 1 267 ? 47.935 -76.441 62.682 1.00 66.58 272 ASN I C 1
ATOM 11954 O O . ASN I 1 267 ? 48.224 -77.260 61.799 1.00 50.34 272 ASN I O 1
ATOM 11959 N N . ARG J 2 2 ? 53.733 -90.086 75.349 1.00 82.52 282 ARG J N 1
ATOM 11960 C CA . ARG J 2 2 ? 54.613 -90.351 76.491 1.00 63.32 282 ARG J CA 1
ATOM 11961 C C . ARG J 2 2 ? 54.766 -91.844 76.788 1.00 62.36 282 ARG J C 1
ATOM 11962 O O . ARG J 2 2 ? 53.779 -92.525 77.081 1.00 68.46 282 ARG J O 1
ATOM 11970 N N . PRO J 2 3 ? 56.010 -92.355 76.728 1.00 54.28 283 PRO J N 1
ATOM 11971 C CA . PRO J 2 3 ? 56.284 -93.792 76.862 1.00 51.50 283 PRO J CA 1
ATOM 11972 C C . PRO J 2 3 ? 56.246 -94.215 78.324 1.00 57.44 283 PRO J C 1
ATOM 11973 O O . PRO J 2 3 ? 56.097 -93.366 79.195 1.00 61.82 283 PRO J O 1
ATOM 11977 N N . PRO J 2 4 ? 56.389 -95.515 78.594 1.00 57.02 284 PRO J N 1
ATOM 11978 C CA . PRO J 2 4 ? 56.374 -96.034 79.959 1.00 59.76 284 PRO J CA 1
ATOM 11979 C C . PRO J 2 4 ? 57.721 -95.820 80.623 1.00 64.41 284 PRO J C 1
ATOM 11980 O O . PRO J 2 4 ? 58.745 -95.777 79.930 1.00 50.69 284 PRO J O 1
ATOM 11984 N N . LYS J 2 5 ? 57.719 -95.692 81.949 1.00 65.37 285 LYS J N 1
ATOM 11985 C CA . LYS J 2 5 ? 58.957 -95.472 82.677 1.00 55.83 285 LYS J CA 1
ATOM 11986 C C . LYS J 2 5 ? 59.810 -96.714 82.585 1.00 51.46 285 LYS J C 1
ATOM 11987 O O . LYS J 2 5 ? 59.293 -97.824 82.528 1.00 53.38 285 LYS J O 1
ATOM 11993 N N . LEU J 2 6 ? 61.119 -96.511 82.540 1.00 45.54 286 LEU J N 1
ATOM 11994 C CA . LEU J 2 6 ? 62.068 -97.594 82.326 1.00 45.47 286 LEU J CA 1
ATOM 11995 C C . LEU J 2 6 ? 61.832 -98.836 83.206 1.00 51.22 286 LEU J C 1
ATOM 11996 O O . LEU J 2 6 ? 62.148 -99.954 82.811 1.00 46.39 286 LEU J O 1
ATOM 12001 N N . GLY J 2 7 ? 61.282 -98.637 84.397 1.00 62.40 287 GLY J N 1
ATOM 12002 C CA . GLY J 2 7 ? 60.949 -99.742 85.273 1.00 54.19 287 GLY J CA 1
ATOM 12003 C C . GLY J 2 7 ? 59.828 -100.586 84.706 1.00 52.44 287 GLY J C 1
ATOM 12004 O O . GLY J 2 7 ? 59.920 -101.807 84.701 1.00 56.73 287 GLY J O 1
ATOM 12005 N N . GLN J 2 8 ? 58.772 -99.933 84.230 1.00 46.56 288 GLN J N 1
ATOM 12006 C CA . GLN J 2 8 ? 57.639 -100.636 83.641 1.00 51.61 288 GLN J CA 1
ATOM 12007 C C . GLN J 2 8 ? 58.005 -101.404 82.380 1.00 54.81 288 GLN J C 1
ATOM 12008 O O . GLN J 2 8 ? 57.465 -102.471 82.127 1.00 62.88 288 GLN J O 1
ATOM 12014 N N . ILE J 2 9 ? 58.924 -100.878 81.584 1.00 53.70 289 ILE J N 1
ATOM 12015 C CA . ILE J 2 9 ? 59.167 -101.479 80.277 1.00 53.90 289 ILE J CA 1
ATOM 12016 C C . ILE J 2 9 ? 59.983 -102.776 80.341 1.00 59.97 289 ILE J C 1
ATOM 12017 O O . ILE J 2 9 ? 59.748 -103.691 79.557 1.00 71.38 289 ILE J O 1
ATOM 12027 N N . GLY J 2 10 ? 60.916 -102.876 81.279 1.00 57.64 290 GLY J N 1
ATOM 12028 C CA . GLY J 2 10 ? 61.765 -104.051 81.359 1.00 64.95 290 GLY J CA 1
ATOM 12029 C C . GLY J 2 10 ? 63.178 -103.788 80.853 1.00 73.04 290 GLY J C 1
ATOM 12030 O O . GLY J 2 10 ? 63.575 -102.634 80.678 1.00 74.32 290 GLY J O 1
ATOM 12031 N N . ARG J 2 11 ? 63.936 -104.853 80.592 1.00 73.67 291 ARG J N 1
ATOM 12032 C CA . ARG J 2 11 ? 65.363 -104.707 80.299 1.00 80.49 291 ARG J CA 1
ATOM 12033 C C . ARG J 2 11 ? 65.835 -105.268 78.953 1.00 86.08 291 ARG J C 1
ATOM 12034 O O . ARG J 2 11 ? 66.098 -106.464 78.823 1.00 85.49 291 ARG J O 1
ATOM 12042 N N . SER J 2 12 ? 65.950 -104.380 77.969 1.00 84.95 292 SER J N 1
ATOM 12043 C CA . SER J 2 12 ? 66.604 -104.666 76.690 1.00 94.77 292 SER J CA 1
ATOM 12044 C C . SER J 2 12 ? 66.236 -105.902 75.854 1.00 113.30 292 SER J C 1
ATOM 12045 O O . SER J 2 12 ? 65.062 -106.244 75.693 1.00 112.35 292 SER J O 1
ATOM 12048 N N . LYS J 2 13 ? 67.264 -106.552 75.312 1.00 110.71 293 LYS J N 1
ATOM 12049 C CA . LYS J 2 13 ? 67.096 -107.692 74.412 1.00 101.48 293 LYS J CA 1
ATOM 12050 C C . LYS J 2 13 ? 68.436 -107.211 73.861 1.00 94.70 293 LYS J C 1
ATOM 12051 O O . LYS J 2 13 ? 69.116 -106.405 74.499 1.00 95.06 293 LYS J O 1
ATOM 12057 N N . ARG J 2 14 ? 68.800 -107.713 72.680 1.00 89.44 294 ARG J N 1
ATOM 12058 C CA . ARG J 2 14 ? 70.036 -107.329 71.990 1.00 88.35 294 ARG J CA 1
ATOM 12059 C C . ARG J 2 14 ? 69.605 -107.902 70.643 1.00 88.24 294 ARG J C 1
ATOM 12060 O O . ARG J 2 14 ? 68.489 -108.397 70.506 1.00 90.54 294 ARG J O 1
ATOM 12068 N N . VAL J 2 15 ? 70.499 -107.831 69.657 1.00 93.76 295 VAL J N 1
ATOM 12069 C CA . VAL J 2 15 ? 70.172 -108.121 68.256 1.00 90.97 295 VAL J CA 1
ATOM 12070 C C . VAL J 2 15 ? 71.459 -108.421 67.470 1.00 92.69 295 VAL J C 1
ATOM 12071 O O . VAL J 2 15 ? 72.431 -107.683 67.590 1.00 90.17 295 VAL J O 1
ATOM 12081 N N . VAL J 2 16 ? 71.491 -109.485 66.663 1.00 102.82 296 VAL J N 1
ATOM 12082 C CA . VAL J 2 16 ? 72.655 -109.707 65.779 1.00 106.93 296 VAL J CA 1
ATOM 12083 C C . VAL J 2 16 ? 72.366 -110.468 64.463 1.00 102.95 296 VAL J C 1
ATOM 12084 O O . VAL J 2 16 ? 71.574 -111.423 64.441 1.00 71.35 296 VAL J O 1
ATOM 12094 N N . ILE J 2 17 ? 73.020 -110.018 63.383 1.00 99.80 297 ILE J N 1
ATOM 12095 C CA . ILE J 2 17 ? 73.028 -110.703 62.080 1.00 99.67 297 ILE J CA 1
ATOM 12096 C C . ILE J 2 17 ? 74.453 -110.913 61.528 1.00 113.19 297 ILE J C 1
ATOM 12097 O O . ILE J 2 17 ? 75.089 -109.961 61.057 1.00 104.53 297 ILE J O 1
ATOM 12107 N N . ALA J 2 18 ? 74.932 -112.161 61.581 1.00 114.33 298 ALA J N 1
ATOM 12108 C CA . ALA J 2 18 ? 76.290 -112.540 61.148 1.00 97.84 298 ALA J CA 1
ATOM 12109 C C . ALA J 2 18 ? 77.295 -112.582 62.307 1.00 85.27 298 ALA J C 1
ATOM 12110 O O . ALA J 2 18 ? 77.065 -113.233 63.335 1.00 62.68 298 ALA J O 1
#

Sequence (1366 aa):
DNYDVKEEVRRCVHKTTGLEFAAKIINTKKLSARDFQKLEREARICRKLQHPNIVRLHDSIQEESFHYLVFDLVTGGELFEDIVAREFYSEADASHCIQQILESIAYCHSNGIVHRNLKPENLLLASKAKGAAVKLADFGLAIEVNDSEAWHGFAGTPGYLSPEVLKKDPYSKPVDIWACGVILYILLVGYPPFWDEDQHRLYAQIKAGAYDYPSPEWDTVTPEAKSLIDSMLTVNPKKRITADQALKVPWICNREKRPPKLGQIGRSKRVVIAKFSDNYDVKEELSVVRRCVHKTTGLEFAAKIINTDFQKLEREARICRKLQHPNIVRLHDSIQEESFHYLVFDLVTGGELFEDIVAREFYSEADASHCIQQILESIAYCHSNGIVHRNLKPENLLLASKAKGAAVKLADFGLAIEVNDSEAWHGFAGTPGYLSPEVLKKDPYSKPVDIWACGVILYILLVGYPPFWDEDQHRLYAQIKAGAYDYPSPEWDTVTPEAKSLIDSMLTVNPKKRITADQALKVPWICNREKRPPKLGQIGRSKRVVKFSDNYDVKEESVVRRCVHKTTGLEFAAKIINARDFQKLEREARICRKLQHPNIVRLHDSIQEESFHYLVFDLVTGGELFEDIVAREFYSEADASHCIQQILESIAYCHSNGIVHRNLKPENLLLASKAKGAAVKLADFGLAIEVNDSEAWHGFAGTPGYLSPEVLKKDPYSKPVDIWACGVILYILLVGYPPFWDEDQHRLYAQIKAGAYDYPSPEWDTVTPEAKSLIDSMLTVNPKKRITADQALKVPWICNREKRPPKLGQIGRSKRVVITKFSDNYDVKEESVVRRCVHKTTGLEFAAKIINTSARDFQKLEREARICRKLQHPNIVRLHDSIQEESFHYLVFDLVTGGELFEDIVAREFYSEADASHCIQQILESIAYCHSNGIVHRNLKPENLLLASKAKGAAVKLADFGLAIEVNDSEAWHGFAGTPGYLSPEVLKKDPYSKPVDIWACGVILYILLVGYPPFWDEDQHRLYAQIKAGAYDYPSPEWDTVTPEAKSLIDSMLTVNPKKRITADQALKVPWICNREKRPPKLGQIGRSKRVVITKFSDNYDVKEGKGSVVRRCVHKTTGLEFAAKIINTQKLEREARICRKLQHPNIVRLHDSIQEESFHYLVFDLVTGGELFEDIVAREFYSEADASHCIQQILESIAYCHSNGIVHRNLKPENLLLASKAKGAAVKLADFGLAIEVNDSEAWHGFAGTPGYLSPEVLKKDPYSKPVDIWACGVILYILLVGYPPFWDEDQHRLYAQIKAGAYDYPSPEWDTVTPEAKSLIDSMLTVNPKKRITADQALKVPWICNRPPKLGQIGRSKRVVIA

B-factor: mean 75.5, std 27.99, range [18.97, 158.02]

GO terms:
  GO:0042802 identical protein binding (F, IPI)
  GO:0005515 protein binding (F, IPI)
  GO:1904115 axon cytoplasm (C, IDA)
  GO:0004683 calcium/calmodulin-dependent protein kinase activity (F, IDA)
  GO:0043005 neuron projection (C, IDA)
  GO:0000165 MAPK cascade (P, IGI)
  GO:0072375 medium-term memory (P, IMP)
  GO:0000165 MAPK cascade (P, IMP)
  GO:0044325 transmembrane transporter binding (F, IPI)
  GO:0043204 perikaryon (C, EXP)
  GO:0005737 cytoplasm (C, EXP)
  GO:0106310 protein serine kinase activity (F, EXP)
  GO:0042427 serotonin biosynthetic process (P, IMP)
  GO:0010628 positive regulation of gene expression (P, IMP)

Nearest PDB structures (foldseek):
  3kl8-assembly3_C  TM=1.004E+00  e=1.942E-52  Caenorhabditis elegans
  3kl8-assembly4_E  TM=9.969E-01  e=6.348E-51  Caenorhabditis elegans
  3kl8-assembly5_G  TM=9.992E-01  e=2.232E-50  Caenorhabditis elegans
  3kl8-assembly2_I  TM=9.965E-01  e=5.899E-50  Caenorhabditis elegans
  3kl8-assembly1_A  TM=9.897E-01  e=4.362E-49  Caenorhabditis elegans

Radius of gyration: 39.19 Å; Cα contacts (8 Å, |Δi|>4): 2464; chains: 10; bounding box: 105×130×115 Å

Secondary structure (DSSP, 8-state):
---EE----EEEE-SSS--EEEEEEE-SSSSPHHHHHHHHHHHHHHTT---TTB--EEEEEE-SS-EEEEE----S-BHHHHHHHHSS--HHHHHHHHHHHHHHHHHHHTTTEE-S---GGGEEES-SSSS--EEE---TT-EE--SS-B-----S-TTT--HHHHTT--B-THHHHHHHHHHHHHHHHSS-SS--SSHHHHHHHHHHT-----TTGGGGS-HHHHHHHHTTS-SSGGGS--HHHHTTSTTTS---/-----HHHH---------/--TTT-EEEEE--EEEEEE-SSS--EEEEEEE---HHHHHHHHHHHHH---TTB--EEEEEE-SS-EEEEE----S-BHHHHHHHHSS--HHHHHHHHHHHHHHHHHHHTTTEE-S---GGGEEES-SSSS--EEE---TT-EE--SS-B----BS-TTT--HHHHTT--B-THHHHHHHHHHHHHHHHSS-SS--SSHHHHHHHHHHT-----TTGGGGS-HHHHHHHHTTS-SSGGGS--HHHHTTSTTTS---/-----HHHH-------/--TTT-EE----EEEEEE-SSS--EEEEEEE--TTHHHHHHHHHHHTT---TTB--EEEEEE-SS-EEEEE----S-BHHHHHHHHSS--HHHHHHHHHHHHHHHHHHHTTTEE-S---GGGEEES-SSSS--EEE---TT-EE--SS-B-----S-TTT--HHHHTT--B-TTHHHHHHHHHHHHHHHSS-SS--SSHHHHHHHHHHT-----TTGGGGS-HHHHHHHHTTS-SSGGGS--HHHHTTSTTTS---/--PPPHHHH--------/--STTT-EE----EEEEEE-SSS--EEEEEEE---GGGHHHHHHHHHHHHH---TTB--EEEEEE-SS-EEEEE----S-BHHHHHHHHSS--HHHHHHHHHHHHHHHHHHHTTTEE-----GGGEEES-SSSS--EEE---TT-EE--SS-B-----S-TTT--HHHHTT--B-THHHHHHHHHHHHHHHHSS-SS--SSHHHHHHHHHHT-----TTGGGGS-HHHHHHHHTTS-S-GGGS--HHHHTTSTTTS---/-----HHHH------B-/--STTT-EE------EEEEEE-SSS--EEEEEEE---HHHHHHHHHTT---TTB--EEEEEE-SS-EEEEE----S-BHHHHHHHHSS--HHHHHHHHHHHHHHHHHHHTTTEE-S--SGGGEEES-SSSS--EEE---TT-EE--SS-B-----S-TTT--HHHHTT--B-THHHHHHHHHHHHHHHHSS-SS--SSHHHHHHHHHHT-----TTGGGGS-HHHHHHHHHHS-SSGGGS--HHHHTTSTTT--/----HHHH---------

InterPro domains:
  IPR000719 Protein kinase domain [PF00069] (12-269)
  IPR000719 Protein kinase domain [PS50011] (12-269)
  IPR000719 Protein kinase domain [SM00220] (12-269)
  IPR008271 Serine/threonine-protein kinase, active site [PS00108] (130-142)
  IPR011009 Protein kinase-like domain superfamily [SSF56112] (9-270)
  IPR013543 Calcium/calmodulin-dependent protein kinase II, association-domain [PF08332] (587-711)
  IPR017441 Protein kinase, ATP binding site [PS00107] (18-41)
  IPR032710 NTF2-like domain superfamily [SSF54427] (583-708)

CATH classification: 3.30.200.20 (+1 more: 1.10.510.10)

Solvent-accessible surface area: 70203 Å² total; per-residue (Å²): 173,63,75,72,76,79,104,158,95,83,59,2,26,35,160,108,84,41,105,95,33,17,6,84,52,31,52,71,177,165,42,56,82,165,61,72,110,125,46,108,76,44,24,74,0,9,175,78,0,43,12,61,17,1,18,60,6,80,56,52,61,99,93,164,38,93,32,55,12,4,38,23,62,35,98,4,23,61,0,83,98,15,10,99,70,106,125,105,19,60,46,75,53,0,14,76,4,0,54,11,3,0,69,1,0,9,31,0,11,41,58,20,1,1,0,40,12,1,36,3,57,15,1,42,14,45,48,129,60,165,50,18,42,6,26,1,18,66,9,31,55,0,25,66,24,35,117,12,68,37,100,48,36,94,32,20,32,62,12,33,12,2,1,5,5,10,97,132,54,70,3,8,69,28,11,0,2,0,2,0,0,1,0,0,4,16,0,11,25,38,69,65,12,2,153,42,150,72,92,135,136,12,35,46,47,0,82,76,24,45,52,98,48,48,79,98,73,1,86,120,15,57,97,97,0,43,66,6,0,60,32,0,5,34,48,73,29,179,162,6,26,56,2,68,98,0,34,98,34,86,30,5,73,115,106,99,186,222,75,84,168,142,72,145,103,31,230,121,186,212,128,115,171,126,158,4,88,101,53,32,74,63,79,101,95,176,108,79,40,75,57,0,27,35,158,110,88,41,105,95,31,24,1,70,23,22,91,124,143,103,147,146,57,108,75,44,24,103,0,8,174,95,0,70,33,82,19,0,18,69,5,80,45,51,10,94,50,163,38,96,33,22,13,0,39,22,60,33,98,4,23,34,0,11,87,14,1,63,70,104,95,99,20,60,46,75,53,0,17,76,5,0,54,13,3,0,74,2,0,9,55,0,13,78,65,20,0,1,0,40,2,1,13,0,14,15,2,42,14,45,48,129,58,163,50,16,42,5,25,1,18,50,8,20,16,0,25,66,23,98,101,58,76,44,90,48,27,18,10,0,4,24,13,23,10,2,1,5,4,10,41,132,43,70,2,8,68,27,10,0,3,0,1,0,0,1,0,0,0,1,0,11,10,2,6,10,0,3,73,41,151,72,65,137,136,11,30,41,39,0,66,20,7,33,33,61,41,18,68,91,50,1,86,121,16,57,98,96,0,44,67,6,0,15,33,0,1,21,16,11,25,146,77,5,25,59,5,75,36,0,32,97,36,83,30,8,75,117,104,100,196,225,80,88,167,142,72,146,108,31,230,121,187,217,135,192,157,4,90,100,54,32,75,65,80,105,141,108,80,58,76,57,0,25,36,159,109,85,42,105,96,31,16,1,71,24,22,122,125,164,109,87,106,119,56,107,75,42,24,104,0,9,175,95,0,69,32,82,19,0,19,70,5,79,46,52,10,98,52,166,70,94,32,23,12,1,38,23,63,35,97,4,15,41,0,82,45,14,10,76,43,79,75,51,20,11,22,33,53,0,19,78,5,0,53,12,4,0,74,1,0,9,54,0,11,78,66,20,1,1,0,38,13,1,36,3,55,15,1,43,13,45,47,129,59,69,49,17,43,6,26,0,18,68,8,32,54,0,25,67,24,98,133,59,78,42,100,50,36,94,31,20,31,61,13,32,12,2,0,4,5,9,95,132,54,69,2,7,68,28,11,0,2,0,2,0,0,1,0,0,4,18,0,12,24,37,68,64,13,2,155,42,149,72,90,138,136,10,36,47,46,0,82,79,21,46,49,97,47,49,81,90,72,1,86,44,15,53,96,96,0,43,65,5,0,61,32,0,5,34,46,76,27,178,164,6,27,59,2,78,99,0,34,165,34,85,32,8,73,112,110,134,69,141,14,36,85,5,31,29,57,30,106,54,154,91,26,90,171,118,124,4,90,91,53,32,75,64,78,106,140,110,79,57,76,57,0,26,36,158,110,86,42,103,95,32,16,1,69,23,18,77,115,69,93,165,85,71,107,117,49,110,76,43,24,105,0,9,175,95,0,70,31,82,18,0,18,71,5,78,46,51,10,85,31,157,38,94,32,23,12,1,38,22,65,33,99,4,17,30,0,9,45,15,1,47,43,77,48,46,20,11,18,28,50,0,18,77,5,0,53,12,2,0,76,2,0,10,54,0,11,80,65,20,1,1,0,39,1,1,13,0,15,15,2,42,14,46,48,130,58,66,50,17,43,5,25,1,18,48,8,21,15,0,25,66,23,97,108,60,76,44,99,49,32,17,4,0,3,21,14,22,9,2,0,4,4,10,44,129,42,70,3,7,68,29,11,0,2,0,2,0,0,2,0,0,0,1,0,12,9,2,5,10,0,2,78,42,153,70,62,135,135,11,30,45,38,0,72,21,8,31,32,71,41,17,67,86,51,1,85,41,16,50,94,96,0,42,66,7,0,16,31,0,1,24,17,10,27,159,66,5,27,57,2,76,50,0,34,83,34,88,29,8,74,108,96,122,86,138,15,37,80,3,41,145,62,30,117,50,141,93,25,116,143,119,123,4,88,91,53,32,73,64,80,121,85,176,91,93,73,29,94,56,0,27,36,159,112,87,40,105,94,33,17,1,73,23,32,106,130,193,175,88,120,75,43,24,84,0,9,176,87,0,70,33,81,19,1,18,69,5,79,44,52,9,95,30,156,38,96,41,23,14,0,39,24,63,36,96,5,24,61,0,87,96,14,10,95,71,107,127,106,20,61,45,74,54,0,12,79,5,0,54,12,3,0,75,2,0,10,56,0,10,38,53,19,0,1,0,38,13,1,35,3,57,14,2,42,13,45,49,128,60,164,50,18,41,7,25,2,18,66,8,32,56,0,25,64,18,20,126,16,74,30,100,47,36,94,31,20,32,61,13,31,12,2,1,4,4,10,98,133,53,70,3,8,68,29,11,0,2,0,2,0,0,1,0,0,4,18,0,12,24,37,70,63,13,2,152,41,151,73,90,135,136,11,35,47,46,0,80,78,22,45,51,95,47,51,80,99,72,1,86,120,16,56,95,101,0,44,65,6,0,60,32,0,6,33,45,74,29,178,162,6,25,57,2,57,100,0,35,88,35,94,31,4,76,161,280,114,79,170,141,73,146,103,33,233,114,182,212,128,122,163,152

Foldseek 3Di:
DQWDFDAPCGWIAGNVPGDIWRKDKAFPCVVPDCVVVLVVVVVVLLQLQDDPQAFHWDDWDDDPGMTITTTHDADQAFQLVVCVVVVAADLLLLLLQLLLVLVSLVSCVVSQKAQQQDARNQKTFNHSDSRTHIHGDDSSVMDGHDPDWDQPDADYDQQQAALCRLVSHTDGRLRVLSSSLQVSVCRQRVDGFFDDPDSVSGNVCRNVLNGDQDPDSNVPDPVLSVVLSCLSSPRDSVRRDHSVRSCPGPSNPDDD/DDDDPPVVVDDDDDDDDD/DDVVFWDFDAAPVGKGWIAGNVPGDIWIKNKDFLVVVLVVVVVVLLQLQDDPQAQHWDDWDDDPGMTITTTHDADQAFQLVVCVVVVAADLLLLLLQLLLVLVSLVSCVVQQKAQQQDARNQKTFRHSDSRTHIHGDDSSVMDGHDPDWDQPDADYDQQQAALCRLVSHTDGSLRVLSSSLQVSVCRQRVDGFFDDPDSVVGSVCRNVLNGDQDPDSNVPPPVLSVVLSCLSSVRDSVRRDHSVRSCPRPSNPDPD/DDDDDPVVPDDDDDDD/DDVPFWDFDQAVHKGWIAGNVPGDIWIKNKDFPCVVVLVVVVVVLLQLQDDPQAQHWDDWDDDPRMIITTTHDADQAFQLVVCVVVVAADLLLLLLQLLLVLVSLVSCVVQQKAQQQDARNQKTFNHSDSRTHIHGDDSSVMDGHDPDWDQPDADYDQQQAALCRLVSHTDGRLRVLSSSLQVSVCRQRPDGFFDDPDSVVGSVCRNVLNGDQDPDSNVPPPVLSVVLSCLSSPRDSVRRDHSVRSCPRPSNPDPD/DDDDPPVVPDDDDDDDD/DCDVPFWDFDQAVHKGWIAGNVPGDIWIKNKDFQCDCDVVLVVVVVVLLQLQDDPQAQHWDDWDDDPGMTITTTHDADQAFQLVVCVVVVAADLLLLLLQLLLVLVRLVSCVVQQKAQQQDARNQWTFNHSDSRTHIHGDDSSVMDGHDPDFDQPDADYDQQQAALCRLVSHTDGRLRVLSSSLQVSVCRQRVDGFFDDPDSVVGSVCRNVLNGDQDPDSNVPPPVLSVVLSCLSSPRDSVRRDHSVRSCPRPSNPDPD/DDDDPPVVPDDDDDDDD/DCDVPFWDFDAQWDCTKGWIAGNVPGDIWIKNKDFQPLVVVVVVLLQLQDDPQAQHWDDWDDDPGMTITTTHDADQAFQLVVCVVVVAADLLLLLLQLLLVLVSLVSCVVQQKAQQQDARNQKTFNHSDSRTHIHGDDSSVMDGHDPDWDQPDADYDQQQAALCRLVSHTDGRLRVLSSSLQVSVCRQRPDGFFDDPDSVVGSVCRNVLPGDQDPDSNVPPPVLSVVLSCLSSPRDSVRRDHSVRSCPRPSNVD/DDDDPVVPDDDDDDDDD

Organism: Caenorhabditis elegans (NCBI:txid6239)